Protein AF-0000000066929583 (afdb_homodimer)

Foldseek 3Di:
DDDPPPPPPPPVCPVLPAFEEEEEAEPLDQLSQLVSLLLQVLSVVLVYQYEYEYEYQEPVRPDRNDDPHHYDYDYYDPVSHVLSVVLLVPDALQPDDQPDPSQVSNVVSSLVSLLVVLLVVLQPVVVLVVLLVVVGQEYEYEVSNLSVLLSCVVSVHQAYEYEHSAPDAQLLLLLQLDHHPLQQAAGLQDLDHSNDDPVSSVVRVVVSVVVNVCVVPPVSRPSQVSNCVSVVVRNTDSSNSSNQHQAYEYLDDCLQHRHDDDFPRYYYQHPSSQDDADDDDPVVVVLLPPAQEEEEEDAPDSNACQSHDPLLVVLVVVLQLVCQRYAYEYAHAPPHPCQPPDDNRYHYHPDDPVLNLLLDPSYAEYEYLQDPNVLSSNLLNLHQYEHEHRHGSSSVRQVSSVVLLLYHYDYSVLSSDSVSVSVRVVCNVPPCSNSVSSVVSNVVLVPDPDHSSRVSSVSVSVCSVPRGDCVRRDPSSPPDPCVSVVVVPVVVVVVVVVVVVVVVVVVVVVVVVVVVVVVVVVVVD/DDDPPPPPPPPVCPVLPAFEEEEEAEPLDQLSQLVSLLLQVLSVVLVYQYEYEYEYQEPVRPDRNDDPHHYDYDYYDPVSHVLSVVLLVPDALQPDDQPDPSQVSNVVSSLVSLLVVLLVVLQPVVVLVVLLVVVGQEYEYEVSNLSVLLSCVVSVHQAYEYEHSAPDAQLLCLLQLDHHPLQQAAGLQDLDHSNDDPVSSVVRVVVSVVVNVCVVPVVSRVSQVSNCVSVVVRNTDSSNSSNQHQAYEYLDDCLQHRHDDDFPRYYYAHPSSQDDADDDDPVVVVLLPPAQEEEEEDAPDSNACQSNDPLLVVLVVVLQLVCQRYAYEYAHAPPHPCQPPDDNRYHYHPDDPVLNLLLDPSYAEYEYLQDPNVLSSNLLNLHQYEHEHRHGSSSVRQVSSVVLLLYHYDYSVLSSDSVSVSVRVVCNVPPCSNSVSSVVSNVVLVPDPDHSSRVSSVSVSVCSVPRGDCVRRDPSSPPDPCVSVVVVPVVVVVVVVVVVVVVVVVVVVVVVVVVVVVVVVVVVD

Radius of gyration: 33.36 Å; Cα contacts (8 Å, |Δi|>4): 1766; chains: 2; bounding box: 72×103×127 Å

pLDDT: mean 92.03, std 11.91, range [24.14, 98.88]

Nearest PDB structures (foldseek):
  6j31-assembly2_B  TM=7.748E-01  e=5.353E-17  Kitasatospora
  6j32-assembly2_C  TM=7.667E-01  e=7.219E-16  Kitasatospora
  3otg-assembly1_A  TM=6.647E-01  e=4.367E-14  Micromonospora echinospora
  6llw-assembly2_B  TM=6.393E-01  e=6.516E-14  Fagopyrum esculentum
  7cjx-assembly2_B  TM=8.556E-01  e=1.853E-08  Homo sapiens

Sequence (1050 aa):
MKYFLFLSLYSTFFLCNTYKILVLNPKFAFSHVQFVGKVAETLAEGGNEVVQLVVEMNPSIKINGTEKVKNVFYPGMESVIKRLQNSGKHLNVWDSEQGSIEQLNLVMDIIETNRDTGTRLIYDKSLGDWIKEQKFDMAVSENFNIYAFGLFKAWDIDTTIAISAIPLVETYRRYYGMDYPASFIPGLNMNLNDKMTYTGRFQNLLNFIIMRVMFEFDKSYFYTEMLNEVYPDKNISHEKECGDVSFVFLNTHPYLDFPQSLPPKIQEIGGIAIPEKKPLSKEWNDILDKRKINVLLSFGTIVQTKNMPSNIRNNIISTFLSFKNVTFIWKVDKDDIDIDKNYDNIVIKSWIPQSDLLADERLYLFITHCGLNSFMELTHHGKVGLAIPFLADQFRNSQLIQKSGSGRAIDKKYLEDGQKFTDVISDMLENNTYKSKALRIKKLIQSRPLGPKEVLLKHIEIAKNFKQLPELDLGSRNLNPIQYYNLDIVIPLIILILFVLYTIGIVIKKTITLFLSVKQKIKYEMKYFLFLSLYSTFFLCNTYKILVLNPKFAFSHVQFVGKVAETLAEGGNEVVQLVVEMNPSIKINGTEKVKNVFYPGMESVIKRLQNSGKHLNVWDSEQGSIEQLNLVMDIIETNRDTGTRLIYDKSLGDWIKEQKFDMAVSENFNIYAFGLFKAWDIDTTIAISAIPLVETYRRYYGMDYPASFIPGLNMNLNDKMTYTGRFQNLLNFIIMRVMFEFDKSYFYTEMLNEVYPDKNISHEKECGDVSFVFLNTHPYLDFPQSLPPKIQEIGGIAIPEKKPLSKEWNDILDKRKINVLLSFGTIVQTKNMPSNIRNNIISTFLSFKNVTFIWKVDKDDIDIDKNYDNIVIKSWIPQSDLLADERLYLFITHCGLNSFMELTHHGKVGLAIPFLADQFRNSQLIQKSGSGRAIDKKYLEDGQKFTDVISDMLENNTYKSKALRIKKLIQSRPLGPKEVLLKHIEIAKNFKQLPELDLGSRNLNPIQYYNLDIVIPLIILILFVLYTIGIVIKKTITLFLSVKQKIKYE

Organism: Strongyloides stercoralis (NCBI:txid6248)

InterPro domains:
  IPR002213 UDP-glucuronosyl/UDP-glucosyltransferase [PF00201] (26-521)
  IPR002213 UDP-glucuronosyl/UDP-glucosyltransferase [cd03784] (19-459)
  IPR050271 UDP-glycosyltransferase [PTHR48043] (29-498)

Secondary structure (DSSP, 8-state):
-------------------EEEEEEE-S-HHHHHHHHHHHHHHHHTT-EEEEEEE---TT----S-SSSEEEEEPPPHHHHHHHHHHHHH--TTT--TT-HHHHHHHHHHHHHHHHHHHHHHH-HHHHHHHHHHT-SEEEEETT-THHHHHHHHTT--EEEEEESSSPPGGGGGGGT----TTTS--TT----SS--HHHHHHHHHHHHHHHHHHHH-GGG-HHHHHHHH-TTS---HHHHHHT-SEEEES--TTTSPP--B-TTEEE-TTTTPPPP-PPPHHHHHHHHSSSEEEEEE-TTTS-GGG--HHHHHHHHHHHHH-TTEEEEEE--TT-TTTT---SSEEEES---HHHHHHSTTEEEEEE---HHHHHHHHHTT-EEEE---STTHHHHHHHHHHHTSEEE--GGGGGSHHHHHHHHHHHHH-HHHHHHHHHHHHHHHH-SS-HHHHHHHHHHHHHHHSS-GGGS-GGGG--HHHHTTHHHHHHHHHHHHHHHHHHHHHHHHHHHHHHHHHHHHHH-/-------------------EEEEEEE-S-HHHHHHHHHHHHHHHHTT-EEEEEEE---TT----S-SSSEEEEEPPPHHHHHHHHHHHHH--TTT--TT-HHHHHHHHHHHHHHHHHHHHHHH-HHHHHHHHHHT-SEEEEETT-HHHHHHHHHTT--EEEEEESSSPPGGGGGGGT----TTTS--TT----SS--HHHHHHHHHHHHHHHHHHHH-GGG-HHHHHHHH-TTS---HHHHHHT-SEEEES--TTTSPP--B-TTEEE-TTTTPPPP-PPPHHHHHHHHSSSEEEEEE-TTTS-GGG--HHHHHHHHHHHHH-TTEEEEEE--TT-TTTT---SSEEEES---HHHHHHSTTEEEEEE---HHHHHHHHHTT-EEEE---STTHHHHHHHHHHHTSEEE--GGGGGSHHHHHHHHHHHHH-HHHHHHHHHHHHHHHH-SS-HHHHHHHHHHHHHHHSS-GGGS-GGGG--HHHHTTHHHHHHHHHHHHHHHHHHHHHHHHHHHHHHHHHHHHHH-

Structure (mmCIF, N/CA/C/O backbone):
data_AF-0000000066929583-model_v1
#
loop_
_entity.id
_entity.type
_entity.pdbx_description
1 polymer glucuronosyltransferase
#
loop_
_atom_site.group_PDB
_atom_site.id
_atom_site.type_symbol
_atom_site.label_atom_id
_atom_site.label_alt_id
_atom_site.label_comp_id
_atom_site.label_asym_id
_atom_site.label_entity_id
_atom_site.label_seq_id
_atom_site.pdbx_PDB_ins_code
_atom_site.Cartn_x
_atom_site.Cartn_y
_atom_site.Cartn_z
_atom_site.occupancy
_atom_site.B_iso_or_equiv
_atom_site.auth_seq_id
_atom_site.auth_comp_id
_atom_site.auth_asym_id
_atom_site.auth_atom_id
_atom_site.pdbx_PDB_model_num
ATOM 1 N N . MET A 1 1 ? -0.679 -23.938 56.469 1 24.14 1 MET A N 1
ATOM 2 C CA . MET A 1 1 ? -1.599 -24.484 55.469 1 24.14 1 MET A CA 1
ATOM 3 C C . MET A 1 1 ? -1.967 -23.422 54.438 1 24.14 1 MET A C 1
ATOM 5 O O . MET A 1 1 ? -2.574 -23.734 53.406 1 24.14 1 MET A O 1
ATOM 9 N N . LYS A 1 2 ? -2.158 -22.125 54.75 1 24.42 2 LYS A N 1
ATOM 10 C CA . LYS A 1 2 ? -3.283 -21.328 54.25 1 24.42 2 LYS A CA 1
ATOM 11 C C . LYS A 1 2 ? -3.1 -20.953 52.781 1 24.42 2 LYS A C 1
ATOM 13 O O . LYS A 1 2 ? -3.988 -21.203 51.969 1 24.42 2 LYS A O 1
ATOM 18 N N . TYR A 1 3 ? -2.809 -19.562 52.438 1 29.98 3 TYR A N 1
ATOM 19 C CA . TYR A 1 3 ? -3.369 -18.797 51.344 1 29.98 3 TYR A CA 1
ATOM 20 C C . TYR A 1 3 ? -2.654 -19.109 50.031 1 29.98 3 TYR A C 1
ATOM 22 O O . TYR A 1 3 ? -1.464 -18.812 49.875 1 29.98 3 TYR A O 1
ATOM 30 N N . PHE A 1 4 ? -2.918 -20.266 49.469 1 34.47 4 PHE A N 1
ATOM 31 C CA . PHE A 1 4 ? -2.635 -20.562 48.062 1 34.47 4 PHE A CA 1
ATOM 32 C C . PHE A 1 4 ? -3.053 -19.391 47.188 1 34.47 4 PHE A C 1
ATOM 34 O O . PHE A 1 4 ? -4.238 -19.062 47.094 1 34.47 4 PHE A O 1
ATOM 41 N N . LEU A 1 5 ? -2.23 -18.344 47.031 1 32.84 5 LEU A N 1
ATOM 42 C CA . LEU A 1 5 ? -2.428 -17.219 46.125 1 32.84 5 LEU A CA 1
ATOM 43 C C . LEU A 1 5 ? -2.844 -17.703 44.75 1 32.84 5 LEU A C 1
ATOM 45 O O . LEU A 1 5 ? -2.074 -18.391 44.062 1 32.84 5 LEU A O 1
ATOM 49 N N . PHE A 1 6 ? -4.152 -18 44.562 1 34.56 6 PHE A N 1
ATOM 50 C CA . PHE A 1 6 ? -4.781 -18.188 43.281 1 34.56 6 PHE A CA 1
ATOM 51 C C . PHE A 1 6 ? -4.371 -17.078 42.312 1 34.56 6 PHE A C 1
ATOM 53 O O . PHE A 1 6 ? -4.77 -15.914 42.469 1 34.56 6 PHE A O 1
ATOM 60 N N . LEU A 1 7 ? -3.209 -17.094 41.844 1 34.81 7 LEU A N 1
ATOM 61 C CA . LEU A 1 7 ? -2.906 -16.281 40.656 1 34.81 7 LEU A CA 1
ATOM 62 C C . LEU A 1 7 ? -3.99 -16.438 39.594 1 34.81 7 LEU A C 1
ATOM 64 O O . LEU A 1 7 ? -4.121 -17.5 39 1 34.81 7 LEU A O 1
ATOM 68 N N . SER A 1 8 ? -5.184 -15.844 39.844 1 34.53 8 SER A N 1
ATOM 69 C CA . SER A 1 8 ? -6.148 -15.695 38.781 1 34.53 8 SER A CA 1
ATOM 70 C C . SER A 1 8 ? -5.484 -15.164 37.5 1 34.53 8 SER A C 1
ATOM 72 O O . SER A 1 8 ? -4.949 -14.055 37.5 1 34.53 8 SER A O 1
ATOM 74 N N . LEU A 1 9 ? -4.891 -15.984 36.781 1 35.28 9 LEU A N 1
ATOM 75 C CA . LEU A 1 9 ? -4.672 -15.703 35.375 1 35.28 9 LEU A CA 1
ATOM 76 C C . LEU A 1 9 ? -5.898 -15.039 34.75 1 35.28 9 LEU A C 1
ATOM 78 O O . LEU A 1 9 ? -6.926 -15.695 34.531 1 35.28 9 LEU A O 1
ATOM 82 N N . TYR A 1 10 ? -6.199 -13.852 35.094 1 33.31 10 TYR A N 1
ATOM 83 C CA . TYR A 1 10 ? -7.102 -13.062 34.25 1 33.31 10 TYR A CA 1
ATOM 84 C C . TYR A 1 10 ? -6.738 -13.211 32.781 1 33.31 10 TYR A C 1
ATOM 86 O O . TYR A 1 10 ? -5.77 -12.609 32.312 1 33.31 10 TYR A O 1
ATOM 94 N N . SER A 1 11 ? -6.797 -14.375 32.219 1 35.38 11 SER A N 1
ATOM 95 C CA . SER A 1 11 ? -6.988 -14.414 30.781 1 35.38 11 SER A CA 1
ATOM 96 C C . SER A 1 11 ? -7.996 -13.359 30.328 1 35.38 11 SER A C 1
ATOM 98 O O . SER A 1 11 ? -9.148 -13.367 30.766 1 35.38 11 SER A O 1
ATOM 100 N N . THR A 1 12 ? -7.668 -12.18 30.312 1 36.69 12 THR A N 1
ATOM 101 C CA . THR A 1 12 ? -8.547 -11.32 29.531 1 36.69 12 THR A CA 1
ATOM 102 C C . THR A 1 12 ? -9.195 -12.102 28.391 1 36.69 12 THR A C 1
ATOM 104 O O . THR A 1 12 ? -8.523 -12.469 27.422 1 36.69 12 THR A O 1
ATOM 107 N N . PHE A 1 13 ? -10.094 -12.977 28.688 1 38.81 13 PHE A N 1
ATOM 108 C CA . PHE A 1 13 ? -11.07 -13.453 27.719 1 38.81 13 PHE A CA 1
ATOM 109 C C . PHE A 1 13 ? -11.523 -12.32 26.812 1 38.81 13 PHE A C 1
ATOM 111 O O . PHE A 1 13 ? -12.312 -11.469 27.219 1 38.81 13 PHE A O 1
ATOM 118 N N . PHE A 1 14 ? -10.695 -11.695 26.094 1 42.22 14 PHE A N 1
ATOM 119 C CA . PHE A 1 14 ? -11.312 -10.984 24.984 1 42.22 14 PHE A CA 1
ATOM 120 C C . PHE A 1 14 ? -12.508 -11.758 24.438 1 42.22 14 PHE A C 1
ATOM 122 O O . PHE A 1 14 ? -12.359 -12.898 24 1 42.22 14 PHE A O 1
ATOM 129 N N . LEU A 1 15 ? -13.586 -11.773 25.094 1 45.78 15 LEU A N 1
ATOM 130 C CA . LEU A 1 15 ? -14.828 -12.266 24.516 1 45.78 15 LEU A CA 1
ATOM 131 C C . LEU A 1 15 ? -14.805 -12.117 23 1 45.78 15 LEU A C 1
ATOM 133 O O . LEU A 1 15 ? -14.977 -11.016 22.469 1 45.78 15 LEU A O 1
ATOM 137 N N . CYS A 1 16 ? -13.914 -12.664 22.344 1 60.03 16 CYS A N 1
ATOM 138 C CA . CYS A 1 16 ? -13.93 -12.758 20.891 1 60.03 16 CYS A CA 1
ATOM 139 C C . CYS A 1 16 ? -15.312 -13.141 20.375 1 60.03 16 CYS A C 1
ATOM 141 O O . CYS A 1 16 ? -15.852 -14.18 20.766 1 60.03 16 CYS A O 1
ATOM 143 N N . ASN A 1 17 ? -16.188 -12.117 19.984 1 76.75 17 ASN A N 1
ATOM 144 C CA . ASN A 1 17 ? -17.484 -12.344 19.344 1 76.75 17 ASN A CA 1
ATOM 145 C C . ASN A 1 17 ? -17.391 -13.383 18.234 1 76.75 17 ASN A C 1
ATOM 147 O O . ASN A 1 17 ? -16.594 -13.234 17.312 1 76.75 17 ASN A O 1
ATOM 151 N N . THR A 1 18 ? -17.891 -14.539 18.5 1 91.69 18 THR A N 1
ATOM 152 C CA . THR A 1 18 ? -17.953 -15.617 17.531 1 91.69 18 THR A CA 1
ATOM 153 C C . THR A 1 18 ? -18.906 -15.25 16.391 1 91.69 18 THR A C 1
ATOM 155 O O . THR A 1 18 ? -20.062 -14.891 16.625 1 91.69 18 THR A O 1
ATOM 158 N N . TYR A 1 19 ? -18.375 -15.18 15.227 1 96.56 19 TYR A N 1
ATOM 159 C CA . TYR A 1 19 ? -19.172 -14.914 14.039 1 96.56 19 TYR A CA 1
ATOM 160 C C . TYR A 1 19 ? -19.516 -16.219 13.312 1 96.56 19 TYR A C 1
ATOM 162 O O . TYR A 1 19 ? -18.719 -17.156 13.32 1 96.56 19 TYR A O 1
ATOM 170 N N . LYS A 1 20 ? -20.672 -16.297 12.82 1 98.31 20 LYS A N 1
ATOM 171 C CA . LYS A 1 20 ? -21.016 -17.297 11.82 1 98.31 20 LYS A CA 1
ATOM 172 C C . LYS A 1 20 ? -20.672 -16.828 10.414 1 98.31 20 LYS A C 1
ATOM 174 O O . LYS A 1 20 ? -21.234 -15.859 9.922 1 98.31 20 LYS A O 1
ATOM 179 N N . ILE A 1 21 ? -19.703 -17.531 9.75 1 98.75 21 ILE A N 1
ATOM 180 C CA . ILE A 1 21 ? -19.125 -17.016 8.508 1 98.75 21 ILE A CA 1
ATOM 181 C C . ILE A 1 21 ? -19.406 -17.984 7.363 1 98.75 21 ILE A C 1
ATOM 183 O O . ILE A 1 21 ? -19.188 -19.188 7.488 1 98.75 21 ILE A O 1
ATOM 187 N N . LEU A 1 22 ? -19.969 -17.469 6.285 1 98.88 22 LEU A N 1
ATOM 188 C CA . LEU A 1 22 ? -20.172 -18.219 5.047 1 98.88 22 LEU A CA 1
ATOM 189 C C . LEU A 1 22 ? -18.984 -18.062 4.117 1 98.88 22 LEU A C 1
ATOM 191 O O . LEU A 1 22 ? -18.562 -16.938 3.812 1 98.88 22 LEU A O 1
ATOM 195 N N . VAL A 1 23 ? -18.391 -19.141 3.676 1 98.81 23 VAL A N 1
ATOM 196 C CA . VAL A 1 23 ? -17.297 -19.109 2.709 1 98.81 23 VAL A CA 1
ATOM 197 C C . VAL A 1 23 ? -17.734 -19.812 1.419 1 98.81 23 VAL A C 1
ATOM 199 O O . VAL A 1 23 ? -18.094 -20.984 1.437 1 98.81 23 VAL A O 1
ATOM 202 N N . LEU A 1 24 ? -17.75 -19.062 0.337 1 98.5 24 LEU A N 1
ATOM 203 C CA . LEU A 1 24 ? -18.094 -19.625 -0.964 1 98.5 24 LEU A CA 1
ATOM 204 C C . LEU A 1 24 ? -16.859 -20.219 -1.637 1 98.5 24 LEU A C 1
ATOM 206 O O . LEU A 1 24 ? -15.867 -19.516 -1.855 1 98.5 24 LEU A O 1
ATOM 210 N N . ASN A 1 25 ? -16.906 -21.516 -1.993 1 97.75 25 ASN A N 1
ATOM 211 C CA . ASN A 1 25 ? -15.758 -22.203 -2.564 1 97.75 25 ASN A CA 1
ATOM 212 C C . ASN A 1 25 ? -16.156 -23.031 -3.783 1 97.75 25 ASN A C 1
ATOM 214 O O . ASN A 1 25 ? -16.281 -24.25 -3.695 1 97.75 25 ASN A O 1
ATOM 218 N N . PRO A 1 26 ? -16.281 -22.391 -4.98 1 95.81 26 PRO A N 1
ATOM 219 C CA . PRO A 1 26 ? -16.578 -23.141 -6.203 1 95.81 26 PRO A CA 1
ATOM 220 C C . PRO A 1 26 ? -15.391 -23.984 -6.668 1 95.81 26 PRO A C 1
ATOM 222 O O . PRO A 1 26 ? -14.25 -23.5 -6.68 1 95.81 26 PRO A O 1
ATOM 225 N N . LYS A 1 27 ? -15.656 -25.234 -7.141 1 93.5 27 LYS A N 1
ATOM 226 C CA . LYS A 1 27 ? -14.594 -26.188 -7.457 1 93.5 27 LYS A CA 1
ATOM 227 C C . LYS A 1 27 ? -14.227 -26.125 -8.938 1 93.5 27 LYS A C 1
ATOM 229 O O . LYS A 1 27 ? -14.312 -27.125 -9.648 1 93.5 27 LYS A O 1
ATOM 234 N N . PHE A 1 28 ? -13.688 -25 -9.312 1 88.62 28 PHE A N 1
ATOM 235 C CA . PHE A 1 28 ? -13.344 -24.891 -10.727 1 88.62 28 PHE A CA 1
ATOM 236 C C . PHE A 1 28 ? -11.859 -25.172 -10.945 1 88.62 28 PHE A C 1
ATOM 238 O O . PHE A 1 28 ? -11.438 -25.469 -12.062 1 88.62 28 PHE A O 1
ATOM 245 N N . ALA A 1 29 ? -11.055 -25.047 -9.891 1 87.62 29 ALA A N 1
ATOM 246 C CA . ALA A 1 29 ? -9.625 -25.312 -9.977 1 87.62 29 ALA A CA 1
ATOM 247 C C . ALA A 1 29 ? -9.062 -25.719 -8.617 1 87.62 29 ALA A C 1
ATOM 249 O O . ALA A 1 29 ? -9.398 -25.109 -7.594 1 87.62 29 ALA A O 1
ATOM 250 N N . PHE A 1 30 ? -8.188 -26.641 -8.672 1 86.88 30 PHE A N 1
ATOM 251 C CA . PHE A 1 30 ? -7.652 -27.266 -7.461 1 86.88 30 PHE A CA 1
ATOM 252 C C . PHE A 1 30 ? -7.004 -26.219 -6.559 1 86.88 30 PHE A C 1
ATOM 254 O O . PHE A 1 30 ? -7.301 -26.141 -5.367 1 86.88 30 PHE A O 1
ATOM 261 N N . SER A 1 31 ? -6.059 -25.438 -7.074 1 89.12 31 SER A N 1
ATOM 262 C CA . SER A 1 31 ? -5.289 -24.469 -6.289 1 89.12 31 SER A CA 1
ATOM 263 C C . SER A 1 31 ? -6.195 -23.438 -5.645 1 89.12 31 SER A C 1
ATOM 265 O O . SER A 1 31 ? -5.953 -23 -4.512 1 89.12 31 SER A O 1
ATOM 267 N N . HIS A 1 32 ? -7.258 -22.984 -6.305 1 93.31 32 HIS A N 1
ATOM 268 C CA . HIS A 1 32 ? -8.219 -22.031 -5.762 1 93.31 32 HIS A CA 1
ATOM 269 C C . HIS A 1 32 ? -9 -22.641 -4.602 1 93.31 32 HIS A C 1
ATOM 271 O O . HIS A 1 32 ? -9.156 -22.016 -3.553 1 93.31 32 HIS A O 1
ATOM 277 N N . VAL A 1 33 ? -9.414 -23.906 -4.84 1 94.75 33 VAL A N 1
ATOM 278 C CA . VAL A 1 33 ? -10.188 -24.594 -3.814 1 94.75 33 VAL A CA 1
ATOM 279 C C . VAL A 1 33 ? -9.344 -24.766 -2.553 1 94.75 33 VAL A C 1
ATOM 281 O O . VAL A 1 33 ? -9.828 -24.547 -1.44 1 94.75 33 VAL A O 1
ATOM 284 N N . GLN A 1 34 ? -8.117 -25.125 -2.773 1 93.38 34 GLN A N 1
ATOM 285 C CA . GLN A 1 34 ? -7.199 -25.328 -1.654 1 93.38 34 GLN A CA 1
ATOM 286 C C . GLN A 1 34 ? -6.992 -24.016 -0.883 1 93.38 34 GLN A C 1
ATOM 288 O O . GLN A 1 34 ? -7.016 -24.016 0.35 1 93.38 34 GLN A O 1
ATOM 293 N N . PHE A 1 35 ? -6.758 -22.969 -1.533 1 96.31 35 PHE A N 1
ATOM 294 C CA . PHE A 1 35 ? -6.52 -21.672 -0.902 1 96.31 35 PHE A CA 1
ATOM 295 C C . PHE A 1 35 ? -7.738 -21.234 -0.102 1 96.31 35 PHE A C 1
ATOM 297 O O . PHE A 1 35 ? -7.613 -20.844 1.061 1 96.31 35 PHE A O 1
ATOM 304 N N . VAL A 1 36 ? -8.906 -21.266 -0.738 1 98.19 36 VAL A N 1
ATOM 305 C CA . VAL A 1 36 ? -10.141 -20.844 -0.083 1 98.19 36 VAL A CA 1
ATOM 306 C C . VAL A 1 36 ? -10.398 -21.703 1.148 1 98.19 36 VAL A C 1
ATOM 308 O O . VAL A 1 36 ? -10.773 -21.188 2.207 1 98.19 36 VAL A O 1
ATOM 311 N N . GLY A 1 37 ? -10.164 -23 0.989 1 97.88 37 GLY A N 1
ATOM 312 C CA . GLY A 1 37 ? -10.328 -23.906 2.115 1 97.88 37 GLY A CA 1
ATOM 313 C C . GLY A 1 37 ? -9.414 -23.578 3.281 1 97.88 37 GLY A C 1
ATOM 314 O O . GLY A 1 37 ? -9.836 -23.656 4.441 1 97.88 37 GLY A O 1
ATOM 315 N N . LYS A 1 38 ? -8.18 -23.234 2.975 1 97.06 38 LYS A N 1
ATOM 316 C CA . LYS A 1 38 ? -7.23 -22.891 4.031 1 97.06 38 LYS A CA 1
ATOM 317 C C . LYS A 1 38 ? -7.645 -21.594 4.742 1 97.06 38 LYS A C 1
ATOM 319 O O . LYS A 1 38 ? -7.461 -21.469 5.953 1 97.06 38 LYS A O 1
ATOM 324 N N . VAL A 1 39 ? -8.164 -20.641 4.016 1 98.56 39 VAL A N 1
ATOM 325 C CA . VAL A 1 39 ? -8.703 -19.422 4.617 1 98.56 39 VAL A CA 1
ATOM 326 C C . VAL A 1 39 ? -9.852 -19.766 5.555 1 98.56 39 VAL A C 1
ATOM 328 O O . VAL A 1 39 ? -9.898 -19.312 6.695 1 98.56 39 VAL A O 1
ATOM 331 N N . ALA A 1 40 ? -10.758 -20.656 5.074 1 98.62 40 ALA A N 1
ATOM 332 C CA . ALA A 1 40 ? -11.883 -21.094 5.895 1 98.62 40 ALA A CA 1
ATOM 333 C C . ALA A 1 40 ? -11.398 -21.75 7.184 1 98.62 40 ALA A C 1
ATOM 335 O O . ALA A 1 40 ? -11.93 -21.469 8.266 1 98.62 40 ALA A O 1
ATOM 336 N N . GLU A 1 41 ? -10.438 -22.562 7.035 1 97.69 41 GLU A N 1
ATOM 337 C CA . GLU A 1 41 ? -9.852 -23.25 8.188 1 97.69 41 GLU A CA 1
ATOM 338 C C . GLU A 1 41 ? -9.273 -22.266 9.188 1 97.69 41 GLU A C 1
ATOM 340 O O . GLU A 1 41 ? -9.484 -22.391 10.391 1 97.69 41 GLU A O 1
ATOM 345 N N . THR A 1 42 ? -8.523 -21.297 8.703 1 98.06 42 THR A N 1
ATOM 346 C CA . THR A 1 42 ? -7.902 -20.297 9.562 1 98.06 42 THR A CA 1
ATOM 347 C C . THR A 1 42 ? -8.961 -19.484 10.297 1 98.06 42 THR A C 1
ATOM 349 O O . THR A 1 42 ? -8.797 -19.156 11.477 1 98.06 42 THR A O 1
ATOM 352 N N . LEU A 1 43 ? -10.047 -19.141 9.602 1 98.38 43 LEU A N 1
ATOM 353 C CA . LEU A 1 43 ? -11.141 -18.422 10.227 1 98.38 43 LEU A CA 1
ATOM 354 C C . LEU A 1 43 ? -11.758 -19.25 11.359 1 98.38 43 LEU A C 1
ATOM 356 O O . LEU A 1 43 ? -12.102 -18.703 12.406 1 98.38 43 LEU A O 1
ATOM 360 N N . ALA A 1 44 ? -11.898 -20.547 11.148 1 98.06 44 ALA A N 1
ATOM 361 C CA . ALA A 1 44 ? -12.43 -21.438 12.18 1 98.06 44 ALA A CA 1
ATOM 362 C C . ALA A 1 44 ? -11.477 -21.531 13.375 1 98.06 44 ALA A C 1
ATOM 364 O O . ALA A 1 44 ? -11.914 -21.516 14.523 1 98.06 44 ALA A O 1
ATOM 365 N N . GLU A 1 45 ? -10.195 -21.641 13.039 1 95.94 45 GLU A N 1
ATOM 366 C CA . GLU A 1 45 ? -9.18 -21.672 14.086 1 95.94 45 GLU A CA 1
ATOM 367 C C . GLU A 1 45 ? -9.211 -20.391 14.922 1 95.94 45 GLU A C 1
ATOM 369 O O . GLU A 1 45 ? -8.844 -20.391 16.094 1 95.94 45 GLU A O 1
ATOM 374 N N . GLY A 1 46 ? -9.656 -19.344 14.289 1 95.94 46 GLY A N 1
ATOM 375 C CA . GLY A 1 46 ? -9.773 -18.062 14.984 1 95.94 46 GLY A CA 1
ATOM 376 C C . GLY A 1 46 ? -11 -17.984 15.867 1 95.94 46 GLY A C 1
ATOM 377 O O . GLY A 1 46 ? -11.297 -16.922 16.422 1 95.94 46 GLY A O 1
ATOM 378 N N . GLY A 1 47 ? -11.797 -19 15.969 1 95.81 47 GLY A N 1
ATOM 379 C CA . GLY A 1 47 ? -12.906 -19.047 16.906 1 95.81 47 GLY A CA 1
ATOM 380 C C . GLY A 1 47 ? -14.25 -18.797 16.25 1 95.81 47 GLY A C 1
ATOM 381 O O . GLY A 1 47 ? -15.258 -18.625 16.953 1 95.81 47 GLY A O 1
ATOM 382 N N . ASN A 1 48 ? -14.32 -18.781 14.961 1 97.69 48 ASN A N 1
ATOM 383 C CA . ASN A 1 48 ? -15.578 -18.531 14.25 1 97.69 48 ASN A CA 1
ATOM 384 C C . ASN A 1 48 ? -16.266 -19.844 13.852 1 97.69 48 ASN A C 1
ATOM 386 O O . ASN A 1 48 ? -15.617 -20.875 13.766 1 97.69 48 ASN A O 1
ATOM 390 N N . GLU A 1 49 ? -17.562 -19.797 13.75 1 97.94 49 GLU A N 1
ATOM 391 C CA . GLU A 1 49 ? -18.312 -20.859 13.086 1 97.94 49 GLU A CA 1
ATOM 392 C C . GLU A 1 49 ? -18.312 -20.672 11.57 1 97.94 49 GLU A C 1
ATOM 394 O O . GLU A 1 49 ? -18.938 -19.75 11.055 1 97.94 49 GLU A O 1
ATOM 399 N N . VAL A 1 50 ? -17.656 -21.578 10.898 1 98.56 50 VAL A N 1
ATOM 400 C CA . VAL A 1 50 ? -17.469 -21.375 9.469 1 98.56 50 VAL A CA 1
ATOM 401 C C . VAL A 1 50 ? -18.234 -22.453 8.695 1 98.56 50 VAL A C 1
ATOM 403 O O . VAL A 1 50 ? -18.125 -23.641 9.008 1 98.56 50 VAL A O 1
ATOM 406 N N . VAL A 1 51 ? -19.016 -22.047 7.754 1 98.5 51 VAL A N 1
ATOM 407 C CA . VAL A 1 51 ? -19.719 -22.922 6.82 1 98.5 51 VAL A CA 1
ATOM 408 C C . VAL A 1 51 ? -19.219 -22.656 5.398 1 98.5 51 VAL A C 1
ATOM 410 O O . VAL A 1 51 ? -19.281 -21.531 4.906 1 98.5 51 VAL A O 1
ATOM 413 N N . GLN A 1 52 ? -18.719 -23.672 4.805 1 98.25 52 GLN A N 1
ATOM 414 C CA . GLN A 1 52 ? -18.266 -23.578 3.42 1 98.25 52 GLN A CA 1
ATOM 415 C C . GLN A 1 52 ? -19.344 -24.062 2.453 1 98.25 52 GLN A C 1
ATOM 417 O O . GLN A 1 52 ? -19.828 -25.188 2.57 1 98.25 52 GLN A O 1
ATOM 422 N N . LEU A 1 53 ? -19.797 -23.156 1.633 1 98.19 53 LEU A N 1
ATOM 423 C CA . LEU A 1 53 ? -20.641 -23.547 0.519 1 98.19 53 LEU A CA 1
ATOM 424 C C . LEU A 1 53 ? -19.812 -24 -0.677 1 98.19 53 LEU A C 1
ATOM 426 O O . LEU A 1 53 ? -19.25 -23.156 -1.386 1 98.19 53 LEU A O 1
ATOM 430 N N . VAL A 1 54 ? -19.766 -25.281 -0.908 1 97.56 54 VAL A N 1
ATOM 431 C CA . VAL A 1 54 ? -18.938 -25.891 -1.95 1 97.56 54 VAL A CA 1
ATOM 432 C C . VAL A 1 54 ? -19.781 -26.141 -3.197 1 97.56 54 VAL A C 1
ATOM 434 O O . VAL A 1 54 ? -20.688 -26.969 -3.178 1 97.56 54 VAL A O 1
ATOM 437 N N . VAL A 1 55 ? -19.453 -25.422 -4.266 1 96.69 55 VAL A N 1
ATOM 438 C CA . VAL A 1 55 ? -20.172 -25.609 -5.52 1 96.69 55 VAL A CA 1
ATOM 439 C C . VAL A 1 55 ? -19.453 -26.625 -6.391 1 96.69 55 VAL A C 1
ATOM 441 O O . VAL A 1 55 ? -18.344 -26.359 -6.867 1 96.69 55 VAL A O 1
ATOM 444 N N . GLU A 1 56 ? -20.125 -27.703 -6.621 1 94.56 56 GLU A N 1
ATOM 445 C CA . GLU A 1 56 ? -19.516 -28.75 -7.441 1 94.56 56 GLU A CA 1
ATOM 446 C C . GLU A 1 56 ? -19.469 -28.344 -8.914 1 94.56 56 GLU A C 1
ATOM 448 O O . GLU A 1 56 ? -20.5 -28 -9.5 1 94.56 56 GLU A O 1
ATOM 453 N N . MET A 1 57 ? -18.312 -28.312 -9.453 1 92.69 57 MET A N 1
ATOM 454 C CA . MET A 1 57 ? -18.156 -27.891 -10.844 1 92.69 57 MET A CA 1
ATOM 455 C C . MET A 1 57 ? -17.281 -28.875 -11.617 1 92.69 57 MET A C 1
ATOM 457 O O . MET A 1 57 ? -17.547 -29.141 -12.789 1 92.69 57 MET A O 1
ATOM 461 N N . ASN A 1 58 ? -16.234 -29.297 -11.016 1 88.62 58 ASN A N 1
ATOM 462 C CA . ASN A 1 58 ? -15.289 -30.234 -11.617 1 88.62 58 ASN A CA 1
ATOM 463 C C . ASN A 1 58 ? -15.133 -31.5 -10.773 1 88.62 58 ASN A C 1
ATOM 465 O O . ASN A 1 58 ? -14.469 -31.484 -9.734 1 88.62 58 ASN A O 1
ATOM 469 N N . PRO A 1 59 ? -15.625 -32.594 -11.25 1 87.19 59 PRO A N 1
ATOM 470 C CA . PRO A 1 59 ? -15.594 -33.844 -10.469 1 87.19 59 PRO A CA 1
ATOM 471 C C . PRO A 1 59 ? -14.18 -34.344 -10.227 1 87.19 59 PRO A C 1
ATOM 473 O O . PRO A 1 59 ? -13.953 -35.156 -9.32 1 87.19 59 PRO A O 1
ATOM 476 N N . SER A 1 60 ? -13.25 -33.906 -11 1 83.5 60 SER A N 1
ATOM 477 C CA . SER A 1 60 ? -11.875 -34.344 -10.836 1 83.5 60 SER A CA 1
ATOM 478 C C . SER A 1 60 ? -11.25 -33.75 -9.578 1 83.5 60 SER A C 1
ATOM 480 O O . SER A 1 60 ? -10.227 -34.25 -9.094 1 83.5 60 SER A O 1
ATOM 482 N N . ILE A 1 61 ? -11.828 -32.719 -9.117 1 89.38 61 ILE A N 1
ATOM 483 C CA . ILE A 1 61 ? -11.344 -32.094 -7.879 1 89.38 61 ILE A CA 1
ATOM 484 C C . ILE A 1 61 ? -12.039 -32.75 -6.684 1 89.38 61 ILE A C 1
ATOM 486 O O . ILE A 1 61 ? -13.188 -32.438 -6.371 1 89.38 61 ILE A O 1
ATOM 490 N N . LYS A 1 62 ? -11.297 -33.531 -6 1 88 62 LYS A N 1
ATOM 491 C CA . LYS A 1 62 ? -11.891 -34.344 -4.949 1 88 62 LYS A CA 1
ATOM 492 C C . LYS A 1 62 ? -11.781 -33.656 -3.588 1 88 62 LYS A C 1
ATOM 494 O O . LYS A 1 62 ? -12.484 -34.031 -2.646 1 88 62 LYS A O 1
ATOM 499 N N . ILE A 1 63 ? -11.008 -32.625 -3.496 1 89.56 63 ILE A N 1
ATOM 500 C CA . ILE A 1 63 ? -10.781 -31.984 -2.207 1 89.56 63 ILE A CA 1
ATOM 501 C C . ILE A 1 63 ? -11.727 -30.797 -2.055 1 89.56 63 ILE A C 1
ATOM 503 O O . ILE A 1 63 ? -12.273 -30.297 -3.041 1 89.56 63 ILE A O 1
ATOM 507 N N . ASN A 1 64 ? -11.891 -30.406 -0.808 1 93.81 64 ASN A N 1
ATOM 508 C CA . ASN A 1 64 ? -12.68 -29.219 -0.502 1 93.81 64 ASN A CA 1
ATOM 509 C C . ASN A 1 64 ? -11.812 -28.109 0.109 1 93.81 64 ASN A C 1
ATOM 511 O O . ASN A 1 64 ? -12.336 -27.078 0.544 1 93.81 64 ASN A O 1
ATOM 515 N N . GLY A 1 65 ? -10.5 -28.375 0.186 1 91.44 65 GLY A N 1
ATOM 516 C CA . GLY A 1 65 ? -9.57 -27.422 0.776 1 91.44 65 GLY A CA 1
ATOM 517 C C . GLY A 1 65 ? -9.414 -27.594 2.275 1 91.44 65 GLY A C 1
ATOM 518 O O . GLY A 1 65 ? -8.375 -27.25 2.84 1 91.44 65 GLY A O 1
ATOM 519 N N . THR A 1 66 ? -10.477 -28.031 2.939 1 92.06 66 THR A N 1
ATOM 520 C CA . THR A 1 66 ? -10.422 -28.312 4.367 1 92.06 66 THR A CA 1
ATOM 521 C C . THR A 1 66 ? -11.547 -29.266 4.773 1 92.06 66 THR A C 1
ATOM 523 O O . THR A 1 66 ? -12.602 -29.281 4.141 1 92.06 66 THR A O 1
ATOM 526 N N . GLU A 1 67 ? -11.242 -30.047 5.801 1 88.94 67 GLU A N 1
ATOM 527 C CA . GLU A 1 67 ? -12.273 -30.891 6.391 1 88.94 67 GLU A CA 1
ATOM 528 C C . GLU A 1 67 ? -12.562 -30.484 7.832 1 88.94 67 GLU A C 1
ATOM 530 O O . GLU A 1 67 ? -13.297 -31.172 8.547 1 88.94 67 GLU A O 1
ATOM 535 N N . LYS A 1 68 ? -12.062 -29.406 8.18 1 93 68 LYS A N 1
ATOM 536 C CA . LYS A 1 68 ? -12.18 -28.969 9.57 1 93 68 LYS A CA 1
ATOM 537 C C . LYS A 1 68 ? -13.383 -28.062 9.758 1 93 68 LYS A C 1
ATOM 539 O O . LYS A 1 68 ? -13.719 -27.688 10.891 1 93 68 LYS A O 1
ATOM 544 N N . VAL A 1 69 ? -14.023 -27.688 8.656 1 96.94 69 VAL A N 1
ATOM 545 C CA . VAL A 1 69 ? -15.203 -26.828 8.75 1 96.94 69 VAL A CA 1
ATOM 546 C C . VAL A 1 69 ? -16.406 -27.547 8.148 1 96.94 69 VAL A C 1
ATOM 548 O O . VAL A 1 69 ? -16.266 -28.594 7.504 1 96.94 69 VAL A O 1
ATOM 551 N N . LYS A 1 70 ? -17.609 -27.062 8.461 1 97.25 70 LYS A N 1
ATOM 552 C CA . LYS A 1 70 ? -18.812 -27.625 7.883 1 97.25 70 LYS A CA 1
ATOM 553 C C . LYS A 1 70 ? -18.906 -27.328 6.391 1 97.25 70 LYS A C 1
ATOM 555 O O . LYS A 1 70 ? -18.875 -26.156 5.984 1 97.25 70 LYS A O 1
ATOM 560 N N . ASN A 1 71 ? -19 -28.359 5.633 1 97.31 71 ASN A N 1
ATOM 561 C CA . ASN A 1 71 ? -19.172 -28.219 4.191 1 97.31 71 ASN A CA 1
ATOM 562 C C . ASN A 1 71 ? -20.609 -28.469 3.771 1 97.31 71 ASN A C 1
ATOM 564 O O . ASN A 1 71 ? -21.219 -29.469 4.168 1 97.31 71 ASN A O 1
ATOM 568 N N . VAL A 1 72 ? -21.188 -27.531 3.113 1 97.44 72 VAL A N 1
ATOM 569 C CA . VAL A 1 72 ? -22.484 -27.688 2.449 1 97.44 72 VAL A CA 1
ATOM 570 C C . VAL A 1 72 ? -22.281 -27.75 0.938 1 97.44 72 VAL A C 1
ATOM 572 O O . VAL A 1 72 ? -21.703 -26.828 0.34 1 97.44 72 VAL A O 1
ATOM 575 N N . PHE A 1 73 ? -22.812 -28.797 0.353 1 96.81 73 PHE A N 1
ATOM 576 C CA . PHE A 1 73 ? -22.531 -29.031 -1.061 1 96.81 73 PHE A CA 1
ATOM 577 C C . PHE A 1 73 ? -23.703 -28.547 -1.921 1 96.81 73 PHE A C 1
ATOM 579 O O . PHE A 1 73 ? -24.859 -28.797 -1.592 1 96.81 73 PHE A O 1
ATOM 586 N N . TYR A 1 74 ? -23.391 -27.781 -2.895 1 96.62 74 TYR A N 1
ATOM 587 C CA . TYR A 1 74 ? -24.312 -27.359 -3.93 1 96.62 74 TYR A CA 1
ATOM 588 C C . TYR A 1 74 ? -24.062 -28.109 -5.234 1 96.62 74 TYR A C 1
ATOM 590 O O . TYR A 1 74 ? -22.969 -28.031 -5.797 1 96.62 74 TYR A O 1
ATOM 598 N N . PRO A 1 75 ? -25.016 -28.781 -5.758 1 94.31 75 PRO A N 1
ATOM 599 C CA . PRO A 1 75 ? -24.797 -29.625 -6.93 1 94.31 75 PRO A CA 1
ATOM 600 C C . PRO A 1 75 ? -24.375 -28.828 -8.164 1 94.31 75 PRO A C 1
ATOM 602 O O . PRO A 1 75 ? -24.891 -27.719 -8.391 1 94.31 75 PRO A O 1
ATOM 605 N N . GLY A 1 76 ? -23.531 -29.453 -8.938 1 91.38 76 GLY A N 1
ATOM 606 C CA . GLY A 1 76 ? -23.078 -28.812 -10.156 1 91.38 76 GLY A CA 1
ATOM 607 C C . GLY A 1 76 ? -24.062 -28.906 -11.297 1 91.38 76 GLY A C 1
ATOM 608 O O . GLY A 1 76 ? -24.969 -29.75 -11.273 1 91.38 76 GLY A O 1
ATOM 609 N N . MET A 1 77 ? -23.891 -27.969 -12.227 1 92.56 77 MET A N 1
ATOM 610 C CA . MET A 1 77 ? -24.656 -28.031 -13.477 1 92.56 77 MET A CA 1
ATOM 611 C C . MET A 1 77 ? -23.984 -28.953 -14.484 1 92.56 77 MET A C 1
ATOM 613 O O . MET A 1 77 ? -22.766 -28.875 -14.688 1 92.56 77 MET A O 1
ATOM 617 N N . GLU A 1 78 ? -24.781 -29.703 -15.117 1 92.06 78 GLU A N 1
ATOM 618 C CA . GLU A 1 78 ? -24.25 -30.656 -16.078 1 92.06 78 GLU A CA 1
ATOM 619 C C . GLU A 1 78 ? -23.453 -29.953 -17.172 1 92.06 78 GLU A C 1
ATOM 621 O O . GLU A 1 78 ? -22.375 -30.406 -17.578 1 92.06 78 GLU A O 1
ATOM 626 N N . SER A 1 79 ? -24 -28.906 -17.625 1 91.25 79 SER A N 1
ATOM 627 C CA . SER A 1 79 ? -23.328 -28.172 -18.703 1 91.25 79 SER A CA 1
ATOM 628 C C . SER A 1 79 ? -21.969 -27.641 -18.25 1 91.25 79 SER A C 1
ATOM 630 O O . SER A 1 79 ? -21.016 -27.656 -19.031 1 91.25 79 SER A O 1
ATOM 632 N N . VAL A 1 80 ? -21.922 -27.156 -17.031 1 90.88 80 VAL A N 1
ATOM 633 C CA . VAL A 1 80 ? -20.672 -26.641 -16.453 1 90.88 80 VAL A CA 1
ATOM 634 C C . VAL A 1 80 ? -19.672 -27.781 -16.297 1 90.88 80 VAL A C 1
ATOM 636 O O . VAL A 1 80 ? -18.5 -27.641 -16.672 1 90.88 80 VAL A O 1
ATOM 639 N N . ILE A 1 81 ? -20.094 -28.875 -15.82 1 91.19 81 ILE A N 1
ATOM 640 C CA . ILE A 1 81 ? -19.25 -30.047 -15.602 1 91.19 81 ILE A CA 1
ATOM 641 C C . ILE A 1 81 ? -18.672 -30.531 -16.938 1 91.19 81 ILE A C 1
ATOM 643 O O . ILE A 1 81 ? -17.469 -30.75 -17.062 1 91.19 81 ILE A O 1
ATOM 647 N N . LYS A 1 82 ? -19.547 -30.625 -17.922 1 91.12 82 LYS A N 1
ATOM 648 C CA . LYS A 1 82 ? -19.125 -31.094 -19.25 1 91.12 82 LYS A CA 1
ATOM 649 C C . LYS A 1 82 ? -18.125 -30.125 -19.875 1 91.12 82 LYS A C 1
ATOM 651 O O . LYS A 1 82 ? -17.156 -30.562 -20.516 1 91.12 82 LYS A O 1
ATOM 656 N N . ARG A 1 83 ? -18.344 -28.875 -19.703 1 90.44 83 ARG A N 1
ATOM 657 C CA . ARG A 1 83 ? -17.453 -27.859 -20.266 1 90.44 83 ARG A CA 1
ATOM 658 C C . ARG A 1 83 ? -16.047 -27.969 -19.688 1 90.44 83 ARG A C 1
ATOM 660 O O . ARG A 1 83 ? -15.062 -28 -20.422 1 90.44 83 ARG A O 1
ATOM 667 N N . LEU A 1 84 ? -15.945 -28.062 -18.375 1 86.81 84 LEU A N 1
ATOM 668 C CA . LEU A 1 84 ? -14.641 -28.125 -17.719 1 86.81 84 LEU A CA 1
ATOM 669 C C . LEU A 1 84 ? -13.938 -29.438 -18.047 1 86.81 84 LEU A C 1
ATOM 671 O O . LEU A 1 84 ? -12.719 -29.469 -18.234 1 86.81 84 LEU A O 1
ATOM 675 N N . GLN A 1 85 ? -14.68 -30.484 -18.109 1 82.81 85 GLN A N 1
ATOM 676 C CA . GLN A 1 85 ? -14.102 -31.781 -18.453 1 82.81 85 GLN A CA 1
ATOM 677 C C . GLN A 1 85 ? -13.57 -31.781 -19.875 1 82.81 85 GLN A C 1
ATOM 679 O O . GLN A 1 85 ? -12.469 -32.281 -20.141 1 82.81 85 GLN A O 1
ATOM 684 N N . ASN A 1 86 ? -14.336 -31.234 -20.75 1 80.06 86 ASN A N 1
ATOM 685 C CA . ASN A 1 86 ? -13.945 -31.203 -22.156 1 80.06 86 ASN A CA 1
ATOM 686 C C . ASN A 1 86 ? -12.75 -30.281 -22.391 1 80.06 86 ASN A C 1
ATOM 688 O O . ASN A 1 86 ? -11.852 -30.625 -23.172 1 80.06 86 ASN A O 1
ATOM 692 N N . SER A 1 87 ? -12.805 -29.203 -21.766 1 75.56 87 SER A N 1
ATOM 693 C CA . SER A 1 87 ? -11.727 -28.234 -21.953 1 75.56 87 SER A CA 1
ATOM 694 C C . SER A 1 87 ? -10.406 -28.781 -21.422 1 75.56 87 SER A C 1
ATOM 696 O O . SER A 1 87 ? -9.359 -28.609 -22.047 1 75.56 87 SER A O 1
ATOM 698 N N . GLY A 1 88 ? -10.383 -29.438 -20.391 1 68.81 88 GLY A N 1
ATOM 699 C CA . GLY A 1 88 ? -9.195 -30.047 -19.812 1 68.81 88 GLY A CA 1
ATOM 700 C C . GLY A 1 88 ? -8.641 -31.172 -20.656 1 68.81 88 GLY A C 1
ATOM 701 O O . GLY A 1 88 ? -7.426 -31.281 -20.859 1 68.81 88 GLY A O 1
ATOM 702 N N . LYS A 1 89 ? -9.539 -31.906 -21.156 1 65.56 89 LYS A N 1
ATOM 703 C CA . LYS A 1 89 ? -9.141 -33.062 -21.953 1 65.56 89 LYS A CA 1
ATOM 704 C C . LYS A 1 89 ? -8.523 -32.625 -23.281 1 65.56 89 LYS A C 1
ATOM 706 O O . LYS A 1 89 ? -7.621 -33.281 -23.797 1 65.56 89 LYS A O 1
ATOM 711 N N . HIS A 1 90 ? -8.906 -31.531 -23.625 1 63.41 90 HIS A N 1
ATOM 712 C CA . HIS A 1 90 ? -8.516 -31.141 -24.969 1 63.41 90 HIS A CA 1
ATOM 713 C C . HIS A 1 90 ? -7.23 -30.328 -24.953 1 63.41 90 HIS A C 1
ATOM 715 O O . HIS A 1 90 ? -6.57 -30.172 -25.984 1 63.41 90 HIS A O 1
ATOM 721 N N . LEU A 1 91 ? -6.98 -29.938 -23.781 1 72.19 91 LEU A N 1
ATOM 722 C CA . LEU A 1 91 ? -5.77 -29.125 -23.797 1 72.19 91 LEU A CA 1
ATOM 723 C C . LEU A 1 91 ? -4.535 -29.984 -23.547 1 72.19 91 LEU A C 1
ATOM 725 O O . LEU A 1 91 ? -4.41 -30.609 -22.5 1 72.19 91 LEU A O 1
ATOM 729 N N . ASN A 1 92 ? -3.719 -30.109 -24.609 1 83.44 92 ASN A N 1
ATOM 730 C CA . ASN A 1 92 ? -2.363 -30.625 -24.453 1 83.44 92 ASN A CA 1
ATOM 731 C C . ASN A 1 92 ? -1.346 -29.5 -24.344 1 83.44 92 ASN A C 1
ATOM 733 O O . ASN A 1 92 ? -0.924 -28.938 -25.359 1 83.44 92 ASN A O 1
ATOM 737 N N . VAL A 1 93 ? -0.912 -29.266 -23.156 1 88.81 93 VAL A N 1
ATOM 738 C CA . VAL A 1 93 ? -0.09 -28.094 -22.875 1 88.81 93 VAL A CA 1
ATOM 739 C C . VAL A 1 93 ? 1.312 -28.297 -23.438 1 88.81 93 VAL A C 1
ATOM 741 O O . VAL A 1 93 ? 2.074 -27.344 -23.578 1 88.81 93 VAL A O 1
ATOM 744 N N . TRP A 1 94 ? 1.685 -29.516 -23.781 1 91.56 94 TRP A N 1
ATOM 745 C CA . TRP A 1 94 ? 2.975 -29.766 -24.422 1 91.56 94 TRP A CA 1
ATOM 746 C C . TRP A 1 94 ? 2.979 -29.25 -25.844 1 91.56 94 TRP A C 1
ATOM 748 O O . TRP A 1 94 ? 4.023 -28.859 -26.375 1 91.56 94 TRP A O 1
ATOM 758 N N . ASP A 1 95 ? 1.766 -29.188 -26.422 1 88.75 95 ASP A N 1
ATOM 759 C CA . ASP A 1 95 ? 1.685 -28.844 -27.828 1 88.75 95 ASP A CA 1
ATOM 760 C C . ASP A 1 95 ? 1.164 -27.422 -28.016 1 88.75 95 ASP A C 1
ATOM 762 O O . ASP A 1 95 ? 1.202 -26.875 -29.125 1 88.75 95 ASP A O 1
ATOM 766 N N . SER A 1 96 ? 0.707 -26.844 -26.969 1 88.31 96 SER A N 1
ATOM 767 C CA . SER A 1 96 ? 0.167 -25.5 -27.078 1 88.31 96 SER A CA 1
ATOM 768 C C . SER A 1 96 ? 1.181 -24.453 -26.625 1 88.31 96 SER A C 1
ATOM 770 O O . SER A 1 96 ? 2.084 -24.766 -25.844 1 88.31 96 SER A O 1
ATOM 772 N N . GLU A 1 97 ? 1.015 -23.234 -27.25 1 87.56 97 GLU A N 1
ATOM 773 C CA . GLU A 1 97 ? 1.923 -22.141 -26.922 1 87.56 97 GLU A CA 1
ATOM 774 C C . GLU A 1 97 ? 1.21 -21.062 -26.125 1 87.56 97 GLU A C 1
ATOM 776 O O . GLU A 1 97 ? -0.019 -20.969 -26.141 1 87.56 97 GLU A O 1
ATOM 781 N N . GLN A 1 98 ? 2.053 -20.328 -25.422 1 86.56 98 GLN A N 1
ATOM 782 C CA . GLN A 1 98 ? 1.486 -19.203 -24.703 1 86.56 98 GLN A CA 1
ATOM 783 C C . GLN A 1 98 ? 0.678 -18.297 -25.625 1 86.56 98 GLN A C 1
ATOM 785 O O . GLN A 1 98 ? 1.158 -17.906 -26.688 1 86.56 98 GLN A O 1
ATOM 790 N N . GLY A 1 99 ? -0.495 -18.031 -25.234 1 81.5 99 GLY A N 1
ATOM 791 C CA . GLY A 1 99 ? -1.326 -17.141 -26.016 1 81.5 99 GLY A CA 1
ATOM 792 C C . GLY A 1 99 ? -2.035 -17.828 -27.156 1 81.5 99 GLY A C 1
ATOM 793 O O . GLY A 1 99 ? -2.783 -17.203 -27.906 1 81.5 99 GLY A O 1
ATOM 794 N N . SER A 1 100 ? -1.852 -19.109 -27.312 1 85.44 100 SER A N 1
ATOM 795 C CA . SER A 1 100 ? -2.521 -19.844 -28.375 1 85.44 100 SER A CA 1
ATOM 796 C C . SER A 1 100 ? -4.035 -19.859 -28.172 1 85.44 100 SER A C 1
ATOM 798 O O . SER A 1 100 ? -4.52 -19.578 -27.078 1 85.44 100 SER A O 1
ATOM 800 N N . ILE A 1 101 ? -4.688 -20.141 -29.203 1 84.62 101 ILE A N 1
ATOM 801 C CA . ILE A 1 101 ? -6.148 -20.188 -29.188 1 84.62 101 ILE A CA 1
ATOM 802 C C . ILE A 1 101 ? -6.617 -21.266 -28.203 1 84.62 101 ILE A C 1
ATOM 804 O O . ILE A 1 101 ? -7.641 -21.094 -27.547 1 84.62 101 ILE A O 1
ATOM 808 N N . GLU A 1 102 ? -5.863 -22.312 -28.156 1 84.62 102 GLU A N 1
ATOM 809 C CA . GLU A 1 102 ? -6.223 -23.406 -27.266 1 84.62 102 GLU A CA 1
ATOM 810 C C . GLU A 1 102 ? -6.176 -22.953 -25.812 1 84.62 102 GLU A C 1
ATOM 812 O O . GLU A 1 102 ? -7.082 -23.25 -25.031 1 84.62 102 GLU A O 1
ATOM 817 N N . GLN A 1 103 ? -5.188 -22.297 -25.5 1 85 103 GLN A N 1
ATOM 818 C CA . GLN A 1 103 ? -5.051 -21.812 -24.125 1 85 103 GLN A CA 1
ATOM 819 C C . GLN A 1 103 ? -6.082 -20.734 -23.812 1 85 103 GLN A C 1
ATOM 821 O O . GLN A 1 103 ? -6.641 -20.703 -22.719 1 85 103 GLN A O 1
ATOM 826 N N . LEU A 1 104 ? -6.32 -19.906 -24.75 1 83 104 LEU A N 1
ATOM 827 C CA . LEU A 1 104 ? -7.332 -18.875 -24.578 1 83 104 LEU A CA 1
ATOM 828 C C . LEU A 1 104 ? -8.711 -19.484 -24.391 1 83 104 LEU A C 1
ATOM 830 O O . LEU A 1 104 ? -9.508 -19 -23.578 1 83 104 LEU A O 1
ATOM 834 N N . ASN A 1 105 ? -8.945 -20.531 -25.125 1 82.88 105 ASN A N 1
ATOM 835 C CA . ASN A 1 105 ? -10.219 -21.219 -25 1 82.88 105 ASN A CA 1
ATOM 836 C C . ASN A 1 105 ? -10.406 -21.812 -23.609 1 82.88 105 ASN A C 1
ATOM 838 O O . ASN A 1 105 ? -11.523 -21.859 -23.094 1 82.88 105 ASN A O 1
ATOM 842 N N . LEU A 1 106 ? -9.391 -22.297 -23.062 1 82.06 106 LEU A N 1
ATOM 843 C CA . LEU A 1 106 ? -9.477 -22.812 -21.703 1 82.06 106 LEU A CA 1
ATOM 844 C C . LEU A 1 106 ? -9.867 -21.719 -20.719 1 82.06 106 LEU A C 1
ATOM 846 O O . LEU A 1 106 ? -10.734 -21.922 -19.859 1 82.06 106 LEU A O 1
ATOM 850 N N . VAL A 1 107 ? -9.242 -20.609 -20.828 1 78.5 107 VAL A N 1
ATOM 851 C CA . VAL A 1 107 ? -9.523 -19.469 -19.953 1 78.5 107 VAL A CA 1
ATOM 852 C C . VAL A 1 107 ? -10.969 -19.016 -20.141 1 78.5 107 VAL A C 1
ATOM 854 O O . VAL A 1 107 ? -11.68 -18.75 -19.172 1 78.5 107 VAL A O 1
ATOM 857 N N . MET A 1 108 ? -11.391 -19 -21.375 1 81.38 108 MET A N 1
ATOM 858 C CA . MET A 1 108 ? -12.758 -18.594 -21.672 1 81.38 108 MET A CA 1
ATOM 859 C C . MET A 1 108 ? -13.758 -19.578 -21.094 1 81.38 108 MET A C 1
ATOM 861 O O . MET A 1 108 ? -14.836 -19.203 -20.625 1 81.38 108 MET A O 1
ATOM 865 N N . ASP A 1 109 ? -13.414 -20.844 -21.141 1 84.69 109 ASP A N 1
ATOM 866 C CA . ASP A 1 109 ? -14.273 -21.875 -20.562 1 84.69 109 ASP A CA 1
ATOM 867 C C . ASP A 1 109 ? -14.422 -21.688 -19.062 1 84.69 109 ASP A C 1
ATOM 869 O O . ASP A 1 109 ? -15.516 -21.875 -18.5 1 84.69 109 ASP A O 1
ATOM 873 N N . ILE A 1 110 ? -13.359 -21.344 -18.438 1 82.56 110 ILE A N 1
ATOM 874 C CA . ILE A 1 110 ? -13.398 -21.094 -16.984 1 82.56 110 ILE A CA 1
ATOM 875 C C . ILE A 1 110 ? -14.281 -19.891 -16.703 1 82.56 110 ILE A C 1
ATOM 877 O O . ILE A 1 110 ? -15.117 -19.922 -15.789 1 82.56 110 ILE A O 1
ATOM 881 N N . ILE A 1 111 ? -14.125 -18.875 -17.453 1 81.94 111 ILE A N 1
ATOM 882 C CA . ILE A 1 111 ? -14.898 -17.656 -17.281 1 81.94 111 ILE A CA 1
ATOM 883 C C . ILE A 1 111 ? -16.391 -17.953 -17.484 1 81.94 111 ILE A C 1
ATOM 885 O O . ILE A 1 111 ? -17.219 -17.547 -16.672 1 81.94 111 ILE A O 1
ATOM 889 N N . GLU A 1 112 ? -16.688 -18.688 -18.562 1 84.56 112 GLU A N 1
ATOM 890 C CA . GLU A 1 112 ? -18.078 -19.047 -18.875 1 84.56 112 GLU A CA 1
ATOM 891 C C . GLU A 1 112 ? -18.672 -19.938 -17.797 1 84.56 112 GLU A C 1
ATOM 893 O O . GLU A 1 112 ? -19.859 -19.812 -17.453 1 84.56 112 GLU A O 1
ATOM 898 N N . THR A 1 113 ? -17.922 -20.812 -17.328 1 87.62 113 THR A N 1
ATOM 899 C CA . THR A 1 113 ? -18.375 -21.688 -16.266 1 87.62 113 THR A CA 1
ATOM 900 C C . THR A 1 113 ? -18.719 -20.891 -15.016 1 87.62 113 THR A C 1
ATOM 902 O O . THR A 1 113 ? -19.719 -21.172 -14.352 1 87.62 113 THR A O 1
ATOM 905 N N . ASN A 1 114 ? -17.906 -20 -14.641 1 85.94 114 ASN A N 1
ATOM 906 C CA . ASN A 1 114 ? -18.172 -19.172 -13.477 1 85.94 114 ASN A CA 1
ATOM 907 C C . ASN A 1 114 ? -19.422 -18.312 -13.688 1 85.94 114 ASN A C 1
ATOM 909 O O . ASN A 1 114 ? -20.188 -18.078 -12.75 1 85.94 114 ASN A O 1
ATOM 913 N N . ARG A 1 115 ? -19.547 -17.922 -14.844 1 85.81 115 ARG A N 1
ATOM 914 C CA . ARG A 1 115 ? -20.719 -17.125 -15.18 1 85.81 115 ARG A CA 1
ATOM 915 C C . ARG A 1 115 ? -22 -17.938 -15.031 1 85.81 115 ARG A C 1
ATOM 917 O O . ARG A 1 115 ? -22.984 -17.484 -14.453 1 85.81 115 ARG A O 1
ATOM 924 N N . ASP A 1 116 ? -21.984 -19.094 -15.641 1 90.81 116 ASP A N 1
ATOM 925 C CA . ASP A 1 116 ? -23.156 -19.984 -15.547 1 90.81 116 ASP A CA 1
ATOM 926 C C . ASP A 1 116 ? -23.469 -20.312 -14.094 1 90.81 116 ASP A C 1
ATOM 928 O O . ASP A 1 116 ? -24.641 -20.359 -13.703 1 90.81 116 ASP A O 1
ATOM 932 N N . THR A 1 117 ? -22.453 -20.547 -13.398 1 92.25 117 THR A N 1
ATOM 933 C CA . THR A 1 117 ? -22.625 -20.844 -11.977 1 92.25 117 THR A CA 1
ATOM 934 C C . THR A 1 117 ? -23.234 -19.656 -11.25 1 92.25 117 THR A C 1
ATOM 936 O O . THR A 1 117 ? -24.172 -19.812 -10.453 1 92.25 117 THR A O 1
ATOM 939 N N . GLY A 1 118 ? -22.734 -18.469 -11.461 1 93.69 118 GLY A N 1
ATOM 940 C CA . GLY A 1 118 ? -23.297 -17.266 -10.867 1 93.69 118 GLY A CA 1
ATOM 941 C C . GLY A 1 118 ? -24.75 -17.047 -11.203 1 93.69 118 GLY A C 1
ATOM 942 O O . GLY A 1 118 ? -25.547 -16.703 -10.32 1 93.69 118 GLY A O 1
ATOM 943 N N . THR A 1 119 ? -25.062 -17.266 -12.484 1 93.06 119 THR A N 1
ATOM 944 C CA . THR A 1 119 ? -26.438 -17.109 -12.93 1 93.06 119 THR A CA 1
ATOM 945 C C . THR A 1 119 ? -27.359 -18.078 -12.18 1 93.06 119 THR A C 1
ATOM 947 O O . THR A 1 119 ? -28.422 -17.672 -11.688 1 93.06 119 THR A O 1
ATOM 950 N N . ARG A 1 120 ? -26.938 -19.266 -12.102 1 95 120 ARG A N 1
ATOM 951 C CA . ARG A 1 120 ? -27.75 -20.266 -11.414 1 95 120 ARG A CA 1
ATOM 952 C C . ARG A 1 120 ? -27.953 -19.891 -9.945 1 95 120 ARG A C 1
ATOM 954 O O . ARG A 1 120 ? -29.062 -19.984 -9.43 1 95 120 ARG A O 1
ATOM 961 N N . LEU A 1 121 ? -26.938 -19.531 -9.297 1 96.44 121 LEU A N 1
ATOM 962 C CA . LEU A 1 121 ? -27.016 -19.172 -7.883 1 96.44 121 LEU A CA 1
ATOM 963 C C . LEU A 1 121 ? -27.938 -17.969 -7.68 1 96.44 121 LEU A C 1
ATOM 965 O O . LEU A 1 121 ? -28.672 -17.906 -6.691 1 96.44 121 LEU A O 1
ATOM 969 N N . ILE A 1 122 ? -27.875 -16.984 -8.602 1 96.56 122 ILE A N 1
ATOM 970 C CA . ILE A 1 122 ? -28.688 -15.773 -8.508 1 96.56 122 ILE A CA 1
ATOM 971 C C . ILE A 1 122 ? -30.156 -16.141 -8.578 1 96.56 122 ILE A C 1
ATOM 973 O O . ILE A 1 122 ? -30.969 -15.625 -7.812 1 96.56 122 ILE A O 1
ATOM 977 N N . TYR A 1 123 ? -30.531 -17.109 -9.406 1 96.38 123 TYR A N 1
ATOM 978 C CA . TYR A 1 123 ? -31.922 -17.438 -9.641 1 96.38 123 TYR A CA 1
ATOM 979 C C . TYR A 1 123 ? -32.406 -18.531 -8.688 1 96.38 123 TYR A C 1
ATOM 981 O O . TYR A 1 123 ? -33.594 -18.875 -8.664 1 96.38 123 TYR A O 1
ATOM 989 N N . ASP A 1 124 ? -31.516 -19.125 -7.902 1 97.19 124 ASP A N 1
ATOM 990 C CA . ASP A 1 124 ? -31.906 -20.156 -6.938 1 97.19 124 ASP A CA 1
ATOM 991 C C . ASP A 1 124 ? -32.438 -19.531 -5.652 1 97.19 124 ASP A C 1
ATOM 993 O O . ASP A 1 124 ? -31.75 -19.516 -4.633 1 97.19 124 ASP A O 1
ATOM 997 N N . LYS A 1 125 ? -33.656 -19.281 -5.609 1 95.62 125 LYS A N 1
ATOM 998 C CA . LYS A 1 125 ? -34.281 -18.609 -4.477 1 95.62 125 LYS A CA 1
ATOM 999 C C . LYS A 1 125 ? -34.344 -19.516 -3.25 1 95.62 125 LYS A C 1
ATOM 1001 O O . LYS A 1 125 ? -34.281 -19.031 -2.115 1 95.62 125 LYS A O 1
ATOM 1006 N N . SER A 1 126 ? -34.469 -20.75 -3.512 1 96.62 126 SER A N 1
ATOM 1007 C CA . SER A 1 126 ? -34.469 -21.688 -2.4 1 96.62 126 SER A CA 1
ATOM 1008 C C . SER A 1 126 ? -33.156 -21.641 -1.614 1 96.62 126 SER A C 1
ATOM 1010 O O . SER A 1 126 ? -33.188 -21.625 -0.382 1 96.62 126 SER A O 1
ATOM 1012 N N . LEU A 1 127 ? -32.062 -21.641 -2.316 1 97.19 127 LEU A N 1
ATOM 1013 C CA . LEU A 1 127 ? -30.766 -21.5 -1.66 1 97.19 127 LEU A CA 1
ATOM 1014 C C . LEU A 1 127 ? -30.688 -20.172 -0.906 1 97.19 127 LEU A C 1
ATOM 1016 O O . LEU A 1 127 ? -30.203 -20.125 0.23 1 97.19 127 LEU A O 1
ATOM 1020 N N . GLY A 1 128 ? -31.125 -19.125 -1.566 1 97.25 128 GLY A N 1
ATOM 1021 C CA . GLY A 1 128 ? -31.109 -17.812 -0.936 1 97.25 128 GLY A CA 1
ATOM 1022 C C . GLY A 1 128 ? -31.875 -17.781 0.371 1 97.25 128 GLY A C 1
ATOM 1023 O O . GLY A 1 128 ? -31.391 -17.25 1.369 1 97.25 128 GLY A O 1
ATOM 1024 N N . ASP A 1 129 ? -33.062 -18.359 0.327 1 97.06 129 ASP A N 1
ATOM 1025 C CA . ASP A 1 129 ? -33.875 -18.422 1.523 1 97.06 129 ASP A CA 1
ATOM 1026 C C . ASP A 1 129 ? -33.219 -19.219 2.631 1 97.06 129 ASP A C 1
ATOM 1028 O O . ASP A 1 129 ? -33.219 -18.812 3.797 1 97.06 129 ASP A O 1
ATOM 1032 N N . TRP A 1 130 ? -32.656 -20.281 2.225 1 97.38 130 TRP A N 1
ATOM 1033 C CA . TRP A 1 130 ? -31.953 -21.109 3.197 1 97.38 130 TRP A CA 1
ATOM 1034 C C . TRP A 1 130 ? -30.812 -20.328 3.838 1 97.38 130 TRP A C 1
ATOM 1036 O O . TRP A 1 130 ? -30.609 -20.391 5.055 1 97.38 130 TRP A O 1
ATOM 1046 N N . ILE A 1 131 ? -30.031 -19.641 3.074 1 98.25 131 ILE A N 1
ATOM 1047 C CA . ILE A 1 131 ? -28.891 -18.891 3.568 1 98.25 131 ILE A CA 1
ATOM 1048 C C . ILE A 1 131 ? -29.375 -17.797 4.523 1 98.25 131 ILE A C 1
ATOM 1050 O O . ILE A 1 131 ? -28.781 -17.594 5.586 1 98.25 131 ILE A O 1
ATOM 1054 N N . LYS A 1 132 ? -30.406 -17.109 4.152 1 97.44 132 LYS A N 1
ATOM 1055 C CA . LYS A 1 132 ? -30.953 -16.062 5.012 1 97.44 132 LYS A CA 1
ATOM 1056 C C . LYS A 1 132 ? -31.375 -16.625 6.367 1 97.44 132 LYS A C 1
ATOM 1058 O O . LYS A 1 132 ? -31.188 -15.977 7.398 1 97.44 132 LYS A O 1
ATOM 1063 N N . GLU A 1 133 ? -31.891 -17.797 6.352 1 97.44 133 GLU A N 1
ATOM 1064 C CA . GLU A 1 133 ? -32.344 -18.453 7.574 1 97.44 133 GLU A CA 1
ATOM 1065 C C . GLU A 1 133 ? -31.188 -18.797 8.492 1 97.44 133 GLU A C 1
ATOM 1067 O O . GLU A 1 133 ? -31.344 -18.875 9.711 1 97.44 133 GLU A O 1
ATOM 1072 N N . GLN A 1 134 ? -30 -19 7.914 1 97.25 134 GLN A N 1
ATOM 1073 C CA . GLN A 1 134 ? -28.812 -19.344 8.703 1 97.25 134 GLN A CA 1
ATOM 1074 C C . GLN A 1 134 ? -28.297 -18.141 9.484 1 97.25 134 GLN A C 1
ATOM 1076 O O . GLN A 1 134 ? -27.609 -18.312 10.484 1 97.25 134 GLN A O 1
ATOM 1081 N N . LYS A 1 135 ? -28.578 -16.906 9.008 1 97.31 135 LYS A N 1
ATOM 1082 C CA . LYS A 1 135 ? -28.219 -15.656 9.664 1 97.31 135 LYS A CA 1
ATOM 1083 C C . LYS A 1 135 ? -26.703 -15.531 9.805 1 97.31 135 LYS A C 1
ATOM 1085 O O . LYS A 1 135 ? -26.203 -15.281 10.898 1 97.31 135 LYS A O 1
ATOM 1090 N N . PHE A 1 136 ? -26.031 -15.633 8.719 1 98.56 136 PHE A N 1
ATOM 1091 C CA . PHE A 1 136 ? -24.578 -15.438 8.695 1 98.56 136 PHE A CA 1
ATOM 1092 C C . PHE A 1 136 ? -24.234 -13.992 9.016 1 98.56 136 PHE A C 1
ATOM 1094 O O . PHE A 1 136 ? -24.906 -13.062 8.562 1 98.56 136 PHE A O 1
ATOM 1101 N N . ASP A 1 137 ? -23.172 -13.844 9.797 1 98.25 137 ASP A N 1
ATOM 1102 C CA . ASP A 1 137 ? -22.703 -12.508 10.188 1 98.25 137 ASP A CA 1
ATOM 1103 C C . ASP A 1 137 ? -21.766 -11.93 9.133 1 98.25 137 ASP A C 1
ATOM 1105 O O . ASP A 1 137 ? -21.594 -10.711 9.055 1 98.25 137 ASP A O 1
ATOM 1109 N N . MET A 1 138 ? -21.125 -12.82 8.383 1 98.69 138 MET A N 1
ATOM 1110 C CA . MET A 1 138 ? -20.062 -12.453 7.445 1 98.69 138 MET A CA 1
ATOM 1111 C C . MET A 1 138 ? -19.984 -13.453 6.301 1 98.69 138 MET A C 1
ATOM 1113 O O . MET A 1 138 ? -20.359 -14.617 6.465 1 98.69 138 MET A O 1
ATOM 1117 N N . ALA A 1 139 ? -19.531 -13 5.172 1 98.88 139 ALA A N 1
ATOM 1118 C CA . ALA A 1 139 ? -19.328 -13.891 4.035 1 98.88 139 ALA A CA 1
ATOM 1119 C C . ALA A 1 139 ? -18 -13.617 3.348 1 98.88 139 ALA A C 1
ATOM 1121 O O . ALA A 1 139 ? -17.516 -12.477 3.326 1 98.88 139 ALA A O 1
ATOM 1122 N N . VAL A 1 140 ? -17.359 -14.641 2.818 1 98.88 140 VAL A N 1
ATOM 1123 C CA . VAL A 1 140 ? -16.047 -14.586 2.164 1 98.88 140 VAL A CA 1
ATOM 1124 C C . VAL A 1 140 ? -16.125 -15.273 0.802 1 98.88 140 VAL A C 1
ATOM 1126 O O . VAL A 1 140 ? -16.719 -16.344 0.672 1 98.88 140 VAL A O 1
ATOM 1129 N N . SER A 1 141 ? -15.586 -14.648 -0.205 1 98.56 141 SER A N 1
ATOM 1130 C CA . SER A 1 141 ? -15.477 -15.266 -1.524 1 98.56 141 SER A CA 1
ATOM 1131 C C . SER A 1 141 ? -14.25 -14.75 -2.275 1 98.56 141 SER A C 1
ATOM 1133 O O . SER A 1 141 ? -13.719 -13.68 -1.949 1 98.56 141 SER A O 1
ATOM 1135 N N . GLU A 1 142 ? -13.828 -15.5 -3.199 1 97.12 142 GLU A N 1
ATOM 1136 C CA . GLU A 1 142 ? -12.828 -14.992 -4.129 1 97.12 142 GLU A CA 1
ATOM 1137 C C . GLU A 1 142 ? -13.414 -13.906 -5.031 1 97.12 142 GLU A C 1
ATOM 1139 O O . GLU A 1 142 ? -14.562 -14.008 -5.461 1 97.12 142 GLU A O 1
ATOM 1144 N N . ASN A 1 143 ? -12.617 -12.922 -5.285 1 93.5 143 ASN A N 1
ATOM 1145 C CA . ASN A 1 143 ? -13.094 -11.859 -6.164 1 93.5 143 ASN A CA 1
ATOM 1146 C C . ASN A 1 143 ? -13.266 -12.352 -7.598 1 93.5 143 ASN A C 1
ATOM 1148 O O . ASN A 1 143 ? -13.945 -11.711 -8.398 1 93.5 143 ASN A O 1
ATOM 1152 N N . PHE A 1 144 ? -12.703 -13.508 -7.883 1 88.5 144 PHE A N 1
ATOM 1153 C CA . PHE A 1 144 ? -12.938 -14.148 -9.172 1 88.5 144 PHE A CA 1
ATOM 1154 C C . PHE A 1 144 ? -14.414 -14.43 -9.383 1 88.5 144 PHE A C 1
ATOM 1156 O O . PHE A 1 144 ? -14.906 -14.398 -10.516 1 88.5 144 PHE A O 1
ATOM 1163 N N . ASN A 1 145 ? -15.078 -14.688 -8.305 1 92.19 145 ASN A N 1
ATOM 1164 C CA . ASN A 1 145 ? -16.531 -14.875 -8.289 1 92.19 145 ASN A CA 1
ATOM 1165 C C . ASN A 1 145 ? -17.266 -13.57 -7.992 1 92.19 145 ASN A C 1
ATOM 1167 O O . ASN A 1 145 ? -17.984 -13.469 -6.996 1 92.19 145 ASN A O 1
ATOM 1171 N N . ILE A 1 146 ? -17.266 -12.703 -8.875 1 91.06 146 ILE A N 1
ATOM 1172 C CA . ILE A 1 146 ? -17.734 -11.344 -8.617 1 91.06 146 ILE A CA 1
ATOM 1173 C C . ILE A 1 146 ? -19.219 -11.359 -8.289 1 91.06 146 ILE A C 1
ATOM 1175 O O . ILE A 1 146 ? -19.703 -10.516 -7.523 1 91.06 146 ILE A O 1
ATOM 1179 N N . TYR A 1 147 ? -20.016 -12.312 -8.844 1 93.94 147 TYR A N 1
ATOM 1180 C CA . TYR A 1 147 ? -21.453 -12.438 -8.594 1 93.94 147 TYR A CA 1
ATOM 1181 C C . TYR A 1 147 ? -21.734 -12.656 -7.109 1 93.94 147 TYR A C 1
ATOM 1183 O O . TYR A 1 147 ? -22.812 -12.312 -6.617 1 93.94 147 TYR A O 1
ATOM 1191 N N . ALA A 1 148 ? -20.75 -13.234 -6.414 1 97.06 148 ALA A N 1
ATOM 1192 C CA . ALA A 1 148 ? -20.922 -13.609 -5.016 1 97.06 148 ALA A CA 1
ATOM 1193 C C . ALA A 1 148 ? -21.219 -12.383 -4.152 1 97.06 148 ALA A C 1
ATOM 1195 O O . ALA A 1 148 ? -22.031 -12.453 -3.227 1 97.06 148 ALA A O 1
ATOM 1196 N N . PHE A 1 149 ? -20.625 -11.32 -4.453 1 97.5 149 PHE A N 1
ATOM 1197 C CA . PHE A 1 149 ? -20.75 -10.141 -3.605 1 97.5 149 PHE A CA 1
ATOM 1198 C C . PHE A 1 149 ? -22.125 -9.5 -3.76 1 97.5 149 PHE A C 1
ATOM 1200 O O . PHE A 1 149 ? -22.672 -8.961 -2.797 1 97.5 149 PHE A O 1
ATOM 1207 N N . GLY A 1 150 ? -22.672 -9.539 -4.973 1 97.12 150 GLY A N 1
ATOM 1208 C CA . GLY A 1 150 ? -24.078 -9.172 -5.117 1 97.12 150 GLY A CA 1
ATOM 1209 C C . GLY A 1 150 ? -25.016 -10.094 -4.371 1 97.12 150 GLY A C 1
ATOM 1210 O O . GLY A 1 150 ? -25.984 -9.648 -3.754 1 97.12 150 GLY A O 1
ATOM 1211 N N . LEU A 1 151 ? -24.75 -11.367 -4.441 1 97.94 151 LEU A N 1
ATOM 1212 C CA . LEU A 1 151 ? -25.547 -12.367 -3.756 1 97.94 151 LEU A CA 1
ATOM 1213 C C . LEU A 1 151 ? -25.5 -12.164 -2.244 1 97.94 151 LEU A C 1
ATOM 1215 O O . LEU A 1 151 ? -26.531 -12.312 -1.563 1 97.94 151 LEU A O 1
ATOM 1219 N N . PHE A 1 152 ? -24.297 -11.906 -1.704 1 98.5 152 PHE A N 1
ATOM 1220 C CA . PHE A 1 152 ? -24.172 -11.672 -0.269 1 98.5 152 PHE A CA 1
ATOM 1221 C C . PHE A 1 152 ? -25.109 -10.555 0.175 1 98.5 152 PHE A C 1
ATOM 1223 O O . PHE A 1 152 ? -25.781 -10.672 1.207 1 98.5 152 PHE A O 1
ATOM 1230 N N . LYS A 1 153 ? -25.094 -9.477 -0.632 1 97.75 153 LYS A N 1
ATOM 1231 C CA . LYS A 1 153 ? -26.031 -8.383 -0.347 1 97.75 153 LYS A CA 1
ATOM 1232 C C . LYS A 1 153 ? -27.469 -8.852 -0.425 1 97.75 153 LYS A C 1
ATOM 1234 O O . LYS A 1 153 ? -28.281 -8.531 0.447 1 97.75 153 LYS A O 1
ATOM 1239 N N . ALA A 1 154 ? -27.828 -9.586 -1.47 1 97.69 154 ALA A N 1
ATOM 1240 C CA . ALA A 1 154 ? -29.172 -10.133 -1.65 1 97.69 154 ALA A CA 1
ATOM 1241 C C . ALA A 1 154 ? -29.562 -11.016 -0.472 1 97.69 154 ALA A C 1
ATOM 1243 O O . ALA A 1 154 ? -30.734 -11.062 -0.09 1 97.69 154 ALA A O 1
ATOM 1244 N N . TRP A 1 155 ? -28.641 -11.719 0.089 1 98.12 155 TRP A N 1
ATOM 1245 C CA . TRP A 1 155 ? -28.859 -12.68 1.162 1 98.12 155 TRP A CA 1
ATOM 1246 C C . TRP A 1 155 ? -28.781 -12 2.527 1 98.12 155 TRP A C 1
ATOM 1248 O O . TRP A 1 155 ? -28.75 -12.672 3.561 1 98.12 155 TRP A O 1
ATOM 1258 N N . ASP A 1 156 ? -28.609 -10.695 2.602 1 97.19 156 ASP A N 1
ATOM 1259 C CA . ASP A 1 156 ? -28.641 -9.852 3.793 1 97.19 156 ASP A CA 1
ATOM 1260 C C . ASP A 1 156 ? -27.391 -10.07 4.652 1 97.19 156 ASP A C 1
ATOM 1262 O O . ASP A 1 156 ? -27.484 -10.117 5.883 1 97.19 156 ASP A O 1
ATOM 1266 N N . ILE A 1 157 ? -26.312 -10.289 4.02 1 98.12 157 ILE A N 1
ATOM 1267 C CA . ILE A 1 157 ? -25.031 -10.336 4.699 1 98.12 157 ILE A CA 1
ATOM 1268 C C . ILE A 1 157 ? -24.234 -9.07 4.391 1 98.12 157 ILE A C 1
ATOM 1270 O O . ILE A 1 157 ? -23.719 -8.906 3.281 1 98.12 157 ILE A O 1
ATOM 1274 N N . ASP A 1 158 ? -24 -8.273 5.34 1 94.12 158 ASP A N 1
ATOM 1275 C CA . ASP A 1 158 ? -23.5 -6.93 5.078 1 94.12 158 ASP A CA 1
ATOM 1276 C C . ASP A 1 158 ? -21.984 -6.867 5.246 1 94.12 158 ASP A C 1
ATOM 1278 O O . ASP A 1 158 ? -21.312 -6.008 4.656 1 94.12 158 ASP A O 1
ATOM 1282 N N . THR A 1 159 ? -21.391 -7.715 6.074 1 98.25 159 THR A N 1
ATOM 1283 C CA . THR A 1 159 ? -19.953 -7.75 6.227 1 98.25 159 THR A CA 1
ATOM 1284 C C . THR A 1 159 ? -19.328 -8.797 5.309 1 98.25 159 THR A C 1
ATOM 1286 O O . THR A 1 159 ? -19.578 -10 5.473 1 98.25 159 THR A O 1
ATOM 1289 N N . THR A 1 160 ? -18.578 -8.32 4.34 1 98.69 160 THR A N 1
ATOM 1290 C CA . THR A 1 160 ? -18.062 -9.25 3.344 1 98.69 160 THR A CA 1
ATOM 1291 C C . THR A 1 160 ? -16.547 -9.07 3.184 1 98.69 160 THR A C 1
ATOM 1293 O O . THR A 1 160 ? -16.016 -7.996 3.467 1 98.69 160 THR A O 1
ATOM 1296 N N . ILE A 1 161 ? -15.867 -10.141 2.836 1 98.88 161 ILE A N 1
ATOM 1297 C CA . ILE A 1 161 ? -14.422 -10.211 2.643 1 98.88 161 ILE A CA 1
ATOM 1298 C C . ILE A 1 161 ? -14.117 -10.781 1.258 1 98.88 161 ILE A C 1
ATOM 1300 O O . ILE A 1 161 ? -14.703 -11.781 0.845 1 98.88 161 ILE A O 1
ATOM 1304 N N . ALA A 1 162 ? -13.266 -10.133 0.557 1 98.81 162 ALA A N 1
ATOM 1305 C CA . ALA A 1 162 ? -12.781 -10.68 -0.708 1 98.81 162 ALA A CA 1
ATOM 1306 C C . ALA A 1 162 ? -11.398 -11.297 -0.541 1 98.81 162 ALA A C 1
ATOM 1308 O O . ALA A 1 162 ? -10.547 -10.758 0.177 1 98.81 162 ALA A O 1
ATOM 1309 N N . ILE A 1 163 ? -11.203 -12.414 -1.148 1 98.75 163 ILE A N 1
ATOM 1310 C CA . ILE A 1 163 ? -9.898 -13.055 -1.19 1 98.75 163 ILE A CA 1
ATOM 1311 C C . ILE A 1 163 ? -9.539 -13.398 -2.633 1 98.75 163 ILE A C 1
ATOM 1313 O O . ILE A 1 163 ? -10.398 -13.391 -3.514 1 98.75 163 ILE A O 1
ATOM 1317 N N . SER A 1 164 ? -8.273 -13.617 -2.871 1 97.94 164 SER A N 1
ATOM 1318 C CA . SER A 1 164 ? -7.824 -14.031 -4.195 1 97.94 164 SER A CA 1
ATOM 1319 C C . SER A 1 164 ? -6.684 -15.039 -4.102 1 97.94 164 SER A C 1
ATOM 1321 O O . SER A 1 164 ? -5.648 -14.758 -3.494 1 97.94 164 SER A O 1
ATOM 1323 N N . ALA A 1 165 ? -6.891 -16.172 -4.723 1 96.5 165 ALA A N 1
ATOM 1324 C CA . ALA A 1 165 ? -5.883 -17.234 -4.727 1 96.5 165 ALA A CA 1
ATOM 1325 C C . ALA A 1 165 ? -4.703 -16.859 -5.621 1 96.5 165 ALA A C 1
ATOM 1327 O O . ALA A 1 165 ? -3.635 -17.469 -5.531 1 96.5 165 ALA A O 1
ATOM 1328 N N . ILE A 1 166 ? -4.891 -15.875 -6.473 1 94.88 166 ILE A N 1
ATOM 1329 C CA . ILE A 1 166 ? -3.877 -15.336 -7.371 1 94.88 166 ILE A CA 1
ATOM 1330 C C . ILE A 1 166 ? -3.73 -13.836 -7.145 1 94.88 166 ILE A C 1
ATOM 1332 O O . ILE A 1 166 ? -4.484 -13.242 -6.367 1 94.88 166 ILE A O 1
ATOM 1336 N N . PRO A 1 167 ? -2.695 -13.219 -7.766 1 95.69 167 PRO A N 1
ATOM 1337 C CA . PRO A 1 167 ? -2.66 -11.75 -7.688 1 95.69 167 PRO A CA 1
ATOM 1338 C C . PRO A 1 167 ? -3.939 -11.102 -8.211 1 95.69 167 PRO A C 1
ATOM 1340 O O . PRO A 1 167 ? -4.691 -11.727 -8.961 1 95.69 167 PRO A O 1
ATOM 1343 N N . LEU A 1 168 ? -4.168 -9.977 -7.785 1 96.06 168 LEU A N 1
ATOM 1344 C CA . LEU A 1 168 ? -5.383 -9.289 -8.203 1 96.06 168 LEU A CA 1
ATOM 1345 C C . LEU A 1 168 ? -5.418 -9.133 -9.727 1 96.06 168 LEU A C 1
ATOM 1347 O O . LEU A 1 168 ? -4.484 -8.594 -10.32 1 96.06 168 LEU A O 1
ATOM 1351 N N . VAL A 1 169 ? -6.453 -9.641 -10.297 1 93.12 169 VAL A N 1
ATOM 1352 C CA . VAL A 1 169 ? -6.629 -9.531 -11.742 1 93.12 169 VAL A CA 1
ATOM 1353 C C . VAL A 1 169 ? -6.594 -8.062 -12.156 1 93.12 169 VAL A C 1
ATOM 1355 O O . VAL A 1 169 ? -7.211 -7.215 -11.508 1 93.12 169 VAL A O 1
ATOM 1358 N N . GLU A 1 170 ? -5.91 -7.773 -13.203 1 94.38 170 GLU A N 1
ATOM 1359 C CA . GLU A 1 170 ? -5.652 -6.391 -13.594 1 94.38 170 GLU A CA 1
ATOM 1360 C C . GLU A 1 170 ? -6.953 -5.637 -13.852 1 94.38 170 GLU A C 1
ATOM 1362 O O . GLU A 1 170 ? -7.062 -4.453 -13.523 1 94.38 170 GLU A O 1
ATOM 1367 N N . THR A 1 171 ? -7.984 -6.309 -14.352 1 91.62 171 THR A N 1
ATOM 1368 C CA . THR A 1 171 ? -9.227 -5.625 -14.695 1 91.62 171 THR A CA 1
ATOM 1369 C C . THR A 1 171 ? -10.102 -5.434 -13.461 1 91.62 171 THR A C 1
ATOM 1371 O O . THR A 1 171 ? -11.039 -4.637 -13.477 1 91.62 171 THR A O 1
ATOM 1374 N N . TYR A 1 172 ? -9.828 -6.148 -12.391 1 93.69 172 TYR A N 1
ATOM 1375 C CA . TYR A 1 172 ? -10.617 -6.039 -11.164 1 93.69 172 TYR A CA 1
ATOM 1376 C C . TYR A 1 172 ? -10.117 -4.895 -10.289 1 93.69 172 TYR A C 1
ATOM 1378 O O . TYR A 1 172 ? -10.797 -4.48 -9.352 1 93.69 172 TYR A O 1
ATOM 1386 N N . ARG A 1 173 ? -8.938 -4.379 -10.594 1 95.75 173 ARG A N 1
ATOM 1387 C CA . ARG A 1 173 ? -8.352 -3.295 -9.812 1 95.75 173 ARG A CA 1
ATOM 1388 C C . ARG A 1 173 ? -9.305 -2.109 -9.719 1 95.75 173 ARG A C 1
ATOM 1390 O O . ARG A 1 173 ? -9.352 -1.426 -8.695 1 95.75 173 ARG A O 1
ATOM 1397 N N . ARG A 1 174 ? -10.086 -1.936 -10.727 1 93.75 174 ARG A N 1
ATOM 1398 C CA . ARG A 1 174 ? -10.984 -0.783 -10.797 1 93.75 174 ARG A CA 1
ATOM 1399 C C . ARG A 1 174 ? -12.055 -0.855 -9.719 1 93.75 174 ARG A C 1
ATOM 1401 O O . ARG A 1 174 ? -12.578 0.174 -9.281 1 93.75 174 ARG A O 1
ATOM 1408 N N . TYR A 1 175 ? -12.43 -2.066 -9.25 1 94.75 175 TYR A N 1
ATOM 1409 C CA . TYR A 1 175 ? -13.43 -2.205 -8.195 1 94.75 175 TYR A CA 1
ATOM 1410 C C . TYR A 1 175 ? -12.969 -1.529 -6.91 1 94.75 175 TYR A C 1
ATOM 1412 O O . TYR A 1 175 ? -13.789 -1.141 -6.074 1 94.75 175 TYR A O 1
ATOM 1420 N N . TYR A 1 176 ? -11.672 -1.356 -6.832 1 97.19 176 TYR A N 1
ATOM 1421 C CA . TYR A 1 176 ? -11.094 -0.809 -5.609 1 97.19 176 TYR A CA 1
ATOM 1422 C C . TYR A 1 176 ? -10.469 0.557 -5.867 1 97.19 176 TYR A C 1
ATOM 1424 O O . TYR A 1 176 ? -9.633 1.023 -5.086 1 97.19 176 TYR A O 1
ATOM 1432 N N . GLY A 1 177 ? -10.734 1.122 -7.012 1 96.12 177 GLY A N 1
ATOM 1433 C CA . GLY A 1 177 ? -10.312 2.475 -7.336 1 96.12 177 GLY A CA 1
ATOM 1434 C C . GLY A 1 177 ? -8.891 2.545 -7.855 1 96.12 177 GLY A C 1
ATOM 1435 O O . GLY A 1 177 ? -8.297 3.625 -7.918 1 96.12 177 GLY A O 1
ATOM 1436 N N . MET A 1 178 ? -8.336 1.465 -8.219 1 96.62 178 MET A N 1
ATOM 1437 C CA . MET A 1 178 ? -6.941 1.444 -8.656 1 96.62 178 MET A CA 1
ATOM 1438 C C . MET A 1 178 ? -6.848 1.409 -10.18 1 96.62 178 MET A C 1
ATOM 1440 O O . MET A 1 178 ? -7.688 0.797 -10.844 1 96.62 178 MET A O 1
ATOM 1444 N N . ASP A 1 179 ? -5.801 2.031 -10.609 1 93.69 179 ASP A N 1
ATOM 1445 C CA . ASP A 1 179 ? -5.43 1.842 -12.008 1 93.69 179 ASP A CA 1
ATOM 1446 C C . ASP A 1 179 ? -4.512 0.631 -12.18 1 93.69 179 ASP A C 1
ATOM 1448 O O . ASP A 1 179 ? -4.172 -0.034 -11.195 1 93.69 179 ASP A O 1
ATOM 1452 N N . TYR A 1 180 ? -4.262 0.305 -13.461 1 95.88 180 TYR A N 1
ATOM 1453 C CA . TYR A 1 180 ? -3.301 -0.751 -13.758 1 95.88 180 TYR A CA 1
ATOM 1454 C C . TYR A 1 180 ? -2.039 -0.179 -14.391 1 95.88 180 TYR A C 1
ATOM 1456 O O . TYR A 1 180 ? -2.074 0.315 -15.523 1 95.88 180 TYR A O 1
ATOM 1464 N N . PRO A 1 181 ? -0.948 -0.175 -13.664 1 96 181 PRO A N 1
ATOM 1465 C CA . PRO A 1 181 ? 0.306 0.314 -14.242 1 96 181 PRO A CA 1
ATOM 1466 C C . PRO A 1 181 ? 0.971 -0.709 -15.156 1 96 181 PRO A C 1
ATOM 1468 O O . PRO A 1 181 ? 1.983 -1.311 -14.789 1 96 181 PRO A O 1
ATOM 1471 N N . ALA A 1 182 ? 0.555 -0.719 -16.328 1 97.12 182 ALA A N 1
ATOM 1472 C CA . ALA A 1 182 ? 0.961 -1.733 -17.297 1 97.12 182 ALA A CA 1
ATOM 1473 C C . ALA A 1 182 ? 2.42 -1.549 -17.703 1 97.12 182 ALA A C 1
ATOM 1475 O O . ALA A 1 182 ? 3.023 -2.443 -18.297 1 97.12 182 ALA A O 1
ATOM 1476 N N . SER A 1 183 ? 2.994 -0.418 -17.359 1 97.75 183 SER A N 1
ATOM 1477 C CA . SER A 1 183 ? 4.363 -0.135 -17.781 1 97.75 183 SER A CA 1
ATOM 1478 C C . SER A 1 183 ? 5.371 -0.936 -16.969 1 97.75 183 SER A C 1
ATOM 1480 O O . SER A 1 183 ? 6.512 -1.122 -17.391 1 97.75 183 SER A O 1
ATOM 1482 N N . PHE A 1 184 ? 4.938 -1.407 -15.758 1 97.69 184 PHE A N 1
ATOM 1483 C CA . PHE A 1 184 ? 5.961 -2.088 -14.969 1 97.69 184 PHE A CA 1
ATOM 1484 C C . PHE A 1 184 ? 5.348 -3.215 -14.148 1 97.69 184 PHE A C 1
ATOM 1486 O O . PHE A 1 184 ? 6.047 -3.875 -13.375 1 97.69 184 PHE A O 1
ATOM 1493 N N . ILE A 1 185 ? 4.059 -3.443 -14.211 1 97.56 185 ILE A N 1
ATOM 1494 C CA . ILE A 1 185 ? 3.418 -4.602 -13.594 1 97.56 185 ILE A CA 1
ATOM 1495 C C . ILE A 1 185 ? 2.916 -5.551 -14.68 1 97.56 185 ILE A C 1
ATOM 1497 O O . ILE A 1 185 ? 1.98 -5.223 -15.414 1 97.56 185 ILE A O 1
ATOM 1501 N N . PRO A 1 186 ? 3.473 -6.668 -14.734 1 97.31 186 PRO A N 1
ATOM 1502 C CA . PRO A 1 186 ? 2.996 -7.613 -15.742 1 97.31 186 PRO A CA 1
ATOM 1503 C C . PRO A 1 186 ? 1.601 -8.156 -15.438 1 97.31 186 PRO A C 1
ATOM 1505 O O . PRO A 1 186 ? 1.265 -8.383 -14.273 1 97.31 186 PRO A O 1
ATOM 1508 N N . GLY A 1 187 ? 0.87 -8.32 -16.484 1 95.62 187 GLY A N 1
ATOM 1509 C CA . GLY A 1 187 ? -0.427 -8.961 -16.328 1 95.62 187 GLY A CA 1
ATOM 1510 C C . GLY A 1 187 ? -0.33 -10.391 -15.844 1 95.62 187 GLY A C 1
ATOM 1511 O O . GLY A 1 187 ? 0.745 -10.992 -15.883 1 95.62 187 GLY A O 1
ATOM 1512 N N . LEU A 1 188 ? -1.37 -10.961 -15.438 1 93.19 188 LEU A N 1
ATOM 1513 C CA . LEU A 1 188 ? -1.427 -12.258 -14.773 1 93.19 188 LEU A CA 1
ATOM 1514 C C . LEU A 1 188 ? -0.925 -13.359 -15.695 1 93.19 188 LEU A C 1
ATOM 1516 O O . LEU A 1 188 ? -0.358 -14.352 -15.234 1 93.19 188 LEU A O 1
ATOM 1520 N N . ASN A 1 189 ? -1.155 -13.234 -16.969 1 91.12 189 ASN A N 1
ATOM 1521 C CA . ASN A 1 189 ? -0.789 -14.297 -17.906 1 91.12 189 ASN A CA 1
ATOM 1522 C C . ASN A 1 189 ? 0.402 -13.906 -18.766 1 91.12 189 ASN A C 1
ATOM 1524 O O . ASN A 1 189 ? 0.67 -14.539 -19.797 1 91.12 189 ASN A O 1
ATOM 1528 N N . MET A 1 190 ? 1.035 -12.82 -18.391 1 94.5 190 MET A N 1
ATOM 1529 C CA . MET A 1 190 ? 2.119 -12.305 -19.219 1 94.5 190 MET A CA 1
ATOM 1530 C C . MET A 1 190 ? 3.461 -12.891 -18.781 1 94.5 190 MET A C 1
ATOM 1532 O O . MET A 1 190 ? 3.705 -13.078 -17.594 1 94.5 190 MET A O 1
ATOM 1536 N N . ASN A 1 191 ? 4.25 -13.227 -19.734 1 95.69 191 ASN A N 1
ATOM 1537 C CA . ASN A 1 191 ? 5.625 -13.664 -19.5 1 95.69 191 ASN A CA 1
ATOM 1538 C C . ASN A 1 191 ? 6.598 -12.492 -19.531 1 95.69 191 ASN A C 1
ATOM 1540 O O . ASN A 1 191 ? 7.473 -12.43 -20.391 1 95.69 191 ASN A O 1
ATOM 1544 N N . LEU A 1 192 ? 6.434 -11.578 -18.609 1 96.69 192 LEU A N 1
ATOM 1545 C CA . LEU A 1 192 ? 7.199 -10.336 -18.547 1 96.69 192 LEU A CA 1
ATOM 1546 C C . LEU A 1 192 ? 7.672 -10.055 -17.125 1 96.69 192 LEU A C 1
ATOM 1548 O O . LEU A 1 192 ? 7.117 -10.602 -16.156 1 96.69 192 LEU A O 1
ATOM 1552 N N . ASN A 1 193 ? 8.734 -9.32 -17 1 95.25 193 ASN A N 1
ATOM 1553 C CA . ASN A 1 193 ? 9.195 -8.805 -15.711 1 95.25 193 ASN A CA 1
ATOM 1554 C C . ASN A 1 193 ? 8.797 -7.348 -15.516 1 95.25 193 ASN A C 1
ATOM 1556 O O . ASN A 1 193 ? 8.117 -6.766 -16.359 1 95.25 193 ASN A O 1
ATOM 1560 N N . ASP A 1 194 ? 9.141 -6.762 -14.367 1 96.12 194 ASP A N 1
ATOM 1561 C CA . ASP A 1 194 ? 8.734 -5.395 -14.062 1 96.12 194 ASP A CA 1
ATOM 1562 C C . ASP A 1 194 ? 9.688 -4.383 -14.703 1 96.12 194 ASP A C 1
ATOM 1564 O O . ASP A 1 194 ? 9.523 -3.174 -14.539 1 96.12 194 ASP A O 1
ATOM 1568 N N . LYS A 1 195 ? 10.734 -4.82 -15.328 1 96.19 195 LYS A N 1
ATOM 1569 C CA . LYS A 1 195 ? 11.586 -4.02 -16.203 1 96.19 195 LYS A CA 1
ATOM 1570 C C . LYS A 1 195 ? 11.391 -4.398 -17.672 1 96.19 195 LYS A C 1
ATOM 1572 O O . LYS A 1 195 ? 12.148 -5.199 -18.219 1 96.19 195 LYS A O 1
ATOM 1577 N N . MET A 1 196 ? 10.484 -3.791 -18.281 1 97 196 MET A N 1
ATOM 1578 C CA . MET A 1 196 ? 10.055 -4.184 -19.609 1 97 196 MET A CA 1
ATOM 1579 C C . MET A 1 196 ? 10.727 -3.326 -20.672 1 97 196 MET A C 1
ATOM 1581 O O . MET A 1 196 ? 10.969 -2.137 -20.469 1 97 196 MET A O 1
ATOM 1585 N N . THR A 1 197 ? 10.984 -3.918 -21.797 1 96.38 197 THR A N 1
ATOM 1586 C CA . THR A 1 197 ? 11.367 -3.172 -22.984 1 96.38 197 THR A CA 1
ATOM 1587 C C . THR A 1 197 ? 10.156 -2.463 -23.594 1 96.38 197 THR A C 1
ATOM 1589 O O . THR A 1 197 ? 9.039 -2.605 -23.094 1 96.38 197 THR A O 1
ATOM 1592 N N . TYR A 1 198 ? 10.422 -1.675 -24.609 1 96.81 198 TYR A N 1
ATOM 1593 C CA . TYR A 1 198 ? 9.32 -1.023 -25.297 1 96.81 198 TYR A CA 1
ATOM 1594 C C . TYR A 1 198 ? 8.297 -2.045 -25.781 1 96.81 198 TYR A C 1
ATOM 1596 O O . TYR A 1 198 ? 7.098 -1.874 -25.562 1 96.81 198 TYR A O 1
ATOM 1604 N N . THR A 1 199 ? 8.789 -3.129 -26.391 1 97.25 199 THR A N 1
ATOM 1605 C CA . THR A 1 199 ? 7.918 -4.18 -26.906 1 97.25 199 THR A CA 1
ATOM 1606 C C . THR A 1 199 ? 7.176 -4.867 -25.766 1 97.25 199 THR A C 1
ATOM 1608 O O . THR A 1 199 ? 5.996 -5.199 -25.906 1 97.25 199 THR A O 1
ATOM 1611 N N . GLY A 1 200 ? 7.848 -5.07 -24.641 1 97.38 200 GLY A N 1
ATOM 1612 C CA . GLY A 1 200 ? 7.199 -5.664 -23.469 1 97.38 200 GLY A CA 1
ATOM 1613 C C . GLY A 1 200 ? 6.055 -4.824 -22.938 1 97.38 200 GLY A C 1
ATOM 1614 O O . GLY A 1 200 ? 4.969 -5.344 -22.672 1 97.38 200 GLY A O 1
ATOM 1615 N N . ARG A 1 201 ? 6.316 -3.51 -22.844 1 97.88 201 ARG A N 1
ATOM 1616 C CA . ARG A 1 201 ? 5.273 -2.602 -22.375 1 97.88 201 ARG A CA 1
ATOM 1617 C C . ARG A 1 201 ? 4.086 -2.586 -23.328 1 97.88 201 ARG A C 1
ATOM 1619 O O . ARG A 1 201 ? 2.934 -2.574 -22.891 1 97.88 201 ARG A O 1
ATOM 1626 N N . PHE A 1 202 ? 4.43 -2.594 -24.594 1 97.38 202 PHE A N 1
ATOM 1627 C CA . PHE A 1 202 ? 3.385 -2.598 -25.609 1 97.38 202 PHE A CA 1
ATOM 1628 C C . PHE A 1 202 ? 2.508 -3.836 -25.484 1 97.38 202 PHE A C 1
ATOM 1630 O O . PHE A 1 202 ? 1.279 -3.734 -25.453 1 97.38 202 PHE A O 1
ATOM 1637 N N . GLN A 1 203 ? 3.107 -4.992 -25.391 1 96.56 203 GLN A N 1
ATOM 1638 C CA . GLN A 1 203 ? 2.375 -6.246 -25.281 1 96.56 203 GLN A CA 1
ATOM 1639 C C . GLN A 1 203 ? 1.528 -6.277 -24.016 1 96.56 203 GLN A C 1
ATOM 1641 O O . GLN A 1 203 ? 0.378 -6.719 -24.031 1 96.56 203 GLN A O 1
ATOM 1646 N N . ASN A 1 204 ? 2.129 -5.824 -22.953 1 97.44 204 ASN A N 1
ATOM 1647 C CA . ASN A 1 204 ? 1.431 -5.82 -21.672 1 97.44 204 ASN A CA 1
ATOM 1648 C C . ASN A 1 204 ? 0.209 -4.906 -21.703 1 97.44 204 ASN A C 1
ATOM 1650 O O . ASN A 1 204 ? -0.866 -5.285 -21.234 1 97.44 204 ASN A O 1
ATOM 1654 N N . LEU A 1 205 ? 0.405 -3.713 -22.234 1 97.31 205 LEU A N 1
ATOM 1655 C CA . LEU A 1 205 ? -0.691 -2.756 -22.344 1 97.31 205 LEU A CA 1
ATOM 1656 C C . LEU A 1 205 ? -1.787 -3.293 -23.266 1 97.31 205 LEU A C 1
ATOM 1658 O O . LEU A 1 205 ? -2.975 -3.186 -22.953 1 97.31 205 LEU A O 1
ATOM 1662 N N . LEU A 1 206 ? -1.405 -3.814 -24.359 1 94.38 206 LEU A N 1
ATOM 1663 C CA . LEU A 1 206 ? -2.365 -4.363 -25.312 1 94.38 206 LEU A CA 1
ATOM 1664 C C . LEU A 1 206 ? -3.18 -5.484 -24.672 1 94.38 206 LEU A C 1
ATOM 1666 O O . LEU A 1 206 ? -4.398 -5.551 -24.859 1 94.38 206 LEU A O 1
ATOM 1670 N N . ASN A 1 207 ? -2.457 -6.387 -24.016 1 92.81 207 ASN A N 1
ATOM 1671 C CA . ASN A 1 207 ? -3.154 -7.465 -23.328 1 92.81 207 ASN A CA 1
ATOM 1672 C C . ASN A 1 207 ? -4.207 -6.922 -22.359 1 92.81 207 ASN A C 1
ATOM 1674 O O . ASN A 1 207 ? -5.332 -7.426 -22.312 1 92.81 207 ASN A O 1
ATOM 1678 N N . PHE A 1 208 ? -3.877 -5.926 -21.609 1 94.81 208 PHE A N 1
ATOM 1679 C CA . PHE A 1 208 ? -4.805 -5.32 -20.656 1 94.81 208 PHE A CA 1
ATOM 1680 C C . PHE A 1 208 ? -6.027 -4.762 -21.375 1 94.81 208 PHE A C 1
ATOM 1682 O O . PHE A 1 208 ? -7.16 -4.984 -20.953 1 94.81 208 PHE A O 1
ATOM 1689 N N . ILE A 1 209 ? -5.746 -4.016 -22.438 1 92.25 209 ILE A N 1
ATOM 1690 C CA . ILE A 1 209 ? -6.824 -3.389 -23.203 1 92.25 209 ILE A CA 1
ATOM 1691 C C . ILE A 1 209 ? -7.75 -4.465 -23.766 1 92.25 209 ILE A C 1
ATOM 1693 O O . ILE A 1 209 ? -8.977 -4.359 -23.656 1 92.25 209 ILE A O 1
ATOM 1697 N N . ILE A 1 210 ? -7.215 -5.527 -24.281 1 87.5 210 ILE A N 1
ATOM 1698 C CA . ILE A 1 210 ? -8 -6.609 -24.875 1 87.5 210 ILE A CA 1
ATOM 1699 C C . ILE A 1 210 ? -8.859 -7.262 -23.797 1 87.5 210 ILE A C 1
ATOM 1701 O O . ILE A 1 210 ? -10.062 -7.48 -24 1 87.5 210 ILE A O 1
ATOM 1705 N N . MET A 1 211 ? -8.242 -7.551 -22.672 1 86.44 211 MET A N 1
ATOM 1706 C CA . MET A 1 211 ? -8.984 -8.18 -21.578 1 86.44 211 MET A CA 1
ATOM 1707 C C . MET A 1 211 ? -10.094 -7.262 -21.078 1 86.44 211 MET A C 1
ATOM 1709 O O . MET A 1 211 ? -11.211 -7.715 -20.812 1 86.44 211 MET A O 1
ATOM 1713 N N . ARG A 1 212 ? -9.766 -6.02 -20.953 1 88.06 212 ARG A N 1
ATOM 1714 C CA . ARG A 1 212 ? -10.758 -5.051 -20.5 1 88.06 212 ARG A CA 1
ATOM 1715 C C . ARG A 1 212 ? -11.938 -4.969 -21.453 1 88.06 212 ARG A C 1
ATOM 1717 O O . ARG A 1 212 ? -13.094 -4.945 -21.031 1 88.06 212 ARG A O 1
ATOM 1724 N N . VAL A 1 213 ? -11.648 -4.918 -22.688 1 84.5 213 VAL A N 1
ATOM 1725 C CA . VAL A 1 213 ? -12.68 -4.824 -23.703 1 84.5 213 VAL A CA 1
ATOM 1726 C C . VAL A 1 213 ? -13.5 -6.113 -23.719 1 84.5 213 VAL A C 1
ATOM 1728 O O . VAL A 1 213 ? -14.734 -6.074 -23.797 1 84.5 213 VAL A O 1
ATOM 1731 N N . MET A 1 214 ? -12.844 -7.211 -23.594 1 78.81 214 MET A N 1
ATOM 1732 C CA . MET A 1 214 ? -13.531 -8.5 -23.594 1 78.81 214 MET A CA 1
ATOM 1733 C C . MET A 1 214 ? -14.492 -8.602 -22.406 1 78.81 214 MET A C 1
ATOM 1735 O O . MET A 1 214 ? -15.633 -9.039 -22.578 1 78.81 214 MET A O 1
ATOM 1739 N N . PHE A 1 215 ? -14.078 -8.117 -21.281 1 76.81 215 PHE A N 1
ATOM 1740 C CA . PHE A 1 215 ? -14.914 -8.227 -20.094 1 76.81 215 PHE A CA 1
ATOM 1741 C C . PHE A 1 215 ? -16 -7.16 -20.109 1 76.81 215 PHE A C 1
ATOM 1743 O O . PHE A 1 215 ? -17.094 -7.379 -19.578 1 76.81 215 PHE A O 1
ATOM 1750 N N . GLU A 1 216 ? -15.68 -6.035 -20.656 1 74.69 216 GLU A N 1
ATOM 1751 C CA . GLU A 1 216 ? -16.656 -4.961 -20.734 1 74.69 216 GLU A CA 1
ATOM 1752 C C . GLU A 1 216 ? -17.766 -5.293 -21.719 1 74.69 216 GLU A C 1
ATOM 1754 O O . GLU A 1 216 ? -18.938 -4.969 -21.484 1 74.69 216 GLU A O 1
ATOM 1759 N N . PHE A 1 217 ? -17.406 -5.941 -22.75 1 69.88 217 PHE A N 1
ATOM 1760 C CA . PHE A 1 217 ? -18.391 -6.133 -23.797 1 69.88 217 PHE A CA 1
ATOM 1761 C C . PHE A 1 217 ? -19 -7.531 -23.734 1 69.88 217 PHE A C 1
ATOM 1763 O O . PHE A 1 217 ? -19.938 -7.84 -24.469 1 69.88 217 PHE A O 1
ATOM 1770 N N . ASP A 1 218 ? -18.422 -8.281 -22.953 1 63.25 218 ASP A N 1
ATOM 1771 C CA . ASP A 1 218 ? -19.078 -9.578 -22.797 1 63.25 218 ASP A CA 1
ATOM 1772 C C . ASP A 1 218 ? -20.391 -9.438 -22.016 1 63.25 218 ASP A C 1
ATOM 1774 O O . ASP A 1 218 ? -20.375 -9.25 -20.797 1 63.25 218 ASP A O 1
ATOM 1778 N N . LYS A 1 219 ? -21.547 -9.18 -22.766 1 57.31 219 LYS A N 1
ATOM 1779 C CA . LYS A 1 219 ? -22.906 -8.906 -22.312 1 57.31 219 LYS A CA 1
ATOM 1780 C C . LYS A 1 219 ? -23.484 -10.109 -21.578 1 57.31 219 LYS A C 1
ATOM 1782 O O . LYS A 1 219 ? -24.625 -10.07 -21.109 1 57.31 219 LYS A O 1
ATOM 1787 N N . SER A 1 220 ? -22.75 -11.117 -21.547 1 55.84 220 SER A N 1
ATOM 1788 C CA . SER A 1 220 ? -23.297 -12.305 -20.906 1 55.84 220 SER A CA 1
ATOM 1789 C C . SER A 1 220 ? -23.188 -12.219 -19.391 1 55.84 220 SER A C 1
ATOM 1791 O O . SER A 1 220 ? -23.719 -13.062 -18.672 1 55.84 220 SER A O 1
ATOM 1793 N N . TYR A 1 221 ? -22.672 -10.977 -18.969 1 67.44 221 TYR A N 1
ATOM 1794 C CA . TYR A 1 221 ? -22.297 -10.875 -17.562 1 67.44 221 TYR A CA 1
ATOM 1795 C C . TYR A 1 221 ? -23.125 -9.805 -16.859 1 67.44 221 TYR A C 1
ATOM 1797 O O . TYR A 1 221 ? -22.641 -9.164 -15.922 1 67.44 221 TYR A O 1
ATOM 1805 N N . PHE A 1 222 ? -24.328 -9.836 -17.156 1 82.81 222 PHE A N 1
ATOM 1806 C CA . PHE A 1 222 ? -25.141 -8.758 -16.609 1 82.81 222 PHE A CA 1
ATOM 1807 C C . PHE A 1 222 ? -25.672 -9.133 -15.234 1 82.81 222 PHE A C 1
ATOM 1809 O O . PHE A 1 222 ? -26.891 -9.07 -15 1 82.81 222 PHE A O 1
ATOM 1816 N N . TYR A 1 223 ? -24.719 -9.484 -14.289 1 90.25 223 TYR A N 1
ATOM 1817 C CA . TYR A 1 223 ? -25.094 -9.922 -12.953 1 90.25 223 TYR A CA 1
ATOM 1818 C C . TYR A 1 223 ? -25.969 -8.867 -12.258 1 90.25 223 TYR A C 1
ATOM 1820 O O . TYR A 1 223 ? -26.922 -9.203 -11.562 1 90.25 223 TYR A O 1
ATOM 1828 N N . THR A 1 224 ? -25.641 -7.613 -12.438 1 92.06 224 THR A N 1
ATOM 1829 C CA . THR A 1 224 ? -26.391 -6.535 -11.805 1 92.06 224 THR A CA 1
ATOM 1830 C C . THR A 1 224 ? -27.859 -6.566 -12.242 1 92.06 224 THR A C 1
ATOM 1832 O O . THR A 1 224 ? -28.766 -6.48 -11.414 1 92.06 224 THR A O 1
ATOM 1835 N N . GLU A 1 225 ? -28.047 -6.738 -13.531 1 92.56 225 GLU A N 1
ATOM 1836 C CA . GLU A 1 225 ? -29.406 -6.805 -14.055 1 92.56 225 GLU A CA 1
ATOM 1837 C C . GLU A 1 225 ? -30.141 -8.039 -13.539 1 92.56 225 GLU A C 1
ATOM 1839 O O . GLU A 1 225 ? -31.312 -7.953 -13.164 1 92.56 225 GLU A O 1
ATOM 1844 N N . MET A 1 226 ? -29.5 -9.172 -13.508 1 93.88 226 MET A N 1
ATOM 1845 C CA . MET A 1 226 ? -30.094 -10.406 -13.016 1 93.88 226 MET A CA 1
ATOM 1846 C C . MET A 1 226 ? -30.469 -10.281 -11.547 1 93.88 226 MET A C 1
ATOM 1848 O O . MET A 1 226 ? -31.547 -10.703 -11.141 1 93.88 226 MET A O 1
ATOM 1852 N N . LEU A 1 227 ? -29.562 -9.727 -10.766 1 96.31 227 LEU A N 1
ATOM 1853 C CA . LEU A 1 227 ? -29.781 -9.555 -9.336 1 96.31 227 LEU A CA 1
ATOM 1854 C C . LEU A 1 227 ? -30.984 -8.633 -9.094 1 96.31 227 LEU A C 1
ATOM 1856 O O . LEU A 1 227 ? -31.797 -8.891 -8.203 1 96.31 227 LEU A O 1
ATOM 1860 N N . ASN A 1 228 ? -31.094 -7.598 -9.867 1 96.06 228 ASN A N 1
ATOM 1861 C CA . ASN A 1 228 ? -32.188 -6.652 -9.68 1 96.06 228 ASN A CA 1
ATOM 1862 C C . ASN A 1 228 ? -33.5 -7.219 -10.195 1 96.06 228 ASN A C 1
ATOM 1864 O O . ASN A 1 228 ? -34.562 -6.785 -9.766 1 96.06 228 ASN A O 1
ATOM 1868 N N . GLU A 1 229 ? -33.438 -8.125 -11.156 1 95.75 229 GLU A N 1
ATOM 1869 C CA . GLU A 1 229 ? -34.625 -8.859 -11.578 1 95.75 229 GLU A CA 1
ATOM 1870 C C . GLU A 1 229 ? -35.156 -9.75 -10.461 1 95.75 229 GLU A C 1
ATOM 1872 O O . GLU A 1 229 ? -36.344 -9.773 -10.18 1 95.75 229 GLU A O 1
ATOM 1877 N N . VAL A 1 230 ? -34.281 -10.461 -9.789 1 96.44 230 VAL A N 1
ATOM 1878 C CA . VAL A 1 230 ? -34.656 -11.43 -8.766 1 96.44 230 VAL A CA 1
ATOM 1879 C C . VAL A 1 230 ? -34.906 -10.719 -7.445 1 96.44 230 VAL A C 1
ATOM 1881 O O . VAL A 1 230 ? -35.781 -11.125 -6.68 1 96.44 230 VAL A O 1
ATOM 1884 N N . TYR A 1 231 ? -34.156 -9.672 -7.207 1 96.19 231 TYR A N 1
ATOM 1885 C CA . TYR A 1 231 ? -34.281 -8.883 -5.988 1 96.19 231 TYR A CA 1
ATOM 1886 C C . TYR A 1 231 ? -34.5 -7.41 -6.312 1 96.19 231 TYR A C 1
ATOM 1888 O O . TYR A 1 231 ? -33.656 -6.562 -5.988 1 96.19 231 TYR A O 1
ATOM 1896 N N . PRO A 1 232 ? -35.594 -7.02 -6.766 1 94.81 232 PRO A N 1
ATOM 1897 C CA . PRO A 1 232 ? -35.812 -5.676 -7.293 1 94.81 232 PRO A CA 1
ATOM 1898 C C . PRO A 1 232 ? -35.781 -4.602 -6.207 1 94.81 232 PRO A C 1
ATOM 1900 O O . PRO A 1 232 ? -35.5 -3.436 -6.5 1 94.81 232 PRO A O 1
ATOM 1903 N N . ASP A 1 233 ? -35.938 -4.887 -4.961 1 93.94 233 ASP A N 1
ATOM 1904 C CA . ASP A 1 233 ? -36.031 -3.895 -3.898 1 93.94 233 ASP A CA 1
ATOM 1905 C C . ASP A 1 233 ? -34.688 -3.545 -3.32 1 93.94 233 ASP A C 1
ATOM 1907 O O . ASP A 1 233 ? -34.562 -2.604 -2.533 1 93.94 233 ASP A O 1
ATOM 1911 N N . LYS A 1 234 ? -33.625 -4.137 -3.715 1 93.94 234 LYS A N 1
ATOM 1912 C CA . LYS A 1 234 ? -32.344 -3.984 -3.031 1 93.94 234 LYS A CA 1
ATOM 1913 C C . LYS A 1 234 ? -31.359 -3.17 -3.873 1 93.94 234 LYS A C 1
ATOM 1915 O O . LYS A 1 234 ? -30.328 -2.709 -3.369 1 93.94 234 LYS A O 1
ATOM 1920 N N . ASN A 1 235 ? -31.562 -2.82 -5.105 1 94.25 235 ASN A N 1
ATOM 1921 C CA . ASN A 1 235 ? -30.688 -2.049 -5.977 1 94.25 235 ASN A CA 1
ATOM 1922 C C . ASN A 1 235 ? -29.234 -2.52 -5.867 1 94.25 235 ASN A C 1
ATOM 1924 O O . ASN A 1 235 ? -28.344 -1.733 -5.531 1 94.25 235 ASN A O 1
ATOM 1928 N N . ILE A 1 236 ? -28.969 -3.736 -6.297 1 96.44 236 ILE A N 1
ATOM 1929 C CA . ILE A 1 236 ? -27.688 -4.398 -6.09 1 96.44 236 ILE A CA 1
ATOM 1930 C C . ILE A 1 236 ? -26.812 -4.223 -7.328 1 96.44 236 ILE A C 1
ATOM 1932 O O . ILE A 1 236 ? -27.266 -4.438 -8.453 1 96.44 236 ILE A O 1
ATOM 1936 N N . SER A 1 237 ? -25.594 -3.74 -7.184 1 94.31 237 SER A N 1
ATOM 1937 C CA . SER A 1 237 ? -24.516 -3.795 -8.164 1 94.31 237 SER A CA 1
ATOM 1938 C C . SER A 1 237 ? -23.375 -4.688 -7.684 1 94.31 237 SER A C 1
ATOM 1940 O O . SER A 1 237 ? -22.703 -4.367 -6.699 1 94.31 237 SER A O 1
ATOM 1942 N N . HIS A 1 238 ? -23.156 -5.781 -8.398 1 92.75 238 HIS A N 1
ATOM 1943 C CA . HIS A 1 238 ? -22.141 -6.73 -7.938 1 92.75 238 HIS A CA 1
ATOM 1944 C C . HIS A 1 238 ? -20.766 -6.09 -7.898 1 92.75 238 HIS A C 1
ATOM 1946 O O . HIS A 1 238 ? -19.953 -6.41 -7.027 1 92.75 238 HIS A O 1
ATOM 1952 N N . GLU A 1 239 ? -20.453 -5.176 -8.82 1 91.69 239 GLU A N 1
ATOM 1953 C CA . GLU A 1 239 ? -19.156 -4.508 -8.844 1 91.69 239 GLU A CA 1
ATOM 1954 C C . GLU A 1 239 ? -19 -3.574 -7.645 1 91.69 239 GLU A C 1
ATOM 1956 O O . GLU A 1 239 ? -17.938 -3.541 -7.016 1 91.69 239 GLU A O 1
ATOM 1961 N N . LYS A 1 240 ? -20.078 -2.805 -7.371 1 94.25 240 LYS A N 1
ATOM 1962 C CA . LYS A 1 240 ? -20.047 -1.912 -6.219 1 94.25 240 LYS A CA 1
ATOM 1963 C C . LYS A 1 240 ? -19.875 -2.699 -4.922 1 94.25 240 LYS A C 1
ATOM 1965 O O . LYS A 1 240 ? -19.078 -2.324 -4.062 1 94.25 240 LYS A O 1
ATOM 1970 N N . GLU A 1 241 ? -20.641 -3.82 -4.848 1 96.88 241 GLU A N 1
ATOM 1971 C CA . GLU A 1 241 ? -20.578 -4.645 -3.646 1 96.88 241 GLU A CA 1
ATOM 1972 C C . GLU A 1 241 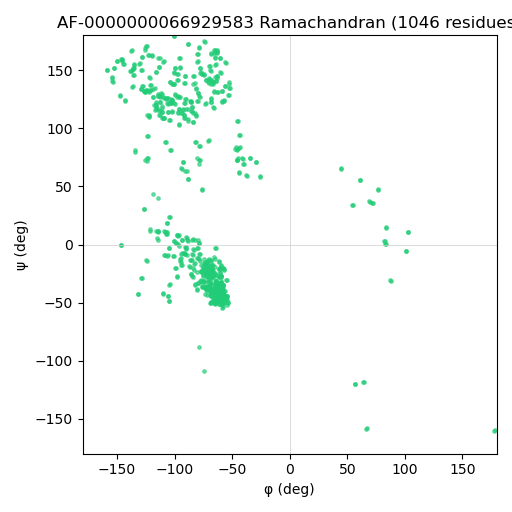? -19.203 -5.266 -3.475 1 96.88 241 GLU A C 1
ATOM 1974 O O . GLU A 1 241 ? -18.703 -5.406 -2.352 1 96.88 241 GLU A O 1
ATOM 1979 N N . CYS A 1 242 ? -18.547 -5.668 -4.562 1 96.31 242 CYS A N 1
ATOM 1980 C CA . CYS A 1 242 ? -17.203 -6.223 -4.504 1 96.31 242 CYS A CA 1
ATOM 1981 C C . CYS A 1 242 ? -16.203 -5.184 -4.016 1 96.31 242 CYS A C 1
ATOM 1983 O O . CYS A 1 242 ? -15.227 -5.52 -3.33 1 96.31 242 CYS A O 1
ATOM 1985 N N . GLY A 1 243 ? -16.438 -3.928 -4.363 1 96.75 243 GLY A N 1
ATOM 1986 C CA . GLY A 1 243 ? -15.578 -2.842 -3.924 1 96.75 243 GLY A CA 1
ATOM 1987 C C . GLY A 1 243 ? -15.812 -2.436 -2.482 1 96.75 243 GLY A C 1
ATOM 1988 O O . GLY A 1 243 ? -14.914 -1.909 -1.822 1 96.75 243 GLY A O 1
ATOM 1989 N N . ASP A 1 244 ? -17 -2.715 -1.929 1 97.19 244 ASP A N 1
ATOM 1990 C CA . ASP A 1 244 ? -17.422 -2.246 -0.609 1 97.19 244 ASP A CA 1
ATOM 1991 C C . ASP A 1 244 ? -17.031 -3.252 0.474 1 97.19 244 ASP A C 1
ATOM 1993 O O . ASP A 1 244 ? -17.406 -3.092 1.638 1 97.19 244 ASP A O 1
ATOM 1997 N N . VAL A 1 245 ? -16.297 -4.281 0.115 1 98.5 245 VAL A N 1
ATOM 1998 C CA . VAL A 1 245 ? -15.883 -5.273 1.104 1 98.5 245 VAL A CA 1
ATOM 1999 C C . VAL A 1 245 ? -15.039 -4.605 2.189 1 98.5 245 VAL A C 1
ATOM 2001 O O . VAL A 1 245 ? -14.508 -3.51 1.989 1 98.5 245 VAL A O 1
ATOM 2004 N N . SER A 1 246 ? -14.938 -5.273 3.324 1 98.5 246 SER A N 1
ATOM 2005 C CA . SER A 1 246 ? -14.125 -4.742 4.414 1 98.5 246 SER A CA 1
ATOM 2006 C C . SER A 1 246 ? -12.641 -4.781 4.07 1 98.5 246 SER A C 1
ATOM 2008 O O . SER A 1 246 ? -11.938 -3.781 4.211 1 98.5 246 SER A O 1
ATOM 2010 N N . PHE A 1 247 ? -12.227 -5.949 3.637 1 98.69 247 PHE A N 1
ATOM 2011 C CA . PHE A 1 247 ? -10.828 -6.145 3.252 1 98.69 247 PHE A CA 1
ATOM 2012 C C . PHE A 1 247 ? -10.727 -7.09 2.061 1 98.69 247 PHE A C 1
ATOM 2014 O O . PHE A 1 247 ? -11.656 -7.855 1.785 1 98.69 247 PHE A O 1
ATOM 2021 N N . VAL A 1 248 ? -9.664 -6.93 1.36 1 98.81 24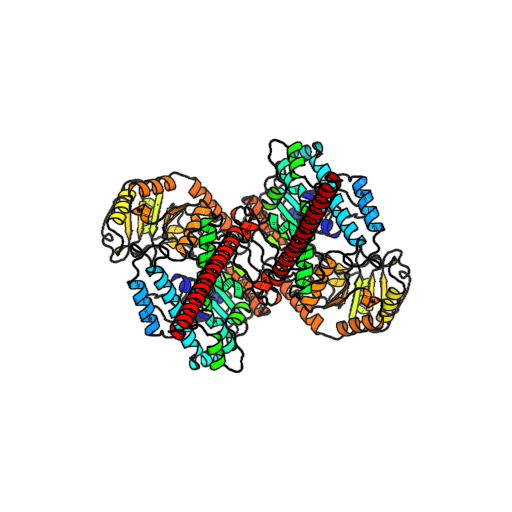8 VAL A N 1
ATOM 2022 C CA . VAL A 1 248 ? -9.25 -7.859 0.312 1 98.81 248 VAL A CA 1
ATOM 2023 C C . VAL A 1 248 ? -7.941 -8.539 0.708 1 98.81 248 VAL A C 1
ATOM 2025 O O . VAL A 1 248 ? -6.977 -7.867 1.079 1 98.81 248 VAL A O 1
ATOM 2028 N N . PHE A 1 249 ? -7.938 -9.844 0.646 1 98.81 249 PHE A N 1
ATOM 2029 C CA . PHE A 1 249 ? -6.723 -10.586 0.949 1 98.81 249 PHE A CA 1
ATOM 2030 C C . PHE A 1 249 ? -6.188 -11.281 -0.298 1 98.81 249 PHE A C 1
ATOM 2032 O O . PHE A 1 249 ? -6.895 -12.078 -0.922 1 98.81 249 PHE A O 1
ATOM 2039 N N . LEU A 1 250 ? -4.965 -10.969 -0.631 1 98.31 250 LEU A N 1
ATOM 2040 C CA . LEU A 1 250 ? -4.348 -11.547 -1.817 1 98.31 250 LEU A CA 1
ATOM 2041 C C . LEU A 1 250 ? -3.344 -12.633 -1.434 1 98.31 250 LEU A C 1
ATOM 2043 O O . LEU A 1 250 ? -2.604 -12.477 -0.458 1 98.31 250 LEU A O 1
ATOM 2047 N N . ASN A 1 251 ? -3.363 -13.688 -2.211 1 97.69 251 ASN A N 1
ATOM 2048 C CA . ASN A 1 251 ? -2.359 -14.727 -2.031 1 97.69 251 ASN A CA 1
ATOM 2049 C C . ASN A 1 251 ? -1.007 -14.312 -2.604 1 97.69 251 ASN A C 1
ATOM 2051 O O . ASN A 1 251 ? -0.414 -15.039 -3.4 1 97.69 251 ASN A O 1
ATOM 2055 N N . THR A 1 252 ? -0.553 -13.133 -2.291 1 96.94 252 THR A N 1
ATOM 2056 C CA . THR A 1 252 ? 0.748 -12.594 -2.676 1 96.94 252 THR A CA 1
ATOM 2057 C C . THR A 1 252 ? 1.552 -12.188 -1.444 1 96.94 252 THR A C 1
ATOM 2059 O O . THR A 1 252 ? 1.027 -12.188 -0.328 1 96.94 252 THR A O 1
ATOM 2062 N N . HIS A 1 253 ? 2.824 -12.023 -1.669 1 96.56 253 HIS A N 1
ATOM 2063 C CA . HIS A 1 253 ? 3.76 -11.617 -0.629 1 96.56 253 HIS A CA 1
ATOM 2064 C C . HIS A 1 253 ? 4.586 -10.414 -1.075 1 96.56 253 HIS A C 1
ATOM 2066 O O . HIS A 1 253 ? 5.117 -10.398 -2.188 1 96.56 253 HIS A O 1
ATOM 2072 N N . PRO A 1 254 ? 4.762 -9.453 -0.194 1 95.25 254 PRO A N 1
ATOM 2073 C CA . PRO A 1 254 ? 5.445 -8.227 -0.605 1 95.25 254 PRO A CA 1
ATOM 2074 C C . PRO A 1 254 ? 6.883 -8.477 -1.059 1 95.25 254 PRO A C 1
ATOM 2076 O O . PRO A 1 254 ? 7.398 -7.746 -1.913 1 95.25 254 PRO A O 1
ATOM 2079 N N . TYR A 1 255 ? 7.547 -9.492 -0.57 1 96.38 255 TYR A N 1
ATOM 2080 C CA . TYR A 1 255 ? 8.945 -9.75 -0.915 1 96.38 255 TYR A CA 1
ATOM 2081 C C . TYR A 1 255 ? 9.047 -10.672 -2.119 1 96.38 255 TYR A C 1
ATOM 2083 O O . TYR A 1 255 ? 10.141 -10.914 -2.637 1 96.38 255 TYR A O 1
ATOM 2091 N N . LEU A 1 256 ? 7.898 -11.203 -2.527 1 96.69 256 LEU A N 1
ATOM 2092 C CA . LEU A 1 256 ? 7.938 -12.211 -3.578 1 96.69 256 LEU A CA 1
ATOM 2093 C C . LEU A 1 256 ? 7.352 -11.672 -4.875 1 96.69 256 LEU A C 1
ATOM 2095 O O . LEU A 1 256 ? 7.91 -11.891 -5.953 1 96.69 256 LEU A O 1
ATOM 2099 N N . ASP A 1 257 ? 6.281 -10.961 -4.809 1 96.69 257 ASP A N 1
ATOM 2100 C CA . ASP A 1 257 ? 5.59 -10.484 -6 1 96.69 257 ASP A CA 1
ATOM 2101 C C . ASP A 1 257 ? 6.277 -9.242 -6.574 1 96.69 257 ASP A C 1
ATOM 2103 O O . ASP A 1 257 ? 7.176 -8.68 -5.945 1 96.69 257 ASP A O 1
ATOM 2107 N N . PHE A 1 258 ? 5.914 -8.945 -7.855 1 97.31 258 PHE A N 1
ATOM 2108 C CA . PHE A 1 258 ? 6.348 -7.641 -8.352 1 97.31 258 PHE A CA 1
ATOM 2109 C C . PHE A 1 258 ? 5.836 -6.52 -7.453 1 97.31 258 PHE A C 1
ATOM 2111 O O . PHE A 1 258 ? 4.633 -6.43 -7.191 1 97.31 258 PHE A O 1
ATOM 2118 N N . PRO A 1 259 ? 6.816 -5.7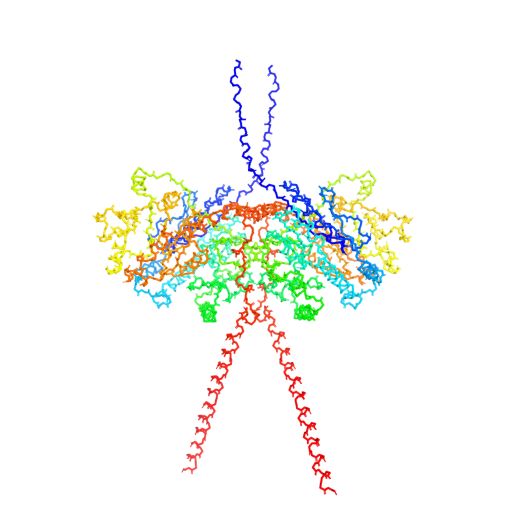3 -6.98 1 96.44 259 PRO A N 1
ATOM 2119 C CA . PRO A 1 259 ? 6.371 -4.684 -6.059 1 96.44 259 PRO A CA 1
ATOM 2120 C C . PRO A 1 259 ? 5.352 -3.738 -6.688 1 96.44 259 PRO A C 1
ATOM 2122 O O . PRO A 1 259 ? 5.527 -3.303 -7.828 1 96.44 259 PRO A O 1
ATOM 2125 N N . GLN A 1 260 ? 4.309 -3.51 -5.969 1 95.62 260 GLN A N 1
ATOM 2126 C CA . GLN A 1 260 ? 3.271 -2.6 -6.441 1 95.62 260 GLN A CA 1
ATOM 2127 C C . GLN A 1 260 ? 2.643 -1.83 -5.285 1 95.62 260 GLN A C 1
ATOM 2129 O O . GLN A 1 260 ? 2.746 -2.244 -4.129 1 95.62 260 GLN A O 1
ATOM 2134 N N . SER A 1 261 ? 2.031 -0.73 -5.637 1 96.75 261 SER A N 1
ATOM 2135 C CA . SER A 1 261 ? 1.321 0.08 -4.652 1 96.75 261 SER A CA 1
ATOM 2136 C C . SER A 1 261 ? -0.107 -0.416 -4.457 1 96.75 261 SER A C 1
ATOM 2138 O O . SER A 1 261 ? -0.872 -0.517 -5.418 1 96.75 261 SER A O 1
ATOM 2140 N N . LEU A 1 262 ? -0.423 -0.734 -3.256 1 97.62 262 LEU A N 1
ATOM 2141 C CA . LEU A 1 262 ? -1.758 -1.209 -2.91 1 97.62 262 LEU A CA 1
ATOM 2142 C C . LEU A 1 262 ? -2.396 -0.315 -1.852 1 97.62 262 LEU A C 1
ATOM 2144 O O . LEU A 1 262 ? -1.698 0.24 -1 1 97.62 262 LEU A O 1
ATOM 2148 N N . PRO A 1 263 ? -3.705 -0.118 -1.962 1 97.44 263 PRO A N 1
ATOM 2149 C CA . PRO A 1 263 ? -4.379 0.618 -0.889 1 97.44 263 PRO A CA 1
ATOM 2150 C C . PRO A 1 263 ? -4.43 -0.165 0.421 1 97.44 263 PRO A C 1
ATOM 2152 O O . PRO A 1 263 ? -4.211 -1.38 0.428 1 97.44 263 PRO A O 1
ATOM 2155 N N . PRO A 1 264 ? -4.707 0.506 1.492 1 96.75 264 PRO A N 1
ATOM 2156 C CA . PRO A 1 264 ? -4.684 -0.16 2.797 1 96.75 264 PRO A CA 1
ATOM 2157 C C . PRO A 1 264 ? -5.797 -1.195 2.951 1 96.75 264 PRO A C 1
ATOM 2159 O O . PRO A 1 264 ? -5.727 -2.055 3.834 1 96.75 264 PRO A O 1
ATOM 2162 N N . LYS A 1 265 ? -6.805 -1.14 2.141 1 97.88 265 LYS A N 1
ATOM 2163 C CA . LYS A 1 265 ? -7.891 -2.115 2.16 1 97.88 265 LYS A CA 1
ATOM 2164 C C . LYS A 1 265 ? -7.402 -3.492 1.724 1 97.88 265 LYS A C 1
ATOM 2166 O O . LYS A 1 265 ? -8.023 -4.508 2.043 1 97.88 265 LYS A O 1
ATOM 2171 N N . ILE A 1 266 ? -6.32 -3.533 0.997 1 98.44 266 ILE A N 1
ATOM 2172 C CA . ILE A 1 266 ? -5.801 -4.777 0.436 1 98.44 266 ILE A CA 1
ATOM 2173 C C . ILE A 1 266 ? -4.621 -5.262 1.271 1 98.44 266 ILE A C 1
ATOM 2175 O O . ILE A 1 266 ? -3.666 -4.516 1.508 1 98.44 266 ILE A O 1
ATOM 2179 N N . GLN A 1 267 ? -4.734 -6.5 1.756 1 98.19 267 GLN A N 1
ATOM 2180 C CA . GLN A 1 267 ? -3.682 -7.145 2.533 1 98.19 267 GLN A CA 1
ATOM 2181 C C . GLN A 1 267 ? -3.137 -8.375 1.809 1 98.19 267 GLN A C 1
ATOM 2183 O O . GLN A 1 267 ? -3.852 -9.016 1.037 1 98.19 267 GLN A O 1
ATOM 2188 N N . GLU A 1 268 ? -1.872 -8.641 2.023 1 97.94 268 GLU A N 1
ATOM 2189 C CA . GLU A 1 268 ? -1.235 -9.789 1.391 1 97.94 268 GLU A CA 1
ATOM 2190 C C . GLU A 1 268 ? -1.003 -10.914 2.396 1 97.94 268 GLU A C 1
ATOM 2192 O O . GLU A 1 268 ? -0.363 -10.703 3.43 1 97.94 268 GLU A O 1
ATOM 2197 N N . ILE A 1 269 ? -1.498 -12.094 2.066 1 98.19 269 ILE A N 1
ATOM 2198 C CA . ILE A 1 269 ? -1.416 -13.203 3.012 1 98.19 269 ILE A CA 1
ATOM 2199 C C . ILE A 1 269 ? -0.766 -14.406 2.338 1 98.19 269 ILE A C 1
ATOM 2201 O O . ILE A 1 269 ? -1.129 -15.555 2.615 1 98.19 269 ILE A O 1
ATOM 2205 N N . GLY A 1 270 ? 0.133 -14.094 1.373 1 96.81 270 GLY A N 1
ATOM 2206 C CA . GLY A 1 270 ? 0.869 -15.172 0.735 1 96.81 270 GLY A CA 1
ATOM 2207 C C . GLY A 1 270 ? 1.552 -16.094 1.727 1 96.81 270 GLY A C 1
ATOM 2208 O O . GLY A 1 270 ? 2.191 -15.633 2.674 1 96.81 270 GLY A O 1
ATOM 2209 N N . GLY A 1 271 ? 1.424 -17.469 1.508 1 94.81 271 GLY A N 1
ATOM 2210 C CA . GLY A 1 271 ? 2.025 -18.469 2.371 1 94.81 271 GLY A CA 1
ATOM 2211 C C . GLY A 1 271 ? 1.036 -19.094 3.336 1 94.81 271 GLY A C 1
ATOM 2212 O O . GLY A 1 271 ? 1.359 -20.078 4.02 1 94.81 271 GLY A O 1
ATOM 2213 N N . ILE A 1 272 ? -0.205 -18.562 3.34 1 95.81 272 ILE A N 1
ATOM 2214 C CA . ILE A 1 272 ? -1.195 -19.031 4.301 1 95.81 272 ILE A CA 1
ATOM 2215 C C . ILE A 1 272 ? -1.548 -20.484 4.012 1 95.81 272 ILE A C 1
ATOM 2217 O O . ILE A 1 272 ? -1.917 -21.234 4.922 1 95.81 272 ILE A O 1
ATOM 2221 N N . ALA A 1 273 ? -1.369 -20.953 2.754 1 92.56 273 ALA A N 1
ATOM 2222 C CA . ALA A 1 273 ? -1.789 -22.281 2.33 1 92.56 273 ALA A CA 1
ATOM 2223 C C . ALA A 1 273 ? -0.612 -23.25 2.336 1 92.56 273 ALA A C 1
ATOM 2225 O O . ALA A 1 273 ? -0.754 -24.406 1.936 1 92.56 273 ALA A O 1
ATOM 2226 N N . ILE A 1 274 ? 0.601 -22.812 2.734 1 92.75 274 ILE A N 1
ATOM 2227 C CA . ILE A 1 274 ? 1.755 -23.703 2.789 1 92.75 274 ILE A CA 1
ATOM 2228 C C . ILE A 1 274 ? 1.565 -24.734 3.904 1 92.75 274 ILE A C 1
ATOM 2230 O O . ILE A 1 274 ? 1.328 -24.359 5.059 1 92.75 274 ILE A O 1
ATOM 2234 N N . PRO A 1 275 ? 1.663 -25.938 3.598 1 88.75 275 PRO A N 1
ATOM 2235 C CA . PRO A 1 275 ? 1.462 -26.984 4.613 1 88.75 275 PRO A CA 1
ATOM 2236 C C . PRO A 1 275 ? 2.586 -27.016 5.645 1 88.75 275 PRO A C 1
ATOM 2238 O O . PRO A 1 275 ? 3.721 -26.641 5.344 1 88.75 275 PRO A O 1
ATOM 2241 N N . GLU A 1 276 ? 2.232 -27.484 6.762 1 88.88 276 GLU A N 1
ATOM 2242 C CA . GLU A 1 276 ? 3.252 -27.734 7.777 1 88.88 276 GLU A CA 1
ATOM 2243 C C . GLU A 1 276 ? 4.105 -28.938 7.422 1 88.88 276 GLU A C 1
ATOM 2245 O O . GLU A 1 276 ? 3.594 -29.938 6.918 1 88.88 276 GLU A O 1
ATOM 2250 N N . LYS A 1 277 ? 5.348 -28.844 7.691 1 91.31 277 LYS A N 1
ATOM 2251 C CA . LYS A 1 277 ? 6.281 -29.922 7.398 1 91.31 277 LYS A CA 1
ATOM 2252 C C . LYS A 1 277 ? 5.977 -31.156 8.242 1 91.31 277 LYS A C 1
ATOM 2254 O O . LYS A 1 277 ? 5.793 -31.062 9.461 1 91.31 277 LYS A O 1
ATOM 2259 N N . LYS A 1 278 ? 5.914 -32.281 7.613 1 94.12 278 LYS A N 1
ATOM 2260 C CA . LYS A 1 278 ? 5.801 -33.562 8.273 1 94.12 278 LYS A CA 1
ATOM 2261 C C . LYS A 1 278 ? 7.062 -34.406 8.062 1 94.12 278 LYS A C 1
ATOM 2263 O O . LYS A 1 278 ? 7.77 -34.219 7.066 1 94.12 278 LYS A O 1
ATOM 2268 N N . PRO A 1 279 ? 7.285 -35.281 9.039 1 95.69 279 PRO A N 1
ATOM 2269 C CA . PRO A 1 279 ? 8.461 -36.156 8.844 1 95.69 279 PRO A CA 1
ATOM 2270 C C . PRO A 1 279 ? 8.32 -37.062 7.637 1 95.69 279 PRO A C 1
ATOM 2272 O O . PRO A 1 279 ? 7.234 -37.594 7.371 1 95.69 279 PRO A O 1
ATOM 2275 N N . LEU A 1 280 ? 9.484 -37.25 6.98 1 97.25 280 LEU A N 1
ATOM 2276 C CA . LEU A 1 280 ? 9.5 -38.125 5.816 1 97.25 280 LEU A CA 1
ATOM 2277 C C . LEU A 1 280 ? 9.484 -39.594 6.242 1 97.25 280 LEU A C 1
ATOM 2279 O O . LEU A 1 280 ? 10.039 -39.938 7.289 1 97.25 280 LEU A O 1
ATOM 2283 N N . SER A 1 281 ? 8.875 -40.469 5.453 1 97.25 281 SER A N 1
ATOM 2284 C CA . SER A 1 281 ? 8.945 -41.938 5.676 1 97.25 281 SER A CA 1
ATOM 2285 C C . SER A 1 281 ? 10.359 -42.438 5.492 1 97.25 281 SER A C 1
ATOM 2287 O O . SER A 1 281 ? 11.234 -41.75 4.98 1 97.25 281 SER A O 1
ATOM 2289 N N . LYS A 1 282 ? 10.562 -43.656 5.91 1 97.44 282 LYS A N 1
ATOM 2290 C CA . LYS A 1 282 ? 11.875 -44.281 5.754 1 97.44 282 LYS A CA 1
ATOM 2291 C C . LYS A 1 282 ? 12.281 -44.375 4.285 1 97.44 282 LYS A C 1
ATOM 2293 O O . LYS A 1 282 ? 13.438 -44.125 3.947 1 97.44 282 LYS A O 1
ATOM 2298 N N . GLU A 1 283 ? 11.391 -44.625 3.451 1 97.31 283 GLU A N 1
ATOM 2299 C CA . GLU A 1 283 ? 11.656 -44.719 2.02 1 97.31 283 GLU A CA 1
ATOM 2300 C C . GLU A 1 283 ? 12.242 -43.406 1.479 1 97.31 283 GLU A C 1
ATOM 2302 O O . GLU A 1 283 ? 13.273 -43.438 0.797 1 97.31 283 GLU A O 1
ATOM 2307 N N . TRP A 1 284 ? 11.625 -42.375 1.77 1 98 284 TRP A N 1
ATOM 2308 C CA . TRP A 1 284 ? 12.039 -41.094 1.233 1 98 284 TRP A CA 1
ATOM 2309 C C . TRP A 1 284 ? 13.336 -40.625 1.888 1 98 284 TRP A C 1
ATOM 2311 O O . TRP A 1 284 ? 14.164 -39.969 1.241 1 98 284 TRP A O 1
ATOM 2321 N N . ASN A 1 285 ? 13.5 -40.906 3.184 1 97.81 285 ASN A N 1
ATOM 2322 C CA . ASN A 1 285 ? 14.766 -40.625 3.834 1 97.81 285 ASN A CA 1
ATOM 2323 C C . ASN A 1 285 ? 15.922 -41.375 3.164 1 97.81 285 ASN A C 1
ATOM 2325 O O . ASN A 1 285 ? 16.984 -40.781 2.941 1 97.81 285 ASN A O 1
ATOM 2329 N N . ASP A 1 286 ? 15.672 -42.625 2.873 1 97.75 286 ASP A N 1
ATOM 2330 C CA . ASP A 1 286 ? 16.703 -43.438 2.227 1 97.75 286 ASP A CA 1
ATOM 2331 C C . ASP A 1 286 ? 17.047 -42.875 0.849 1 97.75 286 ASP A C 1
ATOM 2333 O O . ASP A 1 286 ? 18.219 -42.844 0.467 1 97.75 286 ASP A O 1
ATOM 2337 N N . ILE A 1 287 ? 16.047 -42.469 0.159 1 97.81 287 ILE A N 1
ATOM 2338 C CA . ILE A 1 287 ? 16.25 -41.906 -1.179 1 97.81 287 ILE A CA 1
ATOM 2339 C C . ILE A 1 287 ? 17.094 -40.656 -1.099 1 97.81 287 ILE A C 1
ATOM 2341 O O . ILE A 1 287 ? 18.062 -40.5 -1.851 1 97.81 287 ILE A O 1
ATOM 2345 N N . LEU A 1 288 ? 16.812 -39.719 -0.205 1 98.31 288 LEU A N 1
ATOM 2346 C CA . LEU A 1 288 ? 17.484 -38.438 -0.088 1 98.31 288 LEU A CA 1
ATOM 2347 C C . LEU A 1 288 ? 18.922 -38.625 0.412 1 98.31 288 LEU A C 1
ATOM 2349 O O . LEU A 1 288 ? 19.766 -37.75 0.204 1 98.31 288 LEU A O 1
ATOM 2353 N N . ASP A 1 289 ? 19.188 -39.781 1.048 1 97.88 289 ASP A N 1
ATOM 2354 C CA . ASP A 1 289 ? 20.5 -40.031 1.638 1 97.88 289 ASP A CA 1
ATOM 2355 C C . ASP A 1 289 ? 21.453 -40.625 0.619 1 97.88 289 ASP A C 1
ATOM 2357 O O . ASP A 1 289 ? 22.656 -40.719 0.863 1 97.88 289 ASP A O 1
ATOM 2361 N N . LYS A 1 290 ? 20.922 -41.062 -0.496 1 97.62 290 LYS A N 1
ATOM 2362 C CA . LYS A 1 290 ? 21.734 -41.781 -1.468 1 97.62 290 LYS A CA 1
ATOM 2363 C C . LYS A 1 290 ? 22.859 -40.906 -2.012 1 97.62 290 LYS A C 1
ATOM 2365 O O . LYS A 1 290 ? 23.953 -41.406 -2.277 1 97.62 290 LYS A O 1
ATOM 2370 N N . ARG A 1 291 ? 22.562 -39.688 -2.248 1 97.75 291 ARG A N 1
ATOM 2371 C CA . ARG A 1 291 ? 23.531 -38.719 -2.773 1 97.75 291 ARG A CA 1
ATOM 2372 C C . ARG A 1 291 ? 23.422 -37.375 -2.045 1 97.75 291 ARG A C 1
ATOM 2374 O O . ARG A 1 291 ? 22.453 -37.125 -1.337 1 97.75 291 ARG A O 1
ATOM 2381 N N . LYS A 1 292 ? 24.344 -36.531 -2.209 1 95.12 292 LYS A N 1
ATOM 2382 C CA . LYS A 1 292 ? 24.422 -35.281 -1.482 1 95.12 292 LYS A CA 1
ATOM 2383 C C . LYS A 1 292 ? 23.422 -34.25 -2.021 1 95.12 292 LYS A C 1
ATOM 2385 O O . LYS A 1 292 ? 22.891 -33.438 -1.271 1 95.12 292 LYS A O 1
ATOM 2390 N N . ILE A 1 293 ? 23.266 -34.312 -3.322 1 97.44 293 ILE A N 1
ATOM 2391 C CA . ILE A 1 293 ? 22.375 -33.344 -3.955 1 97.44 293 ILE A CA 1
ATOM 2392 C C . ILE A 1 293 ? 21.141 -34.062 -4.48 1 97.44 293 ILE A C 1
ATOM 2394 O O . ILE A 1 293 ? 21.234 -35.094 -5.141 1 97.44 293 ILE A O 1
ATOM 2398 N N . ASN A 1 294 ? 19.984 -33.531 -4.152 1 98.69 294 ASN A N 1
ATOM 2399 C CA . ASN A 1 294 ? 18.703 -34.062 -4.633 1 98.69 294 ASN A CA 1
ATOM 2400 C C . ASN A 1 294 ? 17.922 -33 -5.41 1 98.69 294 ASN A C 1
ATOM 2402 O O . ASN A 1 294 ? 17.906 -31.828 -5.02 1 98.69 294 ASN A O 1
ATOM 2406 N N . VAL A 1 295 ? 17.344 -33.406 -6.508 1 98.75 295 VAL A N 1
ATOM 2407 C CA . VAL A 1 295 ? 16.562 -32.562 -7.383 1 98.75 295 VAL A CA 1
ATOM 2408 C C . VAL A 1 295 ? 15.164 -33.156 -7.566 1 98.75 295 VAL A C 1
ATOM 2410 O O . VAL A 1 295 ? 15.008 -34.344 -7.746 1 98.75 295 VAL A O 1
ATOM 2413 N N . LEU A 1 296 ? 14.156 -32.312 -7.438 1 98.69 296 LEU A N 1
ATOM 2414 C CA . LEU A 1 296 ? 12.773 -32.75 -7.625 1 98.69 296 LEU A CA 1
ATOM 2415 C C . LEU A 1 296 ? 12.203 -32.156 -8.914 1 98.69 296 LEU A C 1
ATOM 2417 O O . LEU A 1 296 ? 12.32 -30.953 -9.156 1 98.69 296 LEU A O 1
ATOM 2421 N N . LEU A 1 297 ? 11.68 -32.969 -9.758 1 98.19 297 LEU A N 1
ATOM 2422 C CA . LEU A 1 297 ? 10.938 -32.562 -10.945 1 98.19 297 LEU A CA 1
ATOM 2423 C C . LEU A 1 297 ? 9.461 -32.906 -10.812 1 98.19 297 LEU A C 1
ATOM 2425 O O . LEU A 1 297 ? 9.109 -34.094 -10.68 1 98.19 297 LEU A O 1
ATOM 2429 N N . SER A 1 298 ? 8.641 -31.922 -10.828 1 96.31 298 SER A N 1
ATOM 2430 C CA . SER A 1 298 ? 7.191 -32.094 -10.781 1 96.31 298 SER A CA 1
ATOM 2431 C C . SER A 1 298 ? 6.473 -31.016 -11.57 1 96.31 298 SER A C 1
ATOM 2433 O O . SER A 1 298 ? 6.684 -29.828 -11.336 1 96.31 298 SER A O 1
ATOM 2435 N N . PHE A 1 299 ? 5.578 -31.375 -12.484 1 91.88 299 PHE A N 1
ATOM 2436 C CA . PHE A 1 299 ? 4.844 -30.406 -13.289 1 91.88 299 PHE A CA 1
ATOM 2437 C C . PHE A 1 299 ? 3.391 -30.312 -12.828 1 91.88 299 PHE A C 1
ATOM 2439 O O . PHE A 1 299 ? 2.514 -29.938 -13.602 1 91.88 299 PHE A O 1
ATOM 2446 N N . GLY A 1 300 ? 3.104 -30.75 -11.656 1 81.88 300 GLY A N 1
ATOM 2447 C CA . GLY A 1 300 ? 1.773 -30.609 -11.086 1 81.88 300 GLY A CA 1
ATOM 2448 C C . GLY A 1 300 ? 0.727 -31.438 -11.812 1 81.88 300 GLY A C 1
ATOM 2449 O O . GLY A 1 300 ? 1.05 -32.469 -12.422 1 81.88 300 GLY A O 1
ATOM 2450 N N . THR A 1 301 ? -0.548 -31.047 -11.672 1 73.31 301 THR A N 1
ATOM 2451 C CA . THR A 1 301 ? -1.659 -31.844 -12.172 1 73.31 301 THR A CA 1
ATOM 2452 C C . THR A 1 301 ? -2.066 -31.391 -13.57 1 73.31 301 THR A C 1
ATOM 2454 O O . THR A 1 301 ? -2.738 -32.125 -14.305 1 73.31 301 THR A O 1
ATOM 2457 N N . ILE A 1 302 ? -1.638 -30.219 -13.883 1 76.62 302 ILE A N 1
ATOM 2458 C CA . ILE A 1 302 ? -2.096 -29.625 -15.133 1 76.62 302 ILE A CA 1
ATOM 2459 C C . ILE A 1 302 ? -1.285 -30.203 -16.297 1 76.62 302 ILE A C 1
ATOM 2461 O O . ILE A 1 302 ? -1.835 -30.484 -17.359 1 76.62 302 ILE A O 1
ATOM 2465 N N . VAL A 1 303 ? 0.005 -30.391 -16.078 1 87.38 303 VAL A N 1
ATOM 2466 C CA . VAL A 1 303 ? 0.903 -30.906 -17.109 1 87.38 303 VAL A CA 1
ATOM 2467 C C . VAL A 1 303 ? 0.973 -32.438 -17.016 1 87.38 303 VAL A C 1
ATOM 2469 O O . VAL A 1 303 ? 1.619 -32.969 -16.109 1 87.38 303 VAL A O 1
ATOM 2472 N N . GLN A 1 304 ? 0.388 -33.062 -17.969 1 88.62 304 GLN A N 1
ATOM 2473 C CA . GLN A 1 304 ? 0.375 -34.531 -17.969 1 88.62 304 GLN A CA 1
ATOM 2474 C C . GLN A 1 304 ? 1.646 -35.094 -18.594 1 88.62 304 GLN A C 1
ATOM 2476 O O . GLN A 1 304 ? 1.871 -34.938 -19.797 1 88.62 304 GLN A O 1
ATOM 2481 N N . THR A 1 305 ? 2.365 -35.812 -17.828 1 92.5 305 THR A N 1
ATOM 2482 C CA . THR A 1 305 ? 3.641 -36.344 -18.297 1 92.5 305 THR A CA 1
ATOM 2483 C C . THR A 1 305 ? 3.42 -37.438 -19.312 1 92.5 305 THR A C 1
ATOM 2485 O O . THR A 1 305 ? 4.309 -37.75 -20.109 1 92.5 305 THR A O 1
ATOM 2488 N N . LYS A 1 306 ? 2.262 -38.062 -19.281 1 90.12 306 LYS A N 1
ATOM 2489 C CA . LYS A 1 306 ? 1.962 -39.125 -20.219 1 90.12 306 LYS A CA 1
ATOM 2490 C C . LYS A 1 306 ? 1.927 -38.594 -21.656 1 90.12 306 LYS A C 1
ATOM 2492 O O . LYS A 1 306 ? 2.146 -39.344 -22.609 1 90.12 306 LYS A O 1
ATOM 2497 N N . ASN A 1 307 ? 1.611 -37.281 -21.75 1 91.06 307 ASN A N 1
ATOM 2498 C CA . ASN A 1 307 ? 1.531 -36.656 -23.062 1 91.06 307 ASN A CA 1
ATOM 2499 C C . ASN A 1 307 ? 2.857 -36 -23.453 1 91.06 307 ASN A C 1
ATOM 2501 O O . ASN A 1 307 ? 2.959 -35.406 -24.516 1 91.06 307 ASN A O 1
ATOM 2505 N N . MET A 1 308 ? 3.852 -36.125 -22.672 1 94.62 308 MET A N 1
ATOM 2506 C CA . MET A 1 308 ? 5.16 -35.562 -22.953 1 94.62 308 MET A CA 1
ATOM 2507 C C . MET A 1 308 ? 5.77 -36.156 -24.219 1 94.62 308 MET A C 1
ATOM 2509 O O . MET A 1 308 ? 5.816 -37.375 -24.359 1 94.62 308 MET A O 1
ATOM 2513 N N . PRO A 1 309 ? 6.242 -35.312 -25.078 1 95 309 PRO A N 1
ATOM 2514 C CA . PRO A 1 309 ? 6.891 -35.812 -26.281 1 95 309 PRO A CA 1
ATOM 2515 C C . PRO A 1 309 ? 8.102 -36.688 -25.969 1 95 309 PRO A C 1
ATOM 2517 O O . PRO A 1 309 ? 8.867 -36.375 -25.047 1 95 309 PRO A O 1
ATOM 2520 N N . SER A 1 310 ? 8.328 -37.688 -26.844 1 95.19 310 SER A N 1
ATOM 2521 C CA . SER A 1 310 ? 9.375 -38.656 -26.594 1 95.19 310 SER A CA 1
ATOM 2522 C C . SER A 1 310 ? 10.758 -38.031 -26.609 1 95.19 310 SER A C 1
ATOM 2524 O O . SER A 1 310 ? 11.633 -38.406 -25.844 1 95.19 310 SER A O 1
ATOM 2526 N N . ASN A 1 311 ? 10.898 -37.125 -27.516 1 96.12 311 ASN A N 1
ATOM 2527 C CA . ASN A 1 311 ? 12.203 -36.469 -27.578 1 96.12 311 ASN A CA 1
ATOM 2528 C C . ASN A 1 311 ? 12.516 -35.688 -26.312 1 96.12 311 ASN A C 1
ATOM 2530 O O . ASN A 1 311 ? 13.648 -35.75 -25.812 1 96.12 311 ASN A O 1
ATOM 2534 N N . ILE A 1 312 ? 11.562 -35 -25.781 1 97.06 312 ILE A N 1
ATOM 2535 C CA . ILE A 1 312 ? 11.734 -34.25 -24.547 1 97.06 312 ILE A CA 1
ATOM 2536 C C . ILE A 1 312 ? 12.008 -35.219 -23.391 1 97.06 312 ILE A C 1
ATOM 2538 O O . ILE A 1 312 ? 12.93 -34.969 -22.594 1 97.06 312 ILE A O 1
ATOM 2542 N N . ARG A 1 313 ? 11.258 -36.219 -23.312 1 96.25 313 ARG A N 1
ATOM 2543 C CA . ARG A 1 313 ? 11.422 -37.25 -22.281 1 96.25 313 ARG A CA 1
ATOM 2544 C C . ARG A 1 313 ? 12.836 -37.812 -22.297 1 96.25 313 ARG A C 1
ATOM 2546 O O . ARG A 1 313 ? 13.492 -37.906 -21.25 1 96.25 313 ARG A O 1
ATOM 2553 N N . ASN A 1 314 ? 13.258 -38.219 -23.438 1 96.5 314 ASN A N 1
ATOM 2554 C CA . ASN A 1 314 ? 14.594 -38.781 -23.609 1 96.5 314 ASN A CA 1
ATOM 2555 C C . ASN A 1 314 ? 15.68 -37.812 -23.188 1 96.5 314 ASN A C 1
ATOM 2557 O O . ASN A 1 314 ? 16.672 -38.188 -22.578 1 96.5 314 ASN A O 1
ATOM 2561 N N . ASN A 1 315 ? 15.438 -36.594 -23.578 1 97.75 315 ASN A N 1
ATOM 2562 C CA . ASN A 1 315 ? 16.406 -35.562 -23.219 1 97.75 315 ASN A CA 1
ATOM 2563 C C . ASN A 1 315 ? 16.484 -35.375 -21.703 1 97.75 315 ASN A C 1
ATOM 2565 O O . ASN A 1 315 ? 17.578 -35.188 -21.156 1 97.75 315 ASN A O 1
ATOM 2569 N N . ILE A 1 316 ? 15.383 -35.344 -21.016 1 97.69 316 ILE A N 1
ATOM 2570 C CA . ILE A 1 316 ? 15.352 -35.219 -19.562 1 97.69 316 ILE A CA 1
ATOM 2571 C C . ILE A 1 316 ? 16.078 -36.375 -18.906 1 97.69 316 ILE A C 1
ATOM 2573 O O . ILE A 1 316 ? 16.969 -36.156 -18.078 1 97.69 316 ILE A O 1
ATOM 2577 N N . ILE A 1 317 ? 15.773 -37.594 -19.375 1 97.25 317 ILE A N 1
ATOM 2578 C CA . ILE A 1 317 ? 16.375 -38.781 -18.812 1 97.25 317 ILE A CA 1
ATOM 2579 C C . ILE A 1 317 ? 17.875 -38.781 -19.047 1 97.25 317 ILE A C 1
ATOM 2581 O O . ILE A 1 317 ? 18.656 -39 -18.125 1 97.25 317 ILE A O 1
ATOM 2585 N N . SER A 1 318 ? 18.234 -38.5 -20.281 1 97.56 318 SER A N 1
ATOM 2586 C CA . SER A 1 318 ? 19.656 -38.5 -20.625 1 97.56 318 SER A CA 1
ATOM 2587 C C . SER A 1 318 ? 20.391 -37.438 -19.797 1 97.56 318 SER A C 1
ATOM 2589 O O . SER A 1 318 ? 21.516 -37.688 -19.344 1 97.56 318 SER A O 1
ATOM 2591 N N . THR A 1 319 ? 19.812 -36.281 -19.672 1 98.19 319 THR A N 1
ATOM 2592 C CA . THR A 1 319 ? 20.406 -35.219 -18.875 1 98.19 319 THR A CA 1
ATOM 2593 C C . THR A 1 319 ? 20.562 -35.656 -17.422 1 98.19 319 THR A C 1
ATOM 2595 O O . THR A 1 319 ? 21.656 -35.531 -16.859 1 98.19 319 THR A O 1
ATOM 2598 N N . PHE A 1 320 ? 19.562 -36.219 -16.828 1 98.38 320 PHE A N 1
ATOM 2599 C CA . PHE A 1 320 ? 19.594 -36.625 -15.43 1 98.38 320 PHE A CA 1
ATOM 2600 C C . PHE A 1 320 ? 20.641 -37.719 -15.211 1 98.38 320 PHE A C 1
ATOM 2602 O O . PHE A 1 320 ? 21.391 -37.656 -14.234 1 98.38 320 PHE A O 1
ATOM 2609 N N . LEU A 1 321 ? 20.75 -38.594 -16.125 1 97.75 321 LEU A N 1
ATOM 2610 C CA . LEU A 1 321 ? 21.688 -39.719 -16 1 97.75 321 LEU A CA 1
ATOM 2611 C C . LEU A 1 321 ? 23.125 -39.219 -16.078 1 97.75 321 LEU A C 1
ATOM 2613 O O . LEU A 1 321 ? 24.031 -39.875 -15.586 1 97.75 321 LEU A O 1
ATOM 2617 N N . SER A 1 322 ? 23.297 -38.094 -16.734 1 97.5 322 SER A N 1
ATOM 2618 C CA . SER A 1 322 ? 24.641 -37.594 -16.891 1 97.5 322 SER A CA 1
ATOM 2619 C C . SER A 1 322 ? 25.188 -37 -15.586 1 97.5 322 SER A C 1
ATOM 2621 O O . SER A 1 322 ? 26.391 -36.812 -15.445 1 97.5 322 SER A O 1
ATOM 2623 N N . PHE A 1 323 ? 24.375 -36.781 -14.602 1 98.06 323 PHE A N 1
ATOM 2624 C CA . PHE A 1 323 ? 24.781 -36.281 -13.289 1 98.06 323 PHE A CA 1
ATOM 2625 C C . PHE A 1 323 ? 24.781 -37.406 -12.266 1 98.06 323 PHE A C 1
ATOM 2627 O O . PHE A 1 323 ? 23.922 -37.438 -11.375 1 98.06 323 PHE A O 1
ATOM 2634 N N . LYS A 1 324 ? 25.75 -38.188 -12.195 1 96.62 324 LYS A N 1
ATOM 2635 C CA . LYS A 1 324 ? 25.812 -39.438 -11.445 1 96.62 324 LYS A CA 1
ATOM 2636 C C . LYS A 1 324 ? 25.781 -39.188 -9.945 1 96.62 324 LYS A C 1
ATOM 2638 O O . LYS A 1 324 ? 25.359 -40.031 -9.172 1 96.62 324 LYS A O 1
ATOM 2643 N N . ASN A 1 325 ? 26.141 -38.031 -9.547 1 96.62 325 ASN A N 1
ATOM 2644 C CA . ASN A 1 325 ? 26.234 -37.75 -8.117 1 96.62 325 ASN A CA 1
ATOM 2645 C C . ASN A 1 325 ? 24.969 -37.031 -7.621 1 96.62 325 ASN A C 1
ATOM 2647 O O . ASN A 1 325 ? 24.953 -36.5 -6.508 1 96.62 325 ASN A O 1
ATOM 2651 N N . VAL A 1 326 ? 23.984 -36.938 -8.453 1 98.44 326 VAL A N 1
ATOM 2652 C CA . VAL A 1 326 ? 22.734 -36.281 -8.109 1 98.44 326 VAL A CA 1
ATOM 2653 C C . VAL A 1 326 ? 21.578 -37.281 -8.156 1 98.44 326 VAL A C 1
ATOM 2655 O O . VAL A 1 326 ? 21.5 -38.094 -9.062 1 98.44 326 VAL A O 1
ATOM 2658 N N . THR A 1 327 ? 20.719 -37.25 -7.141 1 98.69 327 THR A N 1
ATOM 2659 C CA . THR A 1 327 ? 19.469 -38 -7.184 1 98.69 327 THR A CA 1
ATOM 2660 C C . THR A 1 327 ? 18.344 -37.125 -7.746 1 98.69 327 THR A C 1
ATOM 2662 O O . THR A 1 327 ? 18.078 -36.031 -7.238 1 98.69 327 THR A O 1
ATOM 2665 N N . PHE A 1 328 ? 17.781 -37.625 -8.797 1 98.56 328 PHE A N 1
ATOM 2666 C CA . PHE A 1 328 ? 16.625 -36.938 -9.383 1 98.56 328 PHE A CA 1
ATOM 2667 C C . PHE A 1 328 ? 15.336 -37.656 -9.023 1 98.56 328 PHE A C 1
ATOM 2669 O O . PHE A 1 328 ? 15.203 -38.875 -9.266 1 98.56 328 PHE A O 1
ATOM 2676 N N . ILE A 1 329 ? 14.445 -36.969 -8.391 1 98.31 329 ILE A N 1
ATOM 2677 C CA . ILE A 1 329 ? 13.109 -37.469 -8.117 1 98.31 329 ILE A CA 1
ATOM 2678 C C . ILE A 1 329 ? 12.117 -36.875 -9.125 1 98.31 329 ILE A C 1
ATOM 2680 O O . ILE A 1 329 ? 11.984 -35.656 -9.242 1 98.31 329 ILE A O 1
ATOM 2684 N N . TRP A 1 330 ? 11.453 -37.719 -9.836 1 97.69 330 TRP A N 1
ATOM 2685 C CA . TRP A 1 330 ? 10.578 -37.281 -10.914 1 97.69 330 TRP A CA 1
ATOM 2686 C C . TRP A 1 330 ? 9.156 -37.812 -10.695 1 97.69 330 TRP A C 1
ATOM 2688 O O . TRP A 1 330 ? 8.898 -39 -10.781 1 97.69 330 TRP A O 1
ATOM 2698 N N . LYS A 1 331 ? 8.219 -36.875 -10.391 1 96.56 331 LYS A N 1
ATOM 2699 C CA . LYS A 1 331 ? 6.801 -37.219 -10.273 1 96.56 331 LYS A CA 1
ATOM 2700 C C . LYS A 1 331 ? 6.148 -37.312 -11.648 1 96.56 331 LYS A C 1
ATOM 2702 O O . LYS A 1 331 ? 6.176 -36.375 -12.438 1 96.56 331 LYS A O 1
ATOM 2707 N N . VAL A 1 332 ? 5.559 -38.438 -11.938 1 94.38 332 VAL A N 1
ATOM 2708 C CA . VAL A 1 332 ? 4.91 -38.688 -13.219 1 94.38 332 VAL A CA 1
ATOM 2709 C C . VAL A 1 332 ? 3.461 -39.125 -13 1 94.38 332 VAL A C 1
ATOM 2711 O O . VAL A 1 332 ? 3.033 -39.312 -11.867 1 94.38 332 VAL A O 1
ATOM 2714 N N . ASP A 1 333 ? 2.732 -39.125 -14.102 1 91.69 333 ASP A N 1
ATOM 2715 C CA . ASP A 1 333 ? 1.356 -39.625 -14.039 1 91.69 333 ASP A CA 1
ATOM 2716 C C . ASP A 1 333 ? 1.312 -41.094 -13.688 1 91.69 333 ASP A C 1
ATOM 2718 O O . ASP A 1 333 ? 2.27 -41.844 -13.945 1 91.69 333 ASP A O 1
ATOM 2722 N N . LYS A 1 334 ? 0.21 -41.562 -13.117 1 89.38 334 LYS A N 1
ATOM 2723 C CA . LYS A 1 334 ? 0.043 -42.969 -12.703 1 89.38 334 LYS A CA 1
ATOM 2724 C C . LYS A 1 334 ? 0.194 -43.906 -13.891 1 89.38 334 LYS A C 1
ATOM 2726 O O . LYS A 1 334 ? 0.705 -45.031 -13.75 1 89.38 334 LYS A O 1
ATOM 2731 N N . ASP A 1 335 ? -0.262 -43.438 -15.039 1 89.56 335 ASP A N 1
ATOM 2732 C CA . ASP A 1 335 ? -0.22 -44.281 -16.234 1 89.56 335 ASP A CA 1
ATOM 2733 C C . ASP A 1 335 ? 0.912 -43.844 -17.156 1 89.56 335 ASP A C 1
ATOM 2735 O O . ASP A 1 335 ? 0.835 -44.062 -18.375 1 89.56 335 ASP A O 1
ATOM 2739 N N . ASP A 1 336 ? 1.848 -43.219 -16.594 1 90.75 336 ASP A N 1
ATOM 2740 C CA . ASP A 1 336 ? 3.012 -42.812 -17.359 1 90.75 336 ASP A CA 1
ATOM 2741 C C . ASP A 1 336 ? 3.84 -44 -17.797 1 90.75 336 ASP A C 1
ATOM 2743 O O . ASP A 1 336 ? 3.957 -44.969 -17.062 1 90.75 336 ASP A O 1
ATOM 2747 N N . ILE A 1 337 ? 4.504 -43.969 -18.891 1 85.31 337 ILE A N 1
ATOM 2748 C CA . ILE A 1 337 ? 5.215 -45.094 -19.5 1 85.31 337 ILE A CA 1
ATOM 2749 C C . ILE A 1 337 ? 6.465 -45.406 -18.688 1 85.31 337 ILE A C 1
ATOM 2751 O O . ILE A 1 337 ? 6.957 -46.531 -18.719 1 85.31 337 ILE A O 1
ATOM 2755 N N . ASP A 1 338 ? 6.957 -44.469 -17.984 1 84.81 338 ASP A N 1
ATOM 2756 C CA . ASP A 1 338 ? 8.242 -44.625 -17.328 1 84.81 338 ASP A CA 1
ATOM 2757 C C . ASP A 1 338 ? 8.055 -45.062 -15.867 1 84.81 338 ASP A C 1
ATOM 2759 O O . ASP A 1 338 ? 9.031 -45.219 -15.133 1 84.81 338 ASP A O 1
ATOM 2763 N N . ILE A 1 339 ? 6.941 -45.219 -15.359 1 84.81 339 ILE A N 1
ATOM 2764 C CA . ILE A 1 339 ? 6.648 -45.406 -13.945 1 84.81 339 ILE A CA 1
ATOM 2765 C C . ILE A 1 339 ? 7.363 -46.656 -13.438 1 84.81 339 ILE A C 1
ATOM 2767 O O . ILE A 1 339 ? 7.762 -46.75 -12.273 1 84.81 339 ILE A O 1
ATOM 2771 N N . ASP A 1 340 ? 7.668 -47.656 -14.18 1 81.62 340 ASP A N 1
ATOM 2772 C CA . ASP A 1 340 ? 8.25 -48.938 -13.727 1 81.62 340 ASP A CA 1
ATOM 2773 C C . ASP A 1 340 ? 9.719 -49.031 -14.133 1 81.62 340 ASP A C 1
ATOM 2775 O O . ASP A 1 340 ? 10.352 -50.062 -13.945 1 81.62 340 ASP A O 1
ATOM 2779 N N . LYS A 1 341 ? 10.18 -47.938 -14.609 1 88.62 341 LYS A N 1
ATOM 2780 C CA . LYS A 1 341 ? 11.586 -47.969 -15.016 1 88.62 341 LYS A CA 1
ATOM 2781 C C . LYS A 1 341 ? 12.508 -47.719 -13.828 1 88.62 341 LYS A C 1
ATOM 2783 O O . LYS A 1 341 ? 12.156 -46.969 -12.914 1 88.62 341 LYS A O 1
ATOM 2788 N N . ASN A 1 342 ? 13.617 -48.375 -13.852 1 90.38 342 ASN A N 1
ATOM 2789 C CA . ASN A 1 342 ? 14.602 -48.219 -12.789 1 90.38 342 ASN A CA 1
ATOM 2790 C C . ASN A 1 342 ? 15.906 -47.625 -13.312 1 90.38 342 ASN A C 1
ATOM 2792 O O . ASN A 1 342 ? 16.547 -48.219 -14.18 1 90.38 342 ASN A O 1
ATOM 2796 N N . TYR A 1 343 ? 16.234 -46.531 -12.875 1 94.25 343 TYR A N 1
ATOM 2797 C CA . TYR A 1 343 ? 17.516 -45.875 -13.172 1 94.25 343 TYR A CA 1
ATOM 2798 C C . TYR A 1 343 ? 18.375 -45.781 -11.922 1 94.25 343 TYR A C 1
ATOM 2800 O O . TYR A 1 343 ? 17.859 -45.844 -10.797 1 94.25 343 TYR A O 1
ATOM 2808 N N . ASP A 1 344 ? 19.609 -45.594 -12.07 1 94.06 344 ASP A N 1
ATOM 2809 C CA . ASP A 1 344 ? 20.531 -45.531 -10.938 1 94.06 344 ASP A CA 1
ATOM 2810 C C . ASP A 1 344 ? 20.234 -44.281 -10.086 1 94.06 344 ASP A C 1
ATOM 2812 O O . ASP A 1 344 ? 20.234 -44.375 -8.852 1 94.06 344 ASP A O 1
ATOM 2816 N N . ASN A 1 345 ? 20.094 -43.188 -10.758 1 97.94 345 ASN A N 1
ATOM 2817 C CA . ASN A 1 345 ? 19.984 -41.938 -9.977 1 97.94 345 ASN A CA 1
ATOM 2818 C C . ASN A 1 345 ? 18.688 -41.188 -10.258 1 97.94 345 ASN A C 1
ATOM 2820 O O . ASN A 1 345 ? 18.578 -40 -9.992 1 97.94 345 ASN A O 1
ATOM 2824 N N . ILE A 1 346 ? 17.703 -41.875 -10.93 1 98.19 346 ILE A N 1
ATOM 2825 C CA . ILE A 1 346 ? 16.391 -41.281 -11.156 1 98.19 346 ILE A CA 1
ATOM 2826 C C . ILE A 1 346 ? 15.32 -42.125 -10.445 1 98.19 346 ILE A C 1
ATOM 2828 O O . ILE A 1 346 ? 15.164 -43.312 -10.727 1 98.19 346 ILE A O 1
ATOM 2832 N N . VAL A 1 347 ? 14.641 -41.5 -9.547 1 97.5 347 VAL A N 1
ATOM 2833 C CA . VAL A 1 347 ? 13.523 -42.156 -8.852 1 97.5 347 VAL A CA 1
ATOM 2834 C C . VAL A 1 347 ? 12.203 -41.656 -9.438 1 97.5 347 VAL A C 1
ATOM 2836 O O . VAL A 1 347 ? 11.867 -40.469 -9.312 1 97.5 347 VAL A O 1
ATOM 2839 N N . ILE A 1 348 ? 11.453 -42.5 -10.062 1 97.06 348 ILE A N 1
ATOM 2840 C CA . ILE A 1 348 ? 10.195 -42.156 -10.719 1 97.06 348 ILE A CA 1
ATOM 2841 C C . ILE A 1 348 ? 9.016 -42.656 -9.898 1 97.06 348 ILE A C 1
ATOM 2843 O O . ILE A 1 348 ? 8.938 -43.875 -9.617 1 97.06 348 ILE A O 1
ATOM 2847 N N . LYS A 1 349 ? 8.18 -41.781 -9.5 1 95.12 349 LYS A N 1
ATOM 2848 C CA . LYS A 1 349 ? 7.012 -42.125 -8.711 1 95.12 349 LYS A CA 1
ATOM 2849 C C . LYS A 1 349 ? 5.77 -41.375 -9.195 1 95.12 349 LYS A C 1
ATOM 2851 O O . LYS A 1 349 ? 5.875 -40.281 -9.734 1 95.12 349 LYS A O 1
ATOM 2856 N N . SER A 1 350 ? 4.613 -42 -9.023 1 93.62 350 SER A N 1
ATOM 2857 C CA . SER A 1 350 ? 3.363 -41.344 -9.406 1 93.62 350 SER A CA 1
ATOM 2858 C C . SER A 1 350 ? 2.828 -40.469 -8.273 1 93.62 350 SER A C 1
ATOM 2860 O O . SER A 1 350 ? 1.955 -39.656 -8.492 1 93.62 350 SER A O 1
ATOM 2862 N N . TRP A 1 351 ? 3.275 -40.719 -7.125 1 92.38 351 TRP A N 1
ATOM 2863 C CA . TRP A 1 351 ? 2.939 -39.875 -5.977 1 92.38 351 TRP A CA 1
ATOM 2864 C C . TRP A 1 351 ? 4.18 -39.594 -5.133 1 92.38 351 TRP A C 1
ATOM 2866 O O . TRP A 1 351 ? 5.008 -40.469 -4.91 1 92.38 351 TRP A O 1
ATOM 2876 N N . ILE A 1 352 ? 4.305 -38.344 -4.734 1 95 352 ILE A N 1
ATOM 2877 C CA . ILE A 1 352 ? 5.41 -37.938 -3.875 1 95 352 ILE A CA 1
ATOM 2878 C C . ILE A 1 352 ? 4.902 -37 -2.795 1 95 352 ILE A C 1
ATOM 2880 O O . ILE A 1 352 ? 3.916 -36.281 -3 1 95 352 ILE A O 1
ATOM 2884 N N . PRO A 1 353 ? 5.473 -36.969 -1.632 1 95.81 353 PRO A N 1
ATOM 2885 C CA . PRO A 1 353 ? 5.184 -35.938 -0.643 1 95.81 353 PRO A CA 1
ATOM 2886 C C . PRO A 1 353 ? 5.902 -34.625 -0.942 1 95.81 353 PRO A C 1
ATOM 2888 O O . PRO A 1 353 ? 6.816 -34.25 -0.21 1 95.81 353 PRO A O 1
ATOM 2891 N N . GLN A 1 354 ? 5.461 -33.969 -1.9 1 94.75 354 GLN A N 1
ATOM 2892 C CA . GLN A 1 354 ? 6.152 -32.812 -2.469 1 94.75 354 GLN A CA 1
ATOM 2893 C C . GLN A 1 354 ? 6.477 -31.766 -1.393 1 94.75 354 GLN A C 1
ATOM 2895 O O . GLN A 1 354 ? 7.613 -31.297 -1.297 1 94.75 354 GLN A O 1
ATOM 2900 N N . SER A 1 355 ? 5.469 -31.406 -0.59 1 94.5 355 SER A N 1
ATOM 2901 C CA . SER A 1 355 ? 5.652 -30.359 0.415 1 94.5 355 SER A CA 1
ATOM 2902 C C . SER A 1 355 ? 6.723 -30.766 1.43 1 94.5 355 SER A C 1
ATOM 2904 O O . SER A 1 355 ? 7.543 -29.938 1.831 1 94.5 355 SER A O 1
ATOM 2906 N N . ASP A 1 356 ? 6.707 -32.031 1.804 1 97.19 356 ASP A N 1
ATOM 2907 C CA . ASP A 1 356 ? 7.68 -32.5 2.779 1 97.19 356 ASP A CA 1
ATOM 2908 C C . ASP A 1 356 ? 9.07 -32.594 2.164 1 97.19 356 ASP A C 1
ATOM 2910 O O . ASP A 1 356 ? 10.07 -32.344 2.834 1 97.19 356 ASP A O 1
ATOM 2914 N N . LEU A 1 357 ? 9.109 -33 0.935 1 97.75 357 LEU A N 1
ATOM 2915 C CA . LEU A 1 357 ? 10.391 -33.031 0.234 1 97.75 357 LEU A CA 1
ATOM 2916 C C . LEU A 1 357 ? 10.984 -31.641 0.106 1 97.75 357 LEU A C 1
ATOM 2918 O O . LEU A 1 357 ? 12.172 -31.438 0.359 1 97.75 357 LEU A O 1
ATOM 2922 N N . LEU A 1 358 ? 10.164 -30.703 -0.245 1 97.38 358 LEU A N 1
ATOM 2923 C CA . LEU A 1 358 ? 10.602 -29.328 -0.399 1 97.38 358 LEU A CA 1
ATOM 2924 C C . LEU A 1 358 ? 11.07 -28.75 0.935 1 97.38 358 LEU A C 1
ATOM 2926 O O . LEU A 1 358 ? 11.953 -27.891 0.973 1 97.38 358 LEU A O 1
ATOM 2930 N N . ALA A 1 359 ? 10.484 -29.203 2.006 1 97.06 359 ALA A N 1
ATOM 2931 C CA . ALA A 1 359 ? 10.82 -28.688 3.334 1 97.06 359 ALA A CA 1
ATOM 2932 C C . ALA A 1 359 ? 12.117 -29.312 3.846 1 97.06 359 ALA A C 1
ATOM 2934 O O . ALA A 1 359 ? 12.68 -28.859 4.848 1 97.06 359 ALA A O 1
ATOM 2935 N N . ASP A 1 360 ? 12.602 -30.359 3.203 1 97.5 360 ASP A N 1
ATOM 2936 C CA . ASP A 1 360 ? 13.812 -31.047 3.639 1 97.5 360 ASP A CA 1
ATOM 2937 C C . ASP A 1 360 ? 15.062 -30.328 3.156 1 97.5 360 ASP A C 1
ATOM 2939 O O . ASP A 1 360 ? 15.156 -29.953 1.984 1 97.5 360 ASP A O 1
ATOM 2943 N N . GLU A 1 361 ? 16.031 -30.156 4.012 1 95.62 361 GLU A N 1
ATOM 2944 C CA . GLU A 1 361 ? 17.219 -29.375 3.705 1 95.62 361 GLU A CA 1
ATOM 2945 C C . GLU A 1 361 ? 18.078 -30.078 2.654 1 95.62 361 GLU A C 1
ATOM 2947 O O . GLU A 1 361 ? 18.875 -29.422 1.962 1 95.62 361 GLU A O 1
ATOM 2952 N N . ARG A 1 362 ? 18 -31.406 2.494 1 97.31 362 ARG A N 1
ATOM 2953 C CA . ARG A 1 362 ? 18.812 -32.156 1.55 1 97.31 362 ARG A CA 1
ATOM 2954 C C . ARG A 1 362 ? 18.344 -31.938 0.117 1 97.31 362 ARG A C 1
ATOM 2956 O O . ARG A 1 362 ? 19.078 -32.25 -0.833 1 97.31 362 ARG A O 1
ATOM 2963 N N . LEU A 1 363 ? 17.031 -31.391 -0.145 1 98.31 363 LEU A N 1
ATOM 2964 C CA . LEU A 1 363 ? 16.562 -31.031 -1.481 1 98.31 363 LEU A CA 1
ATOM 2965 C C . LEU A 1 363 ? 17.141 -29.688 -1.912 1 98.31 363 LEU A C 1
ATOM 2967 O O . LEU A 1 363 ? 16.969 -28.688 -1.21 1 98.31 363 LEU A O 1
ATOM 2971 N N . TYR A 1 364 ? 17.734 -29.703 -3.066 1 98.12 364 TYR A N 1
ATOM 2972 C CA . TYR A 1 364 ? 18.469 -28.516 -3.494 1 98.12 364 TYR A CA 1
ATOM 2973 C C . TYR A 1 364 ? 17.703 -27.75 -4.559 1 98.12 364 TYR A C 1
ATOM 2975 O O . TYR A 1 364 ? 17.516 -26.531 -4.445 1 98.12 364 TYR A O 1
ATOM 2983 N N . LEU A 1 365 ? 17.234 -28.406 -5.547 1 98.56 365 LEU A N 1
ATOM 2984 C CA . LEU A 1 365 ? 16.656 -27.812 -6.738 1 98.56 365 LEU A CA 1
ATOM 2985 C C . LEU A 1 365 ? 15.258 -28.375 -7.004 1 98.56 365 LEU A C 1
ATOM 2987 O O . LEU A 1 365 ? 15.039 -29.578 -6.906 1 98.56 365 LEU A O 1
ATOM 2991 N N . PHE A 1 366 ? 14.297 -27.531 -7.254 1 98.75 366 PHE A N 1
ATOM 2992 C CA . PHE A 1 366 ? 12.945 -27.906 -7.648 1 98.75 366 PHE A CA 1
ATOM 2993 C C . PHE A 1 366 ? 12.656 -27.469 -9.078 1 98.75 366 PHE A C 1
ATOM 2995 O O . PHE A 1 366 ? 12.602 -26.266 -9.367 1 98.75 366 PHE A O 1
ATOM 3002 N N . ILE A 1 367 ? 12.508 -28.375 -10.008 1 98.5 367 ILE A N 1
ATOM 3003 C CA . ILE A 1 367 ? 12.07 -28.141 -11.375 1 98.5 367 ILE A CA 1
ATOM 3004 C C . ILE A 1 367 ? 10.547 -28.219 -11.453 1 98.5 367 ILE A C 1
ATOM 3006 O O . ILE A 1 367 ? 9.969 -29.281 -11.195 1 98.5 367 ILE A O 1
ATOM 3010 N N . THR A 1 368 ? 9.867 -27.141 -11.805 1 97.56 368 THR A N 1
ATOM 3011 C CA . THR A 1 368 ? 8.414 -27.062 -11.672 1 97.56 368 THR A CA 1
ATOM 3012 C C . THR A 1 368 ? 7.809 -26.234 -12.797 1 97.56 368 THR A C 1
ATOM 3014 O O . THR A 1 368 ? 8.523 -25.516 -13.5 1 97.56 368 THR A O 1
ATOM 3017 N N . HIS A 1 369 ? 6.562 -26.438 -13.062 1 95.81 369 HIS A N 1
ATOM 3018 C CA . HIS A 1 369 ? 5.816 -25.578 -13.984 1 95.81 369 HIS A CA 1
ATOM 3019 C C . HIS A 1 369 ? 5.566 -24.203 -13.375 1 95.81 369 HIS A C 1
ATOM 3021 O O . HIS A 1 369 ? 5.191 -23.266 -14.086 1 95.81 369 HIS A O 1
ATOM 3027 N N . CYS A 1 370 ? 5.707 -24.062 -12.055 1 95.56 370 CYS A N 1
ATOM 3028 C CA . CYS A 1 370 ? 5.742 -22.812 -11.32 1 95.56 370 CYS A CA 1
ATOM 3029 C C . CYS A 1 370 ? 4.344 -22.234 -11.164 1 95.56 370 CYS A C 1
ATOM 3031 O O . CYS A 1 370 ? 4.113 -21.062 -11.477 1 95.56 370 CYS A O 1
ATOM 3033 N N . GLY A 1 371 ? 3.387 -23.141 -10.742 1 93.94 371 GLY A N 1
ATOM 3034 C CA . GLY A 1 371 ? 2.152 -22.594 -10.203 1 93.94 371 GLY A CA 1
ATOM 3035 C C . GLY A 1 371 ? 2.363 -21.781 -8.938 1 93.94 371 GLY A C 1
ATOM 3036 O O . GLY A 1 371 ? 3.416 -21.875 -8.305 1 93.94 371 GLY A O 1
ATOM 3037 N N . LEU A 1 372 ? 1.422 -21.031 -8.562 1 93.75 372 LEU A N 1
ATOM 3038 C CA . LEU A 1 372 ? 1.609 -20.109 -7.445 1 93.75 372 LEU A CA 1
ATOM 3039 C C . LEU A 1 372 ? 1.885 -20.875 -6.152 1 93.75 372 LEU A C 1
ATOM 3041 O O . LEU A 1 372 ? 2.721 -20.469 -5.348 1 93.75 372 LEU A O 1
ATOM 3045 N N . ASN A 1 373 ? 1.22 -21.984 -5.926 1 90.5 373 ASN A N 1
ATOM 3046 C CA . ASN A 1 373 ? 1.46 -22.781 -4.727 1 90.5 373 ASN A CA 1
ATOM 3047 C C . ASN A 1 373 ? 2.883 -23.328 -4.691 1 90.5 373 ASN A C 1
ATOM 3049 O O . ASN A 1 373 ? 3.545 -23.281 -3.654 1 90.5 373 ASN A O 1
ATOM 3053 N N . SER A 1 374 ? 3.299 -23.875 -5.824 1 93.88 374 SER A N 1
ATOM 3054 C CA . SER A 1 374 ? 4.668 -24.375 -5.918 1 93.88 374 SER A CA 1
ATOM 3055 C C . SER A 1 374 ? 5.68 -23.25 -5.711 1 93.88 374 SER A C 1
ATOM 3057 O O . SER A 1 374 ? 6.688 -23.438 -5.023 1 93.88 374 SER A O 1
ATOM 3059 N N . PHE A 1 375 ? 5.375 -22.156 -6.336 1 96.12 375 PHE A N 1
ATOM 3060 C CA . PHE A 1 375 ? 6.234 -20.984 -6.18 1 96.12 375 PHE A CA 1
ATOM 3061 C C . PHE A 1 375 ? 6.344 -20.594 -4.711 1 96.12 375 PHE A C 1
ATOM 3063 O O . PHE A 1 375 ? 7.445 -20.359 -4.207 1 96.12 375 PHE A O 1
ATOM 3070 N N . MET A 1 376 ? 5.215 -20.531 -4.02 1 95.75 376 MET A N 1
ATOM 3071 C CA . MET A 1 376 ? 5.195 -20.156 -2.609 1 95.75 376 MET A CA 1
ATOM 3072 C C . MET A 1 376 ? 5.965 -21.156 -1.765 1 95.75 376 MET A C 1
ATOM 3074 O O . MET A 1 376 ? 6.711 -20.781 -0.861 1 95.75 376 MET A O 1
ATOM 3078 N N . GLU A 1 377 ? 5.832 -22.422 -2.055 1 95.19 377 GLU A N 1
ATOM 3079 C CA . GLU A 1 377 ? 6.5 -23.469 -1.286 1 95.19 377 GLU A CA 1
ATOM 3080 C C . GLU A 1 377 ? 8.016 -23.422 -1.484 1 95.19 377 GLU A C 1
ATOM 3082 O O . GLU A 1 377 ? 8.773 -23.469 -0.515 1 95.19 377 GLU A O 1
ATOM 3087 N N . LEU A 1 378 ? 8.398 -23.359 -2.717 1 96.38 378 LEU A N 1
ATOM 3088 C CA . LEU A 1 378 ? 9.828 -23.422 -2.98 1 96.38 378 LEU A CA 1
ATOM 3089 C C . LEU A 1 378 ? 10.539 -22.203 -2.391 1 96.38 378 LEU A C 1
ATOM 3091 O O . LEU A 1 378 ? 11.633 -22.328 -1.837 1 96.38 378 LEU A O 1
ATOM 3095 N N . THR A 1 379 ? 9.914 -21 -2.453 1 97.69 379 THR A N 1
ATOM 3096 C CA . THR A 1 379 ? 10.531 -19.797 -1.898 1 97.69 379 THR A CA 1
ATOM 3097 C C . THR A 1 379 ? 10.516 -19.844 -0.373 1 97.69 379 THR A C 1
ATOM 3099 O O . THR A 1 379 ? 11.492 -19.453 0.272 1 97.69 379 THR A O 1
ATOM 3102 N N . HIS A 1 380 ?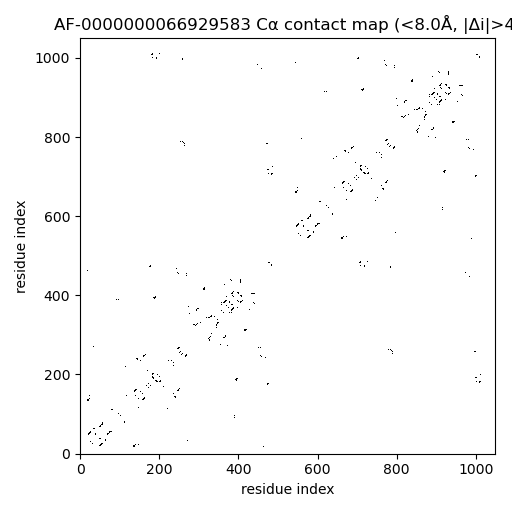 9.43 -20.328 0.164 1 96.94 380 HIS A N 1
ATOM 3103 C CA . HIS A 1 380 ? 9.305 -20.453 1.611 1 96.94 380 HIS A CA 1
ATOM 3104 C C . HIS A 1 380 ? 10.414 -21.328 2.191 1 96.94 380 HIS A C 1
ATOM 3106 O O . HIS A 1 380 ? 10.914 -21.047 3.287 1 96.94 380 HIS A O 1
ATOM 3112 N N . HIS A 1 381 ? 10.812 -22.297 1.485 1 97.44 381 HIS A N 1
ATOM 3113 C CA . HIS A 1 381 ? 11.797 -23.25 2 1 97.44 381 HIS A CA 1
ATOM 3114 C C . HIS A 1 381 ? 13.188 -22.953 1.456 1 97.44 381 HIS A C 1
ATOM 3116 O O . HIS A 1 381 ? 14.133 -23.703 1.711 1 97.44 381 HIS A O 1
ATOM 3122 N N . GLY A 1 382 ? 13.367 -21.891 0.682 1 97.81 382 GLY A N 1
ATOM 3123 C CA . GLY A 1 382 ? 14.672 -21.438 0.216 1 97.81 382 GLY A CA 1
ATOM 3124 C C . GLY A 1 382 ? 15.297 -22.375 -0.795 1 97.81 382 GLY A C 1
ATOM 3125 O O . GLY A 1 382 ? 16.5 -22.625 -0.751 1 97.81 382 GLY A O 1
ATOM 3126 N N . LYS A 1 383 ? 14.477 -22.953 -1.65 1 98.19 383 LYS A N 1
ATOM 3127 C CA . LYS A 1 383 ? 14.977 -23.859 -2.678 1 98.19 383 LYS A CA 1
ATOM 3128 C C . LYS A 1 383 ? 15.305 -23.109 -3.963 1 98.19 383 LYS A C 1
ATOM 3130 O O . LYS A 1 383 ? 14.648 -22.125 -4.301 1 98.19 383 LYS A O 1
ATOM 3135 N N . VAL A 1 384 ? 16.359 -23.562 -4.66 1 98.5 384 VAL A N 1
ATOM 3136 C CA . VAL A 1 384 ? 16.609 -23.078 -6.016 1 98.5 384 VAL A CA 1
ATOM 3137 C C . VAL A 1 384 ? 15.516 -23.578 -6.957 1 98.5 384 VAL A C 1
ATOM 3139 O O . VAL A 1 384 ? 15.039 -24.703 -6.82 1 98.5 384 VAL A O 1
ATOM 3142 N N . GLY A 1 385 ? 15.047 -22.719 -7.855 1 98.56 385 GLY A N 1
ATOM 3143 C CA . GLY A 1 385 ? 13.938 -23.094 -8.719 1 98.56 385 GLY A CA 1
ATOM 3144 C C . GLY A 1 385 ? 14.273 -23.031 -10.195 1 98.56 385 GLY A C 1
ATOM 3145 O O . GLY A 1 385 ? 14.898 -22.078 -10.648 1 98.56 385 GLY A O 1
ATOM 3146 N N . LEU A 1 386 ? 13.945 -24.016 -10.906 1 98.69 386 LEU A N 1
ATOM 3147 C CA . LEU A 1 386 ? 13.875 -23.969 -12.367 1 98.69 386 LEU A CA 1
ATOM 3148 C C . LEU A 1 386 ? 12.43 -24.016 -12.844 1 98.69 386 LEU A C 1
ATOM 3150 O O . LEU A 1 386 ? 11.781 -25.062 -12.766 1 98.69 386 LEU A O 1
ATOM 3154 N N . ALA A 1 387 ? 11.992 -22.891 -13.336 1 98.25 387 ALA A N 1
ATOM 3155 C CA . ALA A 1 387 ? 10.586 -22.781 -13.734 1 98.25 387 ALA A CA 1
ATOM 3156 C C . ALA A 1 387 ? 10.43 -23.016 -15.234 1 98.25 387 ALA A C 1
ATOM 3158 O O . ALA A 1 387 ? 11.102 -22.359 -16.047 1 98.25 387 ALA A O 1
ATOM 3159 N N . ILE A 1 388 ? 9.578 -23.891 -15.57 1 97.56 388 ILE A N 1
ATOM 3160 C CA . ILE A 1 388 ? 9.172 -24.156 -16.953 1 97.56 388 ILE A CA 1
ATOM 3161 C C . ILE A 1 388 ? 7.656 -24.016 -17.078 1 97.56 388 ILE A C 1
ATOM 3163 O O . ILE A 1 388 ? 6.914 -24.984 -16.906 1 97.56 388 ILE A O 1
ATOM 3167 N N . PRO A 1 389 ? 7.207 -22.828 -17.453 1 96.44 389 PRO A N 1
ATOM 3168 C CA . PRO A 1 389 ? 5.766 -22.562 -17.469 1 96.44 389 PRO A CA 1
ATOM 3169 C C . PRO A 1 389 ? 5.07 -23.156 -18.688 1 96.44 389 PRO A C 1
ATOM 3171 O O . PRO A 1 389 ? 5.672 -23.25 -19.75 1 96.44 389 PRO A O 1
ATOM 3174 N N . PHE A 1 390 ? 3.768 -23.484 -18.516 1 93.62 390 PHE A N 1
ATOM 3175 C CA . PHE A 1 390 ? 2.996 -24.094 -19.594 1 93.62 390 PHE A CA 1
ATOM 3176 C C . PHE A 1 390 ? 1.69 -23.344 -19.812 1 93.62 390 PHE A C 1
ATOM 3178 O O . PHE A 1 390 ? 1.15 -23.344 -20.922 1 93.62 390 PHE A O 1
ATOM 3185 N N . LEU A 1 391 ? 1.209 -22.75 -18.719 1 89.19 391 LEU A N 1
ATOM 3186 C CA . LEU A 1 391 ? -0.149 -22.234 -18.844 1 89.19 391 LEU A CA 1
ATOM 3187 C C . LEU A 1 391 ? -0.379 -21.078 -17.875 1 89.19 391 LEU A C 1
ATOM 3189 O O . LEU A 1 391 ? 0.122 -21.094 -16.75 1 89.19 391 LEU A O 1
ATOM 3193 N N . ALA A 1 392 ? -1.151 -20.078 -18.297 1 88.75 392 ALA A N 1
ATOM 3194 C CA . ALA A 1 392 ? -1.793 -19.047 -17.5 1 88.75 392 ALA A CA 1
ATOM 3195 C C . ALA A 1 392 ? -0.764 -18.281 -16.672 1 88.75 392 ALA A C 1
ATOM 3197 O O . ALA A 1 392 ? 0.197 -17.734 -17.219 1 88.75 392 ALA A O 1
ATOM 3198 N N . ASP A 1 393 ? -0.95 -18.344 -15.273 1 91.69 393 ASP A N 1
ATOM 3199 C CA . ASP A 1 393 ? -0.154 -17.469 -14.406 1 91.69 393 ASP A CA 1
ATOM 3200 C C . ASP A 1 393 ? 1.242 -18.047 -14.188 1 91.69 393 ASP A C 1
ATOM 3202 O O . ASP A 1 393 ? 2.1 -17.406 -13.586 1 91.69 393 ASP A O 1
ATOM 3206 N N . GLN A 1 394 ? 1.486 -19.219 -14.734 1 95.06 394 GLN A N 1
ATOM 3207 C CA . GLN A 1 394 ? 2.793 -19.844 -14.578 1 95.06 394 GLN A CA 1
ATOM 3208 C C . GLN A 1 394 ? 3.889 -19.016 -15.227 1 95.06 394 GLN A C 1
ATOM 3210 O O . GLN A 1 394 ? 5.016 -18.953 -14.734 1 95.06 394 GLN A O 1
ATOM 3215 N N . PHE A 1 395 ? 3.496 -18.375 -16.312 1 95.62 395 PHE A N 1
ATOM 3216 C CA . PHE A 1 395 ? 4.461 -17.547 -17.016 1 95.62 395 PHE A CA 1
ATOM 3217 C C . PHE A 1 395 ? 4.906 -16.375 -16.156 1 95.62 395 PHE A C 1
ATOM 3219 O O . PHE A 1 395 ? 6.105 -16.125 -16 1 95.62 395 PHE A O 1
ATOM 3226 N N . ARG A 1 396 ? 3.965 -15.711 -15.594 1 96.5 396 ARG A N 1
ATOM 3227 C CA . ARG A 1 396 ? 4.258 -14.586 -14.711 1 96.5 396 ARG A CA 1
ATOM 3228 C C . ARG A 1 396 ? 5.043 -15.039 -13.484 1 96.5 396 ARG A C 1
ATOM 3230 O O . ARG A 1 396 ? 6.027 -14.398 -13.102 1 96.5 396 ARG A O 1
ATOM 3237 N N . ASN A 1 397 ? 4.648 -16.141 -12.859 1 97.06 397 ASN A N 1
ATOM 3238 C CA . ASN A 1 397 ? 5.309 -16.672 -11.672 1 97.06 397 ASN A CA 1
ATOM 3239 C C . ASN A 1 397 ? 6.766 -17.047 -11.953 1 97.06 397 ASN A C 1
ATOM 3241 O O . ASN A 1 397 ? 7.637 -16.828 -11.109 1 97.06 397 ASN A O 1
ATOM 3245 N N . SER A 1 398 ? 6.98 -17.609 -13.109 1 97.69 398 SER A N 1
ATOM 3246 C CA . SER A 1 398 ? 8.336 -18.016 -13.469 1 97.69 398 SER A CA 1
ATOM 3247 C C . SER A 1 398 ? 9.273 -16.812 -13.531 1 97.69 398 SER A C 1
ATOM 3249 O O . SER A 1 398 ? 10.445 -16.906 -13.188 1 97.69 398 SER A O 1
ATOM 3251 N N . GLN A 1 399 ? 8.727 -15.688 -13.938 1 97.75 399 GLN A N 1
ATOM 3252 C CA . GLN A 1 399 ? 9.531 -14.477 -14.023 1 97.75 399 GLN A CA 1
ATOM 3253 C C . GLN A 1 399 ? 9.883 -13.938 -12.641 1 97.75 399 GLN A C 1
ATOM 3255 O O . GLN A 1 399 ? 10.883 -13.242 -12.477 1 97.75 399 GLN A O 1
ATOM 3260 N N . LEU A 1 400 ? 9.125 -14.266 -11.672 1 97.81 400 LEU A N 1
ATOM 3261 C CA . LEU A 1 400 ? 9.445 -13.883 -10.297 1 97.81 400 LEU A CA 1
ATOM 3262 C C . LEU A 1 400 ? 10.68 -14.625 -9.797 1 97.81 400 LEU A C 1
ATOM 3264 O O . LEU A 1 400 ? 11.523 -14.047 -9.109 1 97.81 400 LEU A O 1
ATOM 3268 N N . ILE A 1 401 ? 10.773 -15.891 -10.172 1 97.31 401 ILE A N 1
ATOM 3269 C CA . ILE A 1 401 ? 11.953 -16.672 -9.82 1 97.31 401 ILE A CA 1
ATOM 3270 C C . ILE A 1 401 ? 13.188 -16.078 -10.492 1 97.31 401 ILE A C 1
ATOM 3272 O O . ILE A 1 401 ? 14.227 -15.906 -9.844 1 97.31 401 ILE A O 1
ATOM 3276 N N . GLN A 1 402 ? 12.984 -15.812 -11.727 1 96.69 402 GLN A N 1
ATOM 3277 C CA . GLN A 1 402 ? 14.078 -15.242 -12.5 1 96.69 402 GLN A CA 1
ATOM 3278 C C . GLN A 1 402 ? 14.516 -13.898 -11.93 1 96.69 402 GLN A C 1
ATOM 3280 O O . GLN A 1 402 ? 15.711 -13.641 -11.758 1 96.69 402 GLN A O 1
ATOM 3285 N N . LYS A 1 403 ? 13.617 -13.07 -11.578 1 95.81 403 LYS A N 1
ATOM 3286 C CA . LYS A 1 403 ? 13.883 -11.734 -11.047 1 95.81 403 LYS A CA 1
ATOM 3287 C C . LYS A 1 403 ? 14.633 -11.805 -9.719 1 95.81 403 LYS A C 1
ATOM 3289 O O . LYS A 1 403 ? 15.523 -10.992 -9.453 1 95.81 403 LYS A O 1
ATOM 3294 N N . SER A 1 404 ? 14.312 -12.742 -8.883 1 96.25 404 SER A N 1
ATOM 3295 C CA . SER A 1 404 ? 14.898 -12.859 -7.547 1 96.25 404 SER A CA 1
ATOM 3296 C C . SER A 1 404 ? 16.328 -13.359 -7.617 1 96.25 404 SER A C 1
ATOM 3298 O O . SER A 1 404 ? 17.094 -13.227 -6.648 1 96.25 404 SER A O 1
ATOM 3300 N N . GLY A 1 405 ? 16.672 -14.031 -8.727 1 96.88 405 GLY A N 1
ATOM 3301 C CA . GLY A 1 405 ? 17.984 -14.625 -8.875 1 96.88 405 GLY A CA 1
ATOM 3302 C C . GLY A 1 405 ? 18.109 -15.977 -8.188 1 96.88 405 GLY A C 1
ATOM 3303 O O . GLY A 1 405 ? 19.188 -16.594 -8.211 1 96.88 405 GLY A O 1
ATOM 3304 N N . SER A 1 406 ? 17.016 -16.453 -7.613 1 97.75 406 SER A N 1
ATOM 3305 C CA . SER A 1 406 ? 17.031 -17.719 -6.891 1 97.75 406 SER A CA 1
ATOM 3306 C C . SER A 1 406 ? 16.844 -18.891 -7.84 1 97.75 406 SER A C 1
ATOM 3308 O O . SER A 1 406 ? 16.766 -20.047 -7.398 1 97.75 406 SER A O 1
ATOM 3310 N N . GLY A 1 407 ? 16.797 -18.641 -9.07 1 98 407 GLY A N 1
ATOM 3311 C CA . GLY A 1 407 ? 16.609 -19.656 -10.086 1 98 407 GLY A CA 1
ATOM 3312 C C . GLY A 1 407 ? 16.531 -19.109 -11.492 1 98 407 GLY A C 1
ATOM 3313 O O . GLY A 1 407 ? 17.047 -18.031 -11.773 1 98 407 GLY A O 1
ATOM 3314 N N . ARG A 1 408 ? 15.945 -19.953 -12.375 1 97.81 408 ARG A N 1
ATOM 3315 C CA . ARG A 1 408 ? 15.805 -19.578 -13.781 1 97.81 408 ARG A CA 1
ATOM 3316 C C . ARG A 1 408 ? 14.422 -19.922 -14.312 1 97.81 408 ARG A C 1
ATOM 3318 O O . ARG A 1 408 ? 13.75 -20.812 -13.773 1 97.81 408 ARG A O 1
ATOM 3325 N N . ALA A 1 409 ? 14.039 -19.172 -15.258 1 98 409 ALA A N 1
ATOM 3326 C CA . ALA A 1 409 ? 12.859 -19.484 -16.062 1 98 409 ALA A CA 1
ATOM 3327 C C . ALA A 1 409 ? 13.242 -19.812 -17.5 1 98 409 ALA A C 1
ATOM 3329 O O . ALA A 1 409 ? 13.977 -19.047 -18.141 1 98 409 ALA A O 1
ATOM 3330 N N . ILE A 1 410 ? 12.773 -20.953 -17.969 1 97.56 410 ILE A N 1
ATOM 3331 C CA . ILE A 1 410 ? 13.094 -21.312 -19.344 1 97.56 410 ILE A CA 1
ATOM 3332 C C . ILE A 1 410 ? 11.82 -21.719 -20.078 1 97.56 410 ILE A C 1
ATOM 3334 O O . ILE A 1 410 ? 10.852 -22.156 -19.453 1 97.56 410 ILE A O 1
ATOM 3338 N N . ASP A 1 411 ? 11.891 -21.562 -21.344 1 95.5 411 ASP A N 1
ATOM 3339 C CA . ASP A 1 411 ? 10.797 -22.016 -22.188 1 95.5 411 ASP A CA 1
ATOM 3340 C C . ASP A 1 411 ? 10.836 -23.531 -22.344 1 95.5 411 ASP A C 1
ATOM 3342 O O . ASP A 1 411 ? 11.914 -24.141 -22.391 1 95.5 411 ASP A O 1
ATOM 3346 N N . LYS A 1 412 ? 9.695 -24.141 -22.453 1 94.69 412 LYS A N 1
ATOM 3347 C CA . LYS A 1 412 ? 9.648 -25.594 -22.594 1 94.69 412 LYS A CA 1
ATOM 3348 C C . LYS A 1 412 ? 10.398 -26.062 -23.828 1 94.69 412 LYS A C 1
ATOM 3350 O O . LYS A 1 412 ? 10.836 -27.219 -23.906 1 94.69 412 LYS A O 1
ATOM 3355 N N . LYS A 1 413 ? 10.648 -25.203 -24.734 1 93.19 413 LYS A N 1
ATOM 3356 C CA . LYS A 1 413 ? 11.383 -25.547 -25.953 1 93.19 413 LYS A CA 1
ATOM 3357 C C . LYS A 1 413 ? 12.844 -25.875 -25.625 1 93.19 413 LYS A C 1
ATOM 3359 O O . LYS A 1 413 ? 13.516 -26.547 -26.422 1 93.19 413 LYS A O 1
ATOM 3364 N N . TYR A 1 414 ? 13.273 -25.344 -24.531 1 93.69 414 TYR A N 1
ATOM 3365 C CA . TYR A 1 414 ? 14.633 -25.656 -24.094 1 93.69 414 TYR A CA 1
ATOM 3366 C C . TYR A 1 414 ? 14.797 -27.156 -23.859 1 93.69 414 TYR A C 1
ATOM 3368 O O . TYR A 1 414 ? 15.898 -27.688 -23.969 1 93.69 414 TYR A O 1
ATOM 3376 N N . LEU A 1 415 ? 13.734 -27.859 -23.594 1 96.25 415 LEU A N 1
ATOM 3377 C CA . LEU A 1 415 ? 13.773 -29.281 -23.281 1 96.25 415 LEU A CA 1
ATOM 3378 C C . LEU A 1 415 ? 13.969 -30.094 -24.562 1 96.25 415 LEU A C 1
ATOM 3380 O O . LEU A 1 415 ? 14.336 -31.281 -24.484 1 96.25 415 LEU A O 1
ATOM 3384 N N . GLU A 1 416 ? 13.719 -29.516 -25.656 1 95.94 416 GLU A N 1
ATOM 3385 C CA . GLU A 1 416 ? 13.867 -30.203 -26.938 1 95.94 416 GLU A CA 1
ATOM 3386 C C . GLU A 1 416 ? 15.336 -30.375 -27.312 1 95.94 416 GLU A C 1
ATOM 3388 O O . GLU A 1 416 ? 15.688 -31.234 -28.125 1 95.94 416 GLU A O 1
ATOM 3393 N N . ASP A 1 417 ? 16.047 -29.516 -26.734 1 96.31 417 ASP A N 1
ATOM 3394 C CA . ASP A 1 417 ? 17.5 -29.578 -26.922 1 96.31 417 ASP A CA 1
ATOM 3395 C C . ASP A 1 417 ? 18.188 -30.156 -25.688 1 96.31 417 ASP A C 1
ATOM 3397 O O . ASP A 1 417 ? 18.453 -29.422 -24.719 1 96.31 417 ASP A O 1
ATOM 3401 N N . GLY A 1 418 ? 18.656 -31.344 -25.797 1 96.12 418 GLY A N 1
ATOM 3402 C CA . GLY A 1 418 ? 19.25 -32.031 -24.656 1 96.12 418 GLY A CA 1
ATOM 3403 C C . GLY A 1 418 ? 20.453 -31.328 -24.078 1 96.12 418 GLY A C 1
ATOM 3404 O O . GLY A 1 418 ? 20.594 -31.234 -22.859 1 96.12 418 GLY A O 1
ATOM 3405 N N . GLN A 1 419 ? 21.312 -30.844 -24.891 1 97.12 419 GLN A N 1
ATOM 3406 C CA . GLN A 1 419 ? 22.516 -30.172 -24.422 1 97.12 419 GLN A CA 1
ATOM 3407 C C . GLN A 1 419 ? 22.172 -28.875 -23.703 1 97.12 419 GLN A C 1
ATOM 3409 O O . GLN A 1 419 ? 22.781 -28.562 -22.672 1 97.12 419 GLN A O 1
ATOM 3414 N N . LYS A 1 420 ? 21.25 -28.156 -24.266 1 97 420 LYS A N 1
ATOM 3415 C CA . LYS A 1 420 ? 20.828 -26.922 -23.625 1 97 420 LYS A CA 1
ATOM 3416 C C . LYS A 1 420 ? 20.266 -27.188 -22.234 1 97 420 LYS A C 1
ATOM 3418 O O . LYS A 1 420 ? 20.562 -26.453 -21.281 1 97 420 LYS A O 1
ATOM 3423 N N . PHE A 1 421 ? 19.453 -28.172 -22.172 1 97.94 421 PHE A N 1
ATOM 3424 C CA . PHE A 1 421 ? 18.859 -28.516 -20.891 1 97.94 421 PHE A CA 1
ATOM 3425 C C . PHE A 1 421 ? 19.938 -28.953 -19.906 1 97.94 421 PHE A C 1
ATOM 3427 O O . PHE A 1 421 ? 19.922 -28.562 -18.734 1 97.94 421 PHE A O 1
ATOM 3434 N N . THR A 1 422 ? 20.891 -29.75 -20.375 1 98.19 422 THR A N 1
ATOM 3435 C CA . THR A 1 422 ? 22 -30.219 -19.531 1 98.19 422 THR A CA 1
ATOM 3436 C C . THR A 1 422 ? 22.812 -29.031 -19.016 1 98.19 422 THR A C 1
ATOM 3438 O O . THR A 1 422 ? 23.219 -29 -17.859 1 98.19 422 THR A O 1
ATOM 3441 N N . ASP A 1 423 ? 23.031 -28.062 -19.875 1 97.81 423 ASP A N 1
ATOM 3442 C CA . ASP A 1 423 ? 23.797 -26.875 -19.5 1 97.81 423 ASP A CA 1
ATOM 3443 C C . ASP A 1 423 ? 23.078 -26.094 -18.406 1 97.81 423 ASP A C 1
ATOM 3445 O O . ASP A 1 423 ? 23.734 -25.578 -17.484 1 97.81 423 ASP A O 1
ATOM 3449 N N . VAL A 1 424 ? 21.781 -25.953 -18.516 1 97.81 424 VAL A N 1
ATOM 3450 C CA . VAL A 1 424 ? 21 -25.234 -17.531 1 97.81 424 VAL A CA 1
ATOM 3451 C C . VAL A 1 424 ? 21.109 -25.922 -16.172 1 97.81 424 VAL A C 1
ATOM 3453 O O . VAL A 1 424 ? 21.359 -25.266 -15.156 1 97.81 424 VAL A O 1
ATOM 3456 N N . ILE A 1 425 ? 20.953 -27.25 -16.125 1 98.25 425 ILE A N 1
ATOM 3457 C CA . ILE A 1 425 ? 21.031 -28.016 -14.883 1 98.25 425 ILE A CA 1
ATOM 3458 C C . ILE A 1 425 ? 22.422 -27.891 -14.289 1 98.25 425 ILE A C 1
ATOM 3460 O O . ILE A 1 425 ? 22.578 -27.688 -13.078 1 98.25 425 ILE A O 1
ATOM 3464 N N . SER A 1 426 ? 23.422 -28 -15.133 1 98.06 426 SER A N 1
ATOM 3465 C CA . SER A 1 426 ? 24.812 -27.875 -14.68 1 98.06 426 SER A CA 1
ATOM 3466 C C . SER A 1 426 ? 25.047 -26.531 -14.016 1 98.06 426 SER A C 1
ATOM 3468 O O . SER A 1 426 ? 25.625 -26.453 -12.93 1 98.06 426 SER A O 1
ATOM 3470 N N . ASP A 1 427 ? 24.625 -25.484 -14.664 1 97.75 427 ASP A N 1
ATOM 3471 C CA . ASP A 1 427 ? 24.781 -24.125 -14.133 1 97.75 427 ASP A CA 1
ATOM 3472 C C . ASP A 1 427 ? 24.094 -24 -12.781 1 97.75 427 ASP A C 1
ATOM 3474 O O . ASP A 1 427 ? 24.641 -23.422 -11.844 1 97.75 427 ASP A O 1
ATOM 3478 N N . MET A 1 428 ? 22.906 -24.516 -12.633 1 97.38 428 MET A N 1
ATOM 3479 C CA . MET A 1 428 ? 22.109 -24.359 -11.43 1 97.38 428 MET A CA 1
ATOM 3480 C C . MET A 1 428 ? 22.719 -25.141 -10.258 1 97.38 428 MET A C 1
ATOM 3482 O O . MET A 1 428 ? 22.609 -24.719 -9.109 1 97.38 428 MET A O 1
ATOM 3486 N N . LEU A 1 429 ? 23.359 -26.25 -10.57 1 97.12 429 LEU A N 1
ATOM 3487 C CA . LEU A 1 429 ? 23.938 -27.094 -9.531 1 97.12 429 LEU A CA 1
ATOM 3488 C C . LEU A 1 429 ? 25.312 -26.578 -9.117 1 97.12 429 LEU A C 1
ATOM 3490 O O . LEU A 1 429 ? 25.75 -26.812 -7.984 1 97.12 429 LEU A O 1
ATOM 3494 N N . GLU A 1 430 ? 25.953 -25.812 -9.984 1 95.88 430 GLU A N 1
ATOM 3495 C CA . GLU A 1 430 ? 27.344 -25.422 -9.734 1 95.88 430 GLU A CA 1
ATOM 3496 C C . GLU A 1 430 ? 27.422 -23.969 -9.266 1 95.88 430 GLU A C 1
ATOM 3498 O O . GLU A 1 430 ? 28.344 -23.594 -8.547 1 95.88 430 GLU A O 1
ATOM 3503 N N . ASN A 1 431 ? 26.562 -23.156 -9.758 1 95.5 431 ASN A N 1
ATOM 3504 C CA . ASN A 1 431 ? 26.562 -21.734 -9.43 1 95.5 431 ASN A CA 1
ATOM 3505 C C . ASN A 1 431 ? 25.875 -21.469 -8.094 1 95.5 431 ASN A C 1
ATOM 3507 O O . ASN A 1 431 ? 24.641 -21.5 -8 1 95.5 431 ASN A O 1
ATOM 3511 N N . ASN A 1 432 ? 26.562 -21.078 -7.117 1 96.06 432 ASN A N 1
ATOM 3512 C CA . ASN A 1 432 ? 26.062 -20.953 -5.754 1 96.06 432 ASN A CA 1
ATOM 3513 C C . ASN A 1 432 ? 25.25 -19.672 -5.578 1 96.06 432 ASN A C 1
ATOM 3515 O O . ASN A 1 432 ? 24.609 -19.469 -4.547 1 96.06 432 ASN A O 1
ATOM 3519 N N . THR A 1 433 ? 25.25 -18.828 -6.555 1 97.56 433 THR A N 1
ATOM 3520 C CA . THR A 1 433 ? 24.5 -17.578 -6.477 1 97.56 433 THR A CA 1
ATOM 3521 C C . THR A 1 433 ? 23.016 -17.859 -6.34 1 97.56 433 THR A C 1
ATOM 3523 O O . THR A 1 433 ? 22.312 -17.156 -5.602 1 97.56 433 THR A O 1
ATOM 3526 N N . TYR A 1 434 ? 22.531 -18.875 -7.02 1 98.19 434 TYR A N 1
ATOM 3527 C CA . TYR A 1 434 ? 21.109 -19.219 -6.941 1 98.19 434 TYR A CA 1
ATOM 3528 C C . TYR A 1 434 ? 20.719 -19.578 -5.516 1 98.19 434 TYR A C 1
ATOM 3530 O O . TYR A 1 434 ? 19.703 -19.094 -5.008 1 98.19 434 TYR A O 1
ATOM 3538 N N . LYS A 1 435 ? 21.531 -20.375 -4.914 1 97.88 435 LYS A N 1
ATOM 3539 C CA . LYS A 1 435 ? 21.219 -20.844 -3.564 1 97.88 435 LYS A CA 1
ATOM 3540 C C . LYS A 1 435 ? 21.297 -19.688 -2.562 1 97.88 435 LYS A C 1
ATOM 3542 O O . LYS A 1 435 ? 20.469 -19.578 -1.667 1 97.88 435 LYS A O 1
ATOM 3547 N N . SER A 1 436 ? 22.328 -18.875 -2.725 1 97.94 436 SER A N 1
ATOM 3548 C CA . SER A 1 436 ? 22.469 -17.719 -1.845 1 97.94 436 SER A CA 1
ATOM 3549 C C . SER A 1 436 ? 21.25 -16.812 -1.922 1 97.94 436 SER A C 1
ATOM 3551 O O . SER A 1 436 ? 20.734 -16.359 -0.893 1 97.94 436 SER A O 1
ATOM 3553 N N . LYS A 1 437 ? 20.75 -16.594 -3.102 1 98.12 437 LYS A N 1
ATOM 3554 C CA . LYS A 1 437 ? 19.578 -15.742 -3.297 1 98.12 437 LYS A CA 1
ATOM 3555 C C . LYS A 1 437 ? 18.328 -16.422 -2.771 1 98.12 437 LYS A C 1
ATOM 3557 O O . LYS A 1 437 ? 17.438 -15.766 -2.207 1 98.12 437 LYS A O 1
ATOM 3562 N N . ALA A 1 438 ? 18.234 -17.703 -2.951 1 98.38 438 ALA A N 1
ATOM 3563 C CA . ALA A 1 438 ? 17.078 -18.453 -2.443 1 98.38 438 ALA A CA 1
ATOM 3564 C C . ALA A 1 438 ? 17 -18.359 -0.922 1 98.38 438 ALA A C 1
ATOM 3566 O O . ALA A 1 438 ? 15.914 -18.172 -0.363 1 98.38 438 ALA A O 1
ATOM 3567 N N . LEU A 1 439 ? 18.125 -18.453 -0.318 1 98.06 439 LEU A N 1
ATOM 3568 C CA . LEU A 1 439 ? 18.172 -18.391 1.139 1 98.06 439 LEU A CA 1
ATOM 3569 C C . LEU A 1 439 ? 17.844 -16.984 1.63 1 98.06 439 LEU A C 1
ATOM 3571 O O . LEU A 1 439 ? 17.203 -16.812 2.672 1 98.06 439 LEU A O 1
ATOM 3575 N N . ARG A 1 440 ? 18.312 -15.984 0.884 1 97.69 440 ARG A N 1
ATOM 3576 C CA . ARG A 1 440 ? 17.938 -14.617 1.226 1 97.69 440 ARG A CA 1
ATOM 3577 C C . ARG A 1 440 ? 16.422 -14.43 1.197 1 97.69 440 ARG A C 1
ATOM 3579 O O . ARG A 1 440 ? 15.844 -13.852 2.121 1 97.69 440 ARG A O 1
ATOM 3586 N N . ILE A 1 441 ? 15.812 -14.969 0.176 1 97.81 441 ILE A N 1
ATOM 3587 C CA . ILE A 1 441 ? 14.367 -14.844 0.025 1 97.81 441 ILE A CA 1
ATOM 3588 C C . ILE A 1 441 ? 13.664 -15.562 1.175 1 97.81 441 ILE A C 1
ATOM 3590 O O . ILE A 1 441 ? 12.711 -15.039 1.753 1 97.81 441 ILE A O 1
ATOM 3594 N N . LYS A 1 442 ? 14.141 -16.734 1.479 1 97.75 442 LYS A N 1
ATOM 3595 C CA . LYS A 1 442 ? 13.594 -17.469 2.607 1 97.75 442 LYS A CA 1
ATOM 3596 C C . LYS A 1 442 ? 13.641 -16.641 3.891 1 97.75 442 LYS A C 1
ATOM 3598 O O . LYS A 1 442 ? 12.648 -16.547 4.609 1 97.75 442 LYS A O 1
ATOM 3603 N N . LYS A 1 443 ? 14.766 -16.047 4.152 1 97.75 443 LYS A N 1
ATOM 3604 C CA . LYS A 1 443 ? 14.938 -15.234 5.355 1 97.75 443 LYS A CA 1
ATOM 3605 C C . LYS A 1 443 ? 14.039 -14 5.324 1 97.75 443 LYS A C 1
ATOM 3607 O O . LYS A 1 443 ? 13.508 -13.586 6.359 1 97.75 443 LYS A O 1
ATOM 3612 N N . LEU A 1 444 ? 13.875 -13.391 4.188 1 97.56 444 LEU A N 1
ATOM 3613 C CA . LEU A 1 444 ? 12.992 -12.242 4.039 1 97.56 444 LEU A CA 1
ATOM 3614 C C . LEU A 1 444 ? 11.555 -12.609 4.375 1 97.56 444 LEU A C 1
ATOM 3616 O O . LEU A 1 444 ? 10.875 -11.883 5.109 1 97.56 444 LEU A O 1
ATOM 3620 N N . ILE A 1 445 ? 11.141 -13.734 3.836 1 97.19 445 ILE A N 1
ATOM 3621 C CA . ILE A 1 445 ? 9.781 -14.195 4.094 1 97.19 445 ILE A CA 1
ATOM 3622 C C . ILE A 1 445 ? 9.578 -14.391 5.594 1 97.19 445 ILE A C 1
ATOM 3624 O O . ILE A 1 445 ? 8.555 -13.977 6.145 1 97.19 445 ILE A O 1
ATOM 3628 N N . GLN A 1 446 ? 10.57 -14.875 6.25 1 96.06 446 GLN A N 1
ATOM 3629 C CA . GLN A 1 446 ? 10.492 -15.172 7.676 1 96.06 446 GLN A CA 1
ATOM 3630 C C . GLN A 1 446 ? 10.516 -13.891 8.508 1 96.06 446 GLN A C 1
ATOM 3632 O O . GLN A 1 446 ? 10.07 -13.883 9.656 1 96.06 446 GLN A O 1
ATOM 3637 N N . SER A 1 447 ? 11.023 -12.859 7.918 1 95.5 447 SER A N 1
ATOM 3638 C CA . SER A 1 447 ? 11.211 -11.625 8.672 1 95.5 447 SER A CA 1
ATOM 3639 C C . SER A 1 447 ? 9.938 -10.789 8.695 1 95.5 447 SER A C 1
ATOM 3641 O O . SER A 1 447 ? 9.844 -9.797 9.422 1 95.5 447 SER A O 1
ATOM 3643 N N . ARG A 1 448 ? 8.93 -11.156 7.953 1 93.81 448 ARG A N 1
ATOM 3644 C CA . ARG A 1 448 ? 7.695 -10.375 7.914 1 93.81 448 ARG A CA 1
ATOM 3645 C C . ARG A 1 448 ? 7.152 -10.133 9.32 1 93.81 448 ARG A C 1
ATOM 3647 O O . ARG A 1 448 ? 7.137 -11.039 10.148 1 93.81 448 ARG A O 1
ATOM 3654 N N . PRO A 1 449 ? 6.691 -8.953 9.602 1 94.94 449 PRO A N 1
ATOM 3655 C CA . PRO A 1 449 ? 6.297 -8.594 10.969 1 94.94 449 PRO A CA 1
ATOM 3656 C C . PRO A 1 449 ? 5.137 -9.438 11.484 1 94.94 449 PRO A C 1
ATOM 3658 O O . PRO A 1 449 ? 5.113 -9.805 12.664 1 94.94 449 PRO A O 1
ATOM 3661 N N . LEU A 1 450 ? 4.125 -9.703 10.648 1 96.25 450 LEU A N 1
ATOM 3662 C CA . LEU A 1 450 ? 2.99 -10.562 10.961 1 96.25 450 LEU A CA 1
ATOM 3663 C C . LEU A 1 450 ? 2.873 -11.703 9.961 1 96.25 450 LEU A C 1
ATOM 3665 O O . LEU A 1 450 ? 2.967 -11.484 8.75 1 96.25 450 LEU A O 1
ATOM 3669 N N . GLY A 1 451 ? 2.721 -12.914 10.453 1 95.75 451 GLY A N 1
ATOM 3670 C CA . GLY A 1 451 ? 2.473 -14.023 9.555 1 95.75 451 GLY A CA 1
ATOM 3671 C C . GLY A 1 451 ? 1.151 -13.914 8.82 1 95.75 451 GLY A C 1
ATOM 3672 O O . GLY A 1 451 ? 0.288 -13.125 9.195 1 95.75 451 GLY A O 1
ATOM 3673 N N . PRO A 1 452 ? 0.987 -14.688 7.809 1 97 452 PRO A N 1
ATOM 3674 C CA . PRO A 1 452 ? -0.226 -14.586 6.996 1 97 452 PRO A CA 1
ATOM 3675 C C . PRO A 1 452 ? -1.496 -14.883 7.789 1 97 452 PRO A C 1
ATOM 3677 O O . PRO A 1 452 ? -2.516 -14.211 7.605 1 97 452 PRO A O 1
ATOM 3680 N N . LYS A 1 453 ? -1.507 -15.852 8.656 1 97.5 453 LYS A N 1
ATOM 3681 C CA . LYS A 1 453 ? -2.678 -16.172 9.469 1 97.5 453 LYS A CA 1
ATOM 3682 C C . LYS A 1 453 ? -3.027 -15.031 10.414 1 97.5 453 LYS A C 1
ATOM 3684 O O . LYS A 1 453 ? -4.199 -14.68 10.562 1 97.5 453 LYS A O 1
ATOM 3689 N N . GLU A 1 454 ? -1.981 -14.469 11 1 97.38 454 GLU A N 1
ATOM 3690 C CA . GLU A 1 454 ? -2.195 -13.352 11.914 1 97.38 454 GLU A CA 1
ATOM 3691 C C . GLU A 1 454 ? -2.768 -12.141 11.188 1 97.38 454 GLU A C 1
ATOM 3693 O O . GLU A 1 454 ? -3.65 -11.453 11.711 1 97.38 454 GLU A O 1
ATOM 3698 N N . VAL A 1 455 ? -2.211 -11.859 10.023 1 98 455 VAL A N 1
ATOM 3699 C CA . VAL A 1 455 ? -2.723 -10.75 9.219 1 98 455 VAL A CA 1
ATOM 3700 C C . VAL A 1 455 ? -4.215 -10.945 8.953 1 98 455 VAL A C 1
ATOM 3702 O O . VAL A 1 455 ? -5.016 -10.031 9.164 1 98 455 VAL A O 1
ATOM 3705 N N . LEU A 1 456 ? -4.578 -12.141 8.5 1 98.62 456 LEU A N 1
ATOM 3706 C CA . LEU A 1 456 ? -5.977 -12.438 8.203 1 98.62 456 LEU A CA 1
ATOM 3707 C C . LEU A 1 456 ? -6.844 -12.273 9.438 1 98.62 456 LEU A C 1
ATOM 3709 O O . LEU A 1 456 ? -7.824 -11.523 9.422 1 98.62 456 LEU A O 1
ATOM 3713 N N . LEU A 1 457 ? -6.473 -12.875 10.547 1 98.19 457 LEU A N 1
ATOM 3714 C CA . LEU A 1 457 ? -7.316 -12.922 11.742 1 98.19 457 LEU A CA 1
ATOM 3715 C C . LEU A 1 457 ? -7.449 -11.539 12.367 1 98.19 457 LEU A C 1
ATOM 3717 O O . LEU A 1 457 ? -8.531 -11.164 12.812 1 98.19 457 LEU A O 1
ATOM 3721 N N . LYS A 1 458 ? -6.383 -10.797 12.422 1 97.69 458 LYS A N 1
ATOM 3722 C CA . LYS A 1 458 ? -6.449 -9.453 12.992 1 97.69 458 LYS A CA 1
ATOM 3723 C C . LYS A 1 458 ? -7.363 -8.555 12.172 1 97.69 458 LYS A C 1
ATOM 3725 O O . LYS A 1 458 ? -8.125 -7.762 12.727 1 97.69 458 LYS A O 1
ATOM 3730 N N . HIS A 1 459 ? -7.32 -8.648 10.898 1 98.31 459 HIS A N 1
ATOM 3731 C CA . HIS A 1 459 ? -8.156 -7.809 10.055 1 98.31 459 HIS A CA 1
ATOM 3732 C C . HIS A 1 459 ? -9.609 -8.289 10.07 1 98.31 459 HIS A C 1
ATOM 3734 O O . HIS A 1 459 ? -10.531 -7.48 9.945 1 98.31 459 HIS A O 1
ATOM 3740 N N . ILE A 1 460 ? -9.781 -9.602 10.234 1 98.38 460 ILE A N 1
ATOM 3741 C CA . ILE A 1 460 ? -11.133 -10.117 10.391 1 98.38 460 ILE A CA 1
ATOM 3742 C C . ILE A 1 460 ? -11.758 -9.547 11.664 1 98.38 460 ILE A C 1
ATOM 3744 O O . ILE A 1 460 ? -12.938 -9.18 11.664 1 98.38 460 ILE A O 1
ATOM 3748 N N . GLU A 1 461 ? -11 -9.469 12.703 1 97.5 461 GLU A N 1
ATOM 3749 C CA . GLU A 1 461 ? -11.5 -8.859 13.938 1 97.5 461 GLU A CA 1
ATOM 3750 C C . GLU A 1 461 ? -11.914 -7.41 13.711 1 97.5 461 GLU A C 1
ATOM 3752 O O . GLU A 1 461 ? -12.922 -6.953 14.25 1 97.5 461 GLU A O 1
ATOM 3757 N N . ILE A 1 462 ? -11.156 -6.73 12.922 1 97.88 462 ILE A N 1
ATOM 3758 C CA . ILE A 1 462 ? -11.5 -5.352 12.586 1 97.88 462 ILE A CA 1
ATOM 3759 C C . ILE A 1 462 ? -12.812 -5.324 11.805 1 97.88 462 ILE A C 1
ATOM 3761 O O . ILE A 1 462 ? -13.695 -4.512 12.094 1 97.88 462 ILE A O 1
ATOM 3765 N N . ALA A 1 463 ? -12.922 -6.219 10.852 1 98 463 ALA A N 1
ATOM 3766 C CA . ALA A 1 463 ? -14.133 -6.293 10.047 1 98 463 ALA A CA 1
ATOM 3767 C C . ALA A 1 463 ? -15.352 -6.613 10.906 1 98 463 ALA A C 1
ATOM 3769 O O . ALA A 1 463 ? -16.453 -6.105 10.664 1 98 463 ALA A O 1
ATOM 3770 N N . LYS A 1 464 ? -15.188 -7.477 11.914 1 97.19 464 LYS A N 1
ATOM 3771 C CA . LYS A 1 464 ? -16.266 -7.793 12.828 1 97.19 464 LYS A CA 1
ATOM 3772 C C . LYS A 1 464 ? -16.766 -6.543 13.555 1 97.19 464 LYS A C 1
ATOM 3774 O O . LYS A 1 464 ? -17.969 -6.32 13.672 1 97.19 464 LYS A O 1
ATOM 3779 N N . ASN A 1 465 ? -15.852 -5.742 13.906 1 96.06 465 ASN A N 1
ATOM 3780 C CA . ASN A 1 465 ? -16.156 -4.609 14.766 1 96.06 465 ASN A CA 1
ATOM 3781 C C . ASN A 1 465 ? -16.672 -3.412 13.969 1 96.06 465 ASN A C 1
ATOM 3783 O O . ASN A 1 465 ? -17.469 -2.625 14.461 1 96.06 465 ASN A O 1
ATOM 3787 N N . PHE A 1 466 ? -16.234 -3.332 12.68 1 97 466 PHE A N 1
ATOM 3788 C CA . PHE A 1 466 ? -16.5 -2.074 11.992 1 97 466 PHE A CA 1
ATOM 3789 C C . PHE A 1 466 ? -17.281 -2.316 10.703 1 97 466 PHE A C 1
ATOM 3791 O O . PHE A 1 466 ? -17.75 -1.37 10.07 1 97 466 PHE A O 1
ATOM 3798 N N . LYS A 1 467 ? -17.328 -3.596 10.281 1 96.5 467 LYS A N 1
ATOM 3799 C CA . LYS A 1 467 ? -18.062 -3.953 9.062 1 96.5 467 LYS A CA 1
ATOM 3800 C C . LYS A 1 467 ? -17.438 -3.305 7.836 1 96.5 467 LYS A C 1
ATOM 3802 O O . LYS A 1 467 ? -16.234 -3.465 7.59 1 96.5 467 LYS A O 1
ATOM 3807 N N . GLN A 1 468 ? -18.188 -2.457 7.152 1 95.38 468 GLN A N 1
ATOM 3808 C CA . GLN A 1 468 ? -17.578 -1.742 6.035 1 95.38 468 GLN A CA 1
ATOM 3809 C C . GLN A 1 468 ? -16.641 -0.64 6.527 1 95.38 468 GLN A C 1
ATOM 3811 O O . GLN A 1 468 ? -16.875 -0.043 7.582 1 95.38 468 GLN A O 1
ATOM 3816 N N . LEU A 1 469 ? -15.625 -0.422 5.812 1 97 469 LEU A N 1
ATOM 3817 C CA . LEU A 1 469 ? -14.617 0.558 6.188 1 97 469 LEU A CA 1
ATOM 3818 C C . LEU A 1 469 ? -14.43 1.597 5.09 1 97 469 LEU A C 1
ATOM 3820 O O . LEU A 1 469 ? -13.406 1.601 4.402 1 97 469 LEU A O 1
ATOM 3824 N N . PRO A 1 470 ? -15.352 2.477 4.957 1 95.06 470 PRO A N 1
ATOM 3825 C CA . PRO A 1 470 ? -15.203 3.523 3.945 1 95.06 470 PRO A CA 1
ATOM 3826 C C . PRO A 1 470 ? -13.938 4.355 4.133 1 95.06 470 PRO A C 1
ATOM 3828 O O . PRO A 1 470 ? -13.438 4.953 3.174 1 95.06 470 PRO A O 1
ATOM 3831 N N . GLU A 1 471 ? -13.328 4.352 5.371 1 96 471 GLU A N 1
ATOM 3832 C CA . GLU A 1 471 ? -12.094 5.066 5.672 1 96 471 GLU A CA 1
ATOM 3833 C C . GLU A 1 471 ? -10.938 4.574 4.805 1 96 471 GLU A C 1
ATOM 3835 O O . GLU A 1 471 ? -9.953 5.289 4.605 1 96 471 GLU A O 1
ATOM 3840 N N . LEU A 1 472 ? -11.094 3.357 4.254 1 97.5 472 LEU A N 1
ATOM 3841 C CA . LEU A 1 472 ? -9.992 2.746 3.514 1 97.5 472 LEU A CA 1
ATOM 3842 C C . LEU A 1 472 ? -10.25 2.805 2.012 1 97.5 472 LEU A C 1
ATOM 3844 O O . LEU A 1 472 ? -9.391 2.41 1.217 1 97.5 472 LEU A O 1
ATOM 3848 N N . ASP A 1 473 ? -11.406 3.322 1.574 1 97.06 473 ASP A N 1
ATOM 3849 C CA . ASP A 1 473 ? -11.758 3.371 0.159 1 97.06 473 ASP A CA 1
ATOM 3850 C C . ASP A 1 473 ? -11.062 4.539 -0.54 1 97.06 473 ASP A C 1
ATOM 3852 O O . ASP A 1 473 ? -11.094 5.668 -0.047 1 97.06 473 ASP A O 1
ATOM 3856 N N . LEU A 1 474 ? -10.43 4.262 -1.652 1 97.62 474 LEU A N 1
ATOM 3857 C CA . LEU A 1 474 ? -9.82 5.332 -2.436 1 97.62 474 LEU A CA 1
ATOM 3858 C C . LEU A 1 474 ? -10.883 6.293 -2.965 1 97.62 474 LEU A C 1
ATOM 3860 O O . LEU A 1 474 ? -11.969 5.863 -3.369 1 97.62 474 LEU A O 1
ATOM 3864 N N . GLY A 1 475 ? -10.516 7.574 -2.922 1 96.38 475 GLY A N 1
ATOM 3865 C CA . GLY A 1 475 ? -11.422 8.555 -3.48 1 96.38 475 GLY A CA 1
ATOM 3866 C C . GLY A 1 475 ? -11.688 8.352 -4.961 1 96.38 475 GLY A C 1
ATOM 3867 O O . GLY A 1 475 ? -12.688 8.844 -5.488 1 96.38 475 GLY A O 1
ATOM 3868 N N . SER A 1 476 ? -10.883 7.559 -5.574 1 96.69 476 SER A N 1
ATOM 3869 C CA . SER A 1 476 ? -10.953 7.359 -7.02 1 96.69 476 SER A CA 1
ATOM 3870 C C . SER A 1 476 ? -12.055 6.371 -7.391 1 96.69 476 SER A C 1
ATOM 3872 O O . SER A 1 476 ? -12.406 6.238 -8.562 1 96.69 476 SER A O 1
ATOM 3874 N N . ARG A 1 477 ? -12.633 5.664 -6.504 1 94.69 477 ARG A N 1
ATOM 3875 C CA . ARG A 1 477 ? -13.664 4.668 -6.785 1 94.69 477 ARG A CA 1
ATOM 3876 C C . ARG A 1 477 ? -14.844 5.293 -7.516 1 94.69 477 ARG A C 1
ATOM 3878 O O . ARG A 1 477 ? -15.586 4.598 -8.211 1 94.69 477 ARG A O 1
ATOM 3885 N N . ASN A 1 478 ? -14.953 6.613 -7.359 1 89.19 478 ASN A N 1
ATOM 3886 C CA . ASN A 1 478 ? -16.109 7.266 -7.977 1 89.19 478 ASN A CA 1
ATOM 3887 C C . ASN A 1 478 ? -15.695 8.07 -9.203 1 89.19 478 ASN A C 1
ATOM 3889 O O . ASN A 1 478 ? -16.5 8.852 -9.734 1 89.19 478 ASN A O 1
ATOM 3893 N N . LEU A 1 479 ? -14.539 7.906 -9.617 1 95.69 479 LEU A N 1
ATOM 3894 C CA . LEU A 1 479 ? -14.055 8.633 -10.781 1 95.69 479 LEU A CA 1
ATOM 3895 C C . LEU A 1 479 ? -14.078 7.754 -12.023 1 95.69 479 LEU A C 1
ATOM 3897 O O . LEU A 1 479 ? -13.781 6.559 -11.945 1 95.69 479 LEU A O 1
ATOM 3901 N N . ASN A 1 480 ? -14.492 8.312 -13.109 1 93.62 480 ASN A N 1
ATOM 3902 C CA . ASN A 1 480 ? -14.281 7.617 -14.375 1 93.62 480 ASN A CA 1
ATOM 3903 C C . ASN A 1 480 ? -12.844 7.773 -14.867 1 93.62 480 ASN A C 1
ATOM 3905 O O . ASN A 1 480 ? -12.07 8.555 -14.312 1 93.62 480 ASN A O 1
ATOM 3909 N N . PRO A 1 481 ? -12.445 7.047 -15.852 1 91.19 481 PRO A N 1
ATOM 3910 C CA . PRO A 1 481 ? -11.055 7.074 -16.297 1 91.19 481 PRO A CA 1
ATOM 3911 C C . PRO A 1 481 ? -10.602 8.461 -16.75 1 91.19 481 PRO A C 1
ATOM 3913 O O . PRO A 1 481 ? -9.453 8.852 -16.531 1 91.19 481 PRO A O 1
ATOM 3916 N N . ILE A 1 482 ? -11.445 9.211 -17.375 1 94.75 482 ILE A N 1
ATOM 3917 C CA . ILE A 1 482 ? -11.117 10.547 -17.859 1 94.75 482 ILE A CA 1
ATOM 3918 C C . ILE A 1 482 ? -10.805 11.461 -16.672 1 94.75 482 ILE A C 1
ATOM 3920 O O . ILE A 1 482 ? -9.82 12.195 -16.688 1 94.75 482 ILE A O 1
ATOM 3924 N N . GLN A 1 483 ? -11.625 11.328 -15.602 1 96.81 483 GLN A N 1
ATOM 3925 C CA . GLN A 1 483 ? -11.422 12.109 -14.391 1 96.81 483 GLN A CA 1
ATOM 3926 C C . GLN A 1 483 ? -10.203 11.609 -13.617 1 96.81 483 GLN A C 1
ATOM 3928 O O . GLN A 1 483 ? -9.43 12.414 -13.078 1 96.81 483 GLN A O 1
ATOM 3933 N N . TYR A 1 484 ? -10.086 10.305 -13.648 1 95.94 484 TYR A N 1
ATOM 3934 C CA . TYR A 1 484 ? -8.992 9.688 -12.906 1 95.94 484 TYR A CA 1
ATOM 3935 C C . TYR A 1 484 ? -7.645 10.234 -13.375 1 95.94 484 TYR A C 1
ATOM 3937 O O . TYR A 1 484 ? -6.797 10.594 -12.562 1 95.94 484 TYR A O 1
ATOM 3945 N N . TYR A 1 485 ? -7.469 10.375 -14.664 1 94.06 485 TYR A N 1
ATOM 3946 C CA . TYR A 1 485 ? -6.199 10.805 -15.234 1 94.06 485 TYR A CA 1
ATOM 3947 C C . TYR A 1 485 ? -6.211 12.305 -15.523 1 94.06 485 TYR A C 1
ATOM 3949 O O . TYR A 1 485 ? -5.289 12.828 -16.156 1 94.06 485 TYR A O 1
ATOM 3957 N N . ASN A 1 486 ? -7.219 13.023 -15.117 1 96.88 486 ASN A N 1
ATOM 3958 C CA . ASN A 1 486 ? -7.387 14.453 -15.352 1 96.88 486 ASN A CA 1
ATOM 3959 C C . ASN A 1 486 ? -7.297 14.797 -16.828 1 96.88 486 ASN A C 1
ATOM 3961 O O . ASN A 1 486 ? -6.75 15.836 -17.203 1 96.88 486 ASN A O 1
ATOM 3965 N N . LEU A 1 487 ? -7.773 13.906 -17.656 1 94.88 487 LEU A N 1
ATOM 3966 C CA . LEU A 1 487 ? -7.734 14.164 -19.094 1 94.88 487 LEU A CA 1
ATOM 3967 C C . LEU A 1 487 ? -8.68 15.297 -19.469 1 94.88 487 LEU A C 1
ATOM 3969 O O . LEU A 1 487 ? -8.414 16.047 -20.422 1 94.88 487 LEU A O 1
ATOM 3973 N N . ASP A 1 488 ? -9.797 15.414 -18.75 1 96.5 488 ASP A N 1
ATOM 3974 C CA . ASP A 1 488 ? -10.766 16.484 -18.984 1 96.5 488 ASP A CA 1
ATOM 3975 C C . ASP A 1 488 ? -10.164 17.844 -18.641 1 96.5 488 ASP A C 1
ATOM 3977 O O . ASP A 1 488 ? -10.727 18.875 -19.016 1 96.5 488 ASP A O 1
ATOM 3981 N N . ILE A 1 489 ? -9.039 17.844 -18.016 1 96.94 489 ILE A N 1
ATOM 3982 C CA . ILE A 1 489 ? -8.352 19.078 -17.672 1 96.94 489 ILE A CA 1
ATOM 3983 C C . ILE A 1 489 ? -7.145 19.281 -18.578 1 96.94 489 ILE A C 1
ATOM 3985 O O . ILE A 1 489 ? -6.969 20.344 -19.172 1 96.94 489 ILE A O 1
ATOM 3989 N N . VAL A 1 490 ? -6.371 18.25 -18.812 1 95 490 VAL A N 1
ATOM 3990 C CA . VAL A 1 490 ? -5.09 18.328 -19.5 1 95 490 VAL A CA 1
ATOM 3991 C C . VAL A 1 490 ? -5.324 18.547 -21 1 95 490 VAL A C 1
ATOM 3993 O O . VAL A 1 490 ? -4.648 19.375 -21.625 1 95 490 VAL A O 1
ATOM 3996 N N . ILE A 1 491 ? -6.262 17.875 -21.594 1 93.44 491 ILE A N 1
ATOM 3997 C CA . ILE A 1 491 ? -6.484 17.953 -23.031 1 93.44 491 ILE A CA 1
ATOM 3998 C C . ILE A 1 491 ? -6.934 19.359 -23.406 1 93.44 491 ILE A C 1
ATOM 4000 O O . ILE A 1 491 ? -6.352 19.984 -24.297 1 93.44 491 ILE A O 1
ATOM 4004 N N . PRO A 1 492 ? -7.953 19.906 -22.719 1 94.56 492 PRO A N 1
ATOM 4005 C CA . PRO A 1 492 ? -8.328 21.281 -23.031 1 94.56 492 PRO A CA 1
ATOM 4006 C C . PRO A 1 492 ? -7.172 22.266 -22.844 1 94.56 492 PRO A C 1
ATOM 4008 O O . PRO A 1 492 ? -7.023 23.219 -23.609 1 94.56 492 PRO A O 1
ATOM 4011 N N . LEU A 1 493 ? -6.363 22.078 -21.859 1 93.44 493 LEU A N 1
ATOM 4012 C CA . LEU A 1 493 ? -5.223 22.953 -21.609 1 93.44 493 LEU A CA 1
ATOM 4013 C C . LEU A 1 493 ? -4.207 22.859 -22.734 1 93.44 493 LEU A C 1
ATOM 4015 O O . LEU A 1 493 ? -3.641 23.875 -23.156 1 93.44 493 LEU A O 1
ATOM 4019 N N . ILE A 1 494 ? -3.971 21.641 -23.188 1 92.19 494 ILE A N 1
ATOM 4020 C CA . ILE A 1 494 ? -3.043 21.453 -24.297 1 92.19 494 ILE A CA 1
ATOM 4021 C C . ILE A 1 494 ? -3.584 22.125 -25.562 1 92.19 494 ILE A C 1
ATOM 4023 O O . ILE A 1 494 ? -2.842 22.797 -26.281 1 92.19 494 ILE A O 1
ATOM 4027 N N . ILE A 1 495 ? -4.805 21.969 -25.797 1 93.88 495 ILE A N 1
ATOM 4028 C CA . ILE A 1 495 ? -5.438 22.594 -26.953 1 93.88 495 ILE A CA 1
ATOM 4029 C C . ILE A 1 495 ? -5.312 24.109 -26.859 1 93.88 495 ILE A C 1
ATOM 4031 O O . ILE A 1 495 ? -4.992 24.781 -27.844 1 93.88 495 ILE A O 1
ATOM 4035 N N . LEU A 1 496 ? -5.543 24.625 -25.703 1 94.38 496 LEU A N 1
ATOM 4036 C CA . LEU A 1 496 ? -5.434 26.062 -25.484 1 94.38 496 LEU A CA 1
ATOM 4037 C C . LEU A 1 496 ? -4.012 26.531 -25.734 1 94.38 496 LEU A C 1
ATOM 4039 O O . LEU A 1 496 ? -3.807 27.562 -26.391 1 94.38 496 LEU A O 1
ATOM 4043 N N . ILE A 1 497 ? -3.102 25.797 -25.219 1 93.88 497 ILE A N 1
ATOM 4044 C CA . ILE A 1 497 ? -1.699 26.156 -25.406 1 93.88 497 ILE A CA 1
ATOM 4045 C C . ILE A 1 497 ? -1.344 26.109 -26.891 1 93.88 497 ILE A C 1
ATOM 4047 O O . ILE A 1 497 ? -0.687 27.031 -27.406 1 93.88 497 ILE A O 1
ATOM 4051 N N . LEU A 1 498 ? -1.764 25.109 -27.562 1 93.94 498 LEU A N 1
ATOM 4052 C CA . LEU A 1 498 ? -1.501 24.984 -28.984 1 93.94 498 LEU A CA 1
ATOM 4053 C C . LEU A 1 498 ? -2.154 26.109 -29.766 1 93.94 498 LEU A C 1
ATOM 4055 O O . LEU A 1 498 ? -1.58 26.625 -30.719 1 93.94 498 LEU A O 1
ATOM 4059 N N . PHE A 1 499 ? -3.303 26.5 -29.359 1 94.81 499 PHE A N 1
ATOM 4060 C CA . PHE A 1 499 ? -4.004 27.609 -29.984 1 94.81 499 PHE A CA 1
ATOM 4061 C C . PHE A 1 499 ? -3.234 28.922 -29.812 1 94.81 499 PHE A C 1
ATOM 4063 O O . PHE A 1 499 ? -3.094 29.703 -30.75 1 94.81 499 PHE A O 1
ATOM 4070 N N . VAL A 1 500 ? -2.771 29.125 -28.641 1 95.31 500 VAL A N 1
ATOM 4071 C CA . VAL A 1 500 ? -1.993 30.328 -28.344 1 95.31 500 VAL A CA 1
ATOM 4072 C C . VAL A 1 500 ? -0.711 30.328 -29.188 1 95.31 500 VAL A C 1
ATOM 4074 O O . VAL A 1 500 ? -0.349 31.344 -29.781 1 95.31 500 VAL A O 1
ATOM 4077 N N . LEU A 1 501 ? -0.094 29.219 -29.188 1 95.06 501 LEU A N 1
ATOM 4078 C CA . LEU A 1 501 ? 1.131 29.094 -29.969 1 95.06 501 LEU A CA 1
ATOM 4079 C C . LEU A 1 501 ? 0.85 29.312 -31.453 1 95.06 501 LEU A C 1
ATOM 4081 O O . LEU A 1 501 ? 1.641 29.953 -32.156 1 95.06 501 LEU A O 1
ATOM 4085 N N . TYR A 1 502 ? -0.209 28.797 -31.906 1 94.81 502 TYR A N 1
ATOM 4086 C CA . TYR A 1 502 ? -0.623 28.969 -33.281 1 94.81 502 TYR A CA 1
ATOM 4087 C C . TYR A 1 502 ? -0.867 30.453 -33.594 1 94.81 502 TYR A C 1
ATOM 4089 O O . TYR A 1 502 ? -0.428 30.953 -34.656 1 94.81 502 TYR A O 1
ATOM 4097 N N . THR A 1 503 ? -1.509 31.125 -32.75 1 95.75 503 THR A N 1
ATOM 4098 C CA . THR A 1 503 ? -1.796 32.531 -32.906 1 95.75 503 THR A CA 1
ATOM 4099 C C . THR A 1 503 ? -0.506 33.375 -32.906 1 95.75 503 THR A C 1
ATOM 4101 O O . THR A 1 503 ? -0.353 34.281 -33.719 1 95.75 503 THR A O 1
ATOM 4104 N N . ILE A 1 504 ? 0.298 33 -31.969 1 95.94 504 ILE A N 1
ATOM 4105 C CA . ILE A 1 504 ? 1.595 33.656 -31.922 1 95.94 504 ILE A CA 1
ATOM 4106 C C . ILE A 1 504 ? 2.332 33.438 -33.25 1 95.94 504 ILE A C 1
ATOM 4108 O O . ILE A 1 504 ? 2.932 34.344 -33.781 1 95.94 504 ILE A O 1
ATOM 4112 N N . GLY A 1 505 ? 2.318 32.312 -33.781 1 95 505 GLY A N 1
ATOM 4113 C CA . GLY A 1 505 ? 2.934 32 -35.062 1 95 505 GLY A CA 1
ATOM 4114 C C . GLY A 1 505 ? 2.373 32.812 -36.188 1 95 505 GLY A C 1
ATOM 4115 O O . GLY A 1 505 ? 3.125 33.312 -37.031 1 95 505 GLY A O 1
ATOM 4116 N N . ILE A 1 506 ? 1.109 32.938 -36.188 1 94.94 506 ILE A N 1
ATOM 4117 C CA . ILE A 1 506 ? 0.444 33.719 -37.25 1 94.94 506 ILE A CA 1
ATOM 4118 C C . ILE A 1 506 ? 0.864 35.188 -37.156 1 94.94 506 ILE A C 1
ATOM 4120 O O . ILE A 1 506 ? 1.124 35.844 -38.156 1 94.94 506 ILE A O 1
ATOM 4124 N N . VAL A 1 507 ? 0.926 35.656 -35.938 1 95.31 507 VAL A N 1
ATOM 4125 C CA . VAL A 1 507 ? 1.298 37.062 -35.719 1 95.31 507 VAL A CA 1
ATOM 4126 C C . VAL A 1 507 ? 2.738 37.281 -36.156 1 95.31 507 VAL A C 1
ATOM 4128 O O . VAL A 1 507 ? 3.039 38.281 -36.812 1 95.31 507 VAL A O 1
ATOM 4131 N N . ILE A 1 508 ? 3.551 36.375 -35.812 1 95.5 508 ILE A N 1
ATOM 4132 C CA . ILE A 1 508 ? 4.949 36.5 -36.219 1 95.5 508 ILE A CA 1
ATOM 4133 C C . ILE A 1 508 ? 5.043 36.438 -37.75 1 95.5 508 ILE A C 1
ATOM 4135 O O . ILE A 1 508 ? 5.762 37.25 -38.344 1 95.5 508 ILE A O 1
ATOM 4139 N N . LYS A 1 509 ? 4.336 35.562 -38.375 1 94.88 509 LYS A N 1
ATOM 4140 C CA . LYS A 1 509 ? 4.344 35.438 -39.812 1 94.88 509 LYS A CA 1
ATOM 4141 C C . LYS A 1 509 ? 3.83 36.688 -40.5 1 94.88 509 LYS A C 1
ATOM 4143 O O . LYS A 1 509 ? 4.414 37.188 -41.469 1 94.88 509 LYS A O 1
ATOM 4148 N N . LYS A 1 510 ? 2.818 37.281 -40 1 94.06 510 LYS A N 1
ATOM 4149 C CA . LYS A 1 510 ? 2.242 38.5 -40.531 1 94.06 510 LYS A CA 1
ATOM 4150 C C . LYS A 1 510 ? 3.193 39.688 -40.375 1 94.06 510 LYS A C 1
ATOM 4152 O O . LYS A 1 510 ? 3.297 40.531 -41.25 1 94.06 510 LYS A O 1
ATOM 4157 N N . THR A 1 511 ? 3.855 39.75 -39.25 1 94.25 511 THR A N 1
ATOM 4158 C CA . THR A 1 511 ? 4.809 40.812 -38.969 1 94.25 511 THR A CA 1
ATOM 4159 C C . THR A 1 511 ? 6.016 40.719 -39.906 1 94.25 511 THR A C 1
ATOM 4161 O O . THR A 1 511 ? 6.484 41.719 -40.438 1 94.25 511 THR A O 1
ATOM 4164 N N . ILE A 1 512 ? 6.402 39.469 -40.125 1 93.56 512 ILE A N 1
ATOM 4165 C CA . ILE A 1 512 ? 7.527 39.25 -41.031 1 93.56 512 ILE A CA 1
ATOM 4166 C C . ILE A 1 512 ? 7.133 39.625 -42.469 1 93.56 512 ILE A C 1
ATOM 4168 O O . ILE A 1 512 ? 7.898 40.281 -43.188 1 93.56 512 ILE A O 1
ATOM 4172 N N . THR A 1 513 ? 5.938 39.25 -42.875 1 92.94 513 THR A N 1
ATOM 4173 C CA . THR A 1 513 ? 5.453 39.562 -44.219 1 92.94 513 THR A CA 1
ATOM 4174 C C . THR A 1 513 ? 5.301 41.094 -44.406 1 92.94 513 THR A C 1
ATOM 4176 O O . THR A 1 513 ? 5.621 41.625 -45.469 1 92.94 513 THR A O 1
ATOM 4179 N N . LEU A 1 514 ? 4.91 41.75 -43.344 1 91.94 514 LEU A N 1
ATOM 4180 C CA . LEU A 1 514 ? 4.758 43.188 -43.375 1 91.94 514 LEU A CA 1
ATOM 4181 C C . LEU A 1 514 ? 6.117 43.875 -43.469 1 91.94 514 LEU A C 1
ATOM 4183 O O . LEU A 1 514 ? 6.277 44.875 -44.188 1 91.94 514 LEU A O 1
ATOM 4187 N N . PHE A 1 515 ? 7.027 43.344 -42.781 1 91.62 515 PHE A N 1
ATOM 4188 C CA . PHE A 1 515 ? 8.367 43.906 -42.812 1 91.62 515 PHE A CA 1
ATOM 4189 C C . PHE A 1 515 ? 9.047 43.688 -44.156 1 91.62 515 PHE A C 1
ATOM 4191 O O . PHE A 1 515 ? 9.734 44.594 -44.656 1 91.62 515 PHE A O 1
ATOM 4198 N N . LEU A 1 516 ? 8.844 42.562 -44.75 1 91.31 516 LEU A N 1
ATOM 4199 C CA . LEU A 1 516 ? 9.445 42.25 -46.062 1 91.31 516 LEU A CA 1
ATOM 4200 C C . LEU A 1 516 ? 8.789 43.062 -47.156 1 91.31 516 LEU A C 1
ATOM 4202 O O . LEU A 1 516 ? 9.445 43.438 -48.156 1 91.31 516 LEU A O 1
ATOM 4206 N N . SER A 1 517 ? 7.582 43.438 -47 1 89.56 517 SER A N 1
ATOM 4207 C CA . SER A 1 517 ? 6.875 44.25 -48 1 89.56 517 SER A CA 1
ATOM 4208 C C . SER A 1 517 ? 7.293 45.688 -47.938 1 89.56 517 SER A C 1
ATOM 4210 O O . SER A 1 517 ? 7.426 46.375 -48.969 1 89.56 517 SER A O 1
ATOM 4212 N N . VAL A 1 518 ? 7.625 46.156 -46.812 1 85.31 518 VAL A N 1
ATOM 4213 C CA . VAL A 1 518 ? 8.055 47.531 -46.625 1 85.31 518 VAL A CA 1
ATOM 4214 C C . VAL A 1 518 ? 9.477 47.719 -47.156 1 85.31 518 VAL A C 1
ATOM 4216 O O . VAL A 1 518 ? 9.789 48.688 -47.812 1 85.31 518 VAL A O 1
ATOM 4219 N N . LYS A 1 519 ? 10.258 46.812 -47.094 1 82.88 519 LYS A N 1
ATOM 4220 C CA . LYS A 1 519 ? 11.617 46.875 -47.594 1 82.88 519 LYS A CA 1
ATOM 4221 C C . LYS A 1 519 ? 11.633 46.844 -49.125 1 82.88 519 LYS A C 1
ATOM 4223 O O . LYS A 1 519 ? 12.445 47.531 -49.75 1 82.88 519 LYS A O 1
ATOM 4228 N N . GLN A 1 520 ? 10.844 46.125 -49.625 1 78.31 520 GLN A N 1
ATOM 4229 C CA . GLN A 1 520 ? 10.797 46.062 -51.094 1 78.31 520 GLN A CA 1
ATOM 4230 C C . GLN A 1 520 ? 10.281 47.375 -51.656 1 78.31 520 GLN A C 1
ATOM 4232 O O . GLN A 1 520 ? 10.742 47.844 -52.719 1 78.31 520 GLN A O 1
ATOM 4237 N N . LYS A 1 521 ? 9.508 48.031 -50.938 1 76.44 521 LYS A N 1
ATOM 4238 C CA . LYS A 1 521 ? 9.016 49.344 -51.406 1 76.44 521 LYS A CA 1
ATOM 4239 C C . LYS A 1 521 ? 10.07 50.406 -51.25 1 76.44 521 LYS A C 1
ATOM 4241 O O . LYS A 1 521 ? 10.195 51.312 -52.125 1 76.44 521 LYS A O 1
ATOM 4246 N N . ILE A 1 522 ? 10.867 50.312 -50.344 1 73.12 522 ILE A N 1
ATOM 4247 C CA . ILE A 1 522 ? 11.906 51.312 -50.156 1 73.12 522 ILE A CA 1
ATOM 4248 C C . ILE A 1 522 ? 13.016 51.125 -51.156 1 73.12 522 ILE A C 1
ATOM 4250 O O . ILE A 1 522 ? 13.609 52.094 -51.656 1 73.12 522 ILE A O 1
ATOM 4254 N N . LYS A 1 523 ? 13.094 49.969 -51.625 1 64.31 523 LYS A N 1
ATOM 4255 C CA . LYS A 1 523 ? 14.133 49.75 -52.625 1 64.31 523 LYS A CA 1
ATOM 4256 C C . LYS A 1 523 ? 13.672 50.25 -54 1 64.31 523 LYS A C 1
ATOM 4258 O O . LYS A 1 523 ? 14.492 50.625 -54.844 1 64.31 523 LYS A O 1
ATOM 4263 N N . TYR A 1 524 ? 12.523 50.312 -54.156 1 72.75 524 TYR A N 1
ATOM 4264 C CA . TYR A 1 524 ? 12.023 50.781 -55.438 1 72.75 524 TYR A CA 1
ATOM 4265 C C . TYR A 1 524 ? 11.82 52.312 -55.406 1 72.75 524 TYR A C 1
ATOM 4267 O O . TYR A 1 524 ? 11.703 52.938 -56.469 1 72.75 524 TYR A O 1
ATOM 4275 N N . GLU A 1 525 ? 12.031 52.969 -54.375 1 55.91 525 GLU A N 1
ATOM 4276 C CA . GLU A 1 525 ? 12.031 54.406 -54.406 1 55.91 525 GLU A CA 1
ATOM 4277 C C . GLU A 1 525 ? 13.453 54.969 -54.312 1 55.91 525 GLU A C 1
ATOM 4279 O O . GLU A 1 525 ? 13.781 55.969 -54.969 1 55.91 525 GLU A O 1
ATOM 4284 N N . MET B 1 1 ? 14.594 -32.844 49.469 1 24.34 1 MET B N 1
ATOM 4285 C CA . MET B 1 1 ? 15.188 -31.516 49.344 1 24.34 1 MET B CA 1
ATOM 4286 C C . MET B 1 1 ? 15.328 -31.141 47.875 1 24.34 1 MET B C 1
ATOM 4288 O O . MET B 1 1 ? 15.336 -29.953 47.531 1 24.34 1 MET B O 1
ATOM 4292 N N . LYS B 1 2 ? 15.867 -31.953 46.969 1 24.14 2 LYS B N 1
ATOM 4293 C CA . LYS B 1 2 ? 16.875 -31.531 46 1 24.14 2 LYS B CA 1
ATOM 4294 C C . LYS B 1 2 ? 16.234 -30.781 44.844 1 24.14 2 LYS B C 1
ATOM 4296 O O . LYS B 1 2 ? 16.703 -29.703 44.438 1 24.14 2 LYS B O 1
ATOM 4301 N N . TYR B 1 3 ? 15.742 -31.5 43.688 1 30.39 3 TYR B N 1
ATOM 4302 C CA . TYR B 1 3 ? 15.961 -31.047 42.344 1 30.39 3 TYR B CA 1
ATOM 4303 C C . TYR B 1 3 ? 14.992 -29.922 41.969 1 30.39 3 TYR B C 1
ATOM 4305 O O . TYR B 1 3 ? 13.789 -30.141 41.875 1 30.39 3 TYR B O 1
ATOM 4313 N N . PHE B 1 4 ? 15.18 -28.75 42.594 1 34.62 4 PHE B N 1
ATOM 4314 C CA . PHE B 1 4 ? 14.602 -27.5 42.094 1 34.62 4 PHE B CA 1
ATOM 4315 C C . PHE B 1 4 ? 14.766 -27.391 40.562 1 34.62 4 PHE B C 1
ATOM 4317 O O . PHE B 1 4 ? 15.891 -27.312 40.062 1 34.62 4 PHE B O 1
ATOM 4324 N N . LEU B 1 5 ? 13.875 -27.984 39.781 1 33.16 5 LEU B N 1
ATOM 4325 C CA . LEU B 1 5 ? 13.82 -27.875 38.312 1 33.16 5 LEU B CA 1
ATOM 4326 C C . LEU B 1 5 ? 13.961 -26.422 37.875 1 33.16 5 LEU B C 1
ATOM 4328 O O . LEU B 1 5 ? 13.117 -25.594 38.188 1 33.16 5 LEU B O 1
ATOM 4332 N N . PHE B 1 6 ? 15.211 -25.953 37.781 1 35.19 6 PHE B N 1
ATOM 4333 C CA . PHE B 1 6 ? 15.578 -24.703 37.094 1 35.19 6 PHE B CA 1
ATOM 4334 C C . PHE B 1 6 ? 14.883 -24.594 35.75 1 35.19 6 PHE B C 1
ATOM 4336 O O . PHE B 1 6 ? 15.195 -25.344 34.812 1 35.19 6 PHE B O 1
ATOM 4343 N N . LEU B 1 7 ? 13.664 -24.312 35.719 1 35.28 7 LEU B N 1
ATOM 4344 C CA . LEU B 1 7 ? 13.055 -23.844 34.5 1 35.28 7 LEU B CA 1
ATOM 4345 C C . LEU B 1 7 ? 13.922 -22.766 33.844 1 35.28 7 LEU B C 1
ATOM 4347 O O . LEU B 1 7 ? 14.039 -21.656 34.344 1 35.28 7 LEU B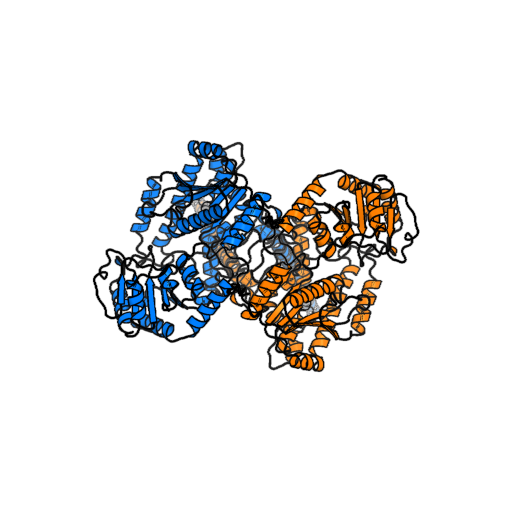 O 1
ATOM 4351 N N . SER B 1 8 ? 15.07 -23.172 33.25 1 34.78 8 SER B N 1
ATOM 4352 C CA . SER B 1 8 ? 15.781 -22.266 32.375 1 34.78 8 SER B CA 1
ATOM 4353 C C . SER B 1 8 ? 14.836 -21.609 31.375 1 34.78 8 SER B C 1
ATOM 4355 O O . SER B 1 8 ? 14.211 -22.281 30.562 1 34.78 8 SER B O 1
ATOM 4357 N N . LEU B 1 9 ? 14.18 -20.609 31.766 1 35.66 9 LEU B N 1
ATOM 4358 C CA . LEU B 1 9 ? 13.656 -19.641 30.812 1 35.66 9 LEU B CA 1
ATOM 4359 C C . LEU B 1 9 ? 14.664 -19.359 29.703 1 35.66 9 LEU B C 1
ATOM 4361 O O . LEU B 1 9 ? 15.695 -18.719 29.922 1 35.66 9 LEU B O 1
ATOM 4365 N N . TYR B 1 10 ? 14.914 -20.281 28.844 1 33.56 10 TYR B N 1
ATOM 4366 C CA . TYR B 1 10 ? 15.555 -19.938 27.578 1 33.56 10 TYR B CA 1
ATOM 4367 C C . TYR B 1 10 ? 14.922 -18.672 26.969 1 33.56 10 TYR B C 1
ATOM 4369 O O . TYR B 1 10 ? 13.82 -18.734 26.422 1 33.56 10 TYR B O 1
ATOM 4377 N N . SER B 1 11 ? 15 -17.578 27.625 1 35.5 11 SER B N 1
ATOM 4378 C CA . SER B 1 11 ? 14.906 -16.359 26.844 1 35.5 11 SER B CA 1
ATOM 4379 C C . SER B 1 11 ? 15.688 -16.469 25.547 1 35.5 11 SER B C 1
ATOM 4381 O O . SER B 1 11 ? 16.891 -16.719 25.562 1 35.5 11 SER B O 1
ATOM 4383 N N . THR B 1 12 ? 15.242 -17.141 24.625 1 36.78 12 THR B N 1
ATOM 4384 C CA . THR B 1 12 ? 15.852 -16.891 23.328 1 36.78 12 THR B CA 1
ATOM 4385 C C . THR B 1 12 ? 16.344 -15.453 23.234 1 36.78 12 THR B C 1
ATOM 4387 O O . THR B 1 12 ? 15.539 -14.516 23.156 1 36.78 12 THR B O 1
ATOM 4390 N N . PHE B 1 13 ? 17.375 -15.109 23.938 1 38.78 13 PHE B N 1
ATOM 4391 C CA . PHE B 1 13 ? 18.188 -13.945 23.625 1 38.78 13 PHE B CA 1
ATOM 4392 C C . PHE B 1 13 ? 18.328 -13.766 22.125 1 38.78 13 PHE B C 1
ATOM 4394 O O . PHE B 1 13 ? 19.078 -14.484 21.469 1 38.78 13 PHE B O 1
ATOM 4401 N N . PHE B 1 14 ? 17.297 -13.609 21.391 1 42.28 14 PHE B N 1
ATOM 4402 C CA . PHE B 1 14 ? 17.609 -13.016 20.094 1 42.28 14 PHE B CA 1
ATOM 4403 C C . PHE B 1 14 ? 18.75 -12.008 20.219 1 42.28 14 PHE B C 1
ATOM 4405 O O . PHE B 1 14 ? 18.625 -11.008 20.922 1 42.28 14 PHE B O 1
ATOM 4412 N N . LEU B 1 15 ? 19.922 -12.422 20.375 1 45.72 15 LEU B N 1
ATOM 4413 C CA . LEU B 1 15 ? 21.062 -11.531 20.219 1 45.72 15 LEU B CA 1
ATOM 4414 C C . LEU B 1 15 ? 20.734 -10.375 19.297 1 45.72 15 LEU B C 1
ATOM 4416 O O . LEU B 1 15 ? 20.672 -10.547 18.078 1 45.72 15 LEU B O 1
ATOM 4420 N N . CYS B 1 16 ? 19.812 -9.617 19.578 1 60.06 16 CYS B N 1
ATOM 4421 C CA . CYS B 1 16 ? 19.547 -8.375 18.859 1 60.06 16 CYS B CA 1
ATOM 4422 C C . CYS B 1 16 ? 20.828 -7.602 18.609 1 60.06 16 CYS B C 1
ATOM 4424 O O . CYS B 1 16 ? 21.547 -7.258 19.562 1 60.06 16 CYS B O 1
ATOM 4426 N N . ASN B 1 17 ? 21.5 -7.781 17.391 1 76.56 17 ASN B N 1
ATOM 4427 C CA . ASN B 1 17 ? 22.656 -7 16.969 1 76.56 17 ASN B CA 1
ATOM 4428 C C . ASN B 1 17 ? 22.438 -5.508 17.203 1 76.56 17 ASN B C 1
ATOM 4430 O O . ASN B 1 17 ? 21.469 -4.93 16.734 1 76.56 17 ASN B O 1
ATOM 4434 N N . THR B 1 18 ? 23.094 -4.992 18.188 1 91.69 18 THR B N 1
ATOM 4435 C CA . THR B 1 18 ? 23.078 -3.568 18.5 1 91.69 18 THR B CA 1
ATOM 4436 C C . THR B 1 18 ? 23.734 -2.758 17.391 1 91.69 18 THR B C 1
ATOM 4438 O O . THR B 1 18 ? 24.859 -3.039 16.984 1 91.69 18 THR B O 1
ATOM 4441 N N . TYR B 1 19 ? 22.969 -1.919 16.797 1 96.56 19 TYR B N 1
ATOM 4442 C CA . TYR B 1 19 ? 23.484 -1.024 15.758 1 96.56 19 TYR B CA 1
ATOM 4443 C C . TYR B 1 19 ? 23.812 0.349 16.344 1 96.56 19 TYR B C 1
ATOM 4445 O O . TYR B 1 19 ? 23.141 0.808 17.266 1 96.56 19 TYR B O 1
ATOM 4453 N N . LYS B 1 20 ? 24.844 0.92 15.906 1 98.25 20 LYS B N 1
ATOM 4454 C CA . LYS B 1 20 ? 25.094 2.346 16.094 1 98.25 20 LYS B CA 1
ATOM 4455 C C . LYS B 1 20 ? 24.406 3.172 15.008 1 98.25 20 LYS B C 1
ATOM 4457 O O . LYS B 1 20 ? 24.766 3.072 13.828 1 98.25 20 LYS B O 1
ATOM 4462 N N . ILE B 1 21 ? 23.406 4.012 15.391 1 98.75 21 ILE B N 1
ATOM 4463 C CA . ILE B 1 21 ? 22.547 4.648 14.406 1 98.75 21 ILE B CA 1
ATOM 4464 C C . ILE B 1 21 ? 22.688 6.168 14.492 1 98.75 21 ILE B C 1
ATOM 4466 O O . ILE B 1 21 ? 22.625 6.742 15.578 1 98.75 21 ILE B O 1
ATOM 4470 N N . LEU B 1 22 ? 22.969 6.805 13.367 1 98.88 22 LEU B N 1
ATOM 4471 C CA . LEU B 1 22 ? 23 8.258 13.25 1 98.88 22 LEU B CA 1
ATOM 4472 C C . LEU B 1 22 ? 21.625 8.789 12.852 1 98.88 22 LEU B C 1
ATOM 4474 O O . LEU B 1 22 ? 21.047 8.344 11.859 1 98.88 22 LEU B O 1
ATOM 4478 N N . VAL B 1 23 ? 21.062 9.711 13.602 1 98.81 23 VAL B N 1
ATOM 4479 C CA . VAL B 1 23 ? 19.812 10.367 13.258 1 98.81 23 VAL B CA 1
ATOM 4480 C C . VAL B 1 23 ? 20.047 11.852 13.023 1 98.81 23 VAL B C 1
ATOM 4482 O O . VAL B 1 23 ? 20.531 12.562 13.906 1 98.81 23 VAL B O 1
ATOM 4485 N N . LEU B 1 24 ? 19.781 12.305 11.812 1 98.5 24 LEU B N 1
ATOM 4486 C CA . LEU B 1 24 ? 19.906 13.719 11.484 1 98.5 24 LEU B CA 1
ATOM 4487 C C . LEU B 1 24 ? 18.625 14.477 11.836 1 98.5 24 LEU B C 1
ATOM 4489 O O . LEU B 1 24 ? 17.547 14.148 11.352 1 98.5 24 LEU B O 1
ATOM 4493 N N . ASN B 1 25 ? 18.734 15.516 12.672 1 97.69 25 ASN B N 1
ATOM 4494 C CA . ASN B 1 25 ? 17.578 16.25 13.156 1 97.69 25 ASN B CA 1
ATOM 4495 C C . ASN B 1 25 ? 17.797 17.766 13.078 1 97.69 25 ASN B C 1
ATOM 4497 O O . ASN B 1 25 ? 18.047 18.422 14.094 1 97.69 25 ASN B O 1
ATOM 4501 N N . PRO B 1 26 ? 17.625 18.359 11.867 1 95.81 26 PRO B N 1
ATOM 4502 C CA . PRO B 1 26 ? 17.75 19.812 11.742 1 95.81 26 PRO B CA 1
ATOM 4503 C C . PRO B 1 26 ? 16.594 20.562 12.406 1 95.81 26 PRO B C 1
ATOM 4505 O O . PRO B 1 26 ? 15.43 20.172 12.242 1 95.81 26 PRO B O 1
ATOM 4508 N N . LYS B 1 27 ? 16.875 21.688 13.109 1 93.44 27 LYS B N 1
ATOM 4509 C CA . LYS B 1 27 ? 15.883 22.391 13.914 1 93.44 27 LYS B CA 1
ATOM 4510 C C . LYS B 1 27 ? 15.219 23.516 13.125 1 93.44 27 LYS B C 1
ATOM 4512 O O . LYS B 1 27 ? 15.258 24.672 13.531 1 93.44 27 LYS B O 1
ATOM 4517 N N . PHE B 1 28 ? 14.508 23.109 12.125 1 88.69 28 PHE B N 1
ATOM 4518 C CA . PHE B 1 28 ? 13.875 24.156 11.312 1 88.69 28 PHE B CA 1
ATOM 4519 C C . PHE B 1 28 ? 12.414 24.328 11.711 1 88.69 28 PHE B C 1
ATOM 4521 O O . PHE B 1 28 ? 11.812 25.359 11.43 1 88.69 28 PHE B O 1
ATOM 4528 N N . ALA B 1 29 ? 11.836 23.328 12.344 1 87.62 29 ALA B N 1
ATOM 4529 C CA . ALA B 1 29 ? 10.445 23.391 12.797 1 87.62 29 ALA B CA 1
ATOM 4530 C C . ALA B 1 29 ? 10.211 22.484 13.992 1 87.62 29 ALA B C 1
ATOM 4532 O O . ALA B 1 29 ? 10.688 21.344 14.016 1 87.62 29 ALA B O 1
ATOM 4533 N N . PHE B 1 30 ? 9.445 22.984 14.906 1 86.81 30 PHE B N 1
ATOM 4534 C CA . PHE B 1 30 ? 9.234 22.297 16.188 1 86.81 30 PHE B CA 1
ATOM 4535 C C . PHE B 1 30 ? 8.672 20.906 15.969 1 86.81 30 PHE B C 1
ATOM 4537 O O . PHE B 1 30 ? 9.195 19.922 16.516 1 86.81 30 PHE B O 1
ATOM 4544 N N . SER B 1 31 ? 7.57 20.766 15.234 1 89.12 31 SER B N 1
ATOM 4545 C CA . SER B 1 31 ? 6.875 19.484 15.047 1 89.12 31 SER B CA 1
ATOM 4546 C C . SER B 1 31 ? 7.781 18.453 14.383 1 89.12 31 SER B C 1
ATOM 4548 O O . SER B 1 31 ? 7.727 17.266 14.703 1 89.12 31 SER B O 1
ATOM 4550 N N . HIS B 1 32 ? 8.625 18.859 13.445 1 93.31 32 HIS B N 1
ATOM 4551 C CA . HIS B 1 32 ? 9.57 17.953 12.781 1 93.31 32 HIS B CA 1
ATOM 4552 C C . HIS B 1 32 ? 10.633 17.453 13.75 1 93.31 32 HIS B C 1
ATOM 4554 O O . HIS B 1 32 ? 10.922 16.25 13.789 1 93.31 32 HIS B O 1
ATOM 4560 N N . VAL B 1 33 ? 11.125 18.422 14.555 1 94.69 33 VAL B N 1
ATOM 4561 C CA . VAL B 1 33 ? 12.156 18.078 15.523 1 94.69 33 VAL B CA 1
ATOM 4562 C C . VAL B 1 33 ? 11.609 17.062 16.531 1 94.69 33 VAL B C 1
ATOM 4564 O O . VAL B 1 33 ? 12.281 16.094 16.875 1 94.69 33 VAL B O 1
ATOM 4567 N N . GLN B 1 34 ? 10.398 17.312 16.953 1 93.31 34 GLN B N 1
ATOM 4568 C CA . GLN B 1 34 ? 9.75 16.422 17.906 1 93.31 34 GLN B CA 1
ATOM 4569 C C . GLN B 1 34 ? 9.57 15.031 17.328 1 93.31 34 GLN B C 1
ATOM 4571 O O . GLN B 1 34 ? 9.836 14.031 18 1 93.31 34 GLN B O 1
ATOM 4576 N N . PHE B 1 35 ? 9.102 14.922 16.172 1 96.31 35 PHE B N 1
ATOM 4577 C CA . PHE B 1 35 ? 8.867 13.641 15.516 1 96.31 35 PHE B CA 1
ATOM 4578 C C . PHE B 1 35 ? 10.164 12.859 15.352 1 96.31 35 PHE B C 1
ATOM 4580 O O . PHE B 1 35 ? 10.242 11.68 15.703 1 96.31 35 PHE B O 1
ATOM 4587 N N . VAL B 1 36 ? 11.172 13.523 14.789 1 98.19 36 VAL B N 1
ATOM 4588 C CA . VAL B 1 36 ? 12.461 12.875 14.555 1 98.19 36 VAL B CA 1
ATOM 4589 C C . VAL B 1 36 ? 13.047 12.406 15.883 1 98.19 36 VAL B C 1
ATOM 4591 O O . VAL B 1 36 ? 13.578 11.297 15.977 1 98.19 36 VAL B O 1
ATOM 4594 N N . GLY B 1 37 ? 12.93 13.258 16.891 1 97.88 37 GLY B N 1
ATOM 4595 C CA . GLY B 1 37 ? 13.414 12.891 18.219 1 97.88 37 GLY B CA 1
ATOM 4596 C C . GLY B 1 37 ? 12.719 11.664 18.781 1 97.88 37 GLY B C 1
ATOM 4597 O O . GLY B 1 37 ? 13.367 10.812 19.406 1 97.88 37 GLY B O 1
ATOM 4598 N N . LYS B 1 38 ? 11.422 11.578 18.578 1 97 38 LYS B N 1
ATOM 4599 C CA . LYS B 1 38 ? 10.672 10.422 19.062 1 97 38 LYS B CA 1
ATOM 4600 C C . LYS B 1 38 ? 11.086 9.148 18.344 1 97 38 LYS B C 1
ATOM 4602 O O . LYS B 1 38 ? 11.133 8.07 18.938 1 97 38 LYS B O 1
ATOM 4607 N N . VAL B 1 39 ? 11.336 9.227 17.047 1 98.56 39 VAL B N 1
ATOM 4608 C CA . VAL B 1 39 ? 11.852 8.094 16.281 1 98.56 39 VAL B CA 1
ATOM 4609 C C . VAL B 1 39 ? 13.203 7.66 16.859 1 98.56 39 VAL B C 1
ATOM 4611 O O . VAL B 1 39 ? 13.43 6.473 17.094 1 98.56 39 VAL B O 1
ATOM 4614 N N . ALA B 1 40 ? 14.094 8.656 17.109 1 98.62 40 ALA B N 1
ATOM 4615 C CA . ALA B 1 40 ? 15.398 8.367 17.703 1 98.62 40 ALA B CA 1
ATOM 4616 C C . ALA B 1 40 ? 15.25 7.656 19.047 1 98.62 40 ALA B C 1
ATOM 4618 O O . ALA B 1 40 ? 15.953 6.68 19.312 1 98.62 40 ALA B O 1
ATOM 4619 N N . GLU B 1 41 ? 14.359 8.148 19.828 1 97.69 41 GLU B N 1
ATOM 4620 C CA . GLU B 1 41 ? 14.094 7.559 21.141 1 97.69 41 GLU B CA 1
ATOM 4621 C C . GLU B 1 41 ? 13.633 6.109 21 1 97.69 41 GLU B C 1
ATOM 4623 O O . GLU B 1 41 ? 14.094 5.234 21.734 1 97.69 41 GLU B O 1
ATOM 4628 N N . THR B 1 42 ? 12.703 5.859 20.109 1 98.06 42 THR B N 1
ATOM 4629 C CA . THR B 1 42 ? 12.164 4.52 19.891 1 98.06 42 THR B CA 1
ATOM 4630 C C . THR B 1 42 ? 13.266 3.564 19.422 1 98.06 42 THR B C 1
ATOM 4632 O O . THR B 1 42 ? 13.305 2.406 19.844 1 98.06 42 THR B O 1
ATOM 4635 N N . LEU B 1 43 ? 14.133 4.043 18.547 1 98.38 43 LEU B N 1
ATOM 4636 C CA . LEU B 1 43 ? 15.258 3.23 18.094 1 98.38 43 LEU B CA 1
ATOM 4637 C C . LEU B 1 43 ? 16.172 2.861 19.266 1 98.38 43 LEU B C 1
ATOM 4639 O O . LEU B 1 43 ? 16.656 1.732 19.328 1 98.38 43 LEU B O 1
ATOM 4643 N N . ALA B 1 44 ? 16.406 3.811 20.172 1 98.06 44 ALA B N 1
ATOM 4644 C CA . ALA B 1 44 ? 17.219 3.549 21.359 1 98.06 44 ALA B CA 1
ATOM 4645 C C . ALA B 1 44 ? 16.547 2.539 22.281 1 98.06 44 ALA B C 1
ATOM 4647 O O . ALA B 1 44 ? 17.203 1.646 22.812 1 98.06 44 ALA B O 1
ATOM 4648 N N . GLU B 1 45 ? 15.242 2.732 22.453 1 96 45 GLU B N 1
ATOM 4649 C CA . GLU B 1 45 ? 14.469 1.793 23.25 1 96 45 GLU B CA 1
ATOM 4650 C C . GLU B 1 45 ? 14.539 0.382 22.672 1 96 45 GLU B C 1
ATOM 4652 O O . GLU B 1 45 ? 14.414 -0.601 23.406 1 96 45 GLU B O 1
ATOM 4657 N N . GLY B 1 46 ? 14.734 0.329 21.391 1 95.94 46 GLY B N 1
ATOM 4658 C CA . GLY B 1 46 ? 14.852 -0.955 20.719 1 95.94 46 GLY B CA 1
ATOM 4659 C C . GLY B 1 46 ? 16.219 -1.593 20.891 1 95.94 46 GLY B C 1
ATOM 4660 O O . GLY B 1 46 ? 16.5 -2.635 20.297 1 95.94 46 GLY B O 1
ATOM 4661 N N . GLY B 1 47 ? 17.125 -0.999 21.609 1 95.81 47 GLY B N 1
ATOM 4662 C CA . GLY B 1 47 ? 18.391 -1.607 21.953 1 95.81 47 GLY B CA 1
ATOM 4663 C C . GLY B 1 47 ? 19.547 -1.087 21.109 1 95.81 47 GLY B C 1
ATOM 4664 O O . GLY B 1 47 ? 20.656 -1.634 21.156 1 95.81 47 GLY B O 1
ATOM 4665 N N . ASN B 1 48 ? 19.344 -0.046 20.359 1 97.69 48 ASN B N 1
ATOM 4666 C CA . ASN B 1 48 ? 20.406 0.512 19.531 1 97.69 48 ASN B CA 1
ATOM 4667 C C . ASN B 1 48 ? 21.125 1.662 20.219 1 97.69 48 ASN B C 1
ATOM 4669 O O . ASN B 1 48 ? 20.578 2.27 21.141 1 97.69 48 ASN B O 1
ATOM 4673 N N . GLU B 1 49 ? 22.375 1.867 19.859 1 97.94 49 GLU B N 1
ATOM 4674 C CA . GLU B 1 49 ? 23.062 3.102 20.219 1 97.94 49 GLU B CA 1
ATOM 4675 C C . GLU B 1 49 ? 22.75 4.219 19.219 1 97.94 49 GLU B C 1
ATOM 4677 O O . GLU B 1 49 ? 23.156 4.168 18.062 1 97.94 49 GLU B O 1
ATOM 4682 N N . VAL B 1 50 ? 22.062 5.207 19.703 1 98.56 50 VAL B N 1
ATOM 4683 C CA . VAL B 1 50 ? 21.578 6.234 18.797 1 98.56 50 VAL B CA 1
ATOM 4684 C C . VAL B 1 50 ? 22.266 7.559 19.078 1 98.56 50 VAL B C 1
ATOM 4686 O O . VAL B 1 50 ? 22.359 7.984 20.234 1 98.56 50 VAL B O 1
ATOM 4689 N N . VAL B 1 51 ? 22.812 8.172 18.062 1 98.44 51 VAL B N 1
ATOM 4690 C CA . VAL B 1 51 ? 23.391 9.508 18.125 1 98.44 51 VAL B CA 1
ATOM 4691 C C . VAL B 1 51 ? 22.594 10.453 17.234 1 98.44 51 VAL B C 1
ATOM 4693 O O . VAL B 1 51 ? 22.453 10.203 16.031 1 98.44 51 VAL B O 1
ATOM 4696 N N . GLN B 1 52 ? 22.094 11.477 17.812 1 98.25 52 GLN B N 1
ATOM 4697 C CA . GLN B 1 52 ? 21.375 12.492 17.062 1 98.25 52 GLN B CA 1
ATOM 4698 C C . GLN B 1 52 ? 22.281 13.656 16.703 1 98.25 52 GLN B C 1
ATOM 4700 O O . GLN B 1 52 ? 22.906 14.266 17.578 1 98.25 52 GLN B O 1
ATOM 4705 N N . LEU B 1 53 ? 22.469 13.844 15.422 1 98.19 53 LEU B N 1
ATOM 4706 C CA . LEU B 1 53 ? 23.109 15.062 14.953 1 98.19 53 LEU B CA 1
ATOM 4707 C C . LEU B 1 53 ? 22.109 16.188 14.812 1 98.19 53 LEU B C 1
ATOM 4709 O O . LEU B 1 53 ? 21.328 16.219 13.859 1 98.19 53 LEU B O 1
ATOM 4713 N N . VAL B 1 54 ? 22.156 17.125 15.75 1 97.44 54 VAL B N 1
ATOM 4714 C CA . VAL B 1 54 ? 21.203 18.234 15.828 1 97.44 54 VAL B CA 1
ATOM 4715 C C . VAL B 1 54 ? 21.797 19.469 15.18 1 97.44 54 VAL B C 1
ATOM 4717 O O . VAL B 1 54 ? 22.781 20.031 15.672 1 97.44 54 VAL B O 1
ATOM 4720 N N . VAL B 1 55 ? 21.188 19.875 14.07 1 96.62 55 VAL B N 1
ATOM 4721 C CA . VAL B 1 55 ? 21.656 21.078 13.383 1 96.62 55 VAL B CA 1
ATOM 4722 C C . VAL B 1 55 ? 20.875 22.297 13.875 1 96.62 55 VAL B C 1
ATOM 4724 O O . VAL B 1 55 ? 19.672 22.422 13.625 1 96.62 55 VAL B O 1
ATOM 4727 N N . GLU B 1 56 ? 21.578 23.188 14.484 1 94.44 56 GLU B N 1
ATOM 4728 C CA . GLU B 1 56 ? 20.938 24.391 15 1 94.44 56 GLU B CA 1
ATOM 4729 C C . GLU B 1 56 ? 20.562 25.344 13.875 1 94.44 56 GLU B C 1
ATOM 4731 O O . GLU B 1 56 ? 21.406 25.734 13.078 1 94.44 56 GLU B O 1
ATOM 4736 N N . MET B 1 57 ? 19.312 25.625 13.797 1 92.56 57 MET B N 1
ATOM 4737 C CA . MET B 1 57 ? 18.844 26.484 12.719 1 92.56 57 MET B CA 1
ATOM 4738 C C . MET B 1 57 ? 17.938 27.594 13.258 1 92.56 57 MET B C 1
ATOM 4740 O O . MET B 1 57 ? 17.984 28.734 12.773 1 92.56 57 MET B O 1
ATOM 4744 N N . ASN B 1 58 ? 17.078 27.25 14.141 1 88.56 58 ASN B N 1
ATOM 4745 C CA . ASN B 1 58 ? 16.141 28.172 14.75 1 88.56 58 ASN B CA 1
ATOM 4746 C C . ASN B 1 58 ? 16.297 28.203 16.266 1 88.56 58 ASN B C 1
ATOM 4748 O O . ASN B 1 58 ? 15.859 27.281 16.969 1 88.56 58 ASN B O 1
ATOM 4752 N N . PRO B 1 59 ? 16.781 29.281 16.797 1 87.19 59 PRO B N 1
ATOM 4753 C CA . PRO B 1 59 ? 17.047 29.359 18.234 1 87.19 59 PRO B CA 1
ATOM 4754 C C . PRO B 1 59 ? 15.758 29.312 19.062 1 87.19 59 PRO B C 1
ATOM 4756 O O . PRO B 1 59 ? 15.812 29.031 20.266 1 87.19 59 PRO B O 1
ATOM 4759 N N . SER B 1 60 ? 14.656 29.562 18.469 1 83.56 60 SER B N 1
ATOM 4760 C CA . SER B 1 60 ? 13.391 29.547 19.188 1 83.56 60 SER B CA 1
ATOM 4761 C C . SER B 1 60 ? 12.977 28.125 19.531 1 83.56 60 SER B C 1
ATOM 4763 O O . SER B 1 60 ? 12.133 27.906 20.406 1 83.56 60 SER B O 1
ATOM 4765 N N . ILE B 1 61 ? 13.539 27.203 18.828 1 89.38 61 ILE B N 1
ATOM 4766 C CA . ILE B 1 61 ? 13.258 25.797 19.125 1 89.38 61 ILE B CA 1
ATOM 4767 C C . ILE B 1 61 ? 14.242 25.281 20.172 1 89.38 61 ILE B C 1
ATOM 4769 O O . ILE B 1 61 ? 15.391 24.984 19.844 1 89.38 61 ILE B O 1
ATOM 4773 N N . LYS B 1 62 ? 13.734 25.094 21.312 1 87.94 62 LYS B N 1
ATOM 4774 C CA . LYS B 1 62 ? 14.609 24.781 22.438 1 87.94 62 LYS B CA 1
ATOM 4775 C C . LYS B 1 62 ? 14.711 23.266 22.672 1 87.94 62 LYS B C 1
ATOM 4777 O O . LYS B 1 62 ? 15.625 22.797 23.344 1 87.94 62 LYS B O 1
ATOM 4782 N N . ILE B 1 63 ? 13.852 22.516 22.047 1 89.56 63 ILE B N 1
ATOM 4783 C CA . ILE B 1 63 ? 13.828 21.078 22.281 1 89.56 63 ILE B CA 1
ATOM 4784 C C . ILE B 1 63 ? 14.648 20.359 21.219 1 89.56 63 ILE B C 1
ATOM 4786 O O . ILE B 1 63 ? 14.938 20.938 20.156 1 89.56 63 ILE B O 1
ATOM 4790 N N . ASN B 1 64 ? 15.023 19.141 21.547 1 93.69 64 ASN B N 1
ATOM 4791 C CA . ASN B 1 64 ? 15.719 18.297 20.594 1 93.69 64 ASN B CA 1
ATOM 4792 C C . ASN B 1 64 ? 14.891 17.062 20.219 1 93.69 64 ASN B C 1
ATOM 4794 O O . ASN B 1 64 ? 15.375 16.172 19.531 1 93.69 64 ASN B O 1
ATOM 4798 N N . GLY B 1 65 ? 13.648 17.031 20.734 1 91.38 65 GLY B N 1
ATOM 4799 C CA . GLY B 1 65 ? 12.758 15.914 20.484 1 91.38 65 GLY B CA 1
ATOM 4800 C C . GLY B 1 65 ? 12.914 14.781 21.469 1 91.38 65 GLY B C 1
ATOM 4801 O O . GLY B 1 65 ? 11.977 14.016 21.703 1 91.38 65 GLY B O 1
ATOM 4802 N N . THR B 1 66 ? 14.117 14.602 21.984 1 91.88 66 THR B N 1
ATOM 4803 C CA . THR B 1 66 ? 14.375 13.609 23.016 1 91.88 66 THR B CA 1
ATOM 4804 C C . THR B 1 66 ? 15.641 13.945 23.797 1 91.88 66 THR B C 1
ATOM 4806 O O . THR B 1 66 ? 16.547 14.602 23.266 1 91.88 66 THR B O 1
ATOM 4809 N N . GLU B 1 67 ? 15.625 13.531 25.062 1 88.88 67 GLU B N 1
ATOM 4810 C CA . GLU B 1 67 ? 16.828 13.648 25.875 1 88.88 67 GLU B CA 1
ATOM 4811 C C . GLU B 1 67 ? 17.375 12.281 26.25 1 88.88 67 GLU B C 1
ATOM 4813 O O . GLU B 1 67 ? 18.312 12.18 27.047 1 88.88 67 GLU B O 1
ATOM 4818 N N . LYS B 1 68 ? 16.875 11.328 25.656 1 92.88 68 LYS B N 1
ATOM 4819 C CA . LYS B 1 68 ? 17.234 9.961 26.031 1 92.88 68 LYS B CA 1
ATOM 4820 C C . LYS B 1 68 ? 18.359 9.422 25.156 1 92.88 68 LYS B C 1
ATOM 4822 O O . LYS B 1 68 ? 18.891 8.336 25.406 1 92.88 68 LYS B O 1
ATOM 4827 N N . VAL B 1 69 ? 18.703 10.18 24.125 1 96.88 69 VAL B N 1
ATOM 4828 C CA . VAL B 1 69 ? 19.781 9.742 23.25 1 96.88 69 VAL B CA 1
ATOM 4829 C C . VAL B 1 69 ? 20.906 10.773 23.25 1 96.88 69 VAL B C 1
ATOM 4831 O O . VAL B 1 69 ? 20.734 11.883 23.766 1 96.88 69 VAL B O 1
ATOM 4834 N N . LYS B 1 70 ? 22.094 10.359 22.797 1 97.12 70 LYS B N 1
ATOM 4835 C CA . LYS B 1 70 ? 23.219 11.273 22.688 1 97.12 70 LYS B CA 1
ATOM 4836 C C . LYS B 1 70 ? 22.984 12.32 21.594 1 97.12 70 LYS B C 1
ATOM 4838 O O . LYS B 1 70 ? 22.75 11.969 20.438 1 97.12 70 LYS B O 1
ATOM 4843 N N . ASN B 1 71 ? 23.047 13.539 22 1 97.19 71 ASN B N 1
ATOM 4844 C CA . ASN B 1 71 ? 22.922 14.633 21.047 1 97.19 71 ASN B CA 1
ATOM 4845 C C . ASN B 1 71 ? 24.266 15.258 20.719 1 97.19 71 ASN B C 1
ATOM 4847 O O . ASN B 1 71 ? 25.047 15.562 21.625 1 97.19 71 ASN B O 1
ATOM 4851 N N . VAL B 1 72 ? 24.594 15.32 19.5 1 97.31 72 VAL B N 1
ATOM 4852 C CA . VAL B 1 72 ? 25.734 16.078 18.984 1 97.31 72 VAL B CA 1
ATOM 4853 C C . VAL B 1 72 ? 25.234 17.312 18.25 1 97.31 72 VAL B C 1
ATOM 4855 O O . VAL B 1 72 ? 24.453 17.219 17.297 1 97.31 72 VAL B O 1
ATOM 4858 N N . PHE B 1 73 ? 25.734 18.453 18.656 1 96.75 73 PHE B N 1
ATOM 4859 C CA . PHE B 1 73 ? 25.203 19.703 18.125 1 96.75 73 PHE B CA 1
ATOM 4860 C C . PHE B 1 73 ? 26.109 20.25 17.031 1 96.75 73 PHE B C 1
ATOM 4862 O O . PHE B 1 73 ? 27.344 20.25 17.172 1 96.75 73 PHE B O 1
ATOM 4869 N N . TYR B 1 74 ? 25.531 20.547 15.938 1 96.62 74 TYR B N 1
ATOM 4870 C CA . TYR B 1 74 ? 26.188 21.234 14.828 1 96.62 74 TYR B CA 1
ATOM 4871 C C . TYR B 1 74 ? 25.75 22.703 14.758 1 96.62 74 TYR B C 1
ATOM 4873 O O . TYR B 1 74 ? 24.562 22.984 14.602 1 96.62 74 TYR B O 1
ATOM 4881 N N . PRO B 1 75 ? 26.641 23.609 14.836 1 94.12 75 PRO B N 1
ATOM 4882 C CA . PRO B 1 75 ? 26.281 25.031 14.914 1 94.12 75 PRO B CA 1
ATOM 4883 C C . PRO B 1 75 ? 25.547 25.516 13.664 1 94.12 75 PRO B C 1
ATOM 4885 O O . PRO B 1 75 ? 25.891 25.109 12.547 1 94.12 75 PRO B O 1
ATOM 4888 N N . GLY B 1 76 ? 24.641 26.406 13.898 1 91.25 76 GLY B N 1
ATOM 4889 C CA . GLY B 1 76 ? 23.875 26.969 12.797 1 91.25 76 GLY B CA 1
ATOM 4890 C C . GLY B 1 76 ? 24.625 28.062 12.055 1 91.25 76 GLY B C 1
ATOM 4891 O O . GLY B 1 76 ? 25.578 28.625 12.586 1 91.25 76 GLY B O 1
ATOM 4892 N N . MET B 1 77 ? 24.188 28.234 10.82 1 92.38 77 MET B N 1
ATOM 4893 C CA . MET B 1 77 ? 24.688 29.359 10.031 1 92.38 77 MET B CA 1
ATOM 4894 C C . MET B 1 77 ? 23.922 30.641 10.367 1 92.38 77 MET B C 1
ATOM 4896 O O . MET B 1 77 ? 22.688 30.625 10.438 1 92.38 77 MET B O 1
ATOM 4900 N N . GLU B 1 78 ? 24.641 31.688 10.445 1 92 78 GLU B N 1
ATOM 4901 C CA . GLU B 1 78 ? 24.031 32.969 10.797 1 92 78 GLU B CA 1
ATOM 4902 C C . GLU B 1 78 ? 22.953 33.344 9.781 1 92 78 GLU B C 1
ATOM 4904 O O . GLU B 1 78 ? 21.891 33.844 10.156 1 92 78 GLU B O 1
ATOM 4909 N N . SER B 1 79 ? 23.281 33.156 8.57 1 91.12 79 SER B N 1
ATOM 4910 C CA . SER B 1 79 ? 22.344 33.531 7.516 1 91.12 79 SER B CA 1
ATOM 4911 C C . SER B 1 79 ? 21.062 32.719 7.617 1 91.12 79 SER B C 1
ATOM 4913 O O . SER B 1 79 ? 19.969 33.281 7.402 1 91.12 79 SER B O 1
ATOM 4915 N N . VAL B 1 80 ? 21.203 31.453 7.922 1 90.81 80 VAL B N 1
ATOM 4916 C CA . VAL B 1 80 ? 20.062 30.562 8.078 1 90.81 80 VAL B CA 1
ATOM 4917 C C . VAL B 1 80 ? 19.234 31 9.281 1 90.81 80 VAL B C 1
ATOM 4919 O O . VAL B 1 80 ? 18 31.094 9.203 1 90.81 80 VAL B O 1
ATOM 4922 N N . ILE B 1 81 ? 19.859 31.281 10.352 1 91.12 81 ILE B N 1
ATOM 4923 C CA . ILE B 1 81 ? 19.188 31.703 11.586 1 91.12 81 ILE B CA 1
ATOM 4924 C C . ILE B 1 81 ? 18.422 33 11.352 1 91.12 81 ILE B C 1
ATOM 4926 O O . ILE B 1 81 ? 17.25 33.094 11.711 1 91.12 81 ILE B O 1
ATOM 4930 N N . LYS B 1 82 ? 19.078 33.938 10.703 1 91.19 82 LYS B N 1
ATOM 4931 C CA . LYS B 1 82 ? 18.453 35.25 10.43 1 91.19 82 LYS B CA 1
ATOM 4932 C C . LYS B 1 82 ? 17.25 35.094 9.516 1 91.19 82 LYS B C 1
ATOM 4934 O O . LYS B 1 82 ? 16.219 35.75 9.711 1 91.19 82 LYS B O 1
ATOM 4939 N N . ARG B 1 83 ? 17.359 34.219 8.555 1 90.56 83 ARG B N 1
ATOM 4940 C CA . ARG B 1 83 ? 16.266 34.031 7.602 1 90.56 83 ARG B CA 1
ATOM 4941 C C . ARG B 1 83 ? 15.031 33.469 8.297 1 90.56 83 ARG B C 1
ATOM 4943 O O . ARG B 1 83 ? 13.922 33.969 8.109 1 90.56 83 ARG B O 1
ATOM 4950 N N . LEU B 1 84 ? 15.203 32.438 9.117 1 86.88 84 LEU B N 1
ATOM 4951 C CA . LEU B 1 84 ? 14.078 31.828 9.805 1 86.88 84 LEU B CA 1
ATOM 4952 C C . LEU B 1 84 ? 13.461 32.781 10.828 1 86.88 84 LEU B C 1
ATOM 4954 O O . LEU B 1 84 ? 12.242 32.812 10.984 1 86.88 84 LEU B O 1
ATOM 4958 N N . GLN B 1 85 ? 14.281 33.5 11.492 1 82.94 85 GLN B N 1
ATOM 4959 C CA . GLN B 1 85 ? 13.789 34.469 12.461 1 82.94 85 GLN B CA 1
ATOM 4960 C C . GLN B 1 85 ? 12.984 35.562 11.781 1 82.94 85 GLN B C 1
ATOM 4962 O O . GLN B 1 85 ? 11.914 35.969 12.258 1 82.94 85 GLN B O 1
ATOM 4967 N N . ASN B 1 86 ? 13.5 36.031 10.688 1 80.06 86 ASN B N 1
ATOM 4968 C CA . ASN B 1 86 ? 12.844 37.125 9.969 1 80.06 86 ASN B CA 1
ATOM 4969 C C . ASN B 1 86 ? 11.531 36.656 9.336 1 80.06 86 ASN B C 1
ATOM 4971 O O . ASN B 1 86 ? 10.539 37.406 9.359 1 80.06 86 ASN B O 1
ATOM 4975 N N . SER B 1 87 ? 11.586 35.562 8.789 1 75.56 87 SER B N 1
ATOM 4976 C CA . SER B 1 87 ? 10.398 35.031 8.125 1 75.56 87 SER B CA 1
ATOM 4977 C C . SER B 1 87 ? 9.273 34.781 9.133 1 75.56 87 SER B C 1
ATOM 4979 O O . SER B 1 87 ? 8.109 35.062 8.852 1 75.56 87 SER B O 1
ATOM 4981 N N . GLY B 1 88 ? 9.539 34.312 10.227 1 69.06 88 GLY B N 1
ATOM 4982 C CA . GLY B 1 88 ? 8.555 34.094 11.273 1 69.06 88 GLY B CA 1
ATOM 4983 C C . GLY B 1 88 ? 7.969 35.344 11.844 1 69.06 88 GLY B C 1
ATOM 4984 O O . GLY B 1 88 ? 6.762 35.438 12.062 1 69.06 88 GLY B O 1
ATOM 4985 N N . LYS B 1 89 ? 8.82 36.25 11.977 1 66.06 89 LYS B N 1
ATOM 4986 C CA . LYS B 1 89 ? 8.398 37.531 12.555 1 66.06 89 LYS B CA 1
ATOM 4987 C C . LYS B 1 89 ? 7.48 38.281 11.594 1 66.06 89 LYS B C 1
ATOM 4989 O O . LYS B 1 89 ? 6.57 39 12.023 1 66.06 89 LYS B O 1
ATOM 4994 N N . HIS B 1 90 ? 7.66 37.969 10.453 1 63.84 90 HIS B N 1
ATOM 4995 C CA . HIS B 1 90 ? 6.969 38.812 9.477 1 63.84 90 HIS B CA 1
ATOM 4996 C C . HIS B 1 90 ? 5.629 38.188 9.078 1 63.84 90 HIS B C 1
ATOM 4998 O O . HIS B 1 90 ? 4.766 38.875 8.523 1 63.84 90 HIS B O 1
ATOM 5004 N N . LEU B 1 91 ? 5.574 37 9.453 1 72.94 91 LEU B N 1
ATOM 5005 C CA . LEU B 1 91 ? 4.309 36.406 9.031 1 72.94 91 LEU B CA 1
ATOM 5006 C C . LEU B 1 91 ? 3.246 36.562 10.117 1 72.94 91 LEU B C 1
ATOM 5008 O O . LEU B 1 91 ? 3.408 36.062 11.234 1 72.94 91 LEU B O 1
ATOM 5012 N N . ASN B 1 92 ? 2.25 37.406 9.789 1 83.5 92 ASN B N 1
ATOM 5013 C CA . ASN B 1 92 ? 1.018 37.438 10.57 1 83.5 92 ASN B CA 1
ATOM 5014 C C . ASN B 1 92 ? -0.067 36.562 9.922 1 83.5 92 ASN B C 1
ATOM 5016 O O . ASN B 1 92 ? -0.737 37.031 8.984 1 83.5 92 ASN B O 1
ATOM 5020 N N . VAL B 1 93 ? -0.288 35.438 10.477 1 88.94 93 VAL B N 1
ATOM 5021 C CA . VAL B 1 93 ? -1.151 34.438 9.844 1 88.94 93 VAL B CA 1
ATOM 5022 C C . VAL B 1 93 ? -2.611 34.875 9.977 1 88.94 93 VAL B C 1
ATOM 5024 O O . VAL B 1 93 ? -3.48 34.344 9.273 1 88.94 93 VAL B O 1
ATOM 5027 N N . TRP B 1 94 ? -2.912 35.812 10.852 1 91.62 94 TRP B N 1
ATOM 5028 C CA . TRP B 1 94 ? -4.27 36.344 10.953 1 91.62 94 TRP B CA 1
ATOM 5029 C C . TRP B 1 94 ? -4.617 37.188 9.742 1 91.62 94 TRP B C 1
ATOM 5031 O O . TRP B 1 94 ? -5.777 37.281 9.344 1 91.62 94 TRP B O 1
ATOM 5041 N N . ASP B 1 95 ? -3.553 37.75 9.148 1 88.75 95 ASP B N 1
ATOM 5042 C CA . ASP B 1 95 ? -3.791 38.719 8.062 1 88.75 95 ASP B CA 1
ATOM 5043 C C . ASP B 1 95 ? -3.465 38.094 6.711 1 88.75 95 ASP B C 1
ATOM 5045 O O . ASP B 1 95 ? -3.768 38.656 5.664 1 88.75 95 ASP B O 1
ATOM 5049 N N . SER B 1 96 ? -2.889 36.969 6.727 1 88.25 96 SER B N 1
ATOM 5050 C CA . SER B 1 96 ? -2.523 36.312 5.461 1 88.25 96 SER B CA 1
ATOM 5051 C C . SER B 1 96 ? -3.527 35.25 5.074 1 88.25 96 SER B C 1
ATOM 5053 O O . SER B 1 96 ? -4.219 34.688 5.938 1 88.25 96 SER B O 1
ATOM 5055 N N . GLU B 1 97 ? -3.605 35.062 3.707 1 87.56 97 GLU B N 1
ATOM 5056 C CA . GLU B 1 97 ? -4.539 34.062 3.184 1 87.56 97 GLU B CA 1
ATOM 5057 C C . GLU B 1 97 ? -3.795 32.875 2.602 1 87.56 97 GLU B C 1
ATOM 5059 O O . GLU B 1 97 ? -2.609 32.969 2.275 1 87.56 97 GLU B O 1
ATOM 5064 N N . GLN B 1 98 ? -4.547 31.781 2.57 1 86.56 98 GLN B N 1
ATOM 5065 C CA . GLN B 1 98 ? -3.967 30.609 1.941 1 86.56 98 GLN B CA 1
ATOM 5066 C C . GLN B 1 98 ? -3.463 30.922 0.536 1 86.56 98 GLN B C 1
ATOM 5068 O O . GLN B 1 98 ? -4.188 31.5 -0.272 1 86.56 98 GLN B O 1
ATOM 5073 N N . GLY B 1 99 ? -2.268 30.562 0.313 1 81.69 99 GLY B N 1
ATOM 5074 C CA . GLY B 1 99 ? -1.713 30.766 -1.016 1 81.69 99 GLY B CA 1
ATOM 5075 C C . GLY B 1 99 ? -1.18 32.188 -1.229 1 81.69 99 GLY B C 1
ATOM 5076 O O . GLY B 1 99 ? -0.67 32.5 -2.305 1 81.69 99 GLY B O 1
ATOM 5077 N N . SER B 1 100 ? -1.257 33.031 -0.236 1 85.44 100 SER B N 1
ATOM 5078 C CA . SER B 1 100 ? -0.737 34.375 -0.359 1 85.44 100 SER B CA 1
ATOM 5079 C C . SER B 1 100 ? 0.777 34.375 -0.535 1 85.44 100 SER B C 1
ATOM 5081 O O . SER B 1 100 ? 1.439 33.375 -0.249 1 85.44 100 SER B O 1
ATOM 5083 N N . ILE B 1 101 ? 1.243 35.438 -1.016 1 84.81 101 ILE B N 1
ATOM 5084 C CA . ILE B 1 101 ? 2.672 35.594 -1.262 1 84.81 101 ILE B CA 1
ATOM 5085 C C . ILE B 1 101 ? 3.438 35.5 0.055 1 84.81 101 ILE B C 1
ATOM 5087 O O . ILE B 1 101 ? 4.551 34.969 0.091 1 84.81 101 ILE B O 1
ATOM 5091 N N . GLU B 1 102 ? 2.82 35.969 1.078 1 84.81 102 GLU B N 1
ATOM 5092 C CA . GLU B 1 102 ? 3.467 35.938 2.387 1 84.81 102 GLU B CA 1
ATOM 5093 C C . GLU B 1 102 ? 3.662 34.5 2.85 1 84.81 102 GLU B C 1
ATOM 5095 O O . GLU B 1 102 ? 4.734 34.125 3.336 1 84.81 102 GLU B O 1
ATOM 5100 N N . GLN B 1 103 ? 2.697 33.75 2.689 1 85.31 103 GLN B N 1
ATOM 5101 C CA . GLN B 1 103 ? 2.787 32.344 3.096 1 85.31 103 GLN B CA 1
ATOM 5102 C C . GLN B 1 103 ? 3.74 31.578 2.191 1 85.31 103 GLN B C 1
ATOM 5104 O O . GLN B 1 103 ? 4.5 30.734 2.662 1 85.31 103 GLN B O 1
ATOM 5109 N N . LEU B 1 104 ? 3.68 31.891 0.958 1 83.31 104 LEU B N 1
ATOM 5110 C CA . LEU B 1 104 ? 4.586 31.25 0.013 1 83.31 104 LEU B CA 1
ATOM 5111 C C . LEU B 1 104 ? 6.039 31.578 0.34 1 83.31 104 LEU B C 1
ATOM 5113 O O . LEU B 1 104 ? 6.918 30.719 0.228 1 83.31 104 LEU B O 1
ATOM 5117 N N . ASN B 1 105 ? 6.234 32.812 0.714 1 83.12 105 ASN B N 1
ATOM 5118 C CA . ASN B 1 105 ? 7.578 33.25 1.08 1 83.12 105 ASN B CA 1
ATOM 5119 C C . ASN B 1 105 ? 8.102 32.5 2.297 1 83.12 105 ASN B C 1
ATOM 5121 O O . ASN B 1 105 ? 9.297 32.188 2.391 1 83.12 105 ASN B O 1
ATOM 5125 N N . LEU B 1 106 ? 7.273 32.219 3.207 1 82.44 106 LEU B N 1
ATOM 5126 C CA . LEU B 1 106 ? 7.684 31.453 4.371 1 82.44 106 LEU B CA 1
ATOM 5127 C C . LEU B 1 106 ? 8.141 30.047 3.961 1 82.44 106 LEU B C 1
ATOM 5129 O O . LEU B 1 106 ? 9.18 29.578 4.426 1 82.44 106 LEU B O 1
ATOM 5133 N N . VAL B 1 107 ? 7.383 29.422 3.129 1 79.06 107 VAL B N 1
ATOM 5134 C CA . VAL B 1 107 ? 7.711 28.078 2.658 1 79.06 107 VAL B CA 1
ATOM 5135 C C . VAL B 1 107 ? 9.031 28.109 1.888 1 79.06 107 VAL B C 1
ATOM 5137 O O . VAL B 1 107 ? 9.883 27.234 2.068 1 79.06 107 VAL B O 1
ATOM 5140 N N . MET B 1 108 ? 9.188 29.125 1.093 1 81.88 108 MET B N 1
ATOM 5141 C CA . MET B 1 108 ? 10.414 29.266 0.315 1 81.88 108 MET B CA 1
ATOM 5142 C C . MET B 1 108 ? 11.617 29.484 1.229 1 81.88 108 MET B C 1
ATOM 5144 O O . MET B 1 108 ? 12.711 29 0.952 1 81.88 108 MET B O 1
ATOM 5148 N N . ASP B 1 109 ? 11.414 30.234 2.281 1 85.06 109 ASP B N 1
ATOM 5149 C CA . ASP B 1 109 ? 12.484 30.453 3.252 1 85.06 109 ASP B CA 1
ATOM 5150 C C . ASP B 1 109 ? 12.914 29.141 3.908 1 85.06 109 ASP B C 1
ATOM 5152 O O . ASP B 1 109 ? 14.102 28.922 4.145 1 85.06 109 ASP B O 1
ATOM 5156 N N . ILE B 1 110 ? 11.961 28.328 4.207 1 83 110 ILE B N 1
ATOM 5157 C CA . ILE B 1 110 ? 12.266 27.031 4.801 1 83 110 ILE B CA 1
ATOM 5158 C C . ILE B 1 110 ? 13.047 26.172 3.807 1 83 110 ILE B C 1
ATOM 5160 O O . ILE B 1 110 ? 14.055 25.562 4.168 1 83 110 ILE B O 1
ATOM 5164 N N . ILE B 1 111 ? 12.633 26.188 2.594 1 82.62 111 ILE B N 1
ATOM 5165 C CA . ILE B 1 111 ? 13.289 25.406 1.552 1 82.62 111 ILE B CA 1
ATOM 5166 C C . ILE B 1 111 ? 14.719 25.891 1.363 1 82.62 111 ILE B C 1
ATOM 5168 O O . ILE B 1 111 ? 15.656 25.078 1.313 1 82.62 111 ILE B O 1
ATOM 5172 N N . GLU B 1 112 ? 14.883 27.219 1.301 1 84.94 112 GLU B N 1
ATOM 5173 C CA . GLU B 1 112 ? 16.203 27.812 1.121 1 84.94 112 GLU B CA 1
ATOM 5174 C C . GLU B 1 112 ? 17.109 27.531 2.316 1 84.94 112 GLU B C 1
ATOM 5176 O O . GLU B 1 112 ? 18.312 27.297 2.152 1 84.94 112 GLU B O 1
ATOM 5181 N N . THR B 1 113 ? 16.562 27.594 3.434 1 87.69 113 THR B N 1
ATOM 5182 C CA . THR B 1 113 ? 17.312 27.297 4.645 1 87.69 113 THR B CA 1
ATOM 5183 C C . THR B 1 113 ? 17.812 25.859 4.629 1 87.69 113 THR B C 1
ATOM 5185 O O . THR B 1 113 ? 18.953 25.594 5.004 1 87.69 113 THR B O 1
ATOM 5188 N N . ASN B 1 114 ? 17 24.953 4.277 1 86.19 114 ASN B N 1
ATOM 5189 C CA . ASN B 1 114 ? 17.406 23.562 4.191 1 86.19 114 ASN B CA 1
ATOM 5190 C C . ASN B 1 114 ? 18.484 23.359 3.131 1 86.19 114 ASN B C 1
ATOM 5192 O O . ASN B 1 114 ? 19.391 22.547 3.311 1 86.19 114 ASN B O 1
ATOM 5196 N N . ARG B 1 115 ? 18.328 24.078 2.15 1 86.38 115 ARG B N 1
ATOM 5197 C CA . ARG B 1 115 ? 19.328 24 1.081 1 86.38 115 ARG B CA 1
ATOM 5198 C C . ARG B 1 115 ? 20.688 24.5 1.563 1 86.38 115 ARG B C 1
ATOM 5200 O O . ARG B 1 115 ? 21.703 23.859 1.303 1 86.38 115 ARG B O 1
ATOM 5207 N N . ASP B 1 116 ? 20.672 25.656 2.16 1 91 116 ASP B N 1
ATOM 5208 C CA . ASP B 1 116 ? 21.922 26.219 2.676 1 91 116 ASP B CA 1
ATOM 5209 C C . ASP B 1 116 ? 22.562 25.281 3.693 1 91 116 ASP B C 1
ATOM 5211 O O . ASP B 1 116 ? 23.781 25.109 3.703 1 91 116 ASP B O 1
ATOM 5215 N N . THR B 1 117 ? 21.75 24.75 4.484 1 92.31 117 THR B N 1
ATOM 5216 C CA . THR B 1 117 ? 22.234 23.797 5.473 1 92.31 117 THR B CA 1
ATOM 5217 C C . THR B 1 117 ? 22.859 22.578 4.789 1 92.31 117 THR B C 1
ATOM 5219 O O . THR B 1 117 ? 23.938 22.125 5.168 1 92.31 117 THR B O 1
ATOM 5222 N N . GLY B 1 118 ? 22.203 22 3.818 1 93.88 118 GLY B N 1
ATOM 5223 C CA . GLY B 1 118 ? 22.734 20.875 3.061 1 93.88 118 GLY B CA 1
ATOM 5224 C C . GLY B 1 118 ? 24.062 21.172 2.402 1 93.88 118 GLY B C 1
ATOM 5225 O O . GLY B 1 118 ? 24.984 20.359 2.451 1 93.88 118 GLY B O 1
ATOM 5226 N N . THR B 1 119 ? 24.125 22.375 1.808 1 93.19 119 THR B N 1
ATOM 5227 C CA . THR B 1 119 ? 25.359 22.797 1.163 1 93.19 119 THR B CA 1
ATOM 5228 C C . THR B 1 119 ? 26.5 22.844 2.17 1 93.19 119 THR B C 1
ATOM 5230 O O . THR B 1 119 ? 27.594 22.328 1.906 1 93.19 119 THR B O 1
ATOM 5233 N N . ARG B 1 120 ? 26.234 23.438 3.252 1 95.06 120 ARG B N 1
ATOM 5234 C CA . ARG B 1 120 ? 27.266 23.547 4.281 1 95.06 120 ARG B CA 1
ATOM 5235 C C . ARG B 1 120 ? 27.734 22.172 4.746 1 95.06 120 ARG B C 1
ATOM 5237 O O . ARG B 1 120 ? 28.938 21.922 4.879 1 95.06 120 ARG B O 1
ATOM 5244 N N . LEU B 1 121 ? 26.828 21.312 5.023 1 96.5 121 LEU B N 1
ATOM 5245 C CA . LEU B 1 121 ? 27.172 19.969 5.504 1 96.5 121 LEU B CA 1
ATOM 5246 C C . LEU B 1 121 ? 27.969 19.203 4.461 1 96.5 121 LEU B C 1
ATOM 5248 O O . LEU B 1 121 ? 28.875 18.453 4.809 1 96.5 121 LEU B O 1
ATOM 5252 N N . ILE B 1 122 ? 27.625 19.375 3.162 1 96.69 122 ILE B N 1
ATOM 5253 C CA . ILE B 1 122 ? 28.312 18.672 2.076 1 96.69 122 ILE B CA 1
ATOM 5254 C C . ILE B 1 122 ? 29.766 19.109 2.033 1 96.69 122 ILE B C 1
ATOM 5256 O O . ILE B 1 122 ? 30.672 18.266 1.877 1 96.69 122 ILE B O 1
ATOM 5260 N N . TYR B 1 123 ? 30.062 20.375 2.279 1 96.44 123 TYR B N 1
ATOM 5261 C CA . TYR B 1 123 ? 31.406 20.906 2.137 1 96.44 123 TYR B CA 1
ATOM 5262 C C . TYR B 1 123 ? 32.188 20.812 3.453 1 96.44 123 TYR B C 1
ATOM 5264 O O . TYR B 1 123 ? 33.375 21.125 3.508 1 96.44 123 TYR B O 1
ATOM 5272 N N . ASP B 1 124 ? 31.531 20.438 4.543 1 97.12 124 ASP B N 1
ATOM 5273 C CA . ASP B 1 124 ? 32.219 20.297 5.828 1 97.12 124 ASP B CA 1
ATOM 5274 C C . ASP B 1 124 ? 32.938 18.953 5.926 1 97.12 124 ASP B C 1
ATOM 5276 O O . ASP B 1 124 ? 32.469 18.031 6.605 1 97.12 124 ASP B O 1
ATOM 5280 N N . LYS B 1 125 ? 34.094 18.891 5.5 1 95.62 125 LYS B N 1
ATOM 5281 C CA . LYS B 1 125 ? 34.875 17.656 5.453 1 95.62 125 LYS B CA 1
ATOM 5282 C C . LYS B 1 125 ? 35.25 17.188 6.859 1 95.62 125 LYS B C 1
ATOM 5284 O O . LYS B 1 125 ? 35.375 15.992 7.105 1 95.62 125 LYS B O 1
ATOM 5289 N N . SER B 1 126 ? 35.469 18.125 7.68 1 96.62 126 SER B N 1
ATOM 5290 C CA . SER B 1 126 ? 35.812 17.766 9.055 1 96.62 126 SER B CA 1
ATOM 5291 C C . SER B 1 126 ? 34.688 16.969 9.711 1 96.62 126 SER B C 1
ATOM 5293 O O . SER B 1 126 ? 34.938 15.969 10.383 1 96.62 126 SER B O 1
ATOM 5295 N N . LEU B 1 127 ? 33.469 17.438 9.562 1 97.12 127 LEU B N 1
ATOM 5296 C CA . LEU B 1 127 ? 32.312 16.688 10.07 1 97.12 127 LEU B CA 1
ATOM 5297 C C . LEU B 1 127 ? 32.25 15.297 9.43 1 97.12 127 LEU B C 1
ATOM 5299 O O . LEU B 1 127 ? 32 14.305 10.125 1 97.12 127 LEU B O 1
ATOM 5303 N N . GLY B 1 128 ? 32.438 15.273 8.125 1 97.31 128 GLY B N 1
ATOM 5304 C CA . GLY B 1 128 ? 32.406 14 7.414 1 97.31 128 GLY B CA 1
ATOM 5305 C C . GLY B 1 128 ? 33.406 13 7.953 1 97.31 128 GLY B C 1
ATOM 5306 O O . GLY B 1 128 ? 33.094 11.836 8.172 1 97.31 128 GLY B O 1
ATOM 5307 N N . ASP B 1 129 ? 34.594 13.5 8.156 1 97.06 129 ASP B N 1
ATOM 5308 C CA . ASP B 1 129 ? 35.656 12.648 8.695 1 97.06 129 ASP B CA 1
ATOM 5309 C C . ASP B 1 129 ? 35.312 12.148 10.094 1 97.06 129 ASP B C 1
ATOM 5311 O O . ASP B 1 129 ? 35.531 10.977 10.414 1 97.06 129 ASP B O 1
ATOM 5315 N N . TRP B 1 130 ? 34.812 13.039 10.852 1 97.38 130 TRP B N 1
ATOM 5316 C CA . TRP B 1 130 ? 34.406 12.656 12.195 1 97.38 130 TRP B CA 1
ATOM 5317 C C . TRP B 1 130 ? 33.344 11.57 12.156 1 97.38 130 TRP B C 1
ATOM 5319 O O . TRP B 1 130 ? 33.375 10.602 12.914 1 97.38 130 TRP B O 1
ATOM 5329 N N . ILE B 1 131 ? 32.344 11.711 11.336 1 98.25 131 ILE B N 1
ATOM 5330 C CA . ILE B 1 131 ? 31.25 10.75 11.219 1 98.25 131 ILE B CA 1
ATOM 5331 C C . ILE B 1 131 ? 31.797 9.398 10.773 1 98.25 131 ILE B C 1
ATOM 5333 O O . ILE B 1 131 ? 31.422 8.352 11.312 1 98.25 131 ILE B O 1
ATOM 5337 N N . LYS B 1 132 ? 32.656 9.398 9.789 1 97.44 132 LYS B N 1
ATOM 5338 C CA . LYS B 1 132 ? 33.25 8.156 9.312 1 97.44 132 LYS B CA 1
ATOM 5339 C C . LYS B 1 132 ? 34 7.434 10.438 1 97.44 132 LYS B C 1
ATOM 5341 O O . LYS B 1 132 ? 33.938 6.203 10.516 1 97.44 132 LYS B O 1
ATOM 5346 N N . GLU B 1 133 ? 34.625 8.18 11.273 1 97.44 133 GLU B N 1
ATOM 5347 C CA . GLU B 1 133 ? 35.375 7.613 12.383 1 97.44 133 GLU B CA 1
ATOM 5348 C C . GLU B 1 133 ? 34.469 6.949 13.398 1 97.44 133 GLU B C 1
ATOM 5350 O O . GLU B 1 133 ? 34.875 6.027 14.109 1 97.44 133 GLU B O 1
ATOM 5355 N N . GLN B 1 134 ? 33.219 7.418 13.5 1 97.19 134 GLN B N 1
ATOM 5356 C CA . GLN B 1 134 ? 32.281 6.863 14.453 1 97.19 134 GLN B CA 1
ATOM 5357 C C . GLN B 1 134 ? 31.797 5.477 14.016 1 97.19 134 GLN B C 1
ATOM 5359 O O . GLN B 1 134 ? 31.344 4.684 14.844 1 97.19 134 GLN B O 1
ATOM 5364 N N . LYS B 1 135 ? 31.844 5.176 12.688 1 97.31 135 LYS B N 1
ATOM 5365 C CA . LYS B 1 135 ? 31.484 3.881 12.109 1 97.31 135 LYS B CA 1
ATOM 5366 C C . LYS B 1 135 ? 30.031 3.535 12.391 1 97.31 135 LYS B C 1
ATOM 5368 O O . LYS B 1 135 ? 29.719 2.453 12.898 1 97.31 135 LYS B O 1
ATOM 5373 N N . PHE B 1 136 ? 29.156 4.402 12.016 1 98.56 136 PHE B N 1
ATOM 5374 C CA . PHE B 1 136 ? 27.734 4.152 12.133 1 98.56 136 PHE B CA 1
ATOM 5375 C C . PHE B 1 136 ? 27.297 3.023 11.211 1 98.56 136 PHE B C 1
ATOM 5377 O O . PHE B 1 136 ? 27.766 2.928 10.078 1 98.56 136 PHE B O 1
ATOM 5384 N N . ASP B 1 137 ? 26.406 2.191 11.742 1 98.25 137 ASP B N 1
ATOM 5385 C CA . ASP B 1 137 ? 25.891 1.061 10.969 1 98.25 137 ASP B CA 1
ATOM 5386 C C . ASP B 1 137 ? 24.703 1.476 10.109 1 98.25 137 ASP B C 1
ATOM 5388 O O . ASP B 1 137 ? 24.391 0.822 9.109 1 98.25 137 ASP B O 1
ATOM 5392 N N . MET B 1 138 ? 24.016 2.527 10.531 1 98.69 138 MET B N 1
ATOM 5393 C CA . MET B 1 138 ? 22.766 2.965 9.93 1 98.69 138 MET B CA 1
ATOM 5394 C C . MET B 1 138 ? 22.562 4.461 10.133 1 98.69 138 MET B C 1
ATOM 5396 O O . MET B 1 138 ? 23.078 5.043 11.086 1 98.69 138 MET B O 1
ATOM 5400 N N . ALA B 1 139 ? 21.844 5.07 9.227 1 98.88 139 ALA B N 1
ATOM 5401 C CA . ALA B 1 139 ? 21.516 6.488 9.359 1 98.88 139 ALA B CA 1
ATOM 5402 C C . ALA B 1 139 ? 20.047 6.746 9.031 1 98.88 139 ALA B C 1
ATOM 5404 O O . ALA B 1 139 ? 19.469 6.055 8.195 1 98.88 139 ALA B O 1
ATOM 5405 N N . VAL B 1 140 ? 19.422 7.691 9.695 1 98.88 140 VAL B N 1
ATOM 5406 C CA . VAL B 1 140 ? 18.016 8.055 9.547 1 98.88 140 VAL B CA 1
ATOM 5407 C C . VAL B 1 140 ? 17.891 9.562 9.336 1 98.88 140 VAL B C 1
ATOM 5409 O O . VAL B 1 140 ? 18.547 10.352 10.016 1 98.88 140 VAL B O 1
ATOM 5412 N N . SER B 1 141 ? 17.094 9.953 8.383 1 98.56 141 SER B N 1
ATOM 5413 C CA . SER B 1 141 ? 16.781 11.359 8.172 1 98.56 141 SER B CA 1
ATOM 5414 C C . SER B 1 141 ? 15.391 11.539 7.582 1 98.56 141 SER B C 1
ATOM 5416 O O . SER B 1 141 ? 14.828 10.602 7.008 1 98.56 141 SER B O 1
ATOM 5418 N N . GLU B 1 142 ? 14.875 12.68 7.766 1 97.19 142 GLU B N 1
ATOM 5419 C CA . GLU B 1 142 ? 13.664 13.031 7.035 1 97.19 142 GLU B CA 1
ATOM 5420 C C . GLU B 1 142 ? 13.938 13.195 5.543 1 97.19 142 GLU B C 1
ATOM 5422 O O . GLU B 1 142 ? 14.984 13.719 5.156 1 97.19 142 GLU B O 1
ATOM 5427 N N . ASN B 1 143 ? 13.008 12.75 4.766 1 93.62 143 ASN B N 1
ATOM 5428 C CA . ASN B 1 143 ? 13.188 12.891 3.324 1 93.62 143 ASN B CA 1
ATOM 5429 C C . ASN B 1 143 ? 13.117 14.359 2.893 1 93.62 143 ASN B C 1
ATOM 5431 O O . ASN B 1 143 ? 13.547 14.703 1.793 1 93.62 143 ASN B O 1
ATOM 5435 N N . PHE B 1 144 ? 12.641 15.195 3.791 1 88.5 144 PHE B N 1
ATOM 5436 C CA . PHE B 1 144 ? 12.672 16.641 3.555 1 88.5 144 PHE B CA 1
ATOM 5437 C C . PHE B 1 144 ? 14.109 17.125 3.365 1 88.5 144 PHE B C 1
ATOM 5439 O O . PHE B 1 144 ? 14.359 18.062 2.619 1 88.5 144 PHE B O 1
ATOM 5446 N N . ASN B 1 145 ? 15 16.469 4.035 1 92.31 145 ASN B N 1
ATOM 5447 C CA . ASN B 1 145 ? 16.438 16.719 3.906 1 92.31 145 ASN B CA 1
ATOM 5448 C C . ASN B 1 145 ? 17.062 15.805 2.859 1 92.31 145 ASN B C 1
ATOM 5450 O O . ASN B 1 145 ? 17.953 15.008 3.178 1 92.31 145 ASN B O 1
ATOM 5454 N N . ILE B 1 146 ? 16.797 16.016 1.671 1 91.12 146 ILE B N 1
ATOM 5455 C CA . ILE B 1 146 ? 17.156 15.078 0.613 1 91.12 146 ILE B CA 1
ATOM 5456 C C . ILE B 1 146 ? 18.672 14.969 0.51 1 91.12 146 ILE B C 1
ATOM 5458 O O . ILE B 1 146 ? 19.203 13.914 0.156 1 91.12 146 ILE B O 1
ATOM 5462 N N . TYR B 1 147 ? 19.438 16.062 0.819 1 94.06 147 TYR B N 1
ATOM 5463 C CA . TYR B 1 147 ? 20.906 16.078 0.769 1 94.06 147 TYR B CA 1
ATOM 5464 C C . TYR B 1 147 ? 21.484 15.031 1.709 1 94.06 147 TYR B C 1
ATOM 5466 O O . TYR B 1 147 ? 22.609 14.539 1.488 1 94.06 147 TYR B O 1
ATOM 5474 N N . ALA B 1 148 ? 20.734 14.703 2.768 1 97.12 148 ALA B N 1
ATOM 5475 C CA . ALA B 1 148 ? 21.234 13.805 3.807 1 97.12 148 ALA B CA 1
ATOM 5476 C C . ALA B 1 148 ? 21.562 12.43 3.234 1 97.12 148 ALA B C 1
ATOM 5478 O O . ALA B 1 148 ? 22.547 11.805 3.639 1 97.12 148 ALA B O 1
ATOM 5479 N N . PHE B 1 149 ? 20.812 12 2.334 1 97.62 149 PHE B N 1
ATOM 5480 C CA . PHE B 1 149 ? 20.969 10.641 1.827 1 97.62 149 PHE B CA 1
ATOM 5481 C C . PHE B 1 149 ? 22.219 10.531 0.946 1 97.62 149 PHE B C 1
ATOM 5483 O O . PHE B 1 149 ? 22.891 9.5 0.934 1 97.62 149 PHE B O 1
ATOM 5490 N N . GLY B 1 150 ? 22.5 11.594 0.187 1 97.19 150 GLY B N 1
ATOM 5491 C CA . GLY B 1 150 ? 23.797 11.641 -0.473 1 97.19 150 GLY B CA 1
ATOM 5492 C C . GLY B 1 150 ? 24.953 11.672 0.498 1 97.19 150 GLY B C 1
ATOM 5493 O O . GLY B 1 150 ? 25.969 11.008 0.276 1 97.19 150 GLY B O 1
ATOM 5494 N N . LEU B 1 151 ? 24.828 12.438 1.541 1 98 151 LEU B N 1
ATOM 5495 C CA . LEU B 1 151 ? 25.859 12.547 2.564 1 98 151 LEU B CA 1
ATOM 5496 C C . LEU B 1 151 ? 26.094 11.203 3.246 1 98 151 LEU B C 1
ATOM 5498 O O . LEU B 1 151 ? 27.234 10.836 3.533 1 98 151 LEU B O 1
ATOM 5502 N N . PHE B 1 152 ? 24.984 10.484 3.584 1 98.56 152 PHE B N 1
ATOM 5503 C CA . PHE B 1 152 ? 25.141 9.18 4.215 1 98.56 152 PHE B CA 1
ATOM 5504 C C . PHE B 1 152 ? 26.016 8.273 3.369 1 98.56 152 PHE B C 1
ATOM 5506 O O . PHE B 1 152 ? 26.891 7.57 3.898 1 98.56 152 PHE B O 1
ATOM 5513 N N . LYS B 1 153 ? 25.734 8.297 2.043 1 97.75 153 LYS B N 1
ATOM 5514 C CA . LYS B 1 153 ? 26.578 7.531 1.133 1 97.75 153 LYS B CA 1
ATOM 5515 C C . LYS B 1 153 ? 28.031 8.016 1.181 1 97.75 153 LYS B C 1
ATOM 5517 O O . LYS B 1 153 ? 28.953 7.215 1.24 1 97.75 153 LYS B O 1
ATOM 5522 N N . ALA B 1 154 ? 28.234 9.328 1.124 1 97.69 154 ALA B N 1
ATOM 5523 C CA . ALA B 1 154 ? 29.562 9.93 1.193 1 97.69 154 ALA B CA 1
ATOM 5524 C C . ALA B 1 154 ? 30.281 9.531 2.479 1 97.69 154 ALA B C 1
ATOM 5526 O O . ALA B 1 154 ? 31.5 9.367 2.492 1 97.69 154 ALA B O 1
ATOM 5527 N N . TRP B 1 155 ? 29.562 9.383 3.545 1 98.12 155 TRP B N 1
ATOM 5528 C CA . TRP B 1 155 ? 30.094 9.102 4.871 1 98.12 155 TRP B CA 1
ATOM 5529 C C . TRP B 1 155 ? 30.219 7.594 5.098 1 98.12 155 TRP B C 1
ATOM 5531 O O . TRP B 1 155 ? 30.469 7.148 6.219 1 98.12 155 TRP B O 1
ATOM 5541 N N . ASP B 1 156 ? 29.938 6.75 4.117 1 97.19 156 ASP B N 1
ATOM 5542 C CA . ASP B 1 156 ? 30.109 5.301 4.09 1 97.19 156 ASP B CA 1
ATOM 5543 C C . ASP B 1 156 ? 29.094 4.605 4.996 1 97.19 156 ASP B C 1
ATOM 5545 O O . ASP B 1 156 ? 29.438 3.648 5.695 1 97.19 156 ASP B O 1
ATOM 5549 N N . ILE B 1 157 ? 27.938 5.137 5.039 1 98.12 157 ILE B N 1
ATOM 5550 C CA . ILE B 1 157 ? 26.828 4.484 5.719 1 98.12 157 ILE B CA 1
ATOM 5551 C C . ILE B 1 157 ? 25.859 3.916 4.684 1 98.12 157 ILE B C 1
ATOM 5553 O O . ILE B 1 157 ? 25.109 4.66 4.051 1 98.12 157 ILE B O 1
ATOM 5557 N N . ASP B 1 158 ? 25.734 2.662 4.605 1 94 158 ASP B N 1
ATOM 5558 C CA . ASP B 1 158 ? 25.047 2.045 3.477 1 94 158 ASP B CA 1
ATOM 5559 C C . ASP B 1 158 ? 23.594 1.715 3.824 1 94 158 ASP B C 1
ATOM 5561 O O . ASP B 1 158 ? 22.75 1.62 2.938 1 94 158 ASP B O 1
ATOM 5565 N N . THR B 1 159 ? 23.297 1.474 5.078 1 98.25 159 THR B N 1
ATOM 5566 C CA . THR B 1 159 ? 21.906 1.219 5.484 1 98.25 159 THR B CA 1
ATOM 5567 C C . THR B 1 159 ? 21.234 2.508 5.949 1 98.25 159 THR B C 1
ATOM 5569 O O . THR B 1 159 ? 21.641 3.094 6.957 1 98.25 159 THR B O 1
ATOM 5572 N N . THR B 1 160 ? 20.266 2.936 5.184 1 98.75 160 THR B N 1
ATOM 5573 C CA . THR B 1 160 ? 19.641 4.223 5.488 1 98.75 160 THR B CA 1
ATOM 5574 C C . THR B 1 160 ? 18.125 4.094 5.555 1 98.75 160 THR B C 1
ATOM 5576 O O . THR B 1 160 ? 17.547 3.188 4.949 1 98.75 160 THR B O 1
ATOM 5579 N N . ILE B 1 161 ? 17.5 4.918 6.367 1 98.88 161 ILE B N 1
ATOM 5580 C CA . ILE B 1 161 ? 16.062 4.965 6.605 1 98.88 161 ILE B CA 1
ATOM 5581 C C . ILE B 1 161 ? 15.547 6.379 6.359 1 98.88 161 ILE B C 1
ATOM 5583 O O . ILE B 1 161 ? 16.141 7.355 6.824 1 98.88 161 ILE B O 1
ATOM 5587 N N . ALA B 1 162 ? 14.516 6.484 5.617 1 98.81 162 ALA B N 1
ATOM 5588 C CA . ALA B 1 162 ? 13.844 7.77 5.453 1 98.81 162 ALA B CA 1
ATOM 5589 C C . ALA B 1 162 ? 12.594 7.852 6.324 1 98.81 162 ALA B C 1
ATOM 5591 O O . ALA B 1 162 ? 11.859 6.871 6.457 1 98.81 162 ALA B O 1
ATOM 5592 N N . ILE B 1 163 ? 12.406 8.969 6.934 1 98.75 163 ILE B N 1
ATOM 5593 C CA . ILE B 1 163 ? 11.195 9.242 7.691 1 98.75 163 ILE B CA 1
ATOM 5594 C C . ILE B 1 163 ? 10.594 10.57 7.242 1 98.75 163 ILE B C 1
ATOM 5596 O O . ILE B 1 163 ? 11.25 11.359 6.566 1 98.75 163 ILE B O 1
ATOM 5600 N N . SER B 1 164 ? 9.328 10.758 7.543 1 97.94 164 SER B N 1
ATOM 5601 C CA . SER B 1 164 ? 8.672 12.016 7.234 1 97.94 164 SER B CA 1
ATOM 5602 C C . SER B 1 164 ? 7.68 12.406 8.328 1 97.94 164 SER B C 1
ATOM 5604 O O . SER B 1 164 ? 6.766 11.641 8.648 1 97.94 164 SER B O 1
ATOM 5606 N N . ALA B 1 165 ? 7.887 13.594 8.867 1 96.5 165 ALA B N 1
ATOM 5607 C CA . ALA B 1 165 ? 7.012 14.094 9.922 1 96.5 165 ALA B CA 1
ATOM 5608 C C . ALA B 1 165 ? 5.645 14.484 9.367 1 96.5 165 ALA B C 1
ATOM 5610 O O . ALA B 1 165 ? 4.684 14.648 10.117 1 96.5 165 ALA B O 1
ATOM 5611 N N . ILE B 1 166 ? 5.547 14.617 8.062 1 94.81 166 ILE B N 1
ATOM 5612 C CA . ILE B 1 166 ? 4.32 14.93 7.34 1 94.81 166 ILE B CA 1
ATOM 5613 C C . ILE B 1 166 ? 4.066 13.859 6.277 1 94.81 166 ILE B C 1
ATOM 5615 O O . ILE B 1 166 ? 4.891 12.969 6.074 1 94.81 166 ILE B O 1
ATOM 5619 N N . PRO B 1 167 ? 2.865 13.891 5.641 1 95.69 167 PRO B N 1
ATOM 5620 C CA . PRO B 1 167 ? 2.689 12.984 4.504 1 95.69 167 PRO B CA 1
ATOM 5621 C C . PRO B 1 167 ? 3.762 13.164 3.432 1 95.69 167 PRO B C 1
ATOM 5623 O O . PRO B 1 167 ? 4.402 14.219 3.367 1 95.69 167 PRO B O 1
ATOM 5626 N N . LEU B 1 168 ? 3.955 12.195 2.707 1 96.12 168 LEU B N 1
ATOM 5627 C CA . LEU B 1 168 ? 4.98 12.266 1.672 1 96.12 168 LEU B CA 1
ATOM 5628 C C . LEU B 1 168 ? 4.695 13.406 0.702 1 96.12 168 LEU B C 1
ATOM 5630 O O . LEU B 1 168 ? 3.609 13.477 0.124 1 96.12 168 LEU B O 1
ATOM 5634 N N . VAL B 1 169 ? 5.641 14.273 0.589 1 93.25 169 VAL B N 1
ATOM 5635 C CA . VAL B 1 169 ? 5.508 15.398 -0.333 1 93.25 169 VAL B CA 1
ATOM 5636 C C . VAL B 1 169 ? 5.234 14.883 -1.743 1 93.25 169 VAL B C 1
ATOM 5638 O O . VAL B 1 169 ? 5.871 13.93 -2.197 1 93.25 169 VAL B O 1
ATOM 5641 N N . GLU B 1 170 ? 4.324 15.484 -2.424 1 94.44 170 GLU B N 1
ATOM 5642 C CA . GLU B 1 170 ? 3.846 14.977 -3.705 1 94.44 170 GLU B CA 1
ATOM 5643 C C . GLU B 1 170 ? 4.98 14.883 -4.723 1 94.44 170 GLU B C 1
ATOM 5645 O O . GLU B 1 170 ? 5.031 13.945 -5.52 1 94.44 170 GLU B O 1
ATOM 5650 N N . THR B 1 171 ? 5.957 15.781 -4.656 1 91.75 171 THR B N 1
ATOM 5651 C CA . THR B 1 171 ? 7.023 15.797 -5.652 1 91.75 171 THR B CA 1
ATOM 5652 C C . THR B 1 171 ? 8.102 14.773 -5.301 1 91.75 171 THR B C 1
ATOM 5654 O O . THR B 1 171 ? 8.93 14.422 -6.145 1 91.75 171 THR B O 1
ATOM 5657 N N . TYR B 1 172 ? 8.141 14.297 -4.074 1 93.81 172 TYR B N 1
ATOM 5658 C CA . TYR B 1 172 ? 9.148 13.328 -3.648 1 93.81 172 TYR B CA 1
ATOM 5659 C C . TYR B 1 172 ? 8.711 11.906 -3.984 1 93.81 172 TYR B C 1
ATOM 5661 O O . TYR B 1 172 ? 9.523 10.977 -3.938 1 93.81 172 TYR B O 1
ATOM 5669 N N . ARG B 1 173 ? 7.449 11.719 -4.328 1 95.81 173 ARG B N 1
ATOM 5670 C CA . ARG B 1 173 ? 6.918 10.398 -4.656 1 95.81 173 ARG B CA 1
ATOM 5671 C C . ARG B 1 173 ? 7.742 9.734 -5.75 1 95.81 173 ARG B C 1
ATOM 5673 O O . ARG B 1 173 ? 7.926 8.516 -5.746 1 95.81 173 ARG B O 1
ATOM 5680 N N . ARG B 1 174 ? 8.289 10.539 -6.605 1 93.81 174 ARG B N 1
ATOM 5681 C CA . ARG B 1 174 ? 9.023 10.023 -7.754 1 93.81 174 ARG B CA 1
ATOM 5682 C C . ARG B 1 174 ? 10.297 9.305 -7.312 1 93.81 174 ARG B C 1
ATOM 5684 O O . ARG B 1 174 ? 10.781 8.406 -8.008 1 93.81 174 ARG B O 1
ATOM 5691 N N . TYR B 1 175 ? 10.883 9.672 -6.156 1 94.88 175 TYR B N 1
ATOM 5692 C CA . TYR B 1 175 ? 12.078 9 -5.664 1 94.88 175 TYR B CA 1
ATOM 5693 C C . TYR B 1 175 ? 11.812 7.523 -5.41 1 94.88 175 TYR B C 1
ATOM 5695 O O . TYR B 1 175 ? 12.742 6.711 -5.422 1 94.88 175 TYR B O 1
ATOM 5703 N N . TYR B 1 176 ? 10.555 7.219 -5.25 1 97.19 176 TYR B N 1
ATOM 5704 C CA . TYR B 1 176 ? 10.172 5.855 -4.898 1 97.19 176 TYR B CA 1
ATOM 5705 C C . TYR B 1 176 ? 9.367 5.207 -6.02 1 97.19 176 TYR B C 1
ATOM 5707 O O . TYR B 1 176 ? 8.664 4.219 -5.797 1 97.19 176 TYR B O 1
ATOM 5715 N N . GLY B 1 177 ? 9.344 5.832 -7.156 1 96.19 177 GLY B N 1
ATOM 5716 C CA . GLY B 1 177 ? 8.719 5.27 -8.344 1 96.19 177 GLY B CA 1
ATOM 5717 C C . GLY B 1 177 ? 7.223 5.496 -8.398 1 96.19 177 GLY B C 1
ATOM 5718 O O . GLY B 1 177 ? 6.52 4.863 -9.188 1 96.19 177 GLY B O 1
ATOM 5719 N N . MET B 1 178 ? 6.727 6.359 -7.621 1 96.62 178 MET B N 1
ATOM 5720 C CA . MET B 1 178 ? 5.285 6.578 -7.562 1 96.62 178 MET B CA 1
ATOM 5721 C C . MET B 1 178 ? 4.891 7.816 -8.359 1 96.62 178 MET B C 1
ATOM 5723 O O . MET B 1 178 ? 5.637 8.797 -8.398 1 96.62 178 MET B O 1
ATOM 5727 N N . ASP B 1 179 ? 3.713 7.699 -8.883 1 93.62 179 ASP B N 1
ATOM 5728 C CA . ASP B 1 179 ? 3.088 8.898 -9.43 1 93.62 179 ASP B CA 1
ATOM 5729 C C . ASP B 1 179 ? 2.287 9.633 -8.359 1 93.62 179 ASP B C 1
ATOM 5731 O O . ASP B 1 179 ? 2.219 9.188 -7.211 1 93.62 179 ASP B O 1
ATOM 5735 N N . TYR B 1 180 ? 1.816 10.836 -8.758 1 95.81 180 TYR B N 1
ATOM 5736 C CA . TYR B 1 180 ? 0.93 11.586 -7.875 1 95.81 180 TYR B CA 1
ATOM 5737 C C . TYR B 1 180 ? -0.484 11.641 -8.438 1 95.81 180 TYR B C 1
ATOM 5739 O O . TYR B 1 180 ? -0.723 12.273 -9.469 1 95.81 180 TYR B O 1
ATOM 5747 N N . PRO B 1 181 ? -1.398 10.938 -7.812 1 96.06 181 PRO B N 1
ATOM 5748 C CA . PRO B 1 181 ? -2.785 10.992 -8.281 1 96.06 181 PRO B CA 1
ATOM 5749 C C . PRO B 1 181 ? -3.51 12.258 -7.832 1 96.06 181 PRO B C 1
ATOM 5751 O O . PRO B 1 181 ? -4.352 12.203 -6.934 1 96.06 181 PRO B O 1
ATOM 5754 N N . ALA B 1 182 ? -3.344 13.25 -8.562 1 97.12 182 ALA B N 1
ATOM 5755 C CA . ALA B 1 182 ? -3.828 14.578 -8.203 1 97.12 182 ALA B CA 1
ATOM 5756 C C . ALA B 1 182 ? -5.352 14.648 -8.281 1 97.12 182 ALA B C 1
ATOM 5758 O O . ALA B 1 182 ? -5.965 15.586 -7.773 1 97.12 182 ALA B O 1
ATOM 5759 N N . SER B 1 183 ? -5.957 13.648 -8.891 1 97.75 183 SER B N 1
ATOM 5760 C CA . SER B 1 183 ? -7.406 13.688 -9.078 1 97.75 183 SER B CA 1
ATOM 5761 C C . SER B 1 183 ? -8.141 13.391 -7.773 1 97.75 183 SER B C 1
ATOM 5763 O O . SER B 1 183 ? -9.32 13.719 -7.629 1 97.75 183 SER B O 1
ATOM 5765 N N . PHE B 1 184 ? -7.426 12.727 -6.801 1 97.75 184 PHE B N 1
ATOM 5766 C CA . PHE B 1 184 ? -8.188 12.383 -5.613 1 97.75 184 PHE B CA 1
ATOM 5767 C C . PHE B 1 184 ? -7.312 12.43 -4.367 1 97.75 184 PHE B C 1
ATOM 5769 O O . PHE B 1 184 ? -7.766 12.109 -3.268 1 97.75 184 PHE B O 1
ATOM 5776 N N . ILE B 1 185 ? -6.043 12.75 -4.48 1 97.56 185 ILE B N 1
ATOM 5777 C CA . ILE B 1 185 ? -5.172 12.992 -3.332 1 97.56 185 ILE B CA 1
ATOM 5778 C C . ILE B 1 185 ? -4.801 14.469 -3.27 1 97.56 185 ILE B C 1
ATOM 5780 O O . ILE B 1 185 ? -4.074 14.969 -4.129 1 97.56 185 ILE B O 1
ATOM 5784 N N . PRO B 1 186 ? -5.238 15.109 -2.273 1 97.38 186 PRO B N 1
ATOM 5785 C CA . PRO B 1 186 ? -4.875 16.531 -2.166 1 97.38 186 PRO B CA 1
ATOM 5786 C C . PRO B 1 186 ? -3.398 16.734 -1.844 1 97.38 186 PRO B C 1
ATOM 5788 O O . PRO B 1 186 ? -2.812 15.961 -1.085 1 97.38 186 PRO B O 1
ATOM 5791 N N . GLY B 1 187 ? -2.885 17.75 -2.438 1 95.62 187 GLY B N 1
ATOM 5792 C CA . GLY B 1 187 ? -1.523 18.125 -2.094 1 95.62 187 GLY B CA 1
ATOM 5793 C C . GLY B 1 187 ? -1.369 18.547 -0.645 1 95.62 187 GLY B C 1
ATOM 5794 O O . GLY B 1 187 ? -2.359 18.812 0.039 1 95.62 187 GLY B O 1
ATOM 5795 N N . LEU B 1 188 ? -0.212 18.656 -0.175 1 93.25 188 LEU B N 1
ATOM 5796 C CA . LEU B 1 188 ? 0.114 18.875 1.23 1 93.25 188 LEU B CA 1
ATOM 5797 C C . LEU B 1 188 ? -0.445 20.203 1.719 1 93.25 188 LEU B C 1
ATOM 5799 O O . LEU B 1 188 ? -0.8 20.344 2.893 1 93.25 188 LEU B O 1
ATOM 5803 N N . ASN B 1 189 ? -0.49 21.188 0.869 1 91.19 189 ASN B N 1
ATOM 5804 C CA . ASN B 1 189 ? -0.92 22.516 1.296 1 91.19 189 ASN B CA 1
ATOM 5805 C C . ASN B 1 189 ? -2.297 22.875 0.737 1 91.19 189 ASN B C 1
ATOM 5807 O O . ASN B 1 189 ? -2.701 24.031 0.754 1 91.19 189 ASN B O 1
ATOM 5811 N N . MET B 1 190 ? -2.951 21.859 0.191 1 94.56 190 MET B N 1
ATOM 5812 C CA . MET B 1 190 ? -4.227 22.141 -0.466 1 94.56 190 MET B CA 1
ATOM 5813 C C . MET B 1 190 ? -5.387 21.984 0.513 1 94.56 190 MET B C 1
ATOM 5815 O O . MET B 1 190 ? -5.371 21.094 1.366 1 94.56 190 MET B O 1
ATOM 5819 N N . ASN B 1 191 ? -6.301 22.875 0.432 1 95.75 191 ASN B N 1
ATOM 5820 C CA . ASN B 1 191 ? -7.547 22.797 1.187 1 95.75 191 ASN B CA 1
ATOM 5821 C C . ASN B 1 191 ? -8.625 22.031 0.411 1 95.75 191 ASN B C 1
ATOM 5823 O O . ASN B 1 191 ? -9.656 22.609 0.051 1 95.75 191 ASN B O 1
ATOM 5827 N N . LEU B 1 192 ? -8.383 20.766 0.159 1 96.75 192 LEU B N 1
ATOM 5828 C CA . LEU B 1 192 ? -9.242 19.922 -0.657 1 96.75 192 LEU B CA 1
ATOM 5829 C C . LEU B 1 192 ? -9.445 18.562 0 1 96.75 192 LEU B C 1
ATOM 5831 O O . LEU B 1 192 ? -8.664 18.156 0.864 1 96.75 192 LEU B O 1
ATOM 5835 N N . ASN B 1 193 ? -10.531 17.922 -0.328 1 95.25 193 ASN B N 1
ATOM 5836 C CA . ASN B 1 193 ? -10.781 16.531 0.06 1 95.25 193 ASN B CA 1
ATOM 5837 C C . ASN B 1 193 ? -10.5 15.57 -1.089 1 95.25 193 ASN B C 1
ATOM 5839 O O . ASN B 1 193 ? -10.055 15.984 -2.16 1 95.25 193 ASN B O 1
ATOM 5843 N N . ASP B 1 194 ? -10.68 14.266 -0.853 1 96.19 194 ASP B N 1
ATOM 5844 C CA . ASP B 1 194 ? -10.367 13.273 -1.876 1 96.19 194 ASP B CA 1
ATOM 5845 C C . ASP B 1 194 ? -11.531 13.102 -2.852 1 96.19 194 ASP B C 1
ATOM 5847 O O . ASP B 1 194 ? -11.461 12.281 -3.766 1 96.19 194 ASP B O 1
ATOM 5851 N N . LYS B 1 195 ? -12.625 13.758 -2.637 1 96.25 195 LYS B N 1
ATOM 5852 C CA . LYS B 1 195 ? -13.719 13.914 -3.594 1 96.25 195 LYS B CA 1
ATOM 5853 C C . LYS B 1 195 ? -13.773 15.336 -4.137 1 96.25 195 LYS B C 1
ATOM 5855 O O . LYS B 1 195 ? -14.547 16.156 -3.65 1 96.25 195 LYS B O 1
ATOM 5860 N N . MET B 1 196 ? -13.078 15.57 -5.141 1 97.06 196 MET B N 1
ATOM 5861 C CA . MET B 1 196 ? -12.891 16.922 -5.652 1 97.06 196 MET B CA 1
ATOM 5862 C C . MET B 1 196 ? -13.852 17.219 -6.797 1 97.06 196 MET B C 1
ATOM 5864 O O . MET B 1 196 ? -14.164 16.328 -7.59 1 97.06 196 MET B O 1
ATOM 5868 N N . THR B 1 197 ? -14.258 18.422 -6.891 1 96.44 197 THR B N 1
ATOM 5869 C CA . THR B 1 197 ? -14.945 18.922 -8.078 1 96.44 197 THR B CA 1
ATOM 5870 C C . THR B 1 197 ? -13.961 19.109 -9.234 1 96.44 197 THR B C 1
ATOM 5872 O O . THR B 1 197 ? -12.758 18.906 -9.07 1 96.44 197 THR B O 1
ATOM 5875 N N . TYR B 1 198 ? -14.516 19.453 -10.383 1 96.88 198 TYR B N 1
ATOM 5876 C CA . TYR B 1 198 ? -13.648 19.75 -11.516 1 96.88 198 TYR B CA 1
ATOM 5877 C C . TYR B 1 198 ? -12.641 20.828 -11.164 1 96.88 198 TYR B C 1
ATOM 5879 O O . TYR B 1 198 ? -11.445 20.688 -11.422 1 96.88 198 TYR B O 1
ATOM 5887 N N . THR B 1 199 ? -13.141 21.906 -10.523 1 97.25 199 THR B N 1
ATOM 5888 C CA . THR B 1 199 ? -12.281 23.031 -10.141 1 97.25 199 THR B CA 1
ATOM 5889 C C . THR B 1 199 ? -11.258 22.578 -9.094 1 97.25 199 THR B C 1
ATOM 5891 O O . THR B 1 199 ? -10.102 23 -9.141 1 97.25 199 THR B O 1
ATOM 5894 N N . GLY B 1 200 ? -11.664 21.719 -8.172 1 97.44 200 GLY B N 1
ATOM 5895 C CA . GLY B 1 200 ? -10.742 21.188 -7.184 1 97.44 200 GLY B CA 1
ATOM 5896 C C . GLY B 1 200 ? -9.602 20.391 -7.793 1 97.44 200 GLY B C 1
ATOM 5897 O O . GLY B 1 200 ? -8.438 20.594 -7.441 1 97.44 200 GLY B O 1
ATOM 5898 N N . ARG B 1 201 ? -9.969 19.516 -8.742 1 97.88 201 ARG B N 1
ATOM 5899 C CA . ARG B 1 201 ? -8.953 18.719 -9.43 1 97.88 201 ARG B CA 1
ATOM 5900 C C . ARG B 1 201 ? -7.996 19.609 -10.211 1 97.88 201 ARG B C 1
ATOM 5902 O O . ARG B 1 201 ? -6.789 19.375 -10.219 1 97.88 201 ARG B O 1
ATOM 5909 N N . PHE B 1 202 ? -8.586 20.609 -10.836 1 97.44 202 PHE B N 1
ATOM 5910 C CA . PHE B 1 202 ? -7.77 21.531 -11.602 1 97.44 202 PHE B CA 1
ATOM 5911 C C . PHE B 1 202 ? -6.758 22.234 -10.703 1 97.44 202 PHE B C 1
ATOM 5913 O O . PHE B 1 202 ? -5.566 22.297 -11.023 1 97.44 202 PHE B O 1
ATOM 5920 N N . GLN B 1 203 ? -7.203 22.781 -9.602 1 96.56 203 GLN B N 1
ATOM 5921 C CA . GLN B 1 203 ? -6.332 23.484 -8.672 1 96.56 203 GLN B CA 1
ATOM 5922 C C . GLN B 1 203 ? -5.25 22.578 -8.117 1 96.56 203 GLN B C 1
ATOM 5924 O O . GLN B 1 203 ? -4.09 22.969 -8.008 1 96.56 203 GLN B O 1
ATOM 5929 N N . ASN B 1 204 ? -5.672 21.391 -7.785 1 97.5 204 ASN B N 1
ATOM 5930 C CA . ASN B 1 204 ? -4.734 20.422 -7.219 1 97.5 204 ASN B CA 1
ATOM 5931 C C . ASN B 1 204 ? -3.648 20.047 -8.219 1 97.5 204 ASN B C 1
ATOM 5933 O O . ASN B 1 204 ? -2.467 19.984 -7.867 1 97.5 204 ASN B O 1
ATOM 5937 N N . LEU B 1 205 ? -4.074 19.75 -9.445 1 97.38 205 LEU B N 1
ATOM 5938 C CA . LEU B 1 205 ? -3.129 19.406 -10.5 1 97.38 205 LEU B CA 1
ATOM 5939 C C . LEU B 1 205 ? -2.188 20.578 -10.789 1 97.38 205 LEU B C 1
ATOM 5941 O O . LEU B 1 205 ? -0.979 20.375 -10.938 1 97.38 205 LEU B O 1
ATOM 5945 N N . LEU B 1 206 ? -2.721 21.734 -10.898 1 94.44 206 LEU B N 1
ATOM 5946 C CA . LEU B 1 206 ? -1.919 22.922 -11.18 1 94.44 206 LEU B CA 1
ATOM 5947 C C . LEU B 1 206 ? -0.882 23.141 -10.078 1 94.44 206 LEU B C 1
ATOM 5949 O O . LEU B 1 206 ? 0.276 23.453 -10.367 1 94.44 206 LEU B O 1
ATOM 5953 N N . ASN B 1 207 ? -1.359 23.047 -8.836 1 92.94 207 ASN B N 1
ATOM 5954 C CA . ASN B 1 207 ? -0.428 23.188 -7.723 1 92.94 207 ASN B CA 1
ATOM 5955 C C . ASN B 1 207 ? 0.735 22.203 -7.84 1 92.94 207 ASN B C 1
ATOM 5957 O O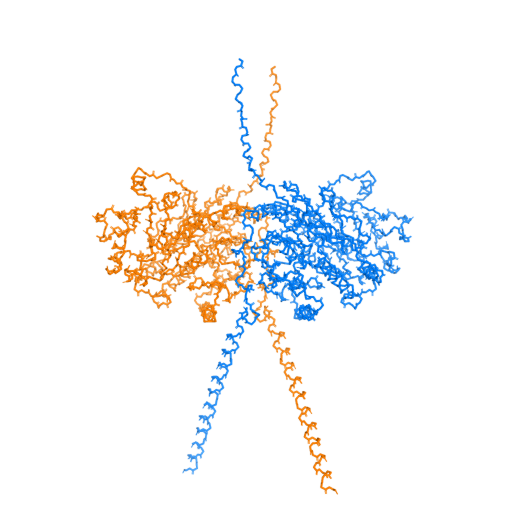 . ASN B 1 207 ? 1.891 22.578 -7.629 1 92.94 207 ASN B O 1
ATOM 5961 N N . PHE B 1 208 ? 0.459 20.984 -8.164 1 94.94 208 PHE B N 1
ATOM 5962 C CA . PHE B 1 208 ? 1.489 19.953 -8.32 1 94.94 208 PHE B CA 1
ATOM 5963 C C . PHE B 1 208 ? 2.475 20.344 -9.414 1 94.94 208 PHE B C 1
ATOM 5965 O O . PHE B 1 208 ? 3.689 20.25 -9.227 1 94.94 208 PHE B O 1
ATOM 5972 N N . ILE B 1 209 ? 1.923 20.734 -10.539 1 92.44 209 ILE B N 1
ATOM 5973 C CA . ILE B 1 209 ? 2.756 21.094 -11.68 1 92.44 209 ILE B CA 1
ATOM 5974 C C . ILE B 1 209 ? 3.656 22.266 -11.32 1 92.44 209 ILE B C 1
ATOM 5976 O O . ILE B 1 209 ? 4.859 22.25 -11.594 1 92.44 209 ILE B O 1
ATOM 5980 N N . ILE B 1 210 ? 3.139 23.25 -10.648 1 87.75 210 ILE B N 1
ATOM 5981 C CA . ILE B 1 210 ? 3.898 24.438 -10.266 1 87.75 210 ILE B CA 1
ATOM 5982 C C . ILE B 1 210 ? 5.023 24.047 -9.312 1 87.75 210 ILE B C 1
ATOM 5984 O O . ILE B 1 210 ? 6.172 24.453 -9.484 1 87.75 210 ILE B O 1
ATOM 5988 N N . MET B 1 211 ? 4.676 23.234 -8.32 1 86.69 211 MET B N 1
ATOM 5989 C CA . MET B 1 211 ? 5.684 22.797 -7.359 1 86.69 211 MET B CA 1
ATOM 5990 C C . MET B 1 211 ? 6.766 21.969 -8.039 1 86.69 211 MET B C 1
ATOM 5992 O O . MET B 1 211 ? 7.953 22.141 -7.746 1 86.69 211 MET B O 1
ATOM 5996 N N . ARG B 1 212 ? 6.344 21.125 -8.922 1 88.56 212 ARG B N 1
ATOM 5997 C CA . ARG B 1 212 ? 7.297 20.297 -9.641 1 88.56 212 ARG B CA 1
ATOM 5998 C C . ARG B 1 212 ? 8.25 21.141 -10.477 1 88.56 212 ARG B C 1
ATOM 6000 O O . ARG B 1 212 ? 9.453 20.906 -10.484 1 88.56 212 ARG B O 1
ATOM 6007 N N . VAL B 1 213 ? 7.711 22.062 -11.141 1 85.06 213 VAL B N 1
ATOM 6008 C CA . VAL B 1 213 ? 8.508 22.938 -11.992 1 85.06 213 VAL B CA 1
ATOM 6009 C C . VAL B 1 213 ? 9.438 23.797 -11.125 1 85.06 213 VAL B C 1
ATOM 6011 O O . VAL B 1 213 ? 10.617 23.953 -11.445 1 85.06 213 VAL B O 1
ATOM 6014 N N . MET B 1 214 ? 8.93 24.25 -10.023 1 79.75 214 MET B N 1
ATOM 6015 C CA . MET B 1 214 ? 9.734 25.078 -9.125 1 79.75 214 MET B CA 1
ATOM 6016 C C . MET B 1 214 ? 10.922 24.281 -8.578 1 79.75 214 MET B C 1
ATOM 6018 O O . MET B 1 214 ? 12.047 24.797 -8.555 1 79.75 214 MET B O 1
ATOM 6022 N N . PHE B 1 215 ? 10.695 23.062 -8.266 1 77.31 215 PHE B N 1
ATOM 6023 C CA . PHE B 1 215 ? 11.766 22.25 -7.676 1 77.31 215 PHE B CA 1
ATOM 6024 C C . PHE B 1 215 ? 12.711 21.75 -8.758 1 77.31 215 PHE B C 1
ATOM 6026 O O . PHE B 1 215 ? 13.906 21.562 -8.5 1 77.31 215 PHE B O 1
ATOM 6033 N N . GLU B 1 216 ? 12.172 21.5 -9.898 1 75.06 216 GLU B N 1
ATOM 6034 C CA . GLU B 1 216 ? 13.008 21.047 -11 1 75.06 216 GLU B CA 1
ATOM 6035 C C . GLU B 1 216 ? 13.922 22.156 -11.5 1 75.06 216 GLU B C 1
ATOM 6037 O O . GLU B 1 216 ? 15.078 21.891 -11.859 1 75.06 216 GLU B O 1
ATOM 6042 N N . PHE B 1 217 ? 13.445 23.312 -11.469 1 70.69 217 PHE B N 1
ATOM 6043 C CA . PHE B 1 217 ? 14.211 24.391 -12.094 1 70.69 217 PHE B CA 1
ATOM 6044 C C . PHE B 1 217 ? 14.953 25.203 -11.047 1 70.69 217 PHE B C 1
ATOM 6046 O O . PHE B 1 217 ? 15.75 26.078 -11.383 1 70.69 217 PHE B O 1
ATOM 6053 N N . ASP B 1 218 ? 14.633 24.938 -9.875 1 64.44 218 ASP B N 1
ATOM 6054 C CA . ASP B 1 218 ? 15.43 25.625 -8.867 1 64.44 218 ASP B CA 1
ATOM 6055 C C . ASP B 1 218 ? 16.859 25.078 -8.82 1 64.44 218 ASP B C 1
ATOM 6057 O O . ASP B 1 218 ? 17.094 23.984 -8.297 1 64.44 218 ASP B O 1
ATOM 6061 N N . LYS B 1 219 ? 17.781 25.688 -9.633 1 57.88 219 LYS B N 1
ATOM 6062 C CA . LYS B 1 219 ? 19.172 25.328 -9.867 1 57.88 219 LYS B CA 1
ATOM 6063 C C . LYS B 1 219 ? 20 25.484 -8.586 1 57.88 219 LYS B C 1
ATOM 6065 O O . LYS B 1 219 ? 21.203 25.188 -8.586 1 57.88 219 LYS B O 1
ATOM 6070 N N . SER B 1 220 ? 19.375 25.938 -7.594 1 57.59 220 SER B N 1
ATOM 6071 C CA . SER B 1 220 ? 20.156 26.156 -6.383 1 57.59 220 SER B CA 1
ATOM 6072 C C . SER B 1 220 ? 20.312 24.859 -5.586 1 57.59 220 SER B C 1
ATOM 6074 O O . SER B 1 220 ? 21.062 24.812 -4.605 1 57.59 220 SER B O 1
ATOM 6076 N N . TYR B 1 221 ? 19.75 23.734 -6.227 1 68.69 221 TYR B N 1
ATOM 6077 C CA . TYR B 1 221 ? 19.641 22.469 -5.52 1 68.69 221 TYR B CA 1
ATOM 6078 C C . TYR B 1 221 ? 20.531 21.406 -6.164 1 68.69 221 TYR B C 1
ATOM 6080 O O . TYR B 1 221 ? 20.188 20.219 -6.156 1 68.69 221 TYR B O 1
ATOM 6088 N N . PHE B 1 222 ? 21.672 21.844 -6.535 1 83.25 222 PHE B N 1
ATOM 6089 C CA . PHE B 1 222 ? 22.469 20.875 -7.285 1 83.25 222 PHE B CA 1
ATOM 6090 C C . PHE B 1 222 ? 23.312 20.016 -6.344 1 83.25 222 PHE B C 1
ATOM 6092 O O . PHE B 1 222 ? 24.531 19.938 -6.5 1 83.25 222 PHE B O 1
ATOM 6099 N N . TYR B 1 223 ? 22.625 19.344 -5.379 1 90.81 223 TYR B N 1
ATOM 6100 C CA . TYR B 1 223 ? 23.312 18.531 -4.371 1 90.81 223 TYR B CA 1
ATOM 6101 C C . TYR B 1 223 ? 24.172 17.469 -5.016 1 90.81 223 TYR B C 1
ATOM 6103 O O . TYR B 1 223 ? 25.281 17.188 -4.555 1 90.81 223 TYR B O 1
ATOM 6111 N N . THR B 1 224 ? 23.688 16.844 -6.074 1 92.38 224 THR B N 1
ATOM 6112 C CA . THR B 1 224 ? 24.438 15.781 -6.746 1 92.38 224 THR B CA 1
ATOM 6113 C C . THR B 1 224 ? 25.781 16.312 -7.262 1 92.38 224 THR B C 1
ATOM 6115 O O . THR B 1 224 ? 26.812 15.68 -7.055 1 92.38 224 THR B O 1
ATOM 6118 N N . GLU B 1 225 ? 25.719 17.469 -7.871 1 92.81 225 GLU B N 1
ATOM 6119 C CA . GLU B 1 225 ? 26.938 18.078 -8.383 1 92.81 225 GLU B CA 1
ATOM 6120 C C . GLU B 1 225 ? 27.891 18.453 -7.25 1 92.81 225 GLU B C 1
ATOM 6122 O O . GLU B 1 225 ? 29.094 18.203 -7.34 1 92.81 225 GLU B O 1
ATOM 6127 N N . MET B 1 226 ? 27.391 19 -6.184 1 94.25 226 MET B N 1
ATOM 6128 C CA . MET B 1 226 ? 28.203 19.391 -5.031 1 94.25 226 MET B CA 1
ATOM 6129 C C . MET B 1 226 ? 28.859 18.156 -4.398 1 94.25 226 MET B C 1
ATOM 6131 O O . MET B 1 226 ? 30.031 18.188 -4.055 1 94.25 226 MET B O 1
ATOM 6135 N N . LEU B 1 227 ? 28.062 17.125 -4.238 1 96.5 227 LEU B N 1
ATOM 6136 C CA . LEU B 1 227 ? 28.562 15.883 -3.645 1 96.5 227 LEU B CA 1
ATOM 6137 C C . LEU B 1 227 ? 29.672 15.273 -4.492 1 96.5 227 LEU B C 1
ATOM 6139 O O . LEU B 1 227 ? 30.672 14.789 -3.957 1 96.5 227 LEU B O 1
ATOM 6143 N N . ASN B 1 228 ? 29.531 15.312 -5.773 1 96.25 228 ASN B N 1
ATOM 6144 C CA . ASN B 1 228 ? 30.531 14.734 -6.66 1 96.25 228 ASN B CA 1
ATOM 6145 C C . ASN B 1 228 ? 31.766 15.617 -6.746 1 96.25 228 ASN B C 1
ATOM 6147 O O . ASN B 1 228 ? 32.844 15.133 -7.078 1 96.25 228 ASN B O 1
ATOM 6151 N N . GLU B 1 229 ? 31.609 16.906 -6.535 1 95.94 229 GLU B N 1
ATOM 6152 C CA . GLU B 1 229 ? 32.75 17.797 -6.414 1 95.94 229 GLU B CA 1
ATOM 6153 C C . GLU B 1 229 ? 33.594 17.453 -5.176 1 95.94 229 GLU B C 1
ATOM 6155 O O . GLU B 1 229 ? 34.812 17.375 -5.246 1 95.94 229 GLU B O 1
ATOM 6160 N N . VAL B 1 230 ? 32.938 17.234 -4.062 1 96.56 230 VAL B N 1
ATOM 6161 C CA . VAL B 1 230 ? 33.625 17.016 -2.785 1 96.56 230 VAL B CA 1
ATOM 6162 C C . VAL B 1 230 ? 34.062 15.555 -2.693 1 96.56 230 VAL B C 1
ATOM 6164 O O . VAL B 1 230 ? 35.125 15.266 -2.117 1 96.56 230 VAL B O 1
ATOM 6167 N N . TYR B 1 231 ? 33.25 14.68 -3.248 1 96.25 231 TYR B N 1
ATOM 6168 C CA . TYR B 1 231 ? 33.531 13.25 -3.244 1 96.25 231 TYR B CA 1
ATOM 6169 C C . TYR B 1 231 ? 33.531 12.688 -4.66 1 96.25 231 TYR B C 1
ATOM 6171 O O . TYR B 1 231 ? 32.688 11.852 -5 1 96.25 231 TYR B O 1
ATOM 6179 N N . PRO B 1 232 ? 34.438 12.938 -5.441 1 94.88 232 PRO B N 1
ATOM 6180 C CA . PRO B 1 232 ? 34.438 12.617 -6.871 1 94.88 232 PRO B CA 1
ATOM 6181 C C . PRO B 1 232 ? 34.5 11.117 -7.137 1 94.88 232 PRO B C 1
ATOM 6183 O O . PRO B 1 232 ? 34.031 10.648 -8.18 1 94.88 232 PRO B O 1
ATOM 6186 N N . ASP B 1 233 ? 34.938 10.281 -6.242 1 94 233 ASP B N 1
ATOM 6187 C CA . ASP B 1 233 ? 35.156 8.859 -6.484 1 94 233 ASP B CA 1
ATOM 6188 C C . ASP B 1 233 ? 33.875 8.055 -6.168 1 94 233 ASP B C 1
ATOM 6190 O O . ASP B 1 233 ? 33.812 6.859 -6.473 1 94 233 ASP B O 1
ATOM 6194 N N . LYS B 1 234 ? 32.844 8.617 -5.688 1 94.06 234 LYS B N 1
ATOM 6195 C CA . LYS B 1 234 ? 31.719 7.844 -5.176 1 94.06 234 LYS B CA 1
ATOM 6196 C C . LYS B 1 234 ? 30.516 7.949 -6.102 1 94.06 234 LYS B C 1
ATOM 6198 O O . LYS B 1 234 ? 29.578 7.164 -5.992 1 94.06 234 LYS B O 1
ATOM 6203 N N . ASN B 1 235 ? 30.422 8.758 -7.105 1 94.31 235 ASN B N 1
ATOM 6204 C CA . ASN B 1 235 ? 29.312 8.922 -8.031 1 94.31 235 ASN B CA 1
ATOM 6205 C C . ASN B 1 235 ? 27.969 8.953 -7.305 1 94.31 235 ASN B C 1
ATOM 6207 O O . ASN B 1 235 ? 27.094 8.141 -7.582 1 94.31 235 ASN B O 1
ATOM 6211 N N . ILE B 1 236 ? 27.766 9.969 -6.5 1 96.5 236 ILE B N 1
ATOM 6212 C CA . ILE B 1 236 ? 26.625 10.055 -5.594 1 96.5 236 ILE B CA 1
ATOM 6213 C C . ILE B 1 236 ? 25.5 10.859 -6.242 1 96.5 236 ILE B C 1
ATOM 6215 O O . ILE B 1 236 ? 25.75 11.945 -6.777 1 96.5 236 ILE B O 1
ATOM 6219 N N . SER B 1 237 ? 24.297 10.336 -6.312 1 94.38 237 SER B N 1
ATOM 6220 C CA . SER B 1 237 ? 23.062 11.055 -6.59 1 94.38 237 SER B CA 1
ATOM 6221 C C . SER B 1 237 ? 22.141 11.062 -5.371 1 94.38 237 SER B C 1
ATOM 6223 O O . SER B 1 237 ? 21.656 10.016 -4.945 1 94.38 237 SER B O 1
ATOM 6225 N N . HIS B 1 238 ? 21.891 12.25 -4.844 1 92.81 238 HIS B N 1
ATOM 6226 C CA . HIS B 1 238 ? 21.109 12.328 -3.619 1 92.81 238 HIS B CA 1
ATOM 6227 C C . HIS B 1 238 ? 19.703 11.781 -3.832 1 92.81 238 HIS B C 1
ATOM 6229 O O . HIS B 1 238 ? 19.109 11.18 -2.926 1 92.81 238 HIS B O 1
ATOM 6235 N N . GLU B 1 239 ? 19.109 11.961 -5.016 1 91.81 239 GLU B N 1
ATOM 6236 C CA . GLU B 1 239 ? 17.781 11.453 -5.301 1 91.81 239 GLU B CA 1
ATOM 6237 C C . GLU B 1 239 ? 17.766 9.93 -5.363 1 91.81 239 GLU B C 1
ATOM 6239 O O . GLU B 1 239 ? 16.859 9.289 -4.832 1 91.81 239 GLU B O 1
ATOM 6244 N N . LYS B 1 240 ? 18.797 9.383 -6.062 1 94.44 240 LYS B N 1
ATOM 6245 C CA . LYS B 1 240 ? 18.891 7.926 -6.141 1 94.44 240 LYS B CA 1
ATOM 6246 C C . LYS B 1 240 ? 19.078 7.312 -4.754 1 94.44 240 LYS B C 1
ATOM 6248 O O . LYS B 1 240 ? 18.438 6.316 -4.426 1 94.44 240 LYS B O 1
ATOM 6253 N N . GLU B 1 241 ? 19.953 7.984 -3.961 1 96.94 241 GLU B N 1
ATOM 6254 C CA . GLU B 1 241 ? 20.219 7.477 -2.617 1 96.94 241 GLU B CA 1
ATOM 6255 C C . GLU B 1 241 ? 18.969 7.555 -1.739 1 96.94 241 GLU B C 1
ATOM 6257 O O . GLU B 1 241 ? 18.734 6.676 -0.908 1 96.94 241 GLU B O 1
ATOM 6262 N N . CYS B 1 242 ? 18.172 8.602 -1.886 1 96.44 242 CYS B N 1
ATOM 6263 C CA . CYS B 1 242 ? 16.922 8.734 -1.13 1 96.44 242 CYS B CA 1
ATOM 6264 C C . CYS B 1 242 ? 15.938 7.637 -1.499 1 96.44 242 CYS B C 1
ATOM 6266 O O . CYS B 1 242 ? 15.172 7.172 -0.652 1 96.44 242 CYS B O 1
ATOM 6268 N N . GLY B 1 243 ? 15.961 7.215 -2.756 1 96.81 243 GLY B N 1
ATOM 6269 C CA . GLY B 1 243 ? 15.102 6.141 -3.219 1 96.81 243 GLY B CA 1
ATOM 6270 C C . GLY B 1 243 ? 15.578 4.766 -2.801 1 96.81 243 GLY B C 1
ATOM 6271 O O . GLY B 1 243 ? 14.781 3.832 -2.684 1 96.81 243 GLY B O 1
ATOM 6272 N N . ASP B 1 244 ? 16.875 4.605 -2.518 1 97.25 244 ASP B N 1
ATOM 6273 C CA . ASP B 1 244 ? 17.5 3.309 -2.252 1 97.25 244 ASP B CA 1
ATOM 6274 C C . ASP B 1 244 ? 17.438 2.973 -0.763 1 97.25 244 ASP B C 1
ATOM 6276 O O . ASP B 1 244 ? 18.031 1.976 -0.327 1 97.25 244 ASP B O 1
ATOM 6280 N N . VAL B 1 245 ? 16.766 3.779 0.027 1 98.56 245 VAL B N 1
ATOM 6281 C CA . VAL B 1 245 ? 16.672 3.512 1.458 1 98.56 245 VAL B CA 1
ATOM 6282 C C . VAL B 1 245 ? 15.992 2.158 1.688 1 98.56 245 VAL B C 1
ATOM 6284 O O . VAL B 1 245 ? 15.328 1.631 0.796 1 98.56 245 VAL B O 1
ATOM 6287 N N . SER B 1 246 ? 16.203 1.612 2.873 1 98.56 246 SER B N 1
ATOM 6288 C CA . SER B 1 246 ? 15.57 0.339 3.211 1 98.56 246 SER B CA 1
ATOM 6289 C C . SER B 1 246 ? 14.055 0.486 3.352 1 98.56 246 SER B C 1
ATOM 6291 O O . SER B 1 246 ? 13.297 -0.282 2.76 1 98.56 246 SER B O 1
ATOM 6293 N N . PHE B 1 247 ? 13.68 1.473 4.133 1 98.75 247 PHE B N 1
ATOM 6294 C CA . PHE B 1 247 ? 12.266 1.75 4.359 1 98.75 247 PHE B CA 1
ATOM 6295 C C . PHE B 1 247 ? 12.023 3.248 4.488 1 98.75 247 PHE B C 1
ATOM 6297 O O . PHE B 1 247 ? 12.945 4.012 4.762 1 98.75 247 PHE B O 1
ATOM 6304 N N . VAL B 1 248 ? 10.828 3.613 4.191 1 98.81 248 VAL B N 1
ATOM 6305 C CA . VAL B 1 248 ? 10.312 4.953 4.441 1 98.81 248 VAL B CA 1
ATOM 6306 C C . VAL B 1 248 ? 9.188 4.891 5.473 1 98.81 248 VAL B C 1
ATOM 6308 O O . VAL B 1 248 ? 8.25 4.105 5.324 1 98.81 248 VAL B O 1
ATOM 6311 N N . PHE B 1 249 ? 9.312 5.688 6.496 1 98.81 249 PHE B N 1
ATOM 6312 C CA . PHE B 1 249 ? 8.266 5.746 7.512 1 98.81 249 PHE B CA 1
ATOM 6313 C C . PHE B 1 249 ? 7.566 7.102 7.496 1 98.81 249 PHE B C 1
ATOM 6315 O O . PHE B 1 249 ? 8.211 8.141 7.648 1 98.81 249 PHE B O 1
ATOM 6322 N N . LEU B 1 250 ? 6.277 7.055 7.305 1 98.38 250 LEU B N 1
ATOM 6323 C CA . LEU B 1 250 ? 5.496 8.289 7.242 1 98.38 250 LEU B CA 1
ATOM 6324 C C . LEU B 1 250 ? 4.711 8.5 8.531 1 98.38 250 LEU B C 1
ATOM 6326 O O . LEU B 1 250 ? 4.168 7.543 9.094 1 98.38 250 LEU B O 1
ATOM 6330 N N . ASN B 1 251 ? 4.684 9.742 8.953 1 97.75 251 ASN B N 1
ATOM 6331 C CA . ASN B 1 251 ? 3.854 10.102 10.102 1 97.75 251 ASN B CA 1
ATOM 6332 C C . ASN B 1 251 ? 2.377 10.18 9.719 1 97.75 251 ASN B C 1
ATOM 6334 O O . ASN B 1 251 ? 1.715 11.18 9.992 1 97.75 251 ASN B O 1
ATOM 6338 N N . THR B 1 252 ? 1.873 9.195 9.016 1 96.94 252 THR B N 1
ATOM 6339 C CA . THR B 1 252 ? 0.472 9.062 8.633 1 96.94 252 THR B CA 1
ATOM 6340 C C . THR B 1 252 ? -0.106 7.75 9.148 1 96.94 252 THR B C 1
ATOM 6342 O O . THR B 1 252 ? 0.628 6.898 9.664 1 96.94 252 THR B O 1
ATOM 6345 N N . HIS B 1 253 ? -1.412 7.707 9.148 1 96.56 253 HIS B N 1
ATOM 6346 C CA . HIS B 1 253 ? -2.158 6.531 9.578 1 96.56 253 HIS B CA 1
ATOM 6347 C C . HIS B 1 253 ? -3.178 6.105 8.523 1 96.56 253 HIS B C 1
ATOM 6349 O O . HIS B 1 253 ? -3.926 6.941 8.008 1 96.56 253 HIS B O 1
ATOM 6355 N N . PRO B 1 254 ? -3.262 4.812 8.281 1 95.19 254 PRO B N 1
ATOM 6356 C CA . PRO B 1 254 ? -4.141 4.359 7.195 1 95.19 254 PRO B CA 1
ATOM 6357 C C . PRO B 1 254 ? -5.605 4.719 7.434 1 95.19 254 PRO B C 1
ATOM 6359 O O . PRO B 1 254 ? -6.355 4.934 6.48 1 95.19 254 PRO B O 1
ATOM 6362 N N . TYR B 1 255 ? -6.055 4.852 8.648 1 96.38 255 TYR B N 1
ATOM 6363 C CA . TYR B 1 255 ? -7.457 5.129 8.945 1 96.38 255 TYR B CA 1
ATOM 6364 C C . TYR B 1 255 ? -7.703 6.633 9.055 1 96.38 255 TYR B C 1
ATOM 6366 O O . TYR B 1 255 ? -8.844 7.07 9.18 1 96.38 255 TYR B O 1
ATOM 6374 N N . LEU B 1 256 ? -6.613 7.387 9.023 1 96.75 256 LEU B N 1
ATOM 6375 C CA . LEU B 1 256 ? -6.754 8.82 9.273 1 96.75 256 LEU B CA 1
ATOM 6376 C C . LEU B 1 256 ? -6.504 9.617 7.996 1 96.75 256 LEU B C 1
ATOM 6378 O O . LEU B 1 256 ? -7.238 10.555 7.691 1 96.75 256 LEU B O 1
ATOM 6382 N N . ASP B 1 257 ? -5.527 9.258 7.25 1 96.75 257 ASP B N 1
ATOM 6383 C CA . ASP B 1 257 ? -5.145 10.023 6.066 1 96.75 257 ASP B CA 1
ATOM 6384 C C . ASP B 1 257 ? -6.059 9.695 4.883 1 96.75 257 ASP B C 1
ATOM 6386 O O . ASP B 1 257 ? -6.867 8.773 4.957 1 96.75 257 ASP B O 1
ATOM 6390 N N . PHE B 1 258 ? -5.984 10.602 3.859 1 97.31 258 PHE B N 1
ATOM 6391 C CA . PHE B 1 258 ? -6.641 10.203 2.619 1 97.31 258 PHE B CA 1
ATOM 6392 C C . PHE B 1 258 ? -6.082 8.883 2.107 1 97.31 258 PHE B C 1
ATOM 6394 O O . PHE B 1 258 ? -4.871 8.742 1.94 1 97.31 258 PHE B O 1
ATOM 6401 N N . PRO B 1 259 ? -7.023 7.938 1.928 1 96.5 259 PRO B N 1
ATOM 6402 C CA . PRO B 1 259 ? -6.52 6.633 1.497 1 96.5 259 PRO B CA 1
ATOM 6403 C C . PRO B 1 259 ? -5.754 6.699 0.179 1 96.5 259 PRO B C 1
ATOM 6405 O O . PRO B 1 259 ? -6.203 7.352 -0.768 1 96.5 259 PRO B O 1
ATOM 6408 N N . GLN B 1 260 ? -4.617 6.09 0.177 1 95.62 260 GLN B N 1
ATOM 6409 C CA . GLN B 1 260 ? -3.801 6.055 -1.031 1 95.62 260 GLN B CA 1
ATOM 6410 C C . GLN B 1 260 ? -3.031 4.742 -1.138 1 95.62 260 GLN B C 1
ATOM 6412 O O . GLN B 1 260 ? -2.85 4.039 -0.141 1 95.62 260 GLN B O 1
ATOM 6417 N N . SER B 1 261 ? -2.627 4.449 -2.346 1 96.75 261 SER B N 1
ATOM 6418 C CA . SER B 1 261 ? -1.821 3.262 -2.6 1 96.75 261 SER B CA 1
ATOM 6419 C C . SER B 1 261 ? -0.339 3.539 -2.379 1 96.75 261 SER B C 1
ATOM 6421 O O . SER B 1 261 ? 0.224 4.453 -2.984 1 96.75 261 SER B O 1
ATOM 6423 N N . LEU B 1 262 ? 0.249 2.783 -1.51 1 97.62 262 LEU B N 1
ATOM 6424 C CA . LEU B 1 262 ? 1.668 2.918 -1.203 1 97.62 262 LEU B CA 1
ATOM 6425 C C . LEU B 1 262 ? 2.408 1.61 -1.467 1 97.62 262 LEU B C 1
ATOM 6427 O O . LEU B 1 262 ? 1.842 0.527 -1.303 1 97.62 262 LEU B O 1
ATOM 6431 N N . PRO B 1 263 ? 3.641 1.729 -1.956 1 97.44 263 PRO B N 1
ATOM 6432 C CA . PRO B 1 263 ? 4.434 0.503 -2.094 1 97.44 263 PRO B CA 1
ATOM 6433 C C . PRO B 1 263 ? 4.828 -0.098 -0.747 1 97.44 263 PRO B C 1
ATOM 6435 O O . PRO B 1 263 ? 4.742 0.577 0.283 1 97.44 263 PRO B O 1
ATOM 6438 N N . PRO B 1 264 ? 5.254 -1.325 -0.756 1 96.69 264 PRO B N 1
ATOM 6439 C CA . PRO B 1 264 ? 5.562 -2 0.507 1 96.69 264 PRO B CA 1
ATOM 6440 C C . PRO B 1 264 ? 6.781 -1.409 1.208 1 96.69 264 PRO B C 1
ATOM 6442 O O . PRO B 1 264 ? 6.98 -1.632 2.406 1 96.69 264 PRO B O 1
ATOM 6445 N N . LYS B 1 265 ? 7.598 -0.674 0.521 1 97.88 265 LYS B N 1
ATOM 6446 C CA . LYS B 1 265 ? 8.758 -0.011 1.103 1 97.88 265 LYS B CA 1
ATOM 6447 C C . LYS B 1 265 ? 8.336 1.089 2.072 1 97.88 265 LYS B C 1
ATOM 6449 O O . LYS B 1 265 ? 9.109 1.483 2.947 1 97.88 265 LYS B O 1
ATOM 6454 N N . ILE B 1 266 ? 7.141 1.582 1.921 1 98.44 266 ILE B N 1
ATOM 6455 C CA . ILE B 1 266 ? 6.652 2.701 2.719 1 98.44 266 ILE B CA 1
ATOM 6456 C C . ILE B 1 266 ? 5.719 2.186 3.812 1 98.44 266 ILE B C 1
ATOM 6458 O O . ILE B 1 266 ? 4.766 1.459 3.533 1 98.44 266 ILE B O 1
ATOM 6462 N N . GLN B 1 267 ? 6.059 2.516 5.055 1 98.19 267 GLN B N 1
ATOM 6463 C CA . GLN B 1 267 ? 5.258 2.15 6.219 1 98.19 267 GLN B CA 1
ATOM 6464 C C . GLN B 1 267 ? 4.711 3.391 6.918 1 98.19 267 GLN B C 1
ATOM 6466 O O . GLN B 1 267 ? 5.32 4.461 6.871 1 98.19 267 GLN B O 1
ATOM 6471 N N . GLU B 1 268 ? 3.549 3.24 7.512 1 97.94 268 GLU B N 1
ATOM 6472 C CA . GLU B 1 268 ? 2.924 4.352 8.219 1 97.94 268 GLU B CA 1
ATOM 6473 C C . GLU B 1 268 ? 3.016 4.164 9.734 1 97.94 268 GLU B C 1
ATOM 6475 O O . GLU B 1 268 ? 2.574 3.143 10.266 1 97.94 268 GLU B O 1
ATOM 6480 N N . ILE B 1 269 ? 3.559 5.172 10.406 1 98.25 269 ILE B N 1
ATOM 6481 C CA . ILE B 1 269 ? 3.783 5.039 11.844 1 98.25 269 ILE B CA 1
ATOM 6482 C C . ILE B 1 269 ? 3.141 6.215 12.578 1 98.25 269 ILE B C 1
ATOM 6484 O O . ILE B 1 269 ? 3.666 6.684 13.586 1 98.25 269 ILE B O 1
ATOM 6488 N N . GLY B 1 270 ? 2.045 6.715 11.969 1 96.88 270 GLY B N 1
ATOM 6489 C CA . GLY B 1 270 ? 1.315 7.781 12.633 1 96.88 270 GLY B CA 1
ATOM 6490 C C . GLY B 1 270 ? 0.943 7.445 14.062 1 96.88 270 GLY B C 1
ATOM 6491 O O . GLY B 1 270 ? 0.46 6.344 14.344 1 96.88 270 GLY B O 1
ATOM 6492 N N . GLY B 1 271 ? 1.167 8.43 15.023 1 94.88 271 GLY B N 1
ATOM 6493 C CA . GLY B 1 271 ? 0.857 8.25 16.438 1 94.88 271 GLY B CA 1
ATOM 6494 C C . GLY B 1 271 ? 2.078 7.934 17.281 1 94.88 271 GLY B C 1
ATOM 6495 O O . GLY B 1 271 ? 2 7.91 18.516 1 94.88 271 GLY B O 1
ATOM 6496 N N . ILE B 1 272 ? 3.234 7.742 16.594 1 95.81 272 ILE B N 1
ATOM 6497 C CA . ILE B 1 272 ? 4.438 7.336 17.312 1 95.81 272 ILE B CA 1
ATOM 6498 C C . ILE B 1 272 ? 4.871 8.445 18.266 1 95.81 272 ILE B C 1
ATOM 6500 O O . ILE B 1 272 ? 5.488 8.18 19.297 1 95.81 272 ILE B O 1
ATOM 6504 N N . ALA B 1 273 ? 4.488 9.719 17.984 1 92.5 273 ALA B N 1
ATOM 6505 C CA . ALA B 1 273 ? 4.953 10.875 18.75 1 92.5 273 ALA B CA 1
ATOM 6506 C C . ALA B 1 273 ? 3.906 11.305 19.781 1 92.5 273 ALA B C 1
ATOM 6508 O O . ALA B 1 273 ? 4.086 12.312 20.469 1 92.5 273 ALA B O 1
ATOM 6509 N N . ILE B 1 274 ? 2.756 10.594 19.875 1 92.75 274 ILE B N 1
ATOM 6510 C CA . ILE B 1 274 ? 1.731 10.945 20.859 1 92.75 274 ILE B CA 1
ATOM 6511 C C . ILE B 1 274 ? 2.242 10.656 22.266 1 92.75 274 ILE B C 1
ATOM 6513 O O . ILE B 1 274 ? 2.668 9.539 22.562 1 92.75 274 ILE B O 1
ATOM 6517 N N . PRO B 1 275 ? 2.209 11.602 23.109 1 88.69 275 PRO B N 1
ATOM 6518 C CA . PRO B 1 275 ? 2.715 11.406 24.469 1 88.69 275 PRO B CA 1
ATOM 6519 C C . PRO B 1 275 ? 1.83 10.477 25.297 1 88.69 275 PRO B C 1
ATOM 6521 O O . PRO B 1 275 ? 0.624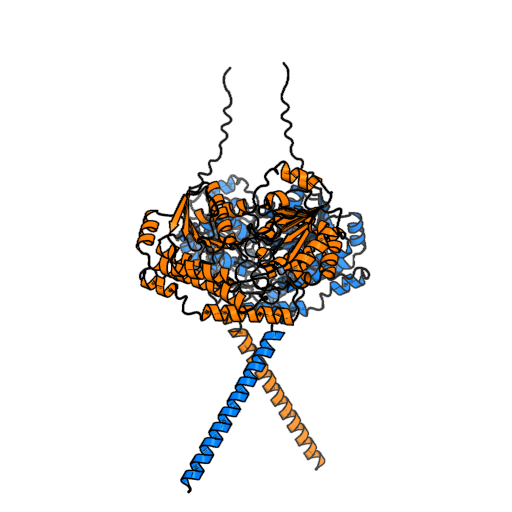 10.383 25.047 1 88.69 275 PRO B O 1
ATOM 6524 N N . GLU B 1 276 ? 2.441 9.875 26.219 1 88.94 276 GLU B N 1
ATOM 6525 C CA . GLU B 1 276 ? 1.678 9.094 27.172 1 88.94 276 GLU B CA 1
ATOM 6526 C C . GLU B 1 276 ? 0.9 9.992 28.141 1 88.94 276 GLU B C 1
ATOM 6528 O O . GLU B 1 276 ? 1.401 11.039 28.562 1 88.94 276 GLU B O 1
ATOM 6533 N N . LYS B 1 277 ? -0.266 9.594 28.453 1 91.44 277 LYS B N 1
ATOM 6534 C CA . LYS B 1 277 ? -1.122 10.367 29.344 1 91.44 277 LYS B CA 1
ATOM 6535 C C . LYS B 1 277 ? -0.528 10.43 30.75 1 91.44 277 LYS B C 1
ATOM 6537 O O . LYS B 1 277 ? -0.119 9.406 31.312 1 91.44 277 LYS B O 1
ATOM 6542 N N . LYS B 1 278 ? -0.477 11.586 31.297 1 94.19 278 LYS B N 1
ATOM 6543 C CA . LYS B 1 278 ? -0.1 11.812 32.688 1 94.19 278 LYS B CA 1
ATOM 6544 C C . LYS B 1 278 ? -1.284 12.336 33.5 1 94.19 278 LYS B C 1
ATOM 6546 O O . LYS B 1 278 ? -2.188 12.969 32.938 1 94.19 278 LYS B O 1
ATOM 6551 N N . PRO B 1 279 ? -1.218 12.039 34.781 1 95.62 279 PRO B N 1
ATOM 6552 C CA . PRO B 1 279 ? -2.307 12.57 35.594 1 95.62 279 PRO B CA 1
ATOM 6553 C C . PRO B 1 279 ? -2.32 14.094 35.656 1 95.62 279 PRO B C 1
ATOM 6555 O O . PRO B 1 279 ? -1.26 14.727 35.719 1 95.62 279 PRO B O 1
ATOM 6558 N N . LEU B 1 280 ? -3.562 14.609 35.688 1 97.25 280 LEU B N 1
ATOM 6559 C CA . LEU B 1 280 ? -3.717 16.062 35.75 1 97.25 280 LEU B CA 1
ATOM 6560 C C . LEU B 1 280 ? -3.465 16.562 37.188 1 97.25 280 LEU B C 1
ATOM 6562 O O . LEU B 1 280 ? -3.754 15.852 38.156 1 97.25 280 LEU B O 1
ATOM 6566 N N . SER B 1 281 ? -2.93 17.766 37.312 1 97.25 281 SER B N 1
ATOM 6567 C CA . SER B 1 281 ? -2.797 18.406 38.625 1 97.25 281 SER B CA 1
ATOM 6568 C C . SER B 1 281 ? -4.164 18.719 39.219 1 97.25 281 SER B C 1
ATOM 6570 O O . SER B 1 281 ? -5.188 18.625 38.562 1 97.25 281 SER B O 1
ATOM 6572 N N . LYS B 1 282 ? -4.152 19.062 40.5 1 97.38 282 LYS B N 1
ATOM 6573 C CA . LYS B 1 282 ? -5.395 19.406 41.188 1 97.38 282 LYS B CA 1
ATOM 6574 C C . LYS B 1 282 ? -6.082 20.594 40.5 1 97.38 282 LYS B C 1
ATOM 6576 O O . LYS B 1 282 ? -7.305 20.594 40.344 1 97.38 282 LYS B O 1
ATOM 6581 N N . GLU B 1 283 ? -5.359 21.516 40.062 1 97.25 283 GLU B N 1
ATOM 6582 C CA . GLU B 1 283 ? -5.895 22.703 39.406 1 97.25 283 GLU B CA 1
ATOM 6583 C C . GLU B 1 283 ? -6.711 22.328 38.188 1 97.25 283 GLU B C 1
ATOM 6585 O O . GLU B 1 283 ? -7.848 22.781 38.031 1 97.25 283 GLU B O 1
ATOM 6590 N N . TRP B 1 284 ? -6.148 21.547 37.375 1 98 284 TRP B N 1
ATOM 6591 C CA . TRP B 1 284 ? -6.793 21.188 36.125 1 98 284 TRP B CA 1
ATOM 6592 C C . TRP B 1 284 ? -7.973 20.25 36.375 1 98 284 TRP B C 1
ATOM 6594 O O . TRP B 1 284 ? -8.977 20.328 35.656 1 98 284 TRP B O 1
ATOM 6604 N N . ASN B 1 285 ? -7.84 19.375 37.344 1 97.81 285 ASN B N 1
ATOM 6605 C CA . ASN B 1 285 ? -8.984 18.531 37.719 1 97.81 285 ASN B CA 1
ATOM 6606 C C . ASN B 1 285 ? -10.164 19.391 38.188 1 97.81 285 ASN B C 1
ATOM 6608 O O . ASN B 1 285 ? -11.305 19.109 37.812 1 97.81 285 ASN B O 1
ATOM 6612 N N . ASP B 1 286 ? -9.844 20.375 39 1 97.75 286 ASP B N 1
ATOM 6613 C CA . ASP B 1 286 ? -10.891 21.266 39.5 1 97.75 286 ASP B CA 1
ATOM 6614 C C . ASP B 1 286 ? -11.57 22.016 38.344 1 97.75 286 ASP B C 1
ATOM 6616 O O . ASP B 1 286 ? -12.789 22.188 38.344 1 97.75 286 ASP B O 1
ATOM 6620 N N . ILE B 1 287 ? -10.781 22.438 37.438 1 97.81 287 ILE B N 1
ATOM 6621 C CA . ILE B 1 287 ? -11.297 23.188 36.281 1 97.81 287 ILE B CA 1
ATOM 6622 C C . ILE B 1 287 ? -12.242 22.312 35.469 1 97.81 287 ILE B C 1
ATOM 6624 O O . ILE B 1 287 ? -13.344 22.719 35.125 1 97.81 287 ILE B O 1
ATOM 6628 N N . LEU B 1 288 ? -11.883 21.078 35.188 1 98.31 288 LEU B N 1
ATOM 6629 C CA . LEU B 1 288 ? -12.648 20.172 34.344 1 98.31 288 LEU B CA 1
ATOM 6630 C C . LEU B 1 288 ? -13.922 19.719 35.031 1 98.31 288 LEU B C 1
ATOM 6632 O O . LEU B 1 288 ? -14.875 19.281 34.375 1 98.31 288 LEU B O 1
ATOM 6636 N N . ASP B 1 289 ? -13.938 19.844 36.375 1 97.88 289 ASP B N 1
ATOM 6637 C CA . ASP B 1 289 ? -15.078 19.375 37.156 1 97.88 289 ASP B CA 1
ATOM 6638 C C . ASP B 1 289 ? -16.141 20.453 37.312 1 97.88 289 ASP B C 1
ATOM 6640 O O . ASP B 1 289 ? -17.266 20.172 37.75 1 97.88 289 ASP B O 1
ATOM 6644 N N . LYS B 1 290 ? -15.812 21.656 36.906 1 97.62 290 LYS B N 1
ATOM 6645 C CA . LYS B 1 290 ? -16.719 22.766 37.125 1 97.62 290 LYS B CA 1
ATOM 6646 C C . LYS B 1 290 ? -18.016 22.594 36.344 1 97.62 290 LYS B C 1
ATOM 6648 O O . LYS B 1 290 ? -19.094 22.969 36.812 1 97.62 290 LYS B O 1
ATOM 6653 N N . ARG B 1 291 ? -17.906 22.094 35.156 1 97.75 291 ARG B N 1
ATOM 6654 C CA . ARG B 1 291 ? -19.047 21.875 34.281 1 97.75 291 ARG B CA 1
ATOM 6655 C C . ARG B 1 291 ? -18.938 20.516 33.562 1 97.75 291 ARG B C 1
ATOM 6657 O O . ARG B 1 291 ? -17.875 19.906 33.562 1 97.75 291 ARG B O 1
ATOM 6664 N N . LYS B 1 292 ? -19.969 20.062 32.969 1 95.06 292 LYS B N 1
ATOM 6665 C CA . LYS B 1 292 ? -20.031 18.734 32.375 1 95.06 292 LYS B CA 1
ATOM 6666 C C . LYS B 1 292 ? -19.266 18.688 31.062 1 95.06 292 LYS B C 1
ATOM 6668 O O . LYS B 1 292 ? -18.688 17.656 30.703 1 95.06 292 LYS B O 1
ATOM 6673 N N . ILE B 1 293 ? -19.359 19.781 30.344 1 97.44 293 ILE B N 1
ATOM 6674 C CA . ILE B 1 293 ? -18.719 19.828 29.031 1 97.44 293 ILE B CA 1
ATOM 6675 C C . ILE B 1 293 ? -17.531 20.797 29.062 1 97.44 293 ILE B C 1
ATOM 6677 O O . ILE B 1 293 ? -17.656 21.922 29.562 1 97.44 293 ILE B O 1
ATOM 6681 N N . ASN B 1 294 ? -16.391 20.359 28.594 1 98.69 294 ASN B N 1
ATOM 6682 C CA . ASN B 1 294 ? -15.195 21.172 28.516 1 98.69 294 ASN B CA 1
ATOM 6683 C C . ASN B 1 294 ? -14.695 21.281 27.078 1 98.69 294 ASN B C 1
ATOM 6685 O O . ASN B 1 294 ? -14.711 20.297 26.328 1 98.69 294 ASN B O 1
ATOM 6689 N N . VAL B 1 295 ? -14.305 22.469 26.688 1 98.75 295 VAL B N 1
ATOM 6690 C CA . VAL B 1 295 ? -13.805 22.766 25.344 1 98.75 295 VAL B CA 1
ATOM 6691 C C . VAL B 1 295 ? -12.422 23.406 25.438 1 98.75 295 VAL B C 1
ATOM 6693 O O . VAL B 1 295 ? -12.18 24.266 26.297 1 98.75 295 VAL B O 1
ATOM 6696 N N . LEU B 1 296 ? -11.508 22.922 24.641 1 98.69 296 LEU B N 1
ATOM 6697 C CA . LEU B 1 296 ? -10.148 23.469 24.609 1 98.69 296 LEU B CA 1
ATOM 6698 C C . LEU B 1 296 ? -9.906 24.234 23.312 1 98.69 296 LEU B C 1
ATOM 6700 O O . LEU B 1 296 ? -10.195 23.719 22.219 1 98.69 296 LEU B O 1
ATOM 6704 N N . LEU B 1 297 ? -9.492 25.438 23.391 1 98.19 297 LEU B N 1
ATOM 6705 C CA . LEU B 1 297 ? -9.039 26.234 22.25 1 98.19 297 LEU B CA 1
ATOM 6706 C C . LEU B 1 297 ? -7.539 26.484 22.328 1 98.19 297 LEU B C 1
ATOM 6708 O O . LEU B 1 297 ? -7.055 27.094 23.281 1 98.19 297 LEU B O 1
ATOM 6712 N N . SER B 1 298 ? -6.848 26.016 21.344 1 96.25 298 SER B N 1
ATOM 6713 C CA . SER B 1 298 ? -5.406 26.234 21.234 1 96.25 298 SER B CA 1
ATOM 6714 C C . SER B 1 298 ? -4.977 26.328 19.766 1 96.25 298 SER B C 1
ATOM 6716 O O . SER B 1 298 ? -5.258 25.422 18.984 1 96.25 298 SER B O 1
ATOM 6718 N N . PHE B 1 299 ? -4.254 27.359 19.391 1 91.69 299 PHE B N 1
ATOM 6719 C CA . PHE B 1 299 ? -3.795 27.531 18.016 1 91.69 299 PHE B CA 1
ATOM 6720 C C . PHE B 1 299 ? -2.301 27.25 17.906 1 91.69 299 PHE B C 1
ATOM 6722 O O . PHE B 1 299 ? -1.641 27.734 16.984 1 91.69 299 PHE B O 1
ATOM 6729 N N . GLY B 1 300 ? -1.743 26.594 18.828 1 81.62 300 GLY B N 1
ATOM 6730 C CA . GLY B 1 300 ? -0.347 26.188 18.766 1 81.62 300 GLY B CA 1
ATOM 6731 C C . GLY B 1 300 ? 0.617 27.359 18.812 1 81.62 300 GLY B C 1
ATOM 6732 O O . GLY B 1 300 ? 0.293 28.406 19.375 1 81.62 300 GLY B O 1
ATOM 6733 N N . THR B 1 301 ? 1.845 27.156 18.328 1 72.94 301 THR B N 1
ATOM 6734 C CA . THR B 1 301 ? 2.914 28.141 18.469 1 72.94 301 THR B CA 1
ATOM 6735 C C . THR B 1 301 ? 2.98 29.047 17.25 1 72.94 301 THR B C 1
ATOM 6737 O O . THR B 1 301 ? 3.566 30.125 17.312 1 72.94 301 THR B O 1
ATOM 6740 N N . ILE B 1 302 ? 2.377 28.578 16.219 1 76.56 302 ILE B N 1
ATOM 6741 C CA . ILE B 1 302 ? 2.506 29.312 14.961 1 76.56 302 ILE B CA 1
ATOM 6742 C C . ILE B 1 302 ? 1.541 30.484 14.945 1 76.56 302 ILE B C 1
ATOM 6744 O O . ILE B 1 302 ? 1.886 31.578 14.477 1 76.56 302 ILE B O 1
ATOM 6748 N N . VAL B 1 303 ? 0.349 30.281 15.484 1 87.38 303 VAL B N 1
ATOM 6749 C CA . VAL B 1 303 ? -0.681 31.312 15.516 1 87.38 303 VAL B CA 1
ATOM 6750 C C . VAL B 1 303 ? -0.573 32.094 16.812 1 87.38 303 VAL B C 1
ATOM 6752 O O . VAL B 1 303 ? -0.972 31.625 17.875 1 87.38 303 VAL B O 1
ATOM 6755 N N . GLN B 1 304 ? -0.128 33.312 16.688 1 88.62 304 GLN B N 1
ATOM 6756 C CA . GLN B 1 304 ? 0.033 34.156 17.859 1 88.62 304 GLN B CA 1
ATOM 6757 C C . GLN B 1 304 ? -1.274 34.844 18.219 1 88.62 304 GLN B C 1
ATOM 6759 O O . GLN B 1 304 ? -1.746 35.719 17.469 1 88.62 304 GLN B O 1
ATOM 6764 N N . THR B 1 305 ? -1.749 34.562 19.375 1 92.5 305 THR B N 1
ATOM 6765 C CA . THR B 1 305 ? -3.031 35.125 19.797 1 92.5 305 THR B CA 1
ATOM 6766 C C . THR B 1 305 ? -2.9 36.625 20.094 1 92.5 305 THR B C 1
ATOM 6768 O O . THR B 1 305 ? -3.891 37.344 20.078 1 92.5 305 THR B O 1
ATOM 6771 N N . LYS B 1 306 ? -1.692 37.062 20.391 1 90.19 306 LYS B N 1
ATOM 6772 C CA . LYS B 1 306 ? -1.479 38.469 20.672 1 90.19 306 LYS B CA 1
ATOM 6773 C C . LYS B 1 306 ? -1.781 39.344 19.438 1 90.19 306 LYS B C 1
ATOM 6775 O O . LYS B 1 306 ? -2.105 40.5 19.562 1 90.19 306 LYS B O 1
ATOM 6780 N N . ASN B 1 307 ? -1.625 38.656 18.25 1 91.12 307 ASN B N 1
ATOM 6781 C CA . ASN B 1 307 ? -1.872 39.375 17 1 91.12 307 ASN B CA 1
ATOM 6782 C C . ASN B 1 307 ? -3.309 39.188 16.516 1 91.12 307 ASN B C 1
ATOM 6784 O O . ASN B 1 307 ? -3.68 39.688 15.445 1 91.12 307 ASN B O 1
ATOM 6788 N N . MET B 1 308 ? -4.109 38.531 17.25 1 94.62 308 MET B N 1
ATOM 6789 C CA . MET B 1 308 ? -5.5 38.281 16.891 1 94.62 308 MET B CA 1
ATOM 6790 C C . MET B 1 308 ? -6.285 39.594 16.797 1 94.62 308 MET B C 1
ATOM 6792 O O . MET B 1 308 ? -6.234 40.406 17.703 1 94.62 308 MET B O 1
ATOM 6796 N N . PRO B 1 309 ? -7.008 39.75 15.719 1 95.12 309 PRO B N 1
ATOM 6797 C CA . PRO B 1 309 ? -7.828 40.969 15.602 1 95.12 309 PRO B CA 1
ATOM 6798 C C . PRO B 1 309 ? -8.859 41.094 16.719 1 95.12 309 PRO B C 1
ATOM 6800 O O . PRO B 1 309 ? -9.453 40.094 17.141 1 95.12 309 PRO B O 1
ATOM 6803 N N . SER B 1 310 ? -9.156 42.344 17.078 1 95.19 310 SER B N 1
ATOM 6804 C CA . SER B 1 310 ? -10.023 42.594 18.219 1 95.19 310 SER B CA 1
ATOM 6805 C C . SER B 1 310 ? -11.438 42.094 17.969 1 95.19 310 SER B C 1
ATOM 6807 O O . SER B 1 310 ? -12.102 41.594 18.891 1 95.19 310 SER B O 1
ATOM 6809 N N . ASN B 1 311 ? -11.844 42.281 16.781 1 96.12 311 ASN B N 1
ATOM 6810 C CA . ASN B 1 311 ? -13.203 41.812 16.469 1 96.12 311 ASN B CA 1
ATOM 6811 C C . ASN B 1 311 ? -13.328 40.312 16.609 1 96.12 311 ASN B C 1
ATOM 6813 O O . ASN B 1 311 ? -14.328 39.812 17.141 1 96.12 311 ASN B O 1
ATOM 6817 N N . ILE B 1 312 ? -12.367 39.562 16.141 1 97.06 312 ILE B N 1
ATOM 6818 C CA . ILE B 1 312 ? -12.359 38.125 16.25 1 97.06 312 ILE B CA 1
ATOM 6819 C C . ILE B 1 312 ? -12.297 37.719 17.719 1 97.06 312 ILE B C 1
ATOM 6821 O O . ILE B 1 312 ? -13.055 36.844 18.156 1 97.06 312 ILE B O 1
ATOM 6825 N N . ARG B 1 313 ? -11.445 38.344 18.453 1 96.25 313 ARG B N 1
ATOM 6826 C CA . ARG B 1 313 ? -11.297 38.062 19.875 1 96.25 313 ARG B CA 1
ATOM 6827 C C . ARG B 1 313 ? -12.617 38.25 20.609 1 96.25 313 ARG B C 1
ATOM 6829 O O . ARG B 1 313 ? -13.039 37.406 21.391 1 96.25 313 ARG B O 1
ATOM 6836 N N . ASN B 1 314 ? -13.219 39.375 20.391 1 96.56 314 ASN B N 1
ATOM 6837 C CA . ASN B 1 314 ? -14.492 39.719 21.016 1 96.56 314 ASN B CA 1
ATOM 6838 C C . ASN B 1 314 ? -15.562 38.688 20.672 1 96.56 314 ASN B C 1
ATOM 6840 O O . ASN B 1 314 ? -16.375 38.312 21.516 1 96.56 314 ASN B O 1
ATOM 6844 N N . ASN B 1 315 ? -15.539 38.312 19.438 1 97.75 315 ASN B N 1
ATOM 6845 C CA . ASN B 1 315 ? -16.516 37.312 18.984 1 97.75 315 ASN B CA 1
ATOM 6846 C C . ASN B 1 315 ? -16.312 35.969 19.672 1 97.75 315 ASN B C 1
ATOM 6848 O O . ASN B 1 315 ? -17.281 35.312 20.062 1 97.75 315 ASN B O 1
ATOM 6852 N N . ILE B 1 316 ? -15.094 35.531 19.828 1 97.75 316 ILE B N 1
ATOM 6853 C CA . ILE B 1 316 ? -14.781 34.281 20.516 1 97.75 316 ILE B CA 1
ATOM 6854 C C . ILE B 1 316 ? -15.25 34.344 21.969 1 97.75 316 ILE B C 1
ATOM 6856 O O . ILE B 1 316 ? -15.961 33.469 22.438 1 97.75 316 ILE B O 1
ATOM 6860 N N . ILE B 1 317 ? -14.922 35.469 22.625 1 97.25 317 ILE B N 1
ATOM 6861 C CA . ILE B 1 317 ? -15.266 35.625 24.031 1 97.25 317 ILE B CA 1
ATOM 6862 C C . ILE B 1 317 ? -16.781 35.656 24.188 1 97.25 317 ILE B C 1
ATOM 6864 O O . ILE B 1 317 ? -17.328 34.969 25.047 1 97.25 317 ILE B O 1
ATOM 6868 N N . SER B 1 318 ? -17.391 36.469 23.359 1 97.56 318 SER B N 1
ATOM 6869 C CA . SER B 1 318 ? -18.844 36.594 23.438 1 97.56 318 SER B CA 1
ATOM 6870 C C . SER B 1 318 ? -19.516 35.25 23.203 1 97.56 318 SER B C 1
ATOM 6872 O O . SER B 1 318 ? -20.5 34.906 23.875 1 97.56 318 SER B O 1
ATOM 6874 N N . THR B 1 319 ? -19.047 34.5 22.203 1 98.19 319 THR B N 1
ATOM 6875 C CA . THR B 1 319 ? -19.578 33.188 21.906 1 98.19 319 THR B CA 1
ATOM 6876 C C . THR B 1 319 ? -19.406 32.25 23.094 1 98.19 319 THR B C 1
ATOM 6878 O O . THR B 1 319 ? -20.359 31.609 23.547 1 98.19 319 THR B O 1
ATOM 6881 N N . PHE B 1 320 ? -18.234 32.219 23.672 1 98.38 320 PHE B N 1
ATOM 6882 C CA . PHE B 1 320 ? -17.953 31.312 24.797 1 98.38 320 PHE B CA 1
ATOM 6883 C C . PHE B 1 320 ? -18.812 31.656 26 1 98.38 320 PHE B C 1
ATOM 6885 O O . PHE B 1 320 ? -19.359 30.75 26.656 1 98.38 320 PHE B O 1
ATOM 6892 N N . LEU B 1 321 ? -19.016 32.906 26.234 1 97.75 321 LEU B N 1
ATOM 6893 C CA . LEU B 1 321 ? -19.781 33.344 27.391 1 97.75 321 LEU B CA 1
ATOM 6894 C C . LEU B 1 321 ? -21.266 32.969 27.234 1 97.75 321 LEU B C 1
ATOM 6896 O O . LEU B 1 321 ? -21.984 32.875 28.219 1 97.75 321 LEU B O 1
ATOM 6900 N N . SER B 1 322 ? -21.672 32.844 26.016 1 97.5 322 SER B N 1
ATOM 6901 C CA . SER B 1 322 ? -23.078 32.531 25.766 1 97.5 322 SER B CA 1
ATOM 6902 C C . SER B 1 322 ? -23.391 31.078 26.141 1 97.5 322 SER B C 1
ATOM 6904 O O . SER B 1 322 ? -24.562 30.719 26.297 1 97.5 322 SER B O 1
ATOM 6906 N N . PHE B 1 323 ? -22.438 30.219 26.328 1 98.06 323 PHE B N 1
ATOM 6907 C CA . PHE B 1 323 ? -22.625 28.828 26.734 1 98.06 323 PHE B CA 1
ATOM 6908 C C . PHE B 1 323 ? -22.297 28.656 28.219 1 98.06 323 PHE B C 1
ATOM 6910 O O . PHE B 1 323 ? -21.281 28.047 28.562 1 98.06 323 PHE B O 1
ATOM 6917 N N . LYS B 1 324 ? -23.141 28.953 29.062 1 96.62 324 LYS B N 1
ATOM 6918 C CA . LYS B 1 324 ? -22.922 29.062 30.5 1 96.62 324 LYS B CA 1
ATOM 6919 C C . LYS B 1 324 ? -22.625 27.703 31.125 1 96.62 324 LYS B C 1
ATOM 6921 O O . LYS B 1 324 ? -21.969 27.625 32.156 1 96.62 324 LYS B O 1
ATOM 6926 N N . ASN B 1 325 ? -23.031 26.688 30.5 1 96.62 325 ASN B N 1
ATOM 6927 C CA . ASN B 1 325 ? -22.844 25.344 31.062 1 96.62 325 ASN B CA 1
ATOM 6928 C C . ASN B 1 325 ? -21.594 24.672 30.516 1 96.62 325 ASN B C 1
ATOM 6930 O O . ASN B 1 325 ? -21.406 23.469 30.703 1 96.62 325 ASN B O 1
ATOM 6934 N N . VAL B 1 326 ? -20.797 25.391 29.797 1 98.44 326 VAL B N 1
ATOM 6935 C CA . VAL B 1 326 ? -19.594 24.859 29.188 1 98.44 326 VAL B CA 1
ATOM 6936 C C . VAL B 1 326 ? -18.359 25.594 29.734 1 98.44 326 VAL B C 1
ATOM 6938 O O . VAL B 1 326 ? -18.391 26.812 29.891 1 98.44 326 VAL B O 1
ATOM 6941 N N . THR B 1 327 ? -17.328 24.844 30.109 1 98.69 327 THR B N 1
ATOM 6942 C CA . THR B 1 327 ? -16.047 25.438 30.438 1 98.69 327 THR B CA 1
ATOM 6943 C C . THR B 1 327 ? -15.148 25.516 29.203 1 98.69 327 THR B C 1
ATOM 6945 O O . THR B 1 327 ? -14.898 24.5 28.547 1 98.69 327 THR B O 1
ATOM 6948 N N . PHE B 1 328 ? -14.758 26.703 28.906 1 98.56 328 PHE B N 1
ATOM 6949 C CA . PHE B 1 328 ? -13.828 26.906 27.797 1 98.56 328 PHE B CA 1
ATOM 6950 C C . PHE B 1 328 ? -12.422 27.172 28.328 1 98.56 328 PHE B C 1
ATOM 6952 O O . PHE B 1 328 ? -12.219 28.078 29.141 1 98.56 328 PHE B O 1
ATOM 6959 N N . ILE B 1 329 ? -11.5 26.344 27.938 1 98.31 329 ILE B N 1
ATOM 6960 C CA . ILE B 1 329 ? -10.086 26.547 28.234 1 98.31 329 ILE B CA 1
ATOM 6961 C C . ILE B 1 329 ? -9.383 27.141 27 1 98.31 329 ILE B C 1
ATOM 6963 O O . ILE B 1 329 ? -9.406 26.531 25.922 1 98.31 329 ILE B O 1
ATOM 6967 N N . TRP B 1 330 ? -8.805 28.281 27.172 1 97.69 330 TRP B N 1
ATOM 6968 C CA . TRP B 1 330 ? -8.203 28.984 26.047 1 97.69 330 TRP B CA 1
ATOM 6969 C C . TRP B 1 330 ? -6.727 29.25 26.297 1 97.69 330 TRP B C 1
ATOM 6971 O O . TRP B 1 330 ? -6.367 30.047 27.172 1 97.69 330 TRP B O 1
ATOM 6981 N N . LYS B 1 331 ? -5.844 28.562 25.516 1 96.5 331 LYS B N 1
ATOM 6982 C CA . LYS B 1 331 ? -4.406 28.812 25.578 1 96.5 331 LYS B CA 1
ATOM 6983 C C . LYS B 1 331 ? -4.031 30.062 24.781 1 96.5 331 LYS B C 1
ATOM 6985 O O . LYS B 1 331 ? -4.312 30.156 23.578 1 96.5 331 LYS B O 1
ATOM 6990 N N . VAL B 1 332 ? -3.395 31.016 25.422 1 94.38 332 VAL B N 1
ATOM 6991 C CA . VAL B 1 332 ? -2.998 32.25 24.766 1 94.38 332 VAL B CA 1
ATOM 6992 C C . VAL B 1 332 ? -1.497 32.469 24.953 1 94.38 332 VAL B C 1
ATOM 6994 O O . VAL B 1 332 ? -0.832 31.719 25.656 1 94.38 332 VAL B O 1
ATOM 6997 N N . ASP B 1 333 ? -0.996 33.438 24.203 1 91.75 333 ASP B N 1
ATOM 6998 C CA . ASP B 1 333 ? 0.407 33.812 24.359 1 91.75 333 ASP B CA 1
ATOM 6999 C C . ASP B 1 333 ? 0.676 34.406 25.75 1 91.75 333 ASP B C 1
ATOM 7001 O O . ASP B 1 333 ? -0.232 34.938 26.375 1 91.75 333 ASP B O 1
ATOM 7005 N N . LYS B 1 334 ? 1.912 34.312 26.234 1 89.25 334 LYS B N 1
ATOM 7006 C CA . LYS B 1 334 ? 2.303 34.812 27.547 1 89.25 334 LYS B CA 1
ATOM 7007 C C . LYS B 1 334 ? 2.018 36.312 27.688 1 89.25 334 LYS B C 1
ATOM 7009 O O . LYS B 1 334 ? 1.666 36.781 28.766 1 89.25 334 LYS B O 1
ATOM 7014 N N . ASP B 1 335 ? 2.178 37 26.578 1 89.44 335 ASP B N 1
ATOM 7015 C CA . ASP B 1 335 ? 1.988 38.469 26.609 1 89.44 335 ASP B CA 1
ATOM 7016 C C . ASP B 1 335 ? 0.656 38.844 25.969 1 89.44 335 ASP B C 1
ATOM 7018 O O . ASP B 1 335 ? 0.51 39.969 25.469 1 89.44 335 ASP B O 1
ATOM 7022 N N . ASP B 1 336 ? -0.212 37.938 25.969 1 90.62 336 ASP B N 1
ATOM 7023 C CA . ASP B 1 336 ? -1.543 38.188 25.422 1 90.62 336 ASP B CA 1
ATOM 7024 C C . ASP B 1 336 ? -2.314 39.156 26.328 1 90.62 336 ASP B C 1
ATOM 7026 O O . ASP B 1 336 ? -2.178 39.125 27.547 1 90.62 336 ASP B O 1
ATOM 7030 N N . ILE B 1 337 ? -3.186 39.938 25.828 1 85.06 337 ILE B N 1
ATOM 7031 C CA . ILE B 1 337 ? -3.887 41 26.531 1 85.06 337 ILE B CA 1
ATOM 7032 C C . ILE B 1 337 ? -4.91 40.406 27.484 1 85.06 337 ILE B C 1
ATOM 7034 O O . ILE B 1 337 ? -5.289 41.031 28.484 1 85.06 337 ILE B O 1
ATOM 7038 N N . ASP B 1 338 ? -5.348 39.219 27.219 1 84.88 338 ASP B N 1
ATOM 7039 C CA . ASP B 1 338 ? -6.453 38.656 27.969 1 84.88 338 ASP B CA 1
ATOM 7040 C C . ASP B 1 338 ? -5.934 37.75 29.094 1 84.88 338 ASP B C 1
ATOM 7042 O O . ASP B 1 338 ? -6.723 37.156 29.828 1 84.88 338 ASP B O 1
ATOM 7046 N N . ILE B 1 339 ? -4.73 37.562 29.297 1 84.81 339 ILE B N 1
ATOM 7047 C CA . ILE B 1 339 ? -4.145 36.562 30.188 1 84.81 339 ILE B CA 1
ATOM 7048 C C . ILE B 1 339 ? -4.609 36.812 31.625 1 84.81 339 ILE B C 1
ATOM 7050 O O . ILE B 1 339 ? -4.758 35.875 32.406 1 84.81 339 ILE B O 1
ATOM 7054 N N . ASP B 1 340 ? -4.949 37.969 32.062 1 81.75 340 ASP B N 1
ATOM 7055 C CA . ASP B 1 340 ? -5.297 38.281 33.438 1 81.75 340 ASP B CA 1
ATOM 7056 C C . ASP B 1 340 ? -6.797 38.5 33.594 1 81.75 340 ASP B C 1
ATOM 7058 O O . ASP B 1 340 ? -7.266 38.906 34.656 1 81.75 340 ASP B O 1
ATOM 7062 N N . LYS B 1 341 ? -7.445 38.188 32.531 1 88.81 341 LYS B N 1
ATOM 7063 C CA . LYS B 1 341 ? -8.891 38.375 32.594 1 88.81 341 LYS B CA 1
ATOM 7064 C C . LYS B 1 341 ? -9.578 37.188 33.25 1 88.81 341 LYS B C 1
ATOM 7066 O O . LYS B 1 341 ? -9.133 36.031 33.062 1 88.81 341 LYS B O 1
ATOM 7071 N N . ASN B 1 342 ? -10.609 37.469 33.969 1 90.19 342 ASN B N 1
ATOM 7072 C CA . ASN B 1 342 ? -11.375 36.438 34.656 1 90.19 342 ASN B CA 1
ATOM 7073 C C . ASN B 1 342 ? -12.805 36.375 34.125 1 90.19 342 ASN B C 1
ATOM 7075 O O . ASN B 1 342 ? -13.547 37.344 34.219 1 90.19 342 ASN B O 1
ATOM 7079 N N . TYR B 1 343 ? -13.156 35.344 33.562 1 94.19 343 TYR B N 1
ATOM 7080 C CA . TYR B 1 343 ? -14.516 35.062 33.125 1 94.19 343 TYR B CA 1
ATOM 7081 C C . TYR B 1 343 ? -15.109 33.875 33.906 1 94.19 343 TYR B C 1
ATOM 7083 O O . TYR B 1 343 ? -14.383 33.094 34.5 1 94.19 343 TYR B O 1
ATOM 7091 N N . ASP B 1 344 ? -16.375 33.781 33.906 1 94 344 ASP B N 1
ATOM 7092 C CA . ASP B 1 344 ? -17.047 32.719 34.656 1 94 344 ASP B CA 1
ATOM 7093 C C . ASP B 1 344 ? -16.719 31.359 34.094 1 94 344 ASP B C 1
ATOM 7095 O O . ASP B 1 344 ? -16.453 30.406 34.844 1 94 344 ASP B O 1
ATOM 7099 N N . ASN B 1 345 ? -16.828 31.281 32.781 1 97.88 345 ASN B N 1
ATOM 7100 C CA . ASN B 1 345 ? -16.703 29.938 32.188 1 97.88 345 ASN B CA 1
ATOM 7101 C C . ASN B 1 345 ? -15.562 29.875 31.188 1 97.88 345 ASN B C 1
ATOM 7103 O O . ASN B 1 345 ? -15.531 28.984 30.344 1 97.88 345 ASN B O 1
ATOM 7107 N N . ILE B 1 346 ? -14.68 30.922 31.156 1 98.19 346 ILE B N 1
ATOM 7108 C CA . ILE B 1 346 ? -13.508 30.891 30.281 1 98.19 346 ILE B CA 1
ATOM 7109 C C . ILE B 1 346 ? -12.234 30.906 31.141 1 98.19 346 ILE B C 1
ATOM 7111 O O . ILE B 1 346 ? -12.016 31.844 31.906 1 98.19 346 ILE B O 1
ATOM 7115 N N . VAL B 1 347 ? -11.453 29.906 31.016 1 97.5 347 VAL B N 1
ATOM 7116 C CA . VAL B 1 347 ? -10.164 29.828 31.688 1 97.5 347 VAL B CA 1
ATOM 7117 C C . VAL B 1 347 ? -9.047 30.141 30.703 1 97.5 347 VAL B C 1
ATOM 7119 O O . VAL B 1 347 ? -8.812 29.391 29.75 1 97.5 347 VAL B O 1
ATOM 7122 N N . ILE B 1 348 ? -8.352 31.219 30.891 1 97.06 348 ILE B N 1
ATOM 7123 C CA . ILE B 1 348 ? -7.297 31.672 29.984 1 97.06 348 ILE B CA 1
ATOM 7124 C C . ILE B 1 348 ? -5.93 31.438 30.625 1 97.06 348 ILE B C 1
ATOM 7126 O O . ILE B 1 348 ? -5.668 31.922 31.734 1 97.06 348 ILE B O 1
ATOM 7130 N N . LYS B 1 349 ? -5.125 30.688 29.969 1 95.12 349 LYS B N 1
ATOM 7131 C CA . LYS B 1 349 ? -3.787 30.375 30.469 1 95.12 349 LYS B CA 1
ATOM 7132 C C . LYS B 1 349 ? -2.752 30.484 29.344 1 95.12 349 LYS B C 1
ATOM 7134 O O . LYS B 1 349 ? -3.074 30.266 28.172 1 95.12 349 LYS B O 1
ATOM 7139 N N . SER B 1 350 ? -1.525 30.812 29.719 1 93.62 350 SER B N 1
ATOM 7140 C CA . SER B 1 350 ? -0.446 30.891 28.734 1 93.62 350 SER B CA 1
ATOM 7141 C C . SER B 1 350 ? 0.214 29.531 28.547 1 93.62 350 SER B C 1
ATOM 7143 O O . SER B 1 350 ? 0.938 29.312 27.578 1 93.62 350 SER B O 1
ATOM 7145 N N . TRP B 1 351 ? 0.021 28.672 29.453 1 92.31 351 TRP B N 1
ATOM 7146 C CA . TRP B 1 351 ? 0.495 27.297 29.359 1 92.31 351 TRP B CA 1
ATOM 7147 C C . TRP B 1 351 ? -0.571 26.328 29.828 1 92.31 351 TRP B C 1
ATOM 7149 O O . TRP B 1 351 ? -1.242 26.562 30.844 1 92.31 351 TRP B O 1
ATOM 7159 N N . ILE B 1 352 ? -0.733 25.266 29.062 1 95.06 352 ILE B N 1
ATOM 7160 C CA . ILE B 1 352 ? -1.679 24.219 29.438 1 95.06 352 ILE B CA 1
ATOM 7161 C C . ILE B 1 352 ? -1.063 22.844 29.156 1 95.06 352 ILE B C 1
ATOM 7163 O O . ILE B 1 352 ? -0.22 22.703 28.266 1 95.06 352 ILE B O 1
ATOM 7167 N N . PRO B 1 353 ? -1.395 21.828 29.906 1 95.81 353 PRO B N 1
ATOM 7168 C CA . PRO B 1 353 ? -1.022 20.453 29.547 1 95.81 353 PRO B CA 1
ATOM 7169 C C . PRO B 1 353 ? -1.916 19.875 28.453 1 95.81 353 PRO B C 1
ATOM 7171 O O . PRO B 1 353 ? -2.699 18.953 28.734 1 95.81 353 PRO B O 1
ATOM 7174 N N . GLN B 1 354 ? -1.752 20.312 27.297 1 94.75 354 GLN B N 1
ATOM 7175 C CA . GLN B 1 354 ? -2.658 20.031 26.188 1 94.75 354 GLN B CA 1
ATOM 7176 C C . GLN B 1 354 ? -2.867 18.531 26.016 1 94.75 354 GLN B C 1
ATOM 7178 O O . GLN B 1 354 ? -4.004 18.062 25.906 1 94.75 354 GLN B O 1
ATOM 7183 N N . SER B 1 355 ? -1.757 17.766 25.953 1 94.56 355 SER B N 1
ATOM 7184 C CA . SER B 1 355 ? -1.846 16.328 25.703 1 94.56 355 SER B CA 1
ATOM 7185 C C . SER B 1 355 ? -2.641 15.625 26.797 1 94.56 355 SER B C 1
ATOM 7187 O O . SER B 1 355 ? -3.441 14.734 26.516 1 94.56 355 SER B O 1
ATOM 7189 N N . ASP B 1 356 ? -2.418 16.062 28.031 1 97.19 356 ASP B N 1
ATOM 7190 C CA . ASP B 1 356 ? -3.119 15.445 29.156 1 97.19 356 ASP B CA 1
ATOM 7191 C C . ASP B 1 356 ? -4.594 15.852 29.172 1 97.19 356 ASP B C 1
ATOM 7193 O O . ASP B 1 356 ? -5.457 15.055 29.531 1 97.19 356 ASP B O 1
ATOM 7197 N N . LEU B 1 357 ? -4.832 17.078 28.828 1 97.75 357 LEU B N 1
ATOM 7198 C CA . LEU B 1 357 ? -6.215 17.531 28.719 1 97.75 357 LEU B CA 1
ATOM 7199 C C . LEU B 1 357 ? -6.961 16.766 27.641 1 97.75 357 LEU B C 1
ATOM 7201 O O . LEU B 1 357 ? -8.086 16.312 27.844 1 97.75 357 LEU B O 1
ATOM 7205 N N . LEU B 1 358 ? -6.34 16.594 26.516 1 97.44 358 LEU B N 1
ATOM 7206 C CA . LEU B 1 358 ? -6.941 15.867 25.406 1 97.44 358 LEU B CA 1
ATOM 7207 C C . LEU B 1 358 ? -7.184 14.406 25.766 1 97.44 358 LEU B C 1
ATOM 7209 O O . LEU B 1 358 ? -8.125 13.781 25.266 1 97.44 358 LEU B O 1
ATOM 7213 N N . ALA B 1 359 ? -6.352 13.867 26.609 1 97.12 359 ALA B N 1
ATOM 7214 C CA . ALA B 1 359 ? -6.465 12.469 27.016 1 97.12 359 ALA B CA 1
ATOM 7215 C C . ALA B 1 359 ? -7.562 12.273 28.047 1 97.12 359 ALA B C 1
ATOM 7217 O O . ALA B 1 359 ? -7.957 11.141 28.344 1 97.12 359 ALA B O 1
ATOM 7218 N N . ASP B 1 360 ? -8.047 13.344 28.641 1 97.56 360 ASP B N 1
ATOM 7219 C CA . ASP B 1 360 ? -9.07 13.266 29.688 1 97.56 360 ASP B CA 1
ATOM 7220 C C . ASP B 1 360 ? -10.461 13.102 29.078 1 97.56 360 ASP B C 1
ATOM 7222 O O . ASP B 1 360 ? -10.82 13.82 28.141 1 97.56 360 ASP B O 1
ATOM 7226 N N . GLU B 1 361 ? -11.242 12.203 29.594 1 95.62 361 GLU B N 1
ATOM 7227 C CA . GLU B 1 361 ? -12.555 11.875 29.031 1 95.62 361 GLU B CA 1
ATOM 7228 C C . GLU B 1 361 ? -13.531 13.039 29.188 1 95.62 361 GLU B C 1
ATOM 7230 O O . GLU B 1 361 ? -14.492 13.148 28.438 1 95.62 361 GLU B O 1
ATOM 7235 N N . ARG B 1 362 ? -13.336 13.945 30.172 1 97.31 362 ARG B N 1
ATOM 7236 C CA . ARG B 1 362 ? -14.25 15.062 30.422 1 97.31 362 ARG B CA 1
ATOM 7237 C C . ARG B 1 362 ? -14.102 16.141 29.344 1 97.31 362 ARG B C 1
ATOM 7239 O O . ARG B 1 362 ? -14.969 17.016 29.219 1 97.31 362 ARG B O 1
ATOM 7246 N N . LEU B 1 363 ? -12.93 16.188 28.5 1 98.31 363 LEU B N 1
ATOM 7247 C CA . LEU B 1 363 ? -12.781 17.109 27.375 1 98.31 363 LEU B CA 1
ATOM 7248 C C . LEU B 1 363 ? -13.562 16.625 26.172 1 98.31 363 LEU B C 1
ATOM 7250 O O . LEU B 1 363 ? -13.367 15.492 25.703 1 98.31 363 LEU B O 1
ATOM 7254 N N . TYR B 1 364 ? -14.383 17.484 25.656 1 98.12 364 TYR B N 1
ATOM 7255 C CA . TYR B 1 364 ? -15.305 17.078 24.609 1 98.12 364 TYR B CA 1
ATOM 7256 C C . TYR B 1 364 ? -14.852 17.578 23.25 1 98.12 364 TYR B C 1
ATOM 7258 O O . TYR B 1 364 ? -14.773 16.797 22.297 1 98.12 364 TYR B O 1
ATOM 7266 N N . LEU B 1 365 ? -14.523 18.812 23.141 1 98.56 365 LEU B N 1
ATOM 7267 C CA . LEU B 1 365 ? -14.258 19.484 21.875 1 98.56 365 LEU B CA 1
ATOM 7268 C C . LEU B 1 365 ? -12.891 20.172 21.906 1 98.56 365 LEU B C 1
ATOM 7270 O O . LEU B 1 365 ? -12.539 20.812 22.906 1 98.56 365 LEU B O 1
ATOM 7274 N N . PHE B 1 366 ? -12.102 19.984 20.906 1 98.75 366 PHE B N 1
ATOM 7275 C CA . PHE B 1 366 ? -10.828 20.656 20.719 1 98.75 366 PHE B CA 1
ATOM 7276 C C . PHE B 1 366 ? -10.875 21.594 19.516 1 98.75 366 PHE B C 1
ATOM 7278 O O . PHE B 1 366 ? -11.008 21.141 18.375 1 98.75 366 PHE B O 1
ATOM 7285 N N . ILE B 1 367 ? -10.82 22.891 19.719 1 98.5 367 ILE B N 1
ATOM 7286 C CA . ILE B 1 367 ? -10.688 23.906 18.672 1 98.5 367 ILE B CA 1
ATOM 7287 C C . ILE B 1 367 ? -9.211 24.188 18.406 1 98.5 367 ILE B C 1
ATOM 7289 O O . ILE B 1 367 ? -8.484 24.641 19.281 1 98.5 367 ILE B O 1
ATOM 7293 N N . THR B 1 368 ? -8.727 23.906 17.188 1 97.5 368 THR B N 1
ATOM 7294 C CA . THR B 1 368 ? -7.297 23.906 16.922 1 97.5 368 THR B CA 1
ATOM 7295 C C . THR B 1 368 ? -7.02 24.406 15.5 1 97.5 368 THR B C 1
ATOM 7297 O O . THR B 1 368 ? -7.934 24.484 14.672 1 97.5 368 THR B O 1
ATOM 7300 N N . HIS B 1 369 ? -5.832 24.859 15.266 1 95.75 369 HIS B N 1
ATOM 7301 C CA . HIS B 1 369 ? -5.383 25.188 13.914 1 95.75 369 HIS B CA 1
ATOM 7302 C C . HIS B 1 369 ? -5.16 23.922 13.086 1 95.75 369 HIS B C 1
ATOM 7304 O O . HIS B 1 369 ? -5.035 24 11.859 1 95.75 369 HIS B O 1
ATOM 7310 N N . CYS B 1 370 ? -5.051 22.766 13.727 1 95.44 370 CYS B N 1
ATOM 7311 C CA . CYS B 1 370 ? -5.07 21.438 13.125 1 95.44 370 CYS B CA 1
ATOM 7312 C C . CYS B 1 370 ? -3.736 21.125 12.453 1 95.44 370 CYS B C 1
ATOM 7314 O O . CYS B 1 370 ? -3.699 20.734 11.289 1 95.44 370 CYS B O 1
ATOM 7316 N N . GLY B 1 371 ? -2.625 21.406 13.227 1 93.94 371 GLY B N 1
ATOM 7317 C CA . GLY B 1 371 ? -1.372 20.781 12.836 1 93.94 371 GLY B CA 1
ATOM 7318 C C . GLY B 1 371 ? -1.41 19.266 12.914 1 93.94 371 GLY B C 1
ATOM 7319 O O . GLY B 1 371 ? -2.301 18.703 13.555 1 93.94 371 GLY B O 1
ATOM 7320 N N . LEU B 1 372 ? -0.498 18.625 12.344 1 93.81 372 LEU B N 1
ATOM 7321 C CA . LEU B 1 372 ? -0.551 17.172 12.258 1 93.81 372 LEU B CA 1
ATOM 7322 C C . LEU B 1 372 ? -0.481 16.547 13.648 1 93.81 372 LEU B C 1
ATOM 7324 O O . LEU B 1 372 ? -1.175 15.562 13.922 1 93.81 372 LEU B O 1
ATOM 7328 N N . ASN B 1 373 ? 0.33 17.078 14.531 1 90.62 373 ASN B N 1
ATOM 7329 C CA . ASN B 1 373 ? 0.421 16.531 15.883 1 90.62 373 ASN B CA 1
ATOM 7330 C C . ASN B 1 373 ? -0.9 16.672 16.641 1 90.62 373 ASN B C 1
ATOM 7332 O O . ASN B 1 373 ? -1.341 15.742 17.312 1 90.62 373 ASN B O 1
ATOM 7336 N N . SER B 1 374 ? -1.475 17.859 16.547 1 94 374 SER B N 1
ATOM 7337 C CA . SER B 1 374 ? -2.771 18.094 17.172 1 94 374 SER B CA 1
ATOM 7338 C C . SER B 1 374 ? -3.836 17.172 16.578 1 94 374 SER B C 1
ATOM 7340 O O . SER B 1 374 ? -4.664 16.625 17.312 1 94 374 SER B O 1
ATOM 7342 N N . PHE B 1 375 ? -3.779 17.078 15.289 1 96.12 375 PHE B N 1
ATOM 7343 C CA . PHE B 1 375 ? -4.703 16.188 14.602 1 96.12 375 PHE B CA 1
ATOM 7344 C C . PHE B 1 375 ? -4.562 14.75 15.109 1 96.12 375 PHE B C 1
ATOM 7346 O O . PHE B 1 375 ? -5.559 14.094 15.43 1 96.12 375 PHE B O 1
ATOM 7353 N N . MET B 1 376 ? -3.33 14.266 15.211 1 95.75 376 MET B N 1
ATOM 7354 C CA . MET B 1 376 ? -3.072 12.914 15.68 1 95.75 376 MET B CA 1
ATOM 7355 C C . MET B 1 376 ? -3.543 12.734 17.125 1 95.75 376 MET B C 1
ATOM 7357 O O . MET B 1 376 ? -4.129 11.703 17.469 1 95.75 376 MET B O 1
ATOM 7361 N N . GLU B 1 377 ? -3.334 13.719 17.953 1 95.25 377 GLU B N 1
ATOM 7362 C CA . GLU B 1 377 ? -3.719 13.633 19.359 1 95.25 377 GLU B CA 1
ATOM 7363 C C . GLU B 1 377 ? -5.238 13.609 19.516 1 95.25 377 GLU B C 1
ATOM 7365 O O . GLU B 1 377 ? -5.777 12.773 20.25 1 95.25 377 GLU B O 1
ATOM 7370 N N . LEU B 1 378 ? -5.863 14.531 18.859 1 96.44 378 LEU B N 1
ATOM 7371 C CA . LEU B 1 378 ? -7.309 14.625 19.062 1 96.44 378 LEU B CA 1
ATOM 7372 C C . LEU B 1 378 ? -8.008 13.375 18.547 1 96.44 378 LEU B C 1
ATOM 7374 O O . LEU B 1 378 ? -8.953 12.883 19.172 1 96.44 378 LEU B O 1
ATOM 7378 N N . THR B 1 379 ? -7.547 12.789 17.406 1 97.69 379 THR B N 1
ATOM 7379 C CA . THR B 1 379 ? -8.164 11.578 16.875 1 97.69 379 THR B CA 1
ATOM 7380 C C . THR B 1 379 ? -7.836 10.375 17.734 1 97.69 379 THR B C 1
ATOM 7382 O O . THR B 1 379 ? -8.695 9.523 17.984 1 97.69 379 THR B O 1
ATOM 7385 N N . HIS B 1 380 ? -6.609 10.328 18.219 1 96.94 380 HIS B N 1
ATOM 7386 C CA . HIS B 1 380 ? -6.184 9.242 19.078 1 96.94 380 HIS B CA 1
ATOM 7387 C C . HIS B 1 380 ? -7.059 9.164 20.328 1 96.94 380 HIS B C 1
ATOM 7389 O O . HIS B 1 380 ? -7.352 8.07 20.812 1 96.94 380 HIS B O 1
ATOM 7395 N N . HIS B 1 381 ? -7.488 10.258 20.812 1 97.5 381 HIS B N 1
ATOM 7396 C CA . HIS B 1 381 ? -8.242 10.289 22.062 1 97.5 381 HIS B CA 1
ATOM 7397 C C . HIS B 1 381 ? -9.742 10.406 21.797 1 97.5 381 HIS B C 1
ATOM 7399 O O . HIS B 1 381 ? -10.531 10.531 22.734 1 97.5 381 HIS B O 1
ATOM 7405 N N . GLY B 1 382 ? -10.188 10.398 20.547 1 97.81 382 GLY B N 1
ATOM 7406 C CA . GLY B 1 382 ? -11.594 10.375 20.172 1 97.81 382 GLY B CA 1
ATOM 7407 C C . GLY B 1 382 ? -12.312 11.672 20.5 1 97.81 382 GLY B C 1
ATOM 7408 O O . GLY B 1 382 ? -13.453 11.648 20.969 1 97.81 382 GLY B O 1
ATOM 7409 N N . LYS B 1 383 ? -11.617 12.789 20.328 1 98.25 383 LYS B N 1
ATOM 7410 C CA . LYS B 1 383 ? -12.219 14.094 20.609 1 98.25 383 LYS B CA 1
ATOM 7411 C C . LYS B 1 383 ? -12.875 14.664 19.344 1 98.25 383 LYS B C 1
ATOM 7413 O O . LYS B 1 383 ? -12.398 14.438 18.234 1 98.25 383 LYS B O 1
ATOM 7418 N N . VAL B 1 384 ? -13.992 15.375 19.531 1 98.5 384 VAL B N 1
ATOM 7419 C CA . VAL B 1 384 ? -14.562 16.172 18.453 1 98.5 384 VAL B CA 1
ATOM 7420 C C . VAL B 1 384 ? -13.633 17.328 18.109 1 98.5 384 VAL B C 1
ATOM 7422 O O . VAL B 1 384 ? -13.016 17.922 19 1 98.5 384 VAL B O 1
ATOM 7425 N N . GLY B 1 385 ? -13.453 17.609 16.828 1 98.56 385 GLY B N 1
ATOM 7426 C CA . GLY B 1 385 ? -12.508 18.641 16.438 1 98.56 385 GLY B CA 1
ATOM 7427 C C . GLY B 1 385 ? -13.133 19.766 15.633 1 98.56 385 GLY B C 1
ATOM 7428 O O . GLY B 1 385 ? -13.938 19.516 14.727 1 98.56 385 GLY B O 1
ATOM 7429 N N . LEU B 1 386 ? -12.852 20.953 15.977 1 98.69 386 LEU B N 1
ATOM 7430 C CA . LEU B 1 386 ? -13.086 22.109 15.125 1 98.69 386 LEU B CA 1
ATOM 7431 C C . LEU B 1 386 ? -11.766 22.672 14.609 1 98.69 386 LEU B C 1
ATOM 7433 O O . LEU B 1 386 ? -11.008 23.297 15.359 1 98.69 386 LEU B O 1
ATOM 7437 N N . ALA B 1 387 ? -11.555 22.469 13.336 1 98.25 387 ALA B N 1
ATOM 7438 C CA . ALA B 1 387 ? -10.281 22.875 12.742 1 98.25 387 ALA B CA 1
ATOM 7439 C C . ALA B 1 387 ? -10.406 24.234 12.062 1 98.25 387 ALA B C 1
ATOM 7441 O O . ALA B 1 387 ? -11.289 24.438 11.234 1 98.25 387 ALA B O 1
ATOM 7442 N N . ILE B 1 388 ? -9.547 25.109 12.43 1 97.56 388 ILE B N 1
ATOM 7443 C CA . ILE B 1 388 ? -9.398 26.422 11.805 1 97.56 388 ILE B CA 1
ATOM 7444 C C . ILE B 1 388 ? -7.961 26.594 11.312 1 97.56 388 ILE B C 1
ATOM 7446 O O . ILE B 1 388 ? -7.102 27.094 12.039 1 97.56 388 ILE B O 1
ATOM 7450 N N . PRO B 1 389 ? -7.727 26.25 10.047 1 96.44 389 PRO B N 1
ATOM 7451 C CA . PRO B 1 389 ? -6.352 26.266 9.531 1 96.44 389 PRO B CA 1
ATOM 7452 C C . PRO B 1 389 ? -5.855 27.672 9.195 1 96.44 389 PRO B C 1
ATOM 7454 O O . PRO B 1 389 ? -6.645 28.531 8.812 1 96.44 389 PRO B O 1
ATOM 7457 N N . PHE B 1 390 ? -4.512 27.859 9.297 1 93.62 390 PHE B N 1
ATOM 7458 C CA . PHE B 1 390 ? -3.91 29.156 9.039 1 93.62 390 PHE B CA 1
ATOM 7459 C C . PHE B 1 390 ? -2.762 29.047 8.047 1 93.62 390 PHE B C 1
ATOM 7461 O O . PHE B 1 390 ? -2.455 30 7.324 1 93.62 390 PHE B O 1
ATOM 7468 N N . LEU B 1 391 ? -2.139 27.859 8.07 1 89.25 391 LEU B N 1
ATOM 7469 C CA . LEU B 1 391 ? -0.892 27.812 7.316 1 89.25 391 LEU B CA 1
ATOM 7470 C C . LEU B 1 391 ? -0.597 26.375 6.867 1 89.25 391 LEU B C 1
ATOM 7472 O O . LEU B 1 391 ? -0.849 25.422 7.609 1 89.25 391 LEU B O 1
ATOM 7476 N N . ALA B 1 392 ? -0.036 26.234 5.672 1 88.88 392 ALA B N 1
ATOM 7477 C CA . ALA B 1 392 ? 0.639 25.047 5.152 1 88.88 392 ALA B CA 1
ATOM 7478 C C . ALA B 1 392 ? -0.281 23.844 5.191 1 88.88 392 ALA B C 1
ATOM 7480 O O . ALA B 1 392 ? -1.38 23.859 4.633 1 88.88 392 ALA B O 1
ATOM 7481 N N . ASP B 1 393 ? 0.187 22.75 5.977 1 91.75 393 ASP B N 1
ATOM 7482 C CA . ASP B 1 393 ? -0.507 21.469 5.914 1 91.75 393 ASP B CA 1
ATOM 7483 C C . ASP B 1 393 ? -1.762 21.484 6.781 1 91.75 393 ASP B C 1
ATOM 7485 O O . ASP B 1 393 ? -2.549 20.531 6.758 1 91.75 393 ASP B O 1
ATOM 7489 N N . GLN B 1 394 ? -1.987 22.578 7.484 1 95.06 394 GLN B N 1
ATOM 7490 C CA . GLN B 1 394 ? -3.162 22.672 8.344 1 95.06 394 GLN B CA 1
ATOM 7491 C C . GLN B 1 394 ? -4.449 22.594 7.527 1 95.06 394 GLN B C 1
ATOM 7493 O O . GLN B 1 394 ? -5.453 22.047 7.988 1 95.06 394 GLN B O 1
ATOM 7498 N N . PHE B 1 395 ? -4.352 23.156 6.332 1 95.69 395 PHE B N 1
ATOM 7499 C CA . PHE B 1 395 ? -5.523 23.141 5.465 1 95.69 395 PHE B CA 1
ATOM 7500 C C . PHE B 1 395 ? -5.906 21.719 5.078 1 95.69 395 PHE B C 1
ATOM 7502 O O . PHE B 1 395 ? -7.066 21.328 5.207 1 95.69 395 PHE B O 1
ATOM 7509 N N . ARG B 1 396 ? -4.945 20.984 4.672 1 96.5 396 ARG B N 1
ATOM 7510 C CA . ARG B 1 396 ? -5.168 19.578 4.305 1 96.5 396 ARG B CA 1
ATOM 7511 C C . ARG B 1 396 ? -5.637 18.766 5.508 1 96.5 396 ARG B C 1
ATOM 7513 O O . ARG B 1 396 ? -6.582 17.984 5.402 1 96.5 396 ARG B O 1
ATOM 7520 N N . ASN B 1 397 ? -5.012 18.953 6.664 1 97 397 ASN B N 1
ATOM 7521 C CA . ASN B 1 397 ? -5.359 18.219 7.883 1 97 397 ASN B CA 1
ATOM 7522 C C . ASN B 1 397 ? -6.793 18.516 8.312 1 97 397 ASN B C 1
ATOM 7524 O O . ASN B 1 397 ? -7.496 17.609 8.781 1 97 397 ASN B O 1
ATOM 7528 N N . SER B 1 398 ? -7.18 19.75 8.188 1 97.69 398 SER B N 1
ATOM 7529 C CA . SER B 1 398 ? -8.531 20.141 8.578 1 97.69 398 SER B CA 1
ATOM 7530 C C . SER B 1 398 ? -9.578 19.391 7.762 1 97.69 398 SER B C 1
ATOM 7532 O O . SER B 1 398 ? -10.648 19.047 8.273 1 97.69 398 SER B O 1
ATOM 7534 N N . GLN B 1 399 ? -9.242 19.125 6.527 1 97.75 399 GLN B N 1
ATOM 7535 C CA . GLN B 1 399 ? -10.18 18.406 5.66 1 97.75 399 GLN B CA 1
ATOM 7536 C C . GLN B 1 399 ? -10.289 16.938 6.062 1 97.75 399 GLN B C 1
ATOM 7538 O O . GLN B 1 399 ? -11.305 16.297 5.793 1 97.75 399 GLN B O 1
ATOM 7543 N N . LEU B 1 400 ? -9.328 16.422 6.699 1 97.81 400 LEU B N 1
ATOM 7544 C CA . LEU B 1 400 ? -9.406 15.055 7.207 1 97.81 400 LEU B CA 1
ATOM 7545 C C . LEU B 1 400 ? -10.43 14.953 8.328 1 97.81 400 LEU B C 1
ATOM 7547 O O . LEU B 1 400 ? -11.172 13.969 8.414 1 97.81 400 LEU B O 1
ATOM 7551 N N . ILE B 1 401 ? -10.453 15.984 9.172 1 97.38 401 ILE B N 1
ATOM 7552 C CA . ILE B 1 401 ? -11.445 16.031 10.242 1 97.38 401 ILE B CA 1
ATOM 7553 C C . ILE B 1 401 ? -12.852 16.094 9.641 1 97.38 401 ILE B C 1
ATOM 7555 O O . ILE B 1 401 ? -13.75 15.367 10.062 1 97.38 401 ILE B O 1
ATOM 7559 N N . GLN B 1 402 ? -12.93 16.969 8.703 1 96.81 402 GLN B N 1
ATOM 7560 C CA . GLN B 1 402 ? -14.219 17.141 8.031 1 96.81 402 GLN B CA 1
ATOM 7561 C C . GLN B 1 402 ? -14.664 15.859 7.348 1 96.81 402 GLN B C 1
ATOM 7563 O O . GLN B 1 402 ? -15.82 15.453 7.477 1 96.81 402 GLN B O 1
ATOM 7568 N N . LYS B 1 403 ? -13.805 15.18 6.691 1 95.88 403 LYS B N 1
ATOM 7569 C CA . LYS B 1 403 ? -14.102 13.953 5.953 1 95.88 403 LYS B CA 1
ATOM 7570 C C . LYS B 1 403 ? -14.555 12.844 6.895 1 95.88 403 LYS B C 1
ATOM 7572 O O . LYS B 1 403 ? -15.453 12.07 6.562 1 95.88 403 LYS B O 1
ATOM 7577 N N . SER B 1 404 ? -13.969 12.742 8.055 1 96.25 404 SER B N 1
ATOM 7578 C CA . SER B 1 404 ? -14.258 11.664 9 1 96.25 404 SER B CA 1
ATOM 7579 C C . SER B 1 404 ? -15.625 11.859 9.648 1 96.25 404 SER B C 1
ATOM 7581 O O . SER B 1 404 ? -16.172 10.93 10.234 1 96.25 404 SER B O 1
ATOM 7583 N N . GLY B 1 405 ? -16.094 13.125 9.648 1 96.88 405 GLY B N 1
ATOM 7584 C CA . GLY B 1 405 ? -17.359 13.445 10.312 1 96.88 405 GLY B CA 1
ATOM 7585 C C . GLY B 1 405 ? -17.203 13.656 11.805 1 96.88 405 GLY B C 1
ATOM 7586 O O . GLY B 1 405 ? -18.188 13.93 12.5 1 96.88 405 GLY B O 1
ATOM 7587 N N . SER B 1 406 ? -15.977 13.586 12.289 1 97.75 406 SER B N 1
ATOM 7588 C CA . SER B 1 406 ? -15.711 13.734 13.719 1 97.75 406 SER B CA 1
ATOM 7589 C C . SER B 1 406 ? -15.594 15.203 14.109 1 97.75 406 SER B C 1
ATOM 7591 O O . SER B 1 406 ? -15.297 15.523 15.258 1 97.75 406 SER B O 1
ATOM 7593 N N . GLY B 1 407 ? -15.812 16.062 13.203 1 98 407 GLY B N 1
ATOM 7594 C CA . GLY B 1 407 ? -15.734 17.484 13.438 1 98 407 GLY B CA 1
ATOM 7595 C C . GLY B 1 407 ? -15.984 18.312 12.195 1 98 407 GLY B C 1
ATOM 7596 O O . GLY B 1 407 ? -16.672 17.859 11.273 1 98 407 GLY B O 1
ATOM 7597 N N . ARG B 1 408 ? -15.508 19.578 12.273 1 97.81 408 ARG B N 1
ATOM 7598 C CA . ARG B 1 408 ? -15.695 20.516 11.164 1 97.81 408 ARG B CA 1
ATOM 7599 C C . ARG B 1 408 ? -14.406 21.281 10.875 1 97.81 408 ARG B C 1
ATOM 7601 O O . ARG B 1 408 ? -13.555 21.438 11.758 1 97.81 408 ARG B O 1
ATOM 7608 N N . ALA B 1 409 ? -14.305 21.641 9.664 1 98 409 ALA B N 1
ATOM 7609 C CA . ALA B 1 409 ? -13.289 22.594 9.234 1 98 409 ALA B CA 1
ATOM 7610 C C . ALA B 1 409 ? -13.922 23.906 8.781 1 98 409 ALA B C 1
ATOM 7612 O O . ALA B 1 409 ? -14.844 23.906 7.961 1 98 409 ALA B O 1
ATOM 7613 N N . ILE B 1 410 ? -13.438 25 9.367 1 97.56 410 ILE B N 1
ATOM 7614 C CA . ILE B 1 410 ? -13.984 26.297 8.945 1 97.56 410 ILE B CA 1
ATOM 7615 C C . ILE B 1 410 ? -12.852 27.25 8.617 1 97.56 410 ILE B C 1
ATOM 7617 O O . ILE B 1 410 ? -11.734 27.109 9.125 1 97.56 410 ILE B O 1
ATOM 7621 N N . ASP B 1 411 ? -13.203 28.172 7.809 1 95.44 411 ASP B N 1
ATOM 7622 C CA . ASP B 1 411 ? -12.258 29.234 7.496 1 95.44 411 ASP B CA 1
ATOM 7623 C C . ASP B 1 411 ? -12.172 30.234 8.641 1 95.44 411 ASP B C 1
ATOM 7625 O O . ASP B 1 411 ? -13.164 30.516 9.312 1 95.44 411 ASP B O 1
ATOM 7629 N N . LYS B 1 412 ? -11.016 30.797 8.844 1 94.75 412 LYS B N 1
ATOM 7630 C CA . LYS B 1 412 ? -10.836 31.75 9.938 1 94.75 412 LYS B CA 1
ATOM 7631 C C . LYS B 1 412 ? -11.773 32.938 9.781 1 94.75 412 LYS B C 1
ATOM 7633 O O . LYS B 1 412 ? -12.094 33.625 10.758 1 94.75 412 LYS B O 1
ATOM 7638 N N . LYS B 1 413 ? -12.289 33.156 8.633 1 93.19 413 LYS B N 1
ATOM 7639 C CA . LYS B 1 413 ? -13.219 34.25 8.383 1 93.19 413 LYS B CA 1
ATOM 7640 C C . LYS B 1 413 ? -14.539 34.031 9.109 1 93.19 413 LYS B C 1
ATOM 7642 O O . LYS B 1 413 ? -15.281 35 9.359 1 93.19 413 LYS B O 1
ATOM 7647 N N . TYR B 1 414 ? -14.797 32.812 9.391 1 93.75 414 TYR B N 1
ATOM 7648 C CA . TYR B 1 414 ? -15.992 32.5 10.164 1 93.75 414 TYR B CA 1
ATOM 7649 C C . TYR B 1 414 ? -15.945 33.156 11.531 1 93.75 414 TYR B C 1
ATOM 7651 O O . TYR B 1 414 ? -16.984 33.438 12.133 1 93.75 414 TYR B O 1
ATOM 7659 N N . LEU B 1 415 ? -14.781 33.438 12.023 1 96.25 415 LEU B N 1
ATOM 7660 C CA . LEU B 1 415 ? -14.609 34.031 13.352 1 96.25 415 LEU B CA 1
ATOM 7661 C C . LEU B 1 415 ? -14.969 35.5 13.344 1 96.25 415 LEU B C 1
ATOM 7663 O O . LEU B 1 415 ? -15.188 36.094 14.406 1 96.25 415 LEU B O 1
ATOM 7667 N N . GLU B 1 416 ? -15 36.094 12.211 1 96.06 416 GLU B N 1
ATOM 7668 C CA . GLU B 1 416 ? -15.336 37.5 12.094 1 96.06 416 GLU B CA 1
ATOM 7669 C C . GLU B 1 416 ? -16.828 37.75 12.32 1 96.06 416 GLU B C 1
ATOM 7671 O O . GLU B 1 416 ? -17.234 38.875 12.625 1 96.06 416 GLU B O 1
ATOM 7676 N N . ASP B 1 417 ? -17.5 36.719 12.094 1 96.38 417 ASP B N 1
ATOM 7677 C CA . ASP B 1 417 ? -18.938 36.75 12.32 1 96.38 417 ASP B CA 1
ATOM 7678 C C . ASP B 1 417 ? -19.312 36 13.609 1 96.38 417 ASP B C 1
ATOM 7680 O O . ASP B 1 417 ? -19.438 34.781 13.609 1 96.38 417 ASP B O 1
ATOM 7684 N N . GLY B 1 418 ? -19.672 36.719 14.594 1 96.19 418 GLY B N 1
ATOM 7685 C CA . GLY B 1 418 ? -19.938 36.156 15.906 1 96.19 418 GLY B CA 1
ATOM 7686 C C . GLY B 1 418 ? -21.062 35.156 15.891 1 96.19 418 GLY B C 1
ATOM 7687 O O . GLY B 1 418 ? -20.984 34.094 16.531 1 96.19 418 GLY B O 1
ATOM 7688 N N . GLN B 1 419 ? -22.109 35.438 15.219 1 97.12 419 GLN B N 1
ATOM 7689 C CA . GLN B 1 419 ? -23.266 34.531 15.172 1 97.12 419 GLN B CA 1
ATOM 7690 C C . GLN B 1 419 ? -22.922 33.25 14.461 1 97.12 419 GLN B C 1
ATOM 7692 O O . GLN B 1 419 ? -23.328 32.156 14.898 1 97.12 419 GLN B O 1
ATOM 7697 N N . LYS B 1 420 ? -22.203 33.375 13.383 1 97 420 LYS B N 1
ATOM 7698 C CA . LYS B 1 420 ? -21.797 32.188 12.656 1 97 420 LYS B CA 1
ATOM 7699 C C . LYS B 1 420 ? -20.938 31.266 13.523 1 97 420 LYS B C 1
ATOM 7701 O O . LYS B 1 420 ? -21.109 30.047 13.508 1 97 420 LYS B O 1
ATOM 7706 N N . PHE B 1 421 ? -20.031 31.875 14.188 1 97.94 421 PHE B N 1
ATOM 7707 C CA . PHE B 1 421 ? -19.156 31.109 15.062 1 97.94 421 PHE B CA 1
ATOM 7708 C C . PHE B 1 421 ? -19.969 30.453 16.188 1 97.94 421 PHE B C 1
ATOM 7710 O O . PHE B 1 421 ? -19.75 29.281 16.5 1 97.94 421 PHE B O 1
ATOM 7717 N N . THR B 1 422 ? -20.922 31.203 16.766 1 98.19 422 THR B N 1
ATOM 7718 C CA . THR B 1 422 ? -21.781 30.672 17.812 1 98.19 422 THR B CA 1
ATOM 7719 C C . THR B 1 422 ? -22.594 29.484 17.297 1 98.19 422 THR B C 1
ATOM 7721 O O . THR B 1 422 ? -22.75 28.484 18 1 98.19 422 THR B O 1
ATOM 7724 N N . ASP B 1 423 ? -23.078 29.594 16.094 1 97.81 423 ASP B N 1
ATOM 7725 C CA . ASP B 1 423 ? -23.875 28.531 15.492 1 97.81 423 ASP B CA 1
ATOM 7726 C C . ASP B 1 423 ? -23.031 27.25 15.328 1 97.81 423 ASP B C 1
ATOM 7728 O O . ASP B 1 423 ? -23.531 26.156 15.547 1 97.81 423 ASP B O 1
ATOM 7732 N N . VAL B 1 424 ? -21.812 27.406 14.898 1 97.88 424 VAL B N 1
ATOM 7733 C CA . VAL B 1 424 ? -20.906 26.266 14.703 1 97.88 424 VAL B CA 1
ATOM 7734 C C . VAL B 1 424 ? -20.688 25.562 16.031 1 97.88 424 VAL B C 1
ATOM 7736 O O . VAL B 1 424 ? -20.781 24.328 16.109 1 97.88 424 VAL B O 1
ATOM 7739 N N . ILE B 1 425 ? -20.375 26.312 17.109 1 98.25 425 ILE B N 1
ATOM 7740 C CA . ILE B 1 425 ? -20.125 25.734 18.422 1 98.25 425 ILE B CA 1
ATOM 7741 C C . ILE B 1 425 ? -21.391 25.031 18.922 1 98.25 425 ILE B C 1
ATOM 7743 O O . ILE B 1 425 ? -21.312 23.922 19.453 1 98.25 425 ILE B O 1
ATOM 7747 N N . SER B 1 426 ? -22.516 25.688 18.75 1 98.06 426 SER B N 1
ATOM 7748 C CA . SER B 1 426 ? -23.781 25.094 19.172 1 98.06 426 SER B CA 1
ATOM 7749 C C . SER B 1 426 ? -24.031 23.75 18.5 1 98.06 426 SER B C 1
ATOM 7751 O O . SER B 1 426 ? -24.375 22.766 19.156 1 98.06 426 SER B O 1
ATOM 7753 N N . ASP B 1 427 ? -23.844 23.719 17.203 1 97.75 427 ASP B N 1
ATOM 7754 C CA . ASP B 1 427 ? -24.031 22.484 16.438 1 97.75 427 ASP B CA 1
ATOM 7755 C C . ASP B 1 427 ? -23.094 21.391 16.938 1 97.75 427 ASP B C 1
ATOM 7757 O O . ASP B 1 427 ? -23.516 20.234 17.094 1 97.75 427 ASP B O 1
ATOM 7761 N N . MET B 1 428 ? -21.875 21.688 17.219 1 97.44 428 MET B N 1
ATOM 7762 C CA . MET B 1 428 ? -20.859 20.703 17.594 1 97.44 428 MET B CA 1
ATOM 7763 C C . MET B 1 428 ? -21.141 20.156 18.984 1 97.44 428 MET B C 1
ATOM 7765 O O . MET B 1 428 ? -20.844 18.984 19.266 1 97.44 428 MET B O 1
ATOM 7769 N N . LEU B 1 429 ? -21.719 21 19.844 1 97.12 429 LEU B N 1
ATOM 7770 C CA . LEU B 1 429 ? -21.984 20.578 21.219 1 97.12 429 LEU B CA 1
ATOM 7771 C C . LEU B 1 429 ? -23.297 19.812 21.312 1 97.12 429 LEU B C 1
ATOM 7773 O O . LEU B 1 429 ? -23.469 18.969 22.203 1 97.12 429 LEU B O 1
ATOM 7777 N N . GLU B 1 430 ? -24.172 19.984 20.344 1 95.88 430 GLU B N 1
ATOM 7778 C CA . GLU B 1 430 ? -25.516 19.422 20.438 1 95.88 430 GLU B CA 1
ATOM 7779 C C . GLU B 1 430 ? -25.641 18.188 19.531 1 95.88 430 GLU B C 1
ATOM 7781 O O . GLU B 1 430 ? -26.438 17.297 19.812 1 95.88 430 GLU B O 1
ATOM 7786 N N . ASN B 1 431 ? -25 18.188 18.438 1 95.5 431 ASN B N 1
ATOM 7787 C CA . ASN B 1 431 ? -25.078 17.109 17.469 1 95.5 431 ASN B CA 1
ATOM 7788 C C . ASN B 1 431 ? -24.172 15.945 17.859 1 95.5 431 ASN B C 1
ATOM 7790 O O . ASN B 1 431 ? -22.953 16.031 17.688 1 95.5 431 ASN B O 1
ATOM 7794 N N . ASN B 1 432 ? -24.688 14.859 18.234 1 96.06 432 ASN B N 1
ATOM 7795 C CA . ASN B 1 432 ? -23.938 13.734 18.781 1 96.06 432 ASN B CA 1
ATOM 7796 C C . ASN B 1 432 ? -23.25 12.938 17.672 1 96.06 432 ASN B C 1
ATOM 7798 O O . ASN B 1 432 ? -22.422 12.055 17.953 1 96.06 432 ASN B O 1
ATOM 7802 N N . THR B 1 433 ? -23.531 13.234 16.453 1 97.62 433 THR B N 1
ATOM 7803 C CA . THR B 1 433 ? -22.922 12.523 15.336 1 97.62 433 THR B CA 1
ATOM 7804 C C . THR B 1 433 ? -21.406 12.727 15.328 1 97.62 433 THR B C 1
ATOM 7806 O O . THR B 1 433 ? -20.641 11.805 15.039 1 97.62 433 THR B O 1
ATOM 7809 N N . TYR B 1 434 ? -20.969 13.93 15.688 1 98.25 434 TYR B N 1
ATOM 7810 C CA . TYR B 1 434 ? -19.531 14.211 15.719 1 98.25 434 TYR B CA 1
ATOM 7811 C C . TYR B 1 434 ? -18.828 13.305 16.719 1 98.25 434 TYR B C 1
ATOM 7813 O O . TYR B 1 434 ? -17.781 12.719 16.406 1 98.25 434 TYR B O 1
ATOM 7821 N N . LYS B 1 435 ? -19.422 13.203 17.859 1 97.94 435 LYS B N 1
ATOM 7822 C CA . LYS B 1 435 ? -18.797 12.406 18.922 1 97.94 435 LYS B CA 1
ATOM 7823 C C . LYS B 1 435 ? -18.797 10.922 18.562 1 97.94 435 LYS B C 1
ATOM 7825 O O . LYS B 1 435 ? -17.812 10.227 18.812 1 97.94 435 LYS B O 1
ATOM 7830 N N . SER B 1 436 ? -19.906 10.477 18.016 1 98 436 SER B N 1
ATOM 7831 C CA . SER B 1 436 ? -20 9.078 17.594 1 98 436 SER B CA 1
ATOM 7832 C C . SER B 1 436 ? -18.922 8.742 16.578 1 98 436 SER B C 1
ATOM 7834 O O . SER B 1 436 ? -18.25 7.711 16.688 1 98 436 SER B O 1
ATOM 7836 N N . LYS B 1 437 ? -18.688 9.617 15.648 1 98.12 437 LYS B N 1
ATOM 7837 C CA . LYS B 1 437 ? -17.672 9.406 14.617 1 98.12 437 LYS B CA 1
ATOM 7838 C C . LYS B 1 437 ? -16.266 9.508 15.211 1 98.12 437 LYS B C 1
ATOM 7840 O O . LYS B 1 437 ? -15.367 8.766 14.812 1 98.12 437 LYS B O 1
ATOM 7845 N N . ALA B 1 438 ? -16.078 10.406 16.125 1 98.38 438 ALA B N 1
ATOM 7846 C CA . ALA B 1 438 ? -14.781 10.547 16.781 1 98.38 438 ALA B CA 1
ATOM 7847 C C . ALA B 1 438 ? -14.406 9.273 17.531 1 98.38 438 ALA B C 1
ATOM 7849 O O . ALA B 1 438 ? -13.258 8.836 17.484 1 98.38 438 ALA B O 1
ATOM 7850 N N . LEU B 1 439 ? -15.375 8.727 18.172 1 98.06 439 LEU B N 1
ATOM 7851 C CA . LEU B 1 439 ? -15.125 7.504 18.938 1 98.06 439 LEU B CA 1
ATOM 7852 C C . LEU B 1 439 ? -14.867 6.324 18 1 98.06 439 LEU B C 1
ATOM 7854 O O . LEU B 1 439 ? -14.047 5.453 18.312 1 98.06 439 LEU B O 1
ATOM 7858 N N . ARG B 1 440 ? -15.562 6.305 16.875 1 97.69 440 ARG B N 1
ATOM 7859 C CA . ARG B 1 440 ? -15.281 5.273 15.875 1 97.69 440 ARG B CA 1
ATOM 7860 C C . ARG B 1 440 ? -13.828 5.352 15.414 1 97.69 440 ARG B C 1
ATOM 7862 O O . ARG B 1 440 ? -13.141 4.332 15.336 1 97.69 440 ARG B O 1
ATOM 7869 N N . ILE B 1 441 ? -13.383 6.551 15.156 1 97.81 441 ILE B N 1
ATOM 7870 C CA . ILE B 1 441 ? -12.016 6.754 14.68 1 97.81 441 ILE B CA 1
ATOM 7871 C C . ILE B 1 441 ? -11.023 6.316 15.758 1 97.81 441 ILE B C 1
ATOM 7873 O O . ILE B 1 441 ? -10.031 5.645 15.461 1 97.81 441 ILE B O 1
ATOM 7877 N N . LYS B 1 442 ? -11.312 6.688 16.969 1 97.81 442 LYS B N 1
ATOM 7878 C CA . LYS B 1 442 ? -10.477 6.266 18.078 1 97.81 442 LYS B CA 1
ATOM 7879 C C . LYS B 1 442 ? -10.352 4.742 18.141 1 97.81 442 LYS B C 1
ATOM 7881 O O . LYS B 1 442 ? -9.242 4.211 18.25 1 97.81 442 LYS B O 1
ATOM 7886 N N . LYS B 1 443 ? -11.453 4.062 18.016 1 97.75 443 LYS B N 1
ATOM 7887 C CA . LYS B 1 443 ? -11.461 2.604 18.062 1 97.75 443 LYS B CA 1
ATOM 7888 C C . LYS B 1 443 ? -10.719 2.01 16.859 1 97.75 443 LYS B C 1
ATOM 7890 O O . LYS B 1 443 ? -10.039 0.989 17 1 97.75 443 LYS B O 1
ATOM 7895 N N . LEU B 1 444 ? -10.852 2.596 15.711 1 97.56 444 LEU B N 1
ATOM 7896 C CA . LEU B 1 444 ? -10.148 2.139 14.523 1 97.56 444 LEU B CA 1
ATOM 7897 C C . LEU B 1 444 ? -8.633 2.232 14.719 1 97.56 444 LEU B C 1
ATOM 7899 O O . LEU B 1 444 ? -7.906 1.292 14.398 1 97.56 444 LEU B O 1
ATOM 7903 N N . ILE B 1 445 ? -8.227 3.369 15.242 1 97.25 445 ILE B N 1
ATOM 7904 C CA . ILE B 1 445 ? -6.801 3.572 15.492 1 97.25 445 ILE B CA 1
ATOM 7905 C C . ILE B 1 445 ? -6.277 2.488 16.438 1 97.25 445 ILE B C 1
ATOM 7907 O O . ILE B 1 445 ? -5.215 1.914 16.203 1 97.25 445 ILE B O 1
ATOM 7911 N N . GLN B 1 446 ? -7.062 2.127 17.391 1 96.06 446 GLN B N 1
ATOM 7912 C CA . GLN B 1 446 ? -6.668 1.153 18.391 1 96.06 446 GLN B CA 1
ATOM 7913 C C . GLN B 1 446 ? -6.656 -0.262 17.828 1 96.06 446 GLN B C 1
ATOM 7915 O O . GLN B 1 446 ? -5.996 -1.149 18.375 1 96.06 446 GLN B O 1
ATOM 7920 N N . SER B 1 447 ? -7.375 -0.43 16.781 1 95.5 447 SER B N 1
ATOM 7921 C CA . SER B 1 447 ? -7.543 -1.773 16.234 1 95.5 447 SER B CA 1
ATOM 7922 C C . SER B 1 447 ? -6.387 -2.146 15.312 1 95.5 447 SER B C 1
ATOM 7924 O O . SER B 1 447 ? -6.258 -3.301 14.906 1 95.5 447 SER B O 1
ATOM 7926 N N . ARG B 1 448 ? -5.52 -1.239 14.977 1 93.94 448 ARG B N 1
ATOM 7927 C CA . ARG B 1 448 ? -4.422 -1.541 14.062 1 93.94 448 ARG B CA 1
ATOM 7928 C C . ARG B 1 448 ? -3.639 -2.762 14.531 1 93.94 448 ARG B C 1
ATOM 7930 O O . ARG B 1 448 ? -3.365 -2.91 15.727 1 93.94 448 ARG B O 1
ATOM 7937 N N . PRO B 1 449 ? -3.234 -3.615 13.656 1 95 449 PRO B N 1
ATOM 7938 C CA . PRO B 1 449 ? -2.613 -4.887 14.039 1 95 449 PRO B CA 1
ATOM 7939 C C . PRO B 1 449 ? -1.293 -4.699 14.781 1 95 449 PRO B C 1
ATOM 7941 O O . PRO B 1 449 ? -0.996 -5.445 15.719 1 95 449 PRO B O 1
ATOM 7944 N N . LEU B 1 450 ? -0.448 -3.754 14.336 1 96.31 450 LEU B N 1
ATOM 7945 C CA . LEU B 1 450 ? 0.807 -3.396 14.984 1 96.31 450 LEU B CA 1
ATOM 7946 C C . LEU B 1 450 ? 0.838 -1.911 15.328 1 96.31 450 LEU B C 1
ATOM 7948 O O . LEU B 1 450 ? 0.48 -1.07 14.5 1 96.31 450 LEU B O 1
ATOM 7952 N N . GLY B 1 451 ? 1.218 -1.594 16.531 1 95.81 451 GLY B N 1
ATOM 7953 C CA . GLY B 1 451 ? 1.396 -0.195 16.891 1 95.81 451 GLY B CA 1
ATOM 7954 C C . GLY B 1 451 ? 2.527 0.474 16.141 1 95.81 451 GLY B C 1
ATOM 7955 O O . GLY B 1 451 ? 3.361 -0.202 15.531 1 95.81 451 GLY B O 1
ATOM 7956 N N . PRO B 1 452 ? 2.561 1.759 16.172 1 97 452 PRO B N 1
ATOM 7957 C CA . PRO B 1 452 ? 3.568 2.48 15.391 1 97 452 PRO B CA 1
ATOM 7958 C C . PRO B 1 452 ? 4.996 2.143 15.82 1 97 452 PRO B C 1
ATOM 7960 O O . PRO B 1 452 ? 5.883 2.012 14.969 1 97 452 PRO B O 1
ATOM 7963 N N . LYS B 1 453 ? 5.289 2.014 17.078 1 97.56 453 LYS B N 1
ATOM 7964 C CA . LYS B 1 453 ? 6.625 1.669 17.562 1 97.56 453 LYS B CA 1
ATOM 7965 C C . LYS B 1 453 ? 7.039 0.279 17.078 1 97.56 453 LYS B C 1
ATOM 7967 O O . LYS B 1 453 ? 8.172 0.079 16.641 1 97.56 453 LYS B O 1
ATOM 7972 N N . GLU B 1 454 ? 6.082 -0.632 17.156 1 97.38 454 GLU B N 1
ATOM 7973 C CA . GLU B 1 454 ? 6.363 -1.997 16.734 1 97.38 454 GLU B CA 1
ATOM 7974 C C . GLU B 1 454 ? 6.645 -2.053 15.234 1 97.38 454 GLU B C 1
ATOM 7976 O O . GLU B 1 454 ? 7.539 -2.777 14.789 1 97.38 454 GLU B O 1
ATOM 7981 N N . VAL B 1 455 ? 5.832 -1.33 14.461 1 98.06 455 VAL B N 1
ATOM 7982 C CA . VAL B 1 455 ? 6.051 -1.271 13.023 1 98.06 455 VAL B CA 1
ATOM 7983 C C . VAL B 1 455 ? 7.469 -0.784 12.734 1 98.06 455 VAL B C 1
ATOM 7985 O O . VAL B 1 455 ? 8.195 -1.394 11.945 1 98.06 455 VAL B O 1
ATOM 7988 N N . LEU B 1 456 ? 7.859 0.313 13.375 1 98.62 456 LEU B N 1
ATOM 7989 C CA . LEU B 1 456 ? 9.188 0.873 13.172 1 98.62 456 LEU B CA 1
ATOM 7990 C C . LEU B 1 456 ? 10.266 -0.139 13.539 1 98.62 456 LEU B C 1
ATOM 7992 O O . LEU B 1 456 ? 11.141 -0.453 12.727 1 98.62 456 LEU B O 1
ATOM 7996 N N . LEU B 1 457 ? 10.203 -0.72 14.719 1 98.19 457 LEU B N 1
ATOM 7997 C CA . LEU B 1 457 ? 11.266 -1.567 15.25 1 98.19 457 LEU B CA 1
ATOM 7998 C C . LEU B 1 457 ? 11.375 -2.863 14.453 1 98.19 457 LEU B C 1
ATOM 8000 O O . LEU B 1 457 ? 12.484 -3.33 14.172 1 98.19 457 LEU B O 1
ATOM 8004 N N . LYS B 1 458 ? 10.266 -3.451 14.102 1 97.69 458 LYS B N 1
ATOM 8005 C CA . LYS B 1 458 ? 10.305 -4.684 13.32 1 97.69 458 LYS B CA 1
ATOM 8006 C C . LYS B 1 458 ? 10.938 -4.449 11.945 1 97.69 458 LYS B C 1
ATOM 8008 O O . LYS B 1 458 ? 11.703 -5.277 11.461 1 97.69 458 LYS B O 1
ATOM 8013 N N . HIS B 1 459 ? 10.641 -3.361 11.328 1 98.31 459 HIS B N 1
ATOM 8014 C CA . HIS B 1 459 ? 11.203 -3.078 10.016 1 98.31 459 HIS B CA 1
ATOM 8015 C C . HIS B 1 459 ? 12.664 -2.664 10.117 1 98.31 459 HIS B C 1
ATOM 8017 O O . HIS B 1 459 ? 13.461 -2.932 9.211 1 98.31 459 HIS B O 1
ATOM 8023 N N . ILE B 1 460 ? 13.008 -2.018 11.234 1 98.38 460 ILE B N 1
ATOM 8024 C CA . ILE B 1 460 ? 14.414 -1.701 11.469 1 98.38 460 ILE B CA 1
ATOM 8025 C C . ILE B 1 460 ? 15.219 -2.992 11.586 1 98.38 460 ILE B C 1
ATOM 8027 O O . ILE B 1 460 ? 16.328 -3.088 11.055 1 98.38 460 ILE B O 1
ATOM 8031 N N . GLU B 1 461 ?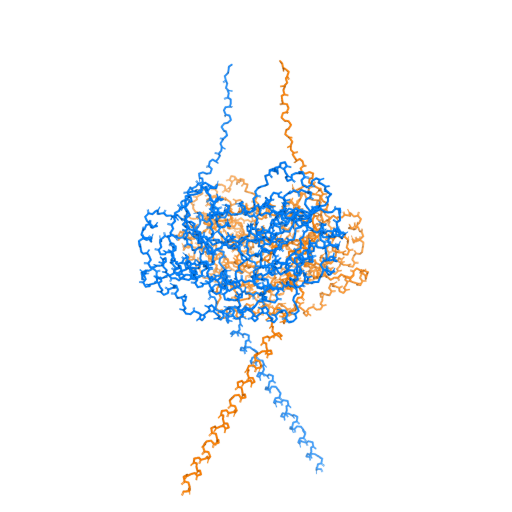 14.68 -3.973 12.25 1 97.44 461 GLU B N 1
ATOM 8032 C CA . GLU B 1 461 ? 15.359 -5.262 12.344 1 97.44 461 GLU B CA 1
ATOM 8033 C C . GLU B 1 461 ? 15.555 -5.879 10.961 1 97.44 461 GLU B C 1
ATOM 8035 O O . GLU B 1 461 ? 16.594 -6.477 10.688 1 97.44 461 GLU B O 1
ATOM 8040 N N . ILE B 1 462 ? 14.594 -5.711 10.125 1 97.94 462 ILE B N 1
ATOM 8041 C CA . ILE B 1 462 ? 14.711 -6.203 8.758 1 97.94 462 ILE B CA 1
ATOM 8042 C C . ILE B 1 462 ? 15.828 -5.449 8.039 1 97.94 462 ILE B C 1
ATOM 8044 O O . ILE B 1 462 ? 16.672 -6.059 7.359 1 97.94 462 ILE B O 1
ATOM 8048 N N . ALA B 1 463 ? 15.836 -4.141 8.219 1 98.06 463 ALA B N 1
ATOM 8049 C CA . ALA B 1 463 ? 16.859 -3.32 7.586 1 98.06 463 ALA B CA 1
ATOM 8050 C C . ALA B 1 463 ? 18.25 -3.705 8.078 1 98.06 463 ALA B C 1
ATOM 8052 O O . ALA B 1 463 ? 19.219 -3.682 7.312 1 98.06 463 ALA B O 1
ATOM 8053 N N . LYS B 1 464 ? 18.391 -4.039 9.367 1 97.19 464 LYS B N 1
ATOM 8054 C CA . LYS B 1 464 ? 19.672 -4.484 9.914 1 97.19 464 LYS B CA 1
ATOM 8055 C C . LYS B 1 464 ? 20.172 -5.742 9.203 1 97.19 464 LYS B C 1
ATOM 8057 O O . LYS B 1 464 ? 21.344 -5.832 8.844 1 97.19 464 LYS B O 1
ATOM 8062 N N . ASN B 1 465 ? 19.266 -6.578 8.93 1 96.12 465 ASN B N 1
ATOM 8063 C CA . ASN B 1 465 ? 19.625 -7.902 8.422 1 96.12 465 ASN B CA 1
ATOM 8064 C C . ASN B 1 465 ? 19.828 -7.887 6.914 1 96.12 465 ASN B C 1
ATOM 8066 O O . ASN B 1 465 ? 20.625 -8.656 6.383 1 96.12 465 ASN B O 1
ATOM 8070 N N . PHE B 1 466 ? 19.141 -6.938 6.227 1 97 466 PHE B N 1
ATOM 8071 C CA . PHE B 1 466 ? 19.125 -7.082 4.777 1 97 466 PHE B CA 1
ATOM 8072 C C . PHE B 1 466 ? 19.641 -5.816 4.105 1 97 466 PHE B C 1
ATOM 8074 O O . PHE B 1 466 ? 19.875 -5.797 2.895 1 97 466 PHE B O 1
ATOM 8081 N N . LYS B 1 467 ? 19.75 -4.727 4.895 1 96.5 467 LYS B N 1
ATOM 8082 C CA . LYS B 1 467 ? 20.25 -3.459 4.363 1 96.5 467 LYS B CA 1
ATOM 8083 C C . LYS B 1 467 ? 19.312 -2.908 3.289 1 96.5 467 LYS B C 1
ATOM 8085 O O . LYS B 1 467 ? 18.125 -2.742 3.525 1 96.5 467 LYS B O 1
ATOM 8090 N N . GLN B 1 468 ? 19.812 -2.771 2.08 1 95.5 468 GLN B N 1
ATOM 8091 C CA . GLN B 1 468 ? 18.922 -2.346 1.007 1 95.5 468 GLN B CA 1
ATOM 8092 C C . GLN B 1 468 ? 18 -3.484 0.575 1 95.5 468 GLN B C 1
ATOM 8094 O O . GLN B 1 468 ? 18.391 -4.656 0.635 1 95.5 468 GLN B O 1
ATOM 8099 N N . LEU B 1 469 ? 16.844 -3.133 0.193 1 97.06 469 LEU B N 1
ATOM 8100 C CA . LEU B 1 469 ? 15.828 -4.113 -0.19 1 97.06 469 LEU B CA 1
ATOM 8101 C C . LEU B 1 469 ? 15.32 -3.846 -1.601 1 97.06 469 LEU B C 1
ATOM 8103 O O . LEU B 1 469 ? 14.18 -3.4 -1.778 1 97.06 469 LEU B O 1
ATOM 8107 N N . PRO B 1 470 ? 16.109 -4.156 -2.566 1 95.06 470 PRO B N 1
ATOM 8108 C CA . PRO B 1 470 ? 15.656 -3.957 -3.945 1 95.06 470 PRO B CA 1
ATOM 8109 C C . PRO B 1 470 ? 14.367 -4.719 -4.258 1 95.06 470 PRO B C 1
ATOM 8111 O O . PRO B 1 470 ? 13.625 -4.344 -5.168 1 95.06 470 PRO B O 1
ATOM 8114 N N . GLU B 1 471 ? 14.023 -5.777 -3.455 1 96 471 GLU B N 1
ATOM 8115 C CA . GLU B 1 471 ? 12.805 -6.566 -3.619 1 96 471 GLU B CA 1
ATOM 8116 C C . GLU B 1 471 ? 11.562 -5.699 -3.465 1 96 471 GLU B C 1
ATOM 8118 O O . GLU B 1 471 ? 10.484 -6.055 -3.953 1 96 471 GLU B O 1
ATOM 8123 N N . LEU B 1 472 ? 11.719 -4.535 -2.816 1 97.44 472 LEU B N 1
ATOM 8124 C CA . LEU B 1 472 ? 10.562 -3.699 -2.508 1 97.44 472 LEU B CA 1
ATOM 8125 C C . LEU B 1 472 ? 10.5 -2.492 -3.439 1 97.44 472 LEU B C 1
ATOM 8127 O O . LEU B 1 472 ? 9.547 -1.711 -3.387 1 97.44 472 LEU B O 1
ATOM 8131 N N . ASP B 1 473 ? 11.492 -2.32 -4.336 1 97.12 473 ASP B N 1
ATOM 8132 C CA . ASP B 1 473 ? 11.547 -1.167 -5.23 1 97.12 473 ASP B CA 1
ATOM 8133 C C . ASP B 1 473 ? 10.609 -1.353 -6.422 1 97.12 473 ASP B C 1
ATOM 8135 O O . ASP B 1 473 ? 10.617 -2.402 -7.07 1 97.12 473 ASP B O 1
ATOM 8139 N N . LEU B 1 474 ? 9.797 -0.362 -6.688 1 97.62 474 LEU B N 1
ATOM 8140 C CA . LEU B 1 474 ? 8.938 -0.41 -7.863 1 97.62 474 LEU B CA 1
ATOM 8141 C C . LEU B 1 474 ? 9.766 -0.422 -9.148 1 97.62 474 LEU B C 1
ATOM 8143 O O . LEU B 1 474 ? 10.781 0.27 -9.242 1 97.62 474 LEU B O 1
ATOM 8147 N N . GLY B 1 475 ? 9.281 -1.232 -10.078 1 96.44 475 GLY B N 1
ATOM 8148 C CA . GLY B 1 475 ? 9.953 -1.25 -11.367 1 96.44 475 GLY B CA 1
ATOM 8149 C C . GLY B 1 475 ? 9.93 0.094 -12.07 1 96.44 475 GLY B C 1
ATOM 8150 O O . GLY B 1 475 ? 10.758 0.354 -12.953 1 96.44 475 GLY B O 1
ATOM 8151 N N . SER B 1 476 ? 9.094 0.961 -11.609 1 96.75 476 SER B N 1
ATOM 8152 C CA . SER B 1 476 ? 8.891 2.254 -12.258 1 96.75 476 SER B CA 1
ATOM 8153 C C . SER B 1 476 ? 9.992 3.238 -11.883 1 96.75 476 SER B C 1
ATOM 8155 O O . SER B 1 476 ? 10.125 4.297 -12.5 1 96.75 476 SER B O 1
ATOM 8157 N N . ARG B 1 477 ? 10.812 2.988 -10.93 1 94.69 477 ARG B N 1
ATOM 8158 C CA . ARG B 1 477 ? 11.867 3.895 -10.492 1 94.69 477 ARG B CA 1
ATOM 8159 C C . ARG B 1 477 ? 12.805 4.238 -11.641 1 94.69 477 ARG B C 1
ATOM 8161 O O . ARG B 1 477 ? 13.469 5.277 -11.617 1 94.69 477 ARG B O 1
ATOM 8168 N N . ASN B 1 478 ? 12.789 3.359 -12.648 1 89.12 478 ASN B N 1
ATOM 8169 C CA . ASN B 1 478 ? 13.719 3.59 -13.75 1 89.12 478 ASN B CA 1
ATOM 8170 C C . ASN B 1 478 ? 12.984 4.078 -15 1 89.12 478 ASN B C 1
ATOM 8172 O O . ASN B 1 478 ? 13.57 4.121 -16.094 1 89.12 478 ASN B O 1
ATOM 8176 N N . LEU B 1 479 ? 11.805 4.398 -14.852 1 95.75 479 LEU B N 1
ATOM 8177 C CA . LEU B 1 479 ? 11.023 4.871 -15.992 1 95.75 479 LEU B CA 1
ATOM 8178 C C . LEU B 1 479 ? 10.883 6.391 -15.969 1 95.75 479 LEU B C 1
ATOM 8180 O O . LEU B 1 479 ? 10.734 6.988 -14.898 1 95.75 479 LEU B O 1
ATOM 8184 N N . ASN B 1 480 ? 11.008 6.992 -17.109 1 93.62 480 ASN B N 1
ATOM 8185 C CA . ASN B 1 480 ? 10.617 8.398 -17.203 1 93.62 480 ASN B CA 1
ATOM 8186 C C . ASN B 1 480 ? 9.102 8.555 -17.312 1 93.62 480 ASN B C 1
ATOM 8188 O O . ASN B 1 480 ? 8.383 7.566 -17.484 1 93.62 480 ASN B O 1
ATOM 8192 N N . PRO B 1 481 ? 8.586 9.711 -17.203 1 91.12 481 PRO B N 1
ATOM 8193 C CA . PRO B 1 481 ? 7.137 9.906 -17.188 1 91.12 481 PRO B CA 1
ATOM 8194 C C . PRO B 1 481 ? 6.465 9.43 -18.469 1 91.12 481 PRO B C 1
ATOM 8196 O O . PRO B 1 481 ? 5.355 8.898 -18.422 1 91.12 481 PRO B O 1
ATOM 8199 N N . ILE B 1 482 ? 7.086 9.594 -19.594 1 94.75 482 ILE B N 1
ATOM 8200 C CA . ILE B 1 482 ? 6.527 9.172 -20.859 1 94.75 482 ILE B CA 1
ATOM 8201 C C . ILE B 1 482 ? 6.371 7.656 -20.891 1 94.75 482 ILE B C 1
ATOM 8203 O O . ILE B 1 482 ? 5.328 7.137 -21.297 1 94.75 482 ILE B O 1
ATOM 8207 N N . GLN B 1 483 ? 7.387 6.961 -20.359 1 96.88 483 GLN B N 1
ATOM 8208 C CA . GLN B 1 483 ? 7.352 5.504 -20.266 1 96.88 483 GLN B CA 1
ATOM 8209 C C . GLN B 1 483 ? 6.375 5.039 -19.188 1 96.88 483 GLN B C 1
ATOM 8211 O O . GLN B 1 483 ? 5.652 4.059 -19.391 1 96.88 483 GLN B O 1
ATOM 8216 N N . TYR B 1 484 ? 6.391 5.812 -18.125 1 95.94 484 TYR B N 1
ATOM 8217 C CA . TYR B 1 484 ? 5.539 5.449 -17 1 95.94 484 TYR B CA 1
ATOM 8218 C C . TYR B 1 484 ? 4.078 5.375 -17.422 1 95.94 484 TYR B C 1
ATOM 8220 O O . TYR B 1 484 ? 3.375 4.418 -17.094 1 95.94 484 TYR B O 1
ATOM 8228 N N . TYR B 1 485 ? 3.631 6.32 -18.219 1 94 485 TYR B N 1
ATOM 8229 C CA . TYR B 1 485 ? 2.232 6.398 -18.625 1 94 485 TYR B CA 1
ATOM 8230 C C . TYR B 1 485 ? 2.027 5.766 -20 1 94 485 TYR B C 1
ATOM 8232 O O . TYR B 1 485 ? 0.947 5.875 -20.594 1 94 485 TYR B O 1
ATOM 8240 N N . ASN B 1 486 ? 3.016 5.113 -20.562 1 96.88 486 ASN B N 1
ATOM 8241 C CA . ASN B 1 486 ? 2.98 4.488 -21.875 1 96.88 486 ASN B CA 1
ATOM 8242 C C . ASN B 1 486 ? 2.557 5.477 -22.953 1 96.88 486 ASN B C 1
ATOM 8244 O O . ASN B 1 486 ? 1.842 5.113 -23.891 1 96.88 486 ASN B O 1
ATOM 8248 N N . LEU B 1 487 ? 2.943 6.707 -22.797 1 94.88 487 LEU B N 1
ATOM 8249 C CA . LEU B 1 487 ? 2.588 7.715 -23.781 1 94.88 487 LEU B CA 1
ATOM 8250 C C . LEU B 1 487 ? 3.311 7.457 -25.109 1 94.88 487 LEU B C 1
ATOM 8252 O O . LEU B 1 487 ? 2.781 7.758 -26.172 1 94.88 487 LEU B O 1
ATOM 8256 N N . ASP B 1 488 ? 4.543 6.926 -25.031 1 96.44 488 ASP B N 1
ATOM 8257 C CA . ASP B 1 488 ? 5.328 6.59 -26.219 1 96.44 488 ASP B CA 1
ATOM 8258 C C . ASP B 1 488 ? 4.668 5.469 -27.016 1 96.44 488 ASP B C 1
ATOM 8260 O O . ASP B 1 488 ? 5.031 5.227 -28.156 1 96.44 488 ASP B O 1
ATOM 8264 N N . ILE B 1 489 ? 3.695 4.836 -26.422 1 97 489 ILE B N 1
ATOM 8265 C CA . ILE B 1 489 ? 2.969 3.768 -27.109 1 97 489 ILE B CA 1
ATOM 8266 C C . ILE B 1 489 ? 1.589 4.266 -27.531 1 97 489 ILE B C 1
ATOM 8268 O O . ILE B 1 489 ? 1.184 4.094 -28.672 1 97 489 ILE B O 1
ATOM 8272 N N . VAL B 1 490 ? 0.894 4.957 -26.656 1 95 490 VAL B N 1
ATOM 8273 C CA . VAL B 1 490 ? -0.501 5.34 -26.844 1 95 490 VAL B CA 1
ATOM 8274 C C . VAL B 1 490 ? -0.602 6.43 -27.906 1 95 490 VAL B C 1
ATOM 8276 O O . VAL B 1 490 ? -1.472 6.379 -28.781 1 95 490 VAL B O 1
ATOM 8279 N N . ILE B 1 491 ? 0.269 7.402 -27.875 1 93.5 491 ILE B N 1
ATOM 8280 C CA . ILE B 1 491 ? 0.186 8.539 -28.781 1 93.5 491 ILE B CA 1
ATOM 8281 C C . ILE B 1 491 ? 0.398 8.07 -30.219 1 93.5 491 ILE B C 1
ATOM 8283 O O . ILE B 1 491 ? -0.414 8.359 -31.109 1 93.5 491 ILE B O 1
ATOM 8287 N N . PRO B 1 492 ? 1.471 7.301 -30.484 1 94.56 492 PRO B N 1
ATOM 8288 C CA . PRO B 1 492 ? 1.625 6.785 -31.844 1 94.56 492 PRO B CA 1
ATOM 8289 C C . PRO B 1 492 ? 0.439 5.934 -32.281 1 94.56 492 PRO B C 1
ATOM 8291 O O . PRO B 1 492 ? 0.035 5.992 -33.438 1 94.56 492 PRO B O 1
ATOM 8294 N N . LEU B 1 493 ? -0.127 5.184 -31.438 1 93.5 493 LEU B N 1
ATOM 8295 C CA . LEU B 1 493 ? -1.278 4.352 -31.766 1 93.5 493 LEU B CA 1
ATOM 8296 C C . LEU B 1 493 ? -2.486 5.215 -32.125 1 93.5 493 LEU B C 1
ATOM 8298 O O . LEU B 1 493 ? -3.229 4.902 -33.062 1 93.5 493 LEU B O 1
ATOM 8302 N N . ILE B 1 494 ? -2.689 6.254 -31.344 1 92.31 494 ILE B N 1
ATOM 8303 C CA . ILE B 1 494 ? -3.797 7.164 -31.625 1 92.31 494 ILE B CA 1
ATOM 8304 C C . ILE B 1 494 ? -3.594 7.836 -32.969 1 92.31 494 ILE B C 1
ATOM 8306 O O . ILE B 1 494 ? -4.531 7.941 -33.781 1 92.31 494 ILE B O 1
ATOM 8310 N N . ILE B 1 495 ? -2.428 8.25 -33.219 1 94 495 ILE B N 1
ATOM 8311 C CA . ILE B 1 495 ? -2.109 8.891 -34.5 1 94 495 ILE B CA 1
ATOM 8312 C C . ILE B 1 495 ? -2.373 7.914 -35.625 1 94 495 ILE B C 1
ATOM 8314 O O . ILE B 1 495 ? -2.955 8.289 -36.656 1 94 495 ILE B O 1
ATOM 8318 N N . LEU B 1 496 ? -1.964 6.711 -35.438 1 94.44 496 LEU B N 1
ATOM 8319 C CA . LEU B 1 496 ? -2.178 5.684 -36.469 1 94.44 496 LEU B CA 1
ATOM 8320 C C . LEU B 1 496 ? -3.668 5.461 -36.719 1 94.44 496 LEU B C 1
ATOM 8322 O O . LEU B 1 496 ? -4.105 5.367 -37.844 1 94.44 496 LEU B O 1
ATOM 8326 N N . ILE B 1 497 ? -4.371 5.387 -35.625 1 93.88 497 ILE B N 1
ATOM 8327 C CA . ILE B 1 497 ? -5.812 5.176 -35.75 1 93.88 497 ILE B CA 1
ATOM 8328 C C . ILE B 1 497 ? -6.453 6.363 -36.469 1 93.88 497 ILE B C 1
ATOM 8330 O O . ILE B 1 497 ? -7.289 6.176 -37.344 1 93.88 497 ILE B O 1
ATOM 8334 N N . LEU B 1 498 ? -6.066 7.531 -36.125 1 94 498 LEU B N 1
ATOM 8335 C CA . LEU B 1 498 ? -6.598 8.727 -36.75 1 94 498 LEU B CA 1
ATOM 8336 C C . LEU B 1 498 ? -6.238 8.758 -38.25 1 94 498 LEU B C 1
ATOM 8338 O O . LEU B 1 498 ? -7.047 9.18 -39.062 1 94 498 LEU B O 1
ATOM 8342 N N . PHE B 1 499 ? -5.082 8.312 -38.562 1 94.94 499 PHE B N 1
ATOM 8343 C CA . PHE B 1 499 ? -4.641 8.25 -39.938 1 94.94 499 PHE B CA 1
ATOM 8344 C C . PHE B 1 499 ? -5.488 7.258 -40.719 1 94.94 499 PHE B C 1
ATOM 8346 O O . PHE B 1 499 ? -5.898 7.543 -41.875 1 94.94 499 PHE B O 1
ATOM 8353 N N . VAL B 1 500 ? -5.73 6.152 -40.156 1 95.44 500 VAL B N 1
ATOM 8354 C CA . VAL B 1 500 ? -6.551 5.137 -40.781 1 95.44 500 VAL B CA 1
ATOM 8355 C C . VAL B 1 500 ? -7.969 5.668 -41 1 95.44 500 VAL B C 1
ATOM 8357 O O . VAL B 1 500 ? -8.547 5.512 -42.062 1 95.44 500 VAL B O 1
ATOM 8360 N N . LEU B 1 501 ? -8.453 6.266 -40 1 95.19 501 LEU B N 1
ATOM 8361 C CA . LEU B 1 501 ? -9.797 6.828 -40.094 1 95.19 501 LEU B CA 1
ATOM 8362 C C . LEU B 1 501 ? -9.844 7.926 -41.156 1 95.19 501 LEU B C 1
ATOM 8364 O O . LEU B 1 501 ? -10.82 8.031 -41.875 1 95.19 501 LEU B O 1
ATOM 8368 N N . TYR B 1 502 ? -8.844 8.703 -41.188 1 94.88 502 TYR B N 1
ATOM 8369 C CA . TYR B 1 502 ? -8.742 9.758 -42.188 1 94.88 502 TYR B CA 1
ATOM 8370 C C . TYR B 1 502 ? -8.727 9.18 -43.594 1 94.88 502 TYR B C 1
ATOM 8372 O O . TYR B 1 502 ? -9.414 9.672 -44.5 1 94.88 502 TYR B O 1
ATOM 8380 N N . THR B 1 503 ? -7.996 8.141 -43.781 1 95.88 503 THR B N 1
ATOM 8381 C CA . THR B 1 503 ? -7.898 7.477 -45.094 1 95.88 503 THR B CA 1
ATOM 8382 C C . THR B 1 503 ? -9.242 6.867 -45.469 1 95.88 503 THR B C 1
ATOM 8384 O O . THR B 1 503 ? -9.648 6.949 -46.625 1 95.88 503 THR B O 1
ATOM 8387 N N . ILE B 1 504 ? -9.789 6.246 -44.5 1 95.94 504 ILE B N 1
ATOM 8388 C CA . ILE B 1 504 ? -11.109 5.684 -44.75 1 95.94 504 ILE B CA 1
ATOM 8389 C C . ILE B 1 504 ? -12.07 6.797 -45.156 1 95.94 504 ILE B C 1
ATOM 8391 O O . ILE B 1 504 ? -12.859 6.629 -46.094 1 95.94 504 ILE B O 1
ATOM 8395 N N . GLY B 1 505 ? -12.047 7.883 -44.562 1 95.06 505 GLY B N 1
ATOM 8396 C CA . GLY B 1 505 ? -12.875 9.031 -44.906 1 95.06 505 GLY B CA 1
ATOM 8397 C C . GLY B 1 505 ? -12.648 9.539 -46.312 1 95.06 505 GLY B C 1
ATOM 8398 O O . GLY B 1 505 ? -13.602 9.844 -47.031 1 95.06 505 GLY B O 1
ATOM 8399 N N . ILE B 1 506 ? -11.438 9.578 -46.688 1 95.06 506 ILE B N 1
ATOM 8400 C CA . ILE B 1 506 ? -11.078 10.039 -48.031 1 95.06 506 ILE B CA 1
ATOM 8401 C C . ILE B 1 506 ? -11.625 9.062 -49.062 1 95.06 506 ILE B C 1
ATOM 8403 O O . ILE B 1 506 ? -12.148 9.477 -50.094 1 95.06 506 ILE B O 1
ATOM 8407 N N . VAL B 1 507 ? -11.477 7.805 -48.75 1 95.38 507 VAL B N 1
ATOM 8408 C CA . VAL B 1 507 ? -11.945 6.777 -49.688 1 95.38 507 VAL B CA 1
ATOM 8409 C C . VAL B 1 507 ? -13.461 6.852 -49.812 1 95.38 507 VAL B C 1
ATOM 8411 O O . VAL B 1 507 ? -13.992 6.758 -50.938 1 95.38 507 VAL B O 1
ATOM 8414 N N . ILE B 1 508 ? -14.078 7.016 -48.75 1 95.5 508 ILE B N 1
ATOM 8415 C CA . ILE B 1 508 ? -15.531 7.133 -48.781 1 95.5 508 ILE B CA 1
ATOM 8416 C C . ILE B 1 508 ? -15.93 8.375 -49.562 1 95.5 508 ILE B C 1
ATOM 8418 O O . ILE B 1 508 ? -16.844 8.312 -50.406 1 95.5 508 ILE B O 1
ATOM 8422 N N . LYS B 1 509 ? -15.281 9.461 -49.344 1 94.94 509 LYS B N 1
ATOM 8423 C CA . LYS B 1 509 ? -15.57 10.711 -50.062 1 94.94 509 LYS B CA 1
ATOM 8424 C C . LYS B 1 509 ? -15.336 10.562 -51.562 1 94.94 509 LYS B C 1
ATOM 8426 O O . LYS B 1 509 ? -16.156 11.008 -52.375 1 94.94 509 LYS B O 1
ATOM 8431 N N . LYS B 1 510 ? -14.305 9.938 -51.938 1 94.06 510 LYS B N 1
ATOM 8432 C CA . LYS B 1 510 ? -13.984 9.734 -53.344 1 94.06 510 LYS B CA 1
ATOM 8433 C C . LYS B 1 510 ? -14.992 8.797 -54 1 94.06 510 LYS B C 1
ATOM 8435 O O . LYS B 1 510 ? -15.352 9 -55.156 1 94.06 510 LYS B O 1
ATOM 8440 N N . THR B 1 511 ? -15.422 7.793 -53.312 1 94.25 511 THR B N 1
ATOM 8441 C CA . THR B 1 511 ? -16.406 6.848 -53.844 1 94.25 511 THR B CA 1
ATOM 8442 C C . THR B 1 511 ? -17.75 7.531 -54.031 1 94.25 511 THR B C 1
ATOM 8444 O O . THR B 1 511 ? -18.422 7.316 -55.031 1 94.25 511 THR B O 1
ATOM 8447 N N . ILE B 1 512 ? -18.047 8.391 -53.062 1 93.62 512 ILE B N 1
ATOM 8448 C CA . ILE B 1 512 ? -19.312 9.133 -53.156 1 93.62 512 ILE B CA 1
ATOM 8449 C C . ILE B 1 512 ? -19.25 10.102 -54.344 1 93.62 512 ILE B C 1
ATOM 8451 O O . ILE B 1 512 ? -20.203 10.211 -55.125 1 93.62 512 ILE B O 1
ATOM 8455 N N . THR B 1 513 ? -18.125 10.781 -54.531 1 93.06 513 THR B N 1
ATOM 8456 C CA . THR B 1 513 ? -17.953 11.734 -55.625 1 93.06 513 THR B CA 1
ATOM 8457 C C . THR B 1 513 ? -18 11.016 -56.969 1 93.06 513 THR B C 1
ATOM 8459 O O . THR B 1 513 ? -18.578 11.531 -57.938 1 93.06 513 THR B O 1
ATOM 8462 N N . LEU B 1 514 ? -17.469 9.781 -57 1 91.88 514 LEU B N 1
ATOM 8463 C CA . LEU B 1 514 ? -17.484 8.984 -58.219 1 91.88 514 LEU B CA 1
ATOM 8464 C C . LEU B 1 514 ? -18.891 8.508 -58.562 1 91.88 514 LEU B C 1
ATOM 8466 O O . LEU B 1 514 ? -19.297 8.516 -59.719 1 91.88 514 LEU B O 1
ATOM 8470 N N . PHE B 1 515 ? -19.594 8.203 -57.562 1 91.5 515 PHE B N 1
ATOM 8471 C CA . PHE B 1 515 ? -20.953 7.73 -57.75 1 91.5 515 PHE B CA 1
ATOM 8472 C C . PHE B 1 515 ? -21.859 8.867 -58.188 1 91.5 515 PHE B C 1
ATOM 8474 O O . PHE B 1 515 ? -22.734 8.688 -59.062 1 91.5 515 PHE B O 1
ATOM 8481 N N . LEU B 1 516 ? -21.656 10.07 -57.688 1 91.38 516 LEU B N 1
ATOM 8482 C CA . LEU B 1 516 ? -22.453 11.234 -58.031 1 91.38 516 LEU B CA 1
ATOM 8483 C C . LEU B 1 516 ? -22.125 11.719 -59.438 1 91.38 516 LEU B C 1
ATOM 8485 O O . LEU B 1 516 ? -23 12.211 -60.156 1 91.38 516 LEU B O 1
ATOM 8489 N N . SER B 1 517 ? -20.953 11.477 -59.875 1 89.56 517 SER B N 1
ATOM 8490 C CA . SER B 1 517 ? -20.547 11.883 -61.219 1 89.56 517 SER B CA 1
ATOM 8491 C C . SER B 1 517 ? -21.094 10.93 -62.281 1 89.56 517 SER B C 1
ATOM 8493 O O . SER B 1 517 ? -21.484 11.359 -63.344 1 89.56 517 SER B O 1
ATOM 8495 N N . VAL B 1 518 ? -21.234 9.703 -61.938 1 85.56 518 VAL B N 1
ATOM 8496 C CA . VAL B 1 518 ? -21.766 8.711 -62.844 1 85.56 518 VAL B CA 1
ATOM 8497 C C . VAL B 1 518 ? -23.281 8.898 -63 1 85.56 518 VAL B C 1
ATOM 8499 O O . VAL B 1 518 ? -23.828 8.805 -64.125 1 85.56 518 VAL B O 1
ATOM 8502 N N . LYS B 1 519 ? -23.875 9.32 -62.094 1 80.69 519 LYS B N 1
ATOM 8503 C CA . LYS B 1 519 ? -25.312 9.57 -62.125 1 80.69 519 LYS B CA 1
ATOM 8504 C C . LYS B 1 519 ? -25.609 10.812 -62.969 1 80.69 519 LYS B C 1
ATOM 8506 O O . LYS B 1 519 ? -26.594 10.836 -63.719 1 80.69 519 LYS B O 1
ATOM 8511 N N . GLN B 1 520 ? -24.844 11.734 -62.906 1 79.12 520 GLN B N 1
ATOM 8512 C CA . GLN B 1 520 ? -25.047 12.945 -63.688 1 79.12 520 GLN B CA 1
ATOM 8513 C C . GLN B 1 520 ? -24.797 12.688 -65.188 1 79.12 520 GLN B C 1
ATOM 8515 O O . GLN B 1 520 ? -25.484 13.258 -66 1 79.12 520 GLN B O 1
ATOM 8520 N N . LYS B 1 521 ? -24.016 11.844 -65.312 1 73.56 521 LYS B N 1
ATOM 8521 C CA . LYS B 1 521 ? -23.781 11.492 -66.688 1 73.56 521 LYS B CA 1
ATOM 8522 C C . LYS B 1 521 ? -24.922 10.641 -67.25 1 73.56 521 LYS B C 1
ATOM 8524 O O . LYS B 1 521 ? -25.297 10.797 -68.438 1 73.56 521 LYS B O 1
ATOM 8529 N N . ILE B 1 522 ? -25.516 9.82 -66.625 1 71.62 522 ILE B N 1
ATOM 8530 C CA . ILE B 1 522 ? -26.609 8.984 -67.125 1 71.62 522 ILE B CA 1
ATOM 8531 C C . ILE B 1 522 ? -27.859 9.836 -67.312 1 71.62 522 ILE B C 1
ATOM 8533 O O . ILE B 1 522 ? -28.641 9.602 -68.25 1 71.62 522 ILE B O 1
ATOM 8537 N N . LYS B 1 523 ? -27.922 10.844 -66.562 1 64.44 523 LYS B N 1
ATOM 8538 C CA . LYS B 1 523 ? -29.094 11.695 -66.75 1 64.44 523 LYS B CA 1
ATOM 8539 C C . LYS B 1 523 ? -28.969 12.539 -68 1 64.44 523 LYS B C 1
ATOM 8541 O O . LYS B 1 523 ? -29.969 12.922 -68.625 1 64.44 523 LYS B O 1
ATOM 8546 N N . TYR B 1 524 ? -27.844 12.758 -68.375 1 73.38 524 TYR B N 1
ATOM 8547 C CA . TYR B 1 524 ? -27.656 13.57 -69.562 1 73.38 524 TYR B CA 1
ATOM 8548 C C . TYR B 1 524 ? -27.625 12.695 -70.812 1 73.38 524 TYR B C 1
ATOM 8550 O O . TYR B 1 524 ? -27.812 13.195 -71.938 1 73.38 524 TYR B O 1
ATOM 8558 N N . GLU B 1 525 ? -27.719 11.43 -70.688 1 56.75 525 GLU B N 1
ATOM 8559 C CA . GLU B 1 525 ? -27.891 10.586 -71.875 1 56.75 525 GLU B CA 1
ATOM 8560 C C . GLU B 1 525 ? -29.328 10.078 -71.938 1 56.75 525 GLU B C 1
ATOM 8562 O O . GLU B 1 525 ? -29.891 9.977 -73.062 1 56.75 525 GLU B O 1
#

Solvent-accessible surface area (backbone atoms only — not comparable to full-atom values): 55295 Å² total; per-residue (Å²): 138,77,85,74,79,72,75,72,74,73,65,76,68,68,77,69,81,65,41,39,31,40,33,54,40,58,34,79,44,65,69,48,23,36,37,52,17,35,51,48,44,52,46,33,74,71,60,29,47,38,38,34,44,33,33,45,37,34,85,85,53,82,71,64,38,51,81,84,52,50,75,44,80,40,84,50,52,67,69,43,31,52,48,54,53,50,45,55,70,66,55,53,56,84,79,50,51,88,86,29,68,68,55,49,49,44,54,49,49,52,52,50,38,52,48,54,50,41,53,50,57,65,71,34,56,68,59,43,52,51,49,42,72,68,60,43,58,28,37,37,36,40,58,88,48,43,52,52,36,28,46,35,51,75,43,69,28,80,26,35,36,34,32,30,69,43,69,80,54,67,78,56,32,50,46,59,32,39,79,71,61,37,43,29,48,55,46,64,63,30,78,43,52,34,78,48,52,73,68,48,26,49,52,37,40,49,51,51,52,51,51,43,49,51,61,69,61,45,74,86,62,51,51,35,59,52,44,28,68,73,41,63,89,67,74,48,40,21,59,60,40,56,39,53,29,36,38,35,39,26,44,34,38,70,76,60,41,84,38,56,60,45,38,76,35,51,43,66,30,36,65,58,67,58,76,78,76,54,86,75,54,70,67,56,49,52,58,58,62,72,31,78,40,25,33,40,37,41,47,68,85,81,49,56,56,63,69,50,52,67,64,35,52,50,23,52,52,53,37,54,63,70,40,76,66,34,33,36,37,38,53,38,39,83,82,22,88,59,51,83,53,82,53,94,42,44,48,48,34,58,71,74,66,58,69,37,48,54,60,33,86,58,42,45,38,41,36,27,29,22,46,70,67,57,45,47,48,37,42,64,52,27,30,22,35,39,18,37,37,60,56,59,51,9,32,25,47,18,35,42,37,36,72,62,40,15,31,42,54,47,60,63,68,46,40,67,36,38,66,59,41,37,51,52,53,50,47,64,75,68,43,61,61,22,46,54,33,10,42,50,49,19,52,52,64,69,56,48,87,64,53,32,63,54,52,52,53,49,51,49,52,47,31,73,75,56,28,53,47,73,53,38,48,35,46,38,54,79,45,52,73,52,53,54,70,38,42,80,54,49,51,58,50,50,52,50,50,50,50,51,52,49,49,50,50,52,51,52,50,50,52,49,54,52,52,56,51,51,51,56,51,60,69,74,103,138,74,88,73,78,74,75,71,75,73,64,76,68,68,77,71,81,64,41,39,32,38,34,54,40,58,35,79,43,65,70,49,24,35,37,51,16,34,52,50,44,51,48,34,74,70,58,29,49,40,38,33,42,34,33,44,38,35,86,84,54,81,72,65,40,50,84,84,50,49,75,44,80,40,84,51,53,68,68,44,29,51,49,54,53,52,44,55,71,66,55,53,56,83,80,49,52,88,86,30,68,69,54,49,48,43,54,50,49,53,53,52,38,52,46,54,49,40,52,48,58,65,71,34,55,66,60,43,52,52,51,41,73,68,59,42,57,28,38,36,35,40,58,88,49,44,51,52,36,27,47,35,52,74,41,69,28,79,26,33,36,32,32,29,71,44,69,80,53,69,75,55,32,50,47,60,33,40,80,69,60,36,43,30,47,54,47,65,60,30,77,44,52,35,79,48,52,74,68,48,27,49,52,38,41,48,51,50,52,51,53,42,49,50,60,69,62,44,75,88,65,52,52,36,60,52,42,29,67,74,40,61,88,67,75,47,42,21,60,60,40,56,39,54,29,34,38,34,38,26,44,33,37,70,77,61,43,82,37,56,60,45,38,75,35,53,44,65,29,36,64,58,67,57,75,79,78,56,86,74,54,72,68,56,51,53,58,56,64,72,31,79,40,27,34,41,37,42,44,68,86,82,50,57,54,62,69,51,53,66,65,36,51,51,22,52,51,54,39,54,64,70,39,76,67,33,34,35,38,38,55,38,41,83,84,20,89,59,53,85,54,84,53,95,43,44,48,49,33,60,72,74,64,58,70,37,49,54,60,34,86,58,45,46,38,41,36,27,28,22,46,70,67,57,46,46,48,37,41,64,53,26,31,22,36,40,19,36,38,60,55,60,51,8,32,25,46,19,35,41,38,36,72,61,40,16,33,42,54,48,59,64,68,44,38,67,37,39,65,60,41,37,51,53,53,51,47,64,76,68,42,61,60,23,46,56,33,10,42,50,49,20,52,52,64,69,57,49,88,62,52,30,63,54,52,50,53,48,51,49,53,46,33,71,75,55,28,54,45,74,53,37,49,36,44,41,55,80,44,53,72,52,53,53,70,38,44,80,53,48,52,59,49,50,52,50,50,51,49,51,52,48,50,51,50,50,52,52,50,52,52,52,54,51,52,55,52,52,50,56,50,58,70,73,104